Protein AF-A0A9W7GQJ1-F1 (afdb_monomer)

Structure (mmCIF, N/CA/C/O backbone):
data_AF-A0A9W7GQJ1-F1
#
_entry.id   AF-A0A9W7GQJ1-F1
#
loop_
_atom_site.group_PDB
_atom_site.id
_atom_site.type_symbol
_atom_site.label_atom_id
_atom_site.label_alt_id
_atom_site.label_comp_id
_atom_site.label_asym_id
_atom_site.label_entity_id
_atom_site.label_seq_id
_atom_site.pdbx_PDB_ins_code
_atom_site.Cartn_x
_atom_site.Cartn_y
_atom_site.Cartn_z
_atom_site.occupancy
_atom_site.B_iso_or_equiv
_atom_site.auth_seq_id
_atom_site.auth_comp_id
_atom_site.auth_asym_id
_atom_site.auth_atom_id
_atom_site.pdbx_PDB_model_num
ATOM 1 N N . MET A 1 1 ? 1.815 -6.962 60.020 1.00 38.91 1 MET A N 1
ATOM 2 C CA . MET A 1 1 ? 1.804 -5.594 59.465 1.00 38.91 1 MET A CA 1
ATOM 3 C C . MET A 1 1 ? 0.637 -4.862 60.091 1.00 38.91 1 MET A C 1
ATOM 5 O O . MET A 1 1 ? -0.489 -5.323 59.973 1.00 38.91 1 MET A O 1
ATOM 9 N N . THR A 1 2 ? 0.899 -3.818 60.868 1.00 38.69 2 THR A N 1
ATOM 10 C CA . THR A 1 2 ? -0.147 -3.010 61.503 1.00 38.69 2 THR A CA 1
ATOM 11 C C . THR A 1 2 ? -0.826 -2.159 60.436 1.00 38.69 2 THR A C 1
ATOM 13 O O . THR A 1 2 ? -0.238 -1.182 59.987 1.00 38.69 2 THR A O 1
ATOM 16 N N . SER A 1 3 ? -2.030 -2.557 60.018 1.00 50.84 3 SER A N 1
ATOM 17 C CA . SER A 1 3 ? -2.921 -1.769 59.158 1.00 50.84 3 SER A CA 1
ATOM 18 C C . SER A 1 3 ? -3.041 -0.350 59.717 1.00 50.84 3 SER A C 1
ATOM 20 O O . SER A 1 3 ? -3.517 -0.165 60.844 1.00 50.84 3 SER A O 1
ATOM 22 N N . THR A 1 4 ? -2.598 0.661 58.962 1.00 58.25 4 THR A N 1
ATOM 23 C CA . THR A 1 4 ? -3.085 2.018 59.197 1.00 58.25 4 THR A CA 1
ATOM 24 C C . THR A 1 4 ? -4.570 1.950 58.915 1.00 58.25 4 THR A C 1
ATOM 26 O O . THR A 1 4 ? -4.956 1.625 57.807 1.00 58.25 4 THR A O 1
ATOM 29 N N . ASN A 1 5 ? -5.426 2.173 59.902 1.00 71.06 5 ASN A N 1
ATOM 30 C CA . ASN A 1 5 ? -6.873 2.023 59.747 1.00 71.06 5 ASN A CA 1
ATOM 31 C C . ASN A 1 5 ? -7.493 3.058 58.771 1.00 71.06 5 ASN A C 1
ATOM 33 O O . ASN A 1 5 ? -8.642 3.426 58.969 1.00 71.06 5 ASN A O 1
ATOM 37 N N . LYS A 1 6 ? -6.776 3.561 57.758 1.00 86.56 6 LYS A N 1
ATOM 38 C CA . LYS A 1 6 ? -7.193 4.627 56.849 1.00 86.56 6 LYS A CA 1
ATOM 39 C C . LYS A 1 6 ? -7.825 4.075 55.575 1.00 86.56 6 LYS A C 1
ATOM 41 O O . LYS A 1 6 ? -7.358 3.076 55.025 1.00 86.56 6 LYS A O 1
ATOM 46 N N . THR A 1 7 ? -8.867 4.744 55.089 1.00 91.19 7 THR A N 1
ATOM 47 C CA . THR A 1 7 ? -9.513 4.391 53.820 1.00 91.19 7 THR A CA 1
ATOM 48 C C . THR A 1 7 ? -9.614 5.587 52.884 1.00 91.19 7 THR A C 1
ATOM 50 O O . THR A 1 7 ? -9.839 6.720 53.311 1.00 91.19 7 THR A O 1
ATOM 53 N N . LEU A 1 8 ? -9.451 5.311 51.591 1.00 94.19 8 LEU A N 1
ATOM 54 C CA . LEU A 1 8 ? -9.621 6.275 50.510 1.00 94.19 8 LEU A CA 1
ATOM 55 C C . LEU A 1 8 ? -10.757 5.796 49.607 1.00 94.19 8 LEU A C 1
ATOM 57 O O . LEU A 1 8 ? -10.676 4.721 49.008 1.00 94.19 8 LEU A O 1
ATOM 61 N N . THR A 1 9 ? -11.824 6.586 49.512 1.00 96.62 9 THR A N 1
ATOM 62 C CA . THR A 1 9 ? -12.972 6.306 48.639 1.00 96.62 9 THR A CA 1
ATOM 63 C C . THR A 1 9 ? -13.073 7.387 47.571 1.00 96.62 9 THR A C 1
ATOM 65 O O . THR A 1 9 ? -13.219 8.561 47.890 1.00 96.62 9 THR A O 1
ATOM 68 N N . LEU A 1 10 ? -13.005 6.997 46.301 1.00 96.81 10 LEU A N 1
ATOM 69 C CA . LEU A 1 10 ? -13.025 7.897 45.150 1.00 96.81 10 LEU A CA 1
ATOM 70 C C . LEU A 1 10 ? -14.342 7.719 44.391 1.00 96.81 10 LEU A C 1
ATOM 72 O O . LEU A 1 10 ? -14.632 6.621 43.915 1.00 96.81 10 LEU A O 1
ATOM 76 N N . CYS A 1 11 ? -15.123 8.785 44.256 1.00 95.31 11 CYS A N 1
ATOM 77 C CA . CYS A 1 11 ? -16.443 8.775 43.633 1.00 95.31 11 CYS A CA 1
ATOM 78 C C . CYS A 1 11 ? -16.469 9.719 42.431 1.00 95.31 11 CYS A C 1
ATOM 80 O O . CYS A 1 11 ? -16.140 10.903 42.549 1.00 95.31 11 CYS A O 1
ATOM 82 N N . ARG A 1 12 ? -16.905 9.221 41.271 1.00 92.75 12 ARG A N 1
ATOM 83 C CA . ARG A 1 12 ? -17.191 10.092 40.124 1.00 92.75 12 ARG A CA 1
ATOM 84 C C . ARG A 1 12 ? -18.569 10.717 40.271 1.00 92.75 12 ARG A C 1
ATOM 86 O O . ARG A 1 12 ? -19.518 10.031 40.642 1.00 92.75 12 ARG A O 1
ATOM 93 N N . TYR A 1 13 ? -18.687 11.998 39.927 1.00 90.62 13 TYR A N 1
ATOM 94 C CA . TYR A 1 13 ? -19.981 12.681 39.856 1.00 90.62 13 TYR A CA 1
ATOM 95 C C . TYR A 1 13 ? -20.995 11.929 38.960 1.00 90.62 13 TYR A C 1
ATOM 97 O O . TYR A 1 13 ? -20.619 11.148 38.076 1.00 90.62 13 TYR A O 1
ATOM 105 N N . GLY A 1 14 ? -22.289 12.154 39.205 1.00 83.06 14 GLY A N 1
ATOM 106 C CA . GLY A 1 14 ? -23.393 11.494 38.491 1.00 83.06 14 GLY A CA 1
ATOM 107 C C . GLY A 1 14 ? -23.692 12.054 37.089 1.00 83.06 14 GLY A C 1
ATOM 108 O O . GLY A 1 14 ? -22.993 12.913 36.563 1.00 83.06 14 GLY A O 1
ATOM 109 N N . ILE A 1 15 ? -24.756 11.573 36.442 1.00 80.69 15 ILE A N 1
ATOM 110 C CA . ILE A 1 15 ? -25.159 12.035 35.098 1.00 80.69 15 ILE A CA 1
ATOM 111 C C . ILE A 1 15 ? -25.430 13.550 35.097 1.00 80.69 15 ILE A C 1
ATOM 113 O O . ILE A 1 15 ? -26.159 14.054 35.947 1.00 80.69 15 ILE A O 1
ATOM 117 N N . ARG A 1 16 ? -24.869 14.267 34.119 1.00 81.50 16 ARG A N 1
ATOM 118 C CA . ARG A 1 16 ? -24.967 15.731 33.964 1.00 81.50 16 ARG A CA 1
ATOM 119 C C . ARG A 1 16 ? -26.334 16.152 33.408 1.00 81.50 16 ARG A C 1
ATOM 121 O O . ARG A 1 16 ? -26.921 15.415 32.622 1.00 81.50 16 ARG A O 1
ATOM 128 N N . SER A 1 17 ? -26.821 17.331 33.797 1.00 78.38 17 SER A N 1
ATOM 129 C CA . SER A 1 17 ? -28.072 17.921 33.278 1.00 78.38 17 SER A CA 1
ATOM 130 C C . SER A 1 17 ? -27.945 18.441 31.838 1.00 78.38 17 SER A C 1
ATOM 132 O O . SER A 1 17 ? -28.925 18.452 31.097 1.00 78.38 17 SER A O 1
ATOM 134 N N . SER A 1 18 ? -26.731 18.804 31.420 1.00 70.94 18 SER A N 1
ATOM 135 C CA . SER A 1 18 ? -26.393 19.276 30.075 1.00 70.94 18 SER A CA 1
ATOM 136 C C . SER A 1 18 ? -25.197 18.510 29.499 1.00 70.94 18 SER A C 1
ATOM 138 O O . SER A 1 18 ? -24.331 18.032 30.237 1.00 70.94 18 SER A O 1
ATOM 140 N N . MET A 1 19 ? -25.115 18.395 28.168 1.00 58.81 19 MET A N 1
ATOM 141 C CA . MET A 1 19 ? -23.909 17.870 27.518 1.00 58.81 19 MET A CA 1
ATOM 142 C C . MET A 1 19 ? -22.772 18.891 27.592 1.00 58.81 19 MET A C 1
ATOM 144 O O . MET A 1 19 ? -22.975 20.077 27.352 1.00 58.81 19 MET A O 1
ATOM 148 N N . LEU A 1 20 ? -21.567 18.410 27.899 1.00 56.38 20 LEU A N 1
ATOM 149 C CA . LEU A 1 20 ? -20.350 19.206 27.789 1.00 56.38 20 LEU A CA 1
ATOM 150 C C . LEU A 1 20 ? -19.978 19.322 26.309 1.00 56.38 20 LEU A C 1
ATOM 152 O O . LEU A 1 20 ? -19.758 18.302 25.656 1.00 56.38 20 LEU A O 1
ATOM 156 N N . VAL A 1 21 ? -19.899 20.549 25.801 1.00 53.88 21 VAL A N 1
ATOM 157 C CA . VAL A 1 21 ? -19.311 20.835 24.492 1.00 53.88 21 VAL A CA 1
ATOM 158 C C . VAL A 1 21 ? -17.833 21.123 24.724 1.00 53.88 21 VAL A C 1
ATOM 160 O O . VAL A 1 21 ? -17.490 22.099 25.398 1.00 53.88 21 VAL A O 1
ATOM 163 N N . GLU A 1 22 ? -16.962 20.250 24.212 1.00 47.34 22 GLU A N 1
ATOM 164 C CA . GLU A 1 22 ? -15.513 20.483 24.222 1.00 47.34 22 GLU A CA 1
ATOM 165 C C . GLU A 1 22 ? -15.226 21.885 23.653 1.00 47.34 22 GLU A C 1
ATOM 167 O O . GLU A 1 22 ? -15.887 22.310 22.704 1.00 47.34 22 GLU A O 1
ATOM 172 N N . TYR A 1 23 ? -14.281 22.618 24.250 1.00 44.25 23 TYR A N 1
ATOM 173 C CA . TYR A 1 23 ? -13.878 23.988 23.878 1.00 44.25 23 TYR A CA 1
ATOM 174 C C . TYR A 1 23 ? -14.866 25.133 24.180 1.00 44.25 23 TYR A C 1
ATOM 176 O O . TYR A 1 23 ? -14.470 26.291 24.072 1.00 44.25 23 TYR A O 1
ATOM 184 N N . VAL A 1 24 ? -16.126 24.858 24.548 1.00 50.00 24 VAL A N 1
ATOM 185 C CA . VAL A 1 24 ? -17.174 25.904 24.648 1.00 50.00 24 VAL A CA 1
ATOM 186 C C . VAL A 1 24 ? -17.816 25.997 26.040 1.00 50.00 24 VAL A C 1
ATOM 188 O O . VAL A 1 24 ? -18.203 27.084 26.461 1.00 50.00 24 VAL A O 1
ATOM 191 N N . GLY A 1 25 ? -17.897 24.894 26.792 1.00 53.72 25 GLY A N 1
ATOM 192 C CA . GLY A 1 25 ? -18.599 24.870 28.082 1.00 53.72 25 GLY A CA 1
ATOM 193 C C . GLY A 1 25 ? -20.135 24.809 27.939 1.00 53.72 25 GLY A C 1
ATOM 194 O O . GLY A 1 25 ? -20.637 24.561 26.841 1.00 53.72 25 GLY A O 1
ATOM 195 N N . PRO A 1 26 ? -20.900 24.965 29.038 1.00 50.69 26 PRO A N 1
ATOM 196 C CA . PRO A 1 26 ? -20.455 25.430 30.353 1.00 50.69 26 PRO A CA 1
ATOM 197 C C . PRO A 1 26 ? -19.650 24.367 31.111 1.00 50.69 26 PRO A C 1
ATOM 199 O O . PRO A 1 26 ? -20.003 23.192 31.108 1.00 50.69 26 PRO A O 1
ATOM 202 N N . PHE A 1 27 ? -18.551 24.764 31.759 1.00 67.50 27 PHE A N 1
ATOM 203 C CA . PHE A 1 27 ? -17.744 23.850 32.579 1.00 67.50 27 PHE A CA 1
ATOM 204 C C . PHE A 1 27 ? -18.342 23.651 33.970 1.00 67.50 27 PHE A C 1
ATOM 206 O O . PHE A 1 27 ? -18.222 22.554 34.515 1.00 67.50 27 PHE A O 1
ATOM 213 N N . ASN A 1 28 ? -19.025 24.660 34.521 1.00 82.25 28 ASN A N 1
ATOM 214 C CA . ASN A 1 28 ? -19.832 24.513 35.726 1.00 82.25 28 ASN A CA 1
ATOM 215 C C . ASN A 1 28 ? -21.269 24.154 35.352 1.00 82.25 28 ASN A C 1
ATOM 217 O O . ASN A 1 28 ? -21.925 24.885 34.621 1.00 82.25 28 ASN A O 1
ATOM 221 N N . MET A 1 29 ? -21.739 22.987 35.786 1.00 85.38 29 MET A N 1
ATOM 222 C CA . MET A 1 29 ? -23.068 22.488 35.430 1.00 85.38 29 MET A CA 1
ATOM 223 C C . MET A 1 29 ? -23.620 21.593 36.529 1.00 85.38 29 MET A C 1
ATOM 225 O O . MET A 1 29 ? -22.855 20.944 37.247 1.00 85.38 29 MET A O 1
ATOM 229 N N . SER A 1 30 ? -24.945 21.525 36.610 1.00 87.44 30 SER A N 1
ATOM 230 C CA . SER A 1 30 ? -25.662 20.703 37.580 1.00 87.44 30 SER A CA 1
ATOM 231 C C . SER A 1 30 ? -25.756 19.235 37.136 1.00 87.44 30 SER A C 1
ATOM 233 O O . SER A 1 30 ? -25.698 18.923 35.938 1.00 87.44 30 SER A O 1
ATOM 235 N N . ILE A 1 31 ? -25.912 18.313 38.086 1.00 86.62 31 ILE A N 1
ATOM 236 C CA . ILE A 1 31 ? -26.304 16.928 37.800 1.00 86.62 31 ILE A CA 1
ATOM 237 C C . ILE A 1 31 ? -27.798 16.838 37.439 1.00 86.62 31 ILE A C 1
ATOM 239 O O . ILE A 1 31 ? -28.598 17.697 37.785 1.00 86.62 31 ILE A O 1
ATOM 243 N N . SER A 1 32 ? -28.192 15.808 36.694 1.00 84.25 32 SER A N 1
ATOM 244 C CA . SER A 1 32 ? -29.598 15.573 36.337 1.00 84.25 32 SER A CA 1
ATOM 245 C C . SER A 1 32 ? -30.454 15.221 37.571 1.00 84.25 32 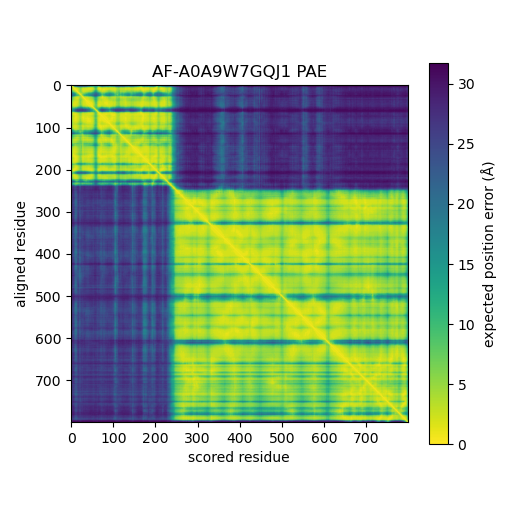SER A C 1
ATOM 247 O O . SER A 1 32 ? -29.916 14.697 38.549 1.00 84.25 32 SER A O 1
ATOM 249 N N . PRO A 1 33 ? -31.794 15.375 37.525 1.00 83.38 33 PRO A N 1
ATOM 250 C CA . PRO A 1 33 ? -32.680 14.940 38.613 1.00 83.38 33 PRO A CA 1
ATOM 251 C C . PRO A 1 33 ? -32.460 13.476 39.025 1.00 83.38 33 PRO A C 1
ATOM 253 O O . PRO A 1 33 ? -32.383 13.153 40.207 1.00 83.38 33 PRO A O 1
ATOM 256 N N . SER A 1 34 ? -32.259 12.595 38.041 1.00 80.50 34 SER A N 1
ATOM 257 C CA . SER A 1 34 ? -31.953 11.178 38.273 1.00 80.50 34 SER A CA 1
ATOM 258 C C . SER A 1 34 ? -30.603 10.951 38.965 1.00 80.50 34 SER A C 1
ATOM 260 O O . SER A 1 34 ? -30.440 10.013 39.744 1.00 80.50 34 SER A O 1
ATOM 262 N N . ALA A 1 35 ? -29.636 11.842 38.743 1.00 83.38 35 ALA A N 1
ATOM 263 C CA . ALA A 1 35 ? -28.311 11.731 39.328 1.00 83.38 35 ALA A CA 1
ATOM 264 C C . ALA A 1 35 ? -28.284 12.104 40.818 1.00 83.38 35 ALA A C 1
ATOM 266 O O . ALA A 1 35 ? -27.453 11.563 41.550 1.00 83.38 35 ALA A O 1
ATOM 267 N N . HIS A 1 36 ? -29.221 12.927 41.303 1.00 86.94 36 HIS A N 1
ATOM 268 C CA . HIS A 1 36 ? -29.395 13.133 42.745 1.00 86.94 36 HIS A CA 1
ATOM 269 C C . HIS A 1 36 ? -29.752 11.824 43.467 1.00 86.94 36 HIS A C 1
ATOM 271 O O . HIS A 1 36 ? -29.229 11.564 44.548 1.00 86.94 36 HIS A O 1
ATOM 277 N N . VAL A 1 37 ? -30.550 10.951 42.837 1.00 85.25 37 VAL A N 1
ATOM 278 C CA . VAL A 1 37 ? -30.862 9.613 43.372 1.00 85.25 37 VAL A CA 1
ATOM 279 C C . VAL A 1 37 ? -29.604 8.743 43.414 1.00 85.25 37 VAL A C 1
ATOM 281 O O . VAL A 1 37 ? -29.315 8.127 44.439 1.00 85.25 37 VAL A O 1
ATOM 284 N N . THR A 1 38 ? -28.798 8.743 42.344 1.00 84.12 38 THR A N 1
ATOM 285 C CA . THR A 1 38 ? -27.534 7.977 42.317 1.00 84.12 38 THR A CA 1
ATOM 286 C C . THR A 1 38 ? -26.509 8.465 43.343 1.00 84.12 38 THR A C 1
ATOM 288 O O . THR A 1 38 ? -25.728 7.666 43.863 1.00 84.12 38 THR A O 1
ATOM 291 N N . ALA A 1 39 ? -26.520 9.759 43.679 1.00 89.88 39 ALA A N 1
ATOM 292 C CA . ALA A 1 39 ? -25.663 10.318 44.718 1.00 89.88 39 ALA A CA 1
ATOM 293 C C . ALA A 1 39 ? -26.040 9.774 46.107 1.00 89.88 39 ALA A C 1
ATOM 295 O O . ALA A 1 39 ? -25.157 9.365 46.860 1.00 89.88 39 ALA A O 1
ATOM 296 N N . SER A 1 40 ? -27.337 9.671 46.417 1.00 91.81 40 SER A N 1
ATOM 297 C CA . SER A 1 40 ? -27.813 9.029 47.651 1.00 91.81 40 SER A CA 1
ATOM 298 C C . SER A 1 40 ? -27.523 7.524 47.680 1.00 91.81 40 SER A C 1
ATOM 300 O O . SER A 1 40 ? -26.991 7.043 48.673 1.00 91.81 40 SER A O 1
ATOM 302 N N . GLN A 1 41 ? -27.736 6.798 46.575 1.00 91.75 41 GLN A N 1
ATOM 303 C CA . GLN A 1 41 ? -27.364 5.372 46.467 1.00 91.75 41 GLN A CA 1
ATOM 304 C C . GLN A 1 41 ? -25.860 5.144 46.689 1.00 91.75 41 GLN A C 1
ATOM 306 O O . GLN A 1 41 ? -25.438 4.158 47.294 1.00 91.75 41 GLN A O 1
ATOM 311 N N . THR A 1 42 ? -25.027 6.070 46.207 1.00 92.19 42 THR A N 1
ATOM 312 C CA . THR A 1 42 ? -23.582 6.061 46.470 1.00 92.19 42 THR A CA 1
ATOM 313 C C . THR A 1 42 ? -23.301 6.300 47.955 1.00 92.19 42 THR A C 1
ATOM 315 O O . THR A 1 42 ? -22.464 5.611 48.536 1.00 92.19 42 THR A O 1
ATOM 318 N N . GLY A 1 43 ? -24.047 7.203 48.596 1.00 93.69 43 GLY A N 1
ATOM 319 C CA . GLY A 1 43 ? -24.040 7.383 50.048 1.00 93.69 43 GLY A CA 1
ATOM 320 C C . GLY A 1 43 ? -24.377 6.102 50.817 1.00 93.69 43 GLY A C 1
ATOM 321 O O . GLY A 1 43 ? -23.645 5.752 51.741 1.00 93.69 43 GLY A O 1
ATOM 322 N N . ASP A 1 44 ? -25.408 5.359 50.403 1.00 94.00 44 ASP A N 1
ATOM 323 C CA . ASP A 1 44 ? -25.811 4.093 51.037 1.00 94.00 44 ASP A CA 1
ATOM 324 C C . ASP A 1 44 ? -24.714 3.025 50.933 1.00 94.00 44 ASP A C 1
ATOM 326 O O . ASP A 1 44 ? -24.395 2.339 51.913 1.00 94.00 44 ASP A O 1
ATOM 330 N N . LEU A 1 45 ? -24.075 2.918 49.761 1.00 94.12 45 LEU A N 1
ATOM 331 C CA . LEU A 1 45 ? -22.914 2.048 49.577 1.00 94.12 45 LEU A CA 1
ATOM 332 C C . LEU A 1 45 ? -21.799 2.437 50.555 1.00 94.12 45 LEU A C 1
ATOM 334 O O . LEU A 1 45 ? -21.308 1.579 51.290 1.00 94.12 45 LEU A O 1
ATOM 338 N N . ILE A 1 46 ? -21.418 3.715 50.606 1.00 93.62 46 ILE A N 1
ATOM 339 C CA . ILE A 1 46 ? -20.341 4.196 51.483 1.00 93.62 46 ILE A CA 1
ATOM 340 C C . ILE A 1 46 ? -20.687 3.962 52.958 1.00 93.62 46 ILE A C 1
ATOM 342 O O . ILE A 1 46 ? -19.835 3.481 53.707 1.00 93.62 46 ILE A O 1
ATOM 346 N N . LEU A 1 47 ? -21.931 4.215 53.372 1.00 93.69 47 LEU A N 1
ATOM 347 C CA . LEU A 1 47 ? -22.427 3.942 54.723 1.00 93.69 47 LEU A CA 1
ATOM 348 C C . LEU A 1 47 ? -22.244 2.465 55.087 1.00 93.69 47 LEU A C 1
ATOM 350 O O . LEU A 1 47 ? -21.734 2.147 56.165 1.00 93.69 47 LEU A O 1
ATOM 354 N N . SER A 1 48 ? -22.610 1.558 54.176 1.00 91.75 48 SER A N 1
ATOM 355 C CA . SER A 1 48 ? -22.445 0.116 54.380 1.00 91.75 48 SER A CA 1
ATOM 356 C C . SER A 1 48 ? -20.972 -0.281 54.544 1.00 91.75 48 SER A C 1
ATOM 358 O O . SER A 1 48 ? -20.641 -1.086 55.418 1.00 91.75 48 SER A O 1
ATOM 360 N N . LEU A 1 49 ? -20.073 0.328 53.765 1.00 89.50 49 LEU A N 1
ATOM 361 C CA . LEU A 1 49 ? -18.638 0.046 53.792 1.00 89.50 49 LEU A CA 1
ATOM 362 C C . LEU A 1 49 ? -17.976 0.592 55.064 1.00 89.50 49 LEU A C 1
ATOM 364 O O . LEU A 1 49 ? -17.183 -0.107 55.695 1.00 89.50 49 LEU A O 1
ATOM 368 N N . LEU A 1 50 ? -18.345 1.802 55.491 1.00 87.88 50 LEU A N 1
ATOM 369 C CA . LEU A 1 50 ? -17.883 2.382 56.755 1.00 87.88 50 LEU A CA 1
ATOM 370 C C . LEU A 1 50 ? -18.396 1.587 57.964 1.00 87.88 50 LEU A C 1
ATOM 372 O O . LEU A 1 50 ? -17.663 1.396 58.934 1.00 87.88 50 LEU A O 1
ATOM 376 N N . ASN A 1 51 ? -19.634 1.085 57.922 1.00 84.81 51 ASN A N 1
ATOM 377 C CA . ASN A 1 51 ? -20.183 0.262 59.000 1.00 84.81 51 ASN A CA 1
ATOM 378 C C . ASN A 1 51 ? -19.543 -1.134 59.064 1.00 84.81 51 ASN A C 1
ATOM 380 O O . ASN A 1 51 ? -19.282 -1.605 60.168 1.00 84.81 51 ASN A O 1
ATOM 384 N N . LYS A 1 52 ? -19.212 -1.771 57.932 1.00 77.00 52 LYS A N 1
ATOM 385 C CA . LYS A 1 52 ? -18.420 -3.019 57.931 1.00 77.00 52 LYS A CA 1
ATOM 386 C C . LYS A 1 52 ? -17.055 -2.817 58.591 1.00 77.00 52 LYS A C 1
ATOM 388 O O . LYS A 1 52 ? -16.707 -3.559 59.507 1.00 77.00 52 LYS A O 1
ATOM 393 N N . ALA A 1 53 ? -16.368 -1.726 58.251 1.00 67.00 53 ALA A N 1
ATOM 394 C CA . ALA A 1 53 ? -15.104 -1.356 58.888 1.00 67.00 53 ALA A CA 1
ATOM 395 C C . ALA A 1 53 ? -15.234 -1.095 60.410 1.00 67.00 53 ALA A C 1
ATOM 397 O O . ALA A 1 53 ? -14.272 -1.291 61.152 1.00 67.00 53 ALA A O 1
ATOM 398 N N . LYS A 1 54 ? -16.417 -0.699 60.920 1.00 63.31 54 LYS A N 1
ATOM 399 C CA . LYS A 1 54 ? -16.680 -0.598 62.376 1.00 63.31 54 LYS A CA 1
ATOM 400 C C . LYS A 1 54 ? -16.811 -1.958 63.074 1.00 63.31 54 LYS A C 1
ATOM 402 O O . LYS A 1 54 ? -16.553 -2.034 64.281 1.00 63.31 54 LYS A O 1
ATOM 407 N N . VAL A 1 55 ? -17.284 -2.990 62.373 1.00 56.59 55 VAL A N 1
ATOM 408 C CA . VAL A 1 55 ? -17.580 -4.317 62.946 1.00 56.59 55 VAL A CA 1
ATOM 409 C C . VAL A 1 55 ? -16.319 -5.178 63.036 1.00 56.59 55 VAL A C 1
ATOM 411 O O . VAL A 1 55 ? -16.140 -5.863 64.037 1.00 56.59 55 VAL A O 1
ATOM 414 N N . GLU A 1 56 ? -15.418 -5.081 62.059 1.00 54.94 56 GLU A N 1
ATOM 415 C CA . GLU A 1 56 ? -14.197 -5.904 61.966 1.00 54.94 56 GLU A CA 1
ATOM 416 C C . GLU A 1 56 ? -13.028 -5.407 62.849 1.00 54.94 56 GLU A C 1
ATOM 418 O O . GLU A 1 56 ? -12.031 -6.104 63.022 1.00 54.94 56 GLU A O 1
ATOM 423 N N . GLY A 1 57 ? -13.144 -4.217 63.454 1.00 52.34 57 GLY A N 1
ATOM 424 C CA . GLY A 1 57 ? -12.113 -3.618 64.310 1.00 52.34 57 GLY A CA 1
ATOM 425 C C . GLY A 1 57 ? -12.151 -4.081 65.775 1.00 52.34 57 GLY A C 1
ATOM 426 O O . GLY A 1 57 ? -13.157 -3.903 66.471 1.00 52.34 57 GLY A O 1
ATOM 427 N N . ASP A 1 58 ? -11.015 -4.602 66.247 1.00 42.38 58 ASP A N 1
ATOM 428 C CA . ASP A 1 58 ? -10.774 -5.134 67.594 1.00 42.38 58 ASP A CA 1
ATOM 429 C C . ASP A 1 58 ? -11.203 -4.156 68.717 1.00 42.38 58 ASP A C 1
ATOM 431 O O . ASP A 1 58 ? -10.944 -2.946 68.674 1.00 42.38 58 ASP A O 1
ATOM 435 N N . GLY A 1 59 ? -11.909 -4.677 69.722 1.00 45.06 59 GLY A N 1
ATOM 436 C CA . GLY A 1 59 ? -12.860 -3.972 70.600 1.00 45.06 59 GLY A CA 1
ATOM 437 C C . GLY A 1 59 ? -12.329 -2.898 71.565 1.00 45.06 59 GLY A C 1
ATOM 438 O O . GLY A 1 59 ? -13.008 -2.602 72.545 1.00 45.06 59 GLY A O 1
ATOM 439 N N . LYS A 1 60 ? -11.154 -2.295 71.335 1.00 41.88 60 LYS A N 1
ATOM 440 C CA . LYS A 1 60 ? -10.517 -1.337 72.269 1.00 41.88 60 LYS A CA 1
ATOM 441 C C . LYS A 1 60 ? -10.118 0.033 71.693 1.00 41.88 60 LYS A C 1
ATOM 443 O O . LYS A 1 60 ? -9.709 0.894 72.464 1.00 41.88 60 LYS A O 1
ATOM 448 N N . LYS A 1 61 ? -10.299 0.305 70.392 1.00 46.44 61 LYS A N 1
ATOM 449 C CA . LYS A 1 61 ? -10.097 1.646 69.779 1.00 46.44 61 LYS A CA 1
ATOM 450 C C . LYS A 1 61 ? -11.370 2.161 69.094 1.00 46.44 61 LYS A C 1
ATOM 452 O O . LYS A 1 61 ? -11.376 2.507 67.919 1.00 46.44 61 LYS A O 1
ATOM 457 N N . LYS A 1 62 ? -12.489 2.164 69.818 1.00 52.84 62 LYS A N 1
ATOM 458 C CA . LYS A 1 62 ? -13.791 2.642 69.323 1.00 52.84 62 LYS A CA 1
ATOM 459 C C . LYS A 1 62 ? -14.147 3.980 69.970 1.00 52.84 62 LYS A C 1
ATOM 461 O O . LYS A 1 62 ? -14.825 3.981 70.991 1.00 52.84 62 LYS A O 1
ATOM 466 N N . LYS A 1 63 ? -13.685 5.093 69.385 1.00 50.97 63 LYS A N 1
ATOM 467 C CA . LYS A 1 63 ? -14.331 6.428 69.403 1.00 50.97 63 LYS A CA 1
ATOM 468 C C . LYS A 1 63 ? -13.461 7.437 68.632 1.00 50.97 63 LYS A C 1
ATOM 470 O O . LYS A 1 63 ? -12.286 7.573 68.939 1.00 50.97 63 LYS A O 1
ATOM 475 N N . ASN A 1 64 ? -14.076 8.118 67.659 1.00 65.38 64 ASN A N 1
ATOM 476 C CA . ASN A 1 64 ? -13.558 9.227 66.833 1.00 65.38 64 ASN A CA 1
ATOM 477 C C . ASN A 1 64 ? -12.613 8.885 65.661 1.00 65.38 64 ASN A C 1
ATOM 479 O O . ASN A 1 64 ? -11.496 9.388 65.616 1.00 65.38 64 ASN A O 1
ATOM 483 N N . ARG A 1 65 ? -13.082 8.110 64.666 1.00 80.06 65 ARG A N 1
ATOM 484 C CA . ARG A 1 65 ? -12.491 8.179 63.309 1.00 80.06 65 ARG A CA 1
ATOM 485 C C . ARG A 1 65 ? -12.854 9.526 62.687 1.00 80.06 65 ARG A C 1
ATOM 487 O O . ARG A 1 65 ? -14.033 9.889 62.707 1.00 80.06 65 ARG A O 1
ATOM 494 N N . LYS A 1 66 ? -11.877 10.251 62.148 1.00 89.12 66 LYS A N 1
ATOM 495 C CA . LYS A 1 66 ? -12.108 11.508 61.427 1.00 89.12 66 LYS A CA 1
ATOM 496 C C . LYS A 1 66 ? -12.510 11.202 59.987 1.00 89.12 66 LYS A C 1
ATOM 498 O O . LYS A 1 66 ? -11.686 10.732 59.207 1.00 89.12 66 LYS A O 1
ATOM 503 N N . ILE A 1 67 ? -13.769 11.467 59.650 1.00 93.12 67 ILE A N 1
ATOM 504 C CA . ILE A 1 67 ? -14.335 11.233 58.317 1.00 93.12 67 ILE A CA 1
ATOM 505 C C . ILE A 1 67 ? -14.634 12.584 57.679 1.00 93.12 67 ILE A C 1
ATOM 507 O O . ILE A 1 67 ? -15.255 13.430 58.322 1.00 93.12 67 ILE A O 1
ATOM 511 N N . ALA A 1 68 ? -14.228 12.771 56.427 1.00 96.38 68 ALA A N 1
ATOM 512 C CA . ALA A 1 68 ? -14.544 13.977 55.669 1.00 96.38 68 ALA A CA 1
ATOM 513 C C . ALA A 1 68 ? -14.871 13.667 54.206 1.00 96.38 68 ALA A C 1
ATOM 515 O O . ALA A 1 68 ? -14.357 12.711 53.614 1.00 96.38 68 ALA A O 1
ATOM 516 N N . ILE A 1 69 ? -15.748 14.499 53.638 1.00 97.69 69 ILE A N 1
ATOM 517 C CA . ILE A 1 69 ? -16.124 14.474 52.226 1.00 97.69 69 ILE A CA 1
ATOM 518 C C . ILE A 1 69 ? -15.482 15.684 51.556 1.00 97.69 69 ILE A C 1
ATOM 520 O O . ILE A 1 69 ? -15.803 16.821 51.894 1.00 97.69 69 ILE A O 1
ATOM 524 N N . PHE A 1 70 ? -14.612 15.412 50.591 1.00 97.75 70 PHE A N 1
ATOM 525 C CA . PHE A 1 70 ? -13.946 16.399 49.762 1.00 97.75 70 PHE A CA 1
ATOM 526 C C . PHE A 1 70 ? -14.587 16.436 48.384 1.00 97.75 70 PHE A C 1
ATOM 528 O O . PHE A 1 70 ? -14.747 15.394 47.740 1.00 97.75 70 PHE A O 1
ATOM 535 N N . SER A 1 71 ? -14.931 17.625 47.908 1.00 96.69 71 SER A N 1
ATOM 536 C CA . SER A 1 71 ? -15.495 17.816 46.573 1.00 96.69 71 SER A CA 1
ATOM 537 C C . SER A 1 71 ? -14.589 18.683 45.715 1.00 96.69 71 SER A C 1
ATOM 539 O O . SER A 1 71 ? -14.012 19.656 46.192 1.00 96.69 71 SER A O 1
ATOM 541 N N . SER A 1 72 ? -14.519 18.380 44.419 1.00 94.75 72 SER A N 1
ATOM 542 C CA . SER A 1 72 ? -14.102 19.385 43.439 1.00 94.75 72 SER A CA 1
ATOM 543 C C . SER A 1 72 ? -15.059 20.589 43.485 1.00 94.75 72 SER A C 1
ATOM 545 O O . SER A 1 72 ? -16.257 20.383 43.700 1.00 94.75 72 SER A O 1
ATOM 547 N N . PRO A 1 73 ? -14.575 21.817 43.217 1.00 92.75 73 PRO A N 1
ATOM 548 C CA . PRO A 1 73 ? -15.405 23.025 43.215 1.00 92.75 73 PRO A CA 1
ATOM 549 C C . PRO A 1 73 ? -16.489 23.051 42.130 1.00 92.75 73 PRO A C 1
ATOM 551 O O . PRO A 1 73 ? -17.409 23.856 42.209 1.00 92.75 73 PRO A O 1
ATOM 554 N N . PHE A 1 74 ? -16.444 22.172 41.124 1.00 91.38 74 PHE A N 1
ATOM 555 C CA . PHE A 1 74 ? -17.508 22.091 40.122 1.00 91.38 74 PHE A CA 1
ATOM 556 C C . PHE A 1 74 ? -18.845 21.647 40.725 1.00 91.38 74 PHE A C 1
ATOM 558 O O . PHE A 1 74 ? -18.925 20.616 41.394 1.00 91.38 74 PHE A O 1
ATOM 565 N N . LEU A 1 75 ? -19.920 22.359 40.383 1.00 92.12 75 LEU A N 1
ATOM 566 C CA . LEU A 1 75 ? -21.275 22.175 40.900 1.00 92.12 75 LEU A CA 1
ATOM 567 C C . LEU A 1 75 ? -21.746 20.717 40.835 1.00 92.12 75 LEU A C 1
ATOM 569 O O . LEU A 1 75 ? -22.271 20.190 41.812 1.00 92.12 75 LEU A O 1
ATOM 573 N N . ARG A 1 76 ? -21.486 20.014 39.725 1.00 91.81 76 ARG A N 1
ATOM 574 C CA . ARG A 1 76 ? -21.811 18.582 39.580 1.00 91.81 76 ARG A CA 1
ATOM 575 C C . ARG A 1 76 ? -21.176 17.692 40.655 1.00 91.81 76 ARG A C 1
ATOM 577 O O . ARG A 1 76 ? -21.786 16.712 41.089 1.00 91.81 76 ARG A O 1
ATOM 584 N N . ALA A 1 77 ? -19.949 18.009 41.062 1.00 94.38 77 ALA A N 1
ATOM 585 C CA . ALA A 1 77 ? -19.247 17.293 42.116 1.00 94.38 77 ALA A CA 1
ATOM 586 C C . ALA A 1 77 ? -19.837 17.674 43.479 1.00 94.38 77 ALA A C 1
ATOM 588 O O . ALA A 1 77 ? -20.233 16.769 44.211 1.00 94.38 77 ALA A O 1
ATOM 589 N N . CYS A 1 78 ? -20.041 18.968 43.753 1.00 95.62 78 CYS A N 1
ATOM 590 C CA . CYS A 1 78 ? -20.634 19.439 45.011 1.00 95.62 78 CYS A CA 1
ATOM 591 C C . CYS A 1 78 ? -22.046 18.878 45.243 1.00 95.62 78 CYS A C 1
ATOM 593 O O . CYS A 1 78 ? -22.351 18.394 46.330 1.00 95.62 78 CYS A O 1
ATOM 595 N N . GLN A 1 79 ? -22.898 18.843 44.215 1.00 95.50 79 GLN A N 1
ATOM 596 C CA . GLN A 1 79 ? -24.243 18.261 44.298 1.00 95.50 79 GLN A CA 1
ATOM 597 C C . GLN A 1 79 ? -24.210 16.742 44.525 1.00 95.50 79 GLN A C 1
ATOM 599 O O . GLN A 1 79 ? -25.042 16.205 45.260 1.00 95.50 79 GLN A O 1
ATOM 604 N N . THR A 1 80 ? -23.234 16.042 43.937 1.00 95.06 80 THR A N 1
ATOM 605 C CA . THR A 1 80 ? -23.031 14.610 44.206 1.00 95.06 80 THR A CA 1
ATOM 606 C C . THR A 1 80 ? -22.542 14.397 45.647 1.00 95.06 80 THR A C 1
ATOM 608 O O . THR A 1 80 ? -23.081 13.550 46.359 1.00 95.06 80 THR A O 1
ATOM 611 N N . ALA A 1 81 ? -21.585 15.203 46.117 1.00 97.00 81 ALA A N 1
ATOM 612 C CA . ALA A 1 81 ? -21.092 15.182 47.494 1.00 97.00 81 ALA A CA 1
ATOM 613 C C . ALA A 1 81 ? -22.206 15.484 48.507 1.00 97.00 81 ALA A C 1
ATOM 615 O O . ALA A 1 81 ? -22.294 14.819 49.535 1.00 97.00 81 ALA A O 1
ATOM 616 N N . HIS A 1 82 ? -23.113 16.407 48.187 1.00 96.88 82 HIS A N 1
ATOM 617 C CA . HIS A 1 82 ? -24.289 16.716 48.996 1.00 96.88 82 HIS A CA 1
ATOM 618 C C . HIS A 1 82 ? -25.236 15.523 49.156 1.00 96.88 82 HIS A C 1
ATOM 620 O O . HIS A 1 82 ? -25.711 15.251 50.261 1.00 96.88 82 HIS A O 1
ATOM 626 N N . GLY A 1 83 ? -25.484 14.777 48.075 1.00 95.25 83 GLY A N 1
ATOM 627 C CA . GLY A 1 83 ? -26.278 13.547 48.130 1.00 95.25 83 GLY A CA 1
ATOM 628 C C . GLY A 1 83 ? -25.664 12.495 49.058 1.00 95.25 83 GLY A C 1
ATOM 629 O O . GLY A 1 83 ? -26.386 11.883 49.843 1.00 95.25 83 GLY A O 1
ATOM 630 N N . ILE A 1 84 ? -24.335 12.350 49.031 1.00 96.69 84 ILE A N 1
ATOM 631 C CA . ILE A 1 84 ? -23.588 11.465 49.940 1.00 96.69 84 ILE A CA 1
ATOM 632 C C . ILE A 1 84 ? -23.651 11.992 51.386 1.00 96.69 84 ILE A C 1
ATOM 634 O O . ILE A 1 84 ? -23.932 11.232 52.313 1.00 96.69 84 ILE A O 1
ATOM 638 N N . TYR A 1 85 ? -23.447 13.297 51.591 1.00 96.88 85 TYR A N 1
ATOM 639 C CA . TYR A 1 85 ? -23.472 13.948 52.905 1.00 96.88 85 TYR A CA 1
ATOM 640 C C . TYR A 1 85 ? -24.813 13.761 53.624 1.00 96.88 85 TYR A C 1
ATOM 642 O O . TYR A 1 85 ? -24.835 13.438 54.812 1.00 96.88 85 TYR A O 1
ATOM 650 N N . LYS A 1 86 ? -25.939 13.901 52.911 1.00 96.50 86 LYS A N 1
ATOM 651 C CA . LYS A 1 86 ? -27.287 13.690 53.470 1.00 96.50 86 LYS A CA 1
ATOM 652 C C . LYS A 1 86 ? -27.488 12.288 54.040 1.00 96.50 86 LYS A C 1
ATOM 654 O O . LYS A 1 86 ? -28.187 12.137 55.035 1.00 96.50 86 LYS A O 1
ATOM 659 N N . VAL A 1 87 ? -26.874 11.280 53.423 1.00 96.44 87 VAL A N 1
ATOM 660 C CA . VAL A 1 87 ? -26.962 9.891 53.888 1.00 96.44 87 VAL A CA 1
ATOM 661 C C . VAL A 1 87 ? -26.029 9.644 55.070 1.00 96.44 87 VAL A C 1
ATOM 663 O O . VAL A 1 87 ? -26.398 8.938 56.000 1.00 96.44 87 VAL A O 1
ATOM 666 N N . LEU A 1 88 ? -24.823 10.219 55.070 1.00 94.50 88 LEU A N 1
ATOM 667 C CA . LEU A 1 88 ? -23.816 9.920 56.094 1.00 94.50 88 LEU A CA 1
ATOM 668 C C . LEU A 1 88 ? -23.944 10.764 57.374 1.00 94.50 88 LEU A C 1
ATOM 670 O O . LEU A 1 88 ? -23.671 10.247 58.460 1.00 94.50 88 LEU A O 1
ATOM 674 N N . SER A 1 89 ? -24.362 12.028 57.274 1.00 93.50 89 SER A N 1
ATOM 675 C CA . SER A 1 89 ? -24.429 12.972 58.407 1.00 93.50 89 SER A CA 1
ATOM 676 C C . SER A 1 89 ? -25.336 12.544 59.576 1.00 93.50 89 SER A C 1
ATOM 678 O O . SER A 1 89 ? -24.965 12.826 60.715 1.00 93.50 89 SER A O 1
ATOM 680 N N . PRO A 1 90 ? -26.443 11.790 59.396 1.00 93.94 90 PRO A N 1
ATOM 681 C CA . PRO A 1 90 ? -27.211 11.263 60.531 1.00 93.94 90 PRO A CA 1
ATOM 682 C C . PRO A 1 90 ? -26.475 10.169 61.323 1.00 93.94 90 PRO A C 1
ATOM 684 O O . PRO A 1 90 ? -26.842 9.869 62.458 1.00 93.94 90 PRO A O 1
ATOM 687 N N . HIS A 1 91 ? -25.457 9.537 60.729 1.00 89.44 91 HIS A N 1
ATOM 688 C CA . HIS A 1 91 ? -24.764 8.373 61.294 1.00 89.44 91 HIS A CA 1
ATOM 689 C C . HIS A 1 91 ? -23.342 8.672 61.784 1.00 89.44 91 HIS A C 1
ATOM 691 O O . HIS A 1 91 ? -22.762 7.864 62.522 1.00 89.44 91 HIS A O 1
ATOM 697 N N . PHE A 1 92 ? -22.762 9.796 61.361 1.00 88.56 92 PHE A N 1
ATOM 698 C CA . PHE A 1 92 ? -21.387 10.188 61.650 1.00 88.56 92 PHE A CA 1
ATOM 699 C C . PHE A 1 92 ? -21.291 11.693 61.892 1.00 88.56 92 PHE A C 1
ATOM 701 O O . PHE A 1 92 ? -21.949 12.477 61.220 1.00 88.56 92 PHE A O 1
ATOM 708 N N . SER A 1 93 ? -20.410 12.098 62.811 1.00 88.56 93 SER A N 1
ATOM 709 C CA . SER A 1 93 ? -20.053 13.508 62.986 1.00 88.56 93 SER A CA 1
ATOM 710 C C . SER A 1 93 ? -19.152 13.938 61.829 1.00 88.56 93 SER A C 1
ATOM 712 O O . SER A 1 93 ? -17.952 13.665 61.858 1.00 88.56 93 SER A O 1
ATOM 714 N N . LEU A 1 94 ? -19.737 14.565 60.810 1.00 91.56 94 LEU A N 1
ATOM 715 C CA . LEU A 1 94 ? -19.034 15.057 59.626 1.00 91.56 94 LEU A CA 1
ATOM 716 C C . LEU A 1 94 ? -18.897 16.585 59.681 1.00 91.56 94 LEU A C 1
ATOM 718 O O . LEU A 1 94 ? -19.887 17.244 60.012 1.00 91.56 94 LEU A O 1
ATOM 722 N N . PRO A 1 95 ? -17.733 17.158 59.320 1.00 94.06 95 PRO A N 1
ATOM 723 C CA . PRO A 1 95 ? -17.677 18.575 58.975 1.00 94.06 95 PRO A CA 1
ATOM 724 C C . PRO A 1 95 ? -18.562 18.843 57.743 1.00 94.06 95 PRO A C 1
ATOM 726 O O . PRO A 1 95 ? -18.874 17.893 57.009 1.00 94.06 95 PRO A O 1
ATOM 729 N N . PRO A 1 96 ? -18.968 20.100 57.485 1.00 96.19 96 PRO A N 1
ATOM 730 C CA . PRO A 1 96 ? -19.507 20.476 56.181 1.00 96.19 96 PRO A CA 1
ATOM 731 C C . PRO A 1 96 ? -18.555 20.044 55.043 1.00 96.19 96 PRO A C 1
ATOM 733 O O . PRO A 1 96 ? -17.384 19.734 55.262 1.00 96.19 96 PRO A O 1
ATOM 736 N N . ILE A 1 97 ? -19.074 19.938 53.821 1.00 97.00 97 ILE A N 1
ATOM 737 C CA . ILE A 1 97 ? -18.328 19.468 52.649 1.00 97.00 97 ILE A CA 1
ATOM 738 C C . ILE A 1 97 ? -17.131 20.389 52.415 1.00 97.00 97 ILE A C 1
ATOM 740 O O . ILE A 1 97 ? -17.289 21.592 52.212 1.00 97.00 97 ILE A O 1
ATOM 744 N N . LEU A 1 98 ? -15.940 19.794 52.400 1.00 97.00 98 LEU A N 1
ATOM 745 C CA . LEU A 1 98 ? -14.681 20.501 52.206 1.00 97.00 98 LEU A CA 1
ATOM 746 C C . LEU A 1 98 ? -14.418 20.608 50.701 1.00 97.00 98 LEU A C 1
ATOM 748 O O . LEU A 1 98 ? -14.293 19.592 50.010 1.00 97.00 98 LEU A O 1
ATOM 752 N N . VAL A 1 99 ? -14.381 21.819 50.153 1.00 95.50 99 VAL A N 1
ATOM 753 C CA . VAL A 1 99 ? -14.157 22.004 48.714 1.00 95.50 99 VAL A CA 1
ATOM 754 C C . VAL A 1 99 ? -12.669 22.171 48.437 1.00 95.50 99 VAL A C 1
ATOM 756 O O . VAL A 1 99 ? -12.049 23.128 48.880 1.00 95.50 99 VAL A O 1
ATOM 759 N N . GLU A 1 100 ? -12.101 21.242 47.670 1.00 95.00 100 GLU A N 1
ATOM 760 C CA . GLU A 1 100 ? -10.663 21.146 47.420 1.00 95.00 100 GLU A CA 1
ATOM 761 C C . GLU A 1 100 ? -10.349 21.401 45.927 1.00 95.00 100 GLU A C 1
ATOM 763 O O . GLU A 1 100 ? -10.503 20.509 45.082 1.00 95.00 100 GLU A O 1
ATOM 768 N N . PRO A 1 101 ? -9.900 22.615 45.559 1.00 91.19 101 PRO A N 1
ATOM 769 C CA . PRO A 1 101 ? -9.390 22.936 44.223 1.00 91.19 101 PRO A CA 1
ATOM 770 C C . PRO A 1 101 ? -8.301 21.976 43.721 1.00 91.19 101 PRO A C 1
ATOM 772 O O . PRO A 1 101 ? -8.250 21.671 42.524 1.00 91.19 101 PRO A O 1
ATOM 775 N N . GLY A 1 102 ? -7.488 21.410 44.618 1.00 90.69 102 GLY A N 1
ATOM 776 C CA . GLY A 1 102 ? -6.450 20.431 44.309 1.00 90.69 102 GLY A CA 1
ATOM 777 C C . GLY A 1 102 ? -6.957 19.107 43.736 1.00 90.69 102 GLY A C 1
ATOM 778 O O . GLY A 1 102 ? -6.155 18.359 43.184 1.00 90.69 102 GLY A O 1
ATOM 779 N N . ILE A 1 103 ? -8.266 18.832 43.767 1.00 93.06 103 ILE A N 1
ATOM 780 C CA . ILE A 1 103 ? -8.909 17.672 43.115 1.00 93.06 103 ILE A CA 1
ATOM 781 C C . ILE A 1 103 ? -9.865 18.079 41.985 1.00 93.06 103 ILE A C 1
ATOM 783 O O . ILE A 1 103 ? -10.743 17.303 41.605 1.00 93.06 103 ILE A O 1
ATOM 787 N N . THR A 1 104 ? -9.734 19.288 41.436 1.00 89.69 104 THR A N 1
ATOM 788 C CA . THR A 1 104 ? -10.569 19.738 40.312 1.00 89.69 104 THR A CA 1
ATOM 789 C C . THR A 1 104 ? -10.228 19.026 38.986 1.00 89.69 104 THR A C 1
ATOM 791 O O . THR A 1 104 ? -9.173 18.399 38.888 1.00 89.69 104 THR A O 1
ATOM 794 N N . GLU A 1 105 ? -11.137 19.117 38.000 1.00 85.81 105 GLU A N 1
ATOM 795 C CA . GLU A 1 105 ? -11.063 18.523 36.643 1.00 85.81 105 GLU A CA 1
ATOM 796 C C . GLU A 1 105 ? -9.724 18.778 35.933 1.00 85.81 105 GLU A C 1
ATOM 798 O O . GLU A 1 105 ? -9.102 19.816 36.140 1.00 85.81 105 GLU A O 1
ATOM 803 N N . TRP A 1 106 ? -9.312 17.850 35.063 1.00 84.50 106 TRP A N 1
ATOM 804 C CA . TRP A 1 106 ? -8.135 18.031 34.211 1.00 84.50 106 TRP A CA 1
ATOM 805 C C . TRP A 1 106 ? -8.491 18.807 32.939 1.00 84.50 106 TRP A C 1
ATOM 807 O O . TRP A 1 106 ? -9.374 18.392 32.185 1.00 84.50 106 TRP A O 1
ATOM 817 N N . LEU A 1 107 ? -7.776 19.902 32.672 1.00 74.00 107 LEU A N 1
ATOM 818 C CA . LEU A 1 107 ? -7.915 20.684 31.443 1.00 74.00 107 LEU A CA 1
ATOM 819 C C . LEU A 1 107 ? -6.592 20.673 30.666 1.00 74.00 107 LEU A C 1
ATOM 821 O O . LEU A 1 107 ? -5.596 21.261 31.091 1.00 74.00 107 LEU A O 1
ATOM 825 N N . ASP A 1 108 ? -6.601 19.977 29.529 1.00 64.75 108 ASP A N 1
ATOM 826 C CA . ASP A 1 108 ? -5.439 19.799 28.657 1.00 64.75 108 ASP A CA 1
ATOM 827 C C . ASP A 1 108 ? -5.085 21.103 27.897 1.00 64.75 108 ASP A C 1
ATOM 829 O O . ASP A 1 108 ? -5.997 21.835 27.492 1.00 64.75 108 ASP A O 1
ATOM 833 N N . PRO A 1 109 ? -3.789 21.391 27.637 1.00 56.22 109 PRO A N 1
ATOM 834 C CA . PRO A 1 109 ? -3.357 22.576 26.884 1.00 56.22 109 PRO A CA 1
ATOM 835 C C . PRO A 1 109 ? -3.938 22.695 25.471 1.00 56.22 109 PRO A C 1
ATOM 837 O O . PRO A 1 109 ? -4.005 23.791 24.921 1.00 56.22 109 PRO A O 1
ATOM 840 N N . SER A 1 110 ? -4.358 21.582 24.866 1.00 53.91 110 SER A N 1
ATOM 841 C CA . SER A 1 110 ? -5.042 21.586 23.574 1.00 53.91 110 SER A CA 1
ATOM 842 C C . SER A 1 110 ? -6.519 21.962 23.669 1.00 53.91 110 SER A C 1
ATOM 844 O O . SER A 1 110 ? -7.101 22.259 22.631 1.00 53.91 110 SER A O 1
ATOM 846 N N . LEU A 1 111 ? -7.121 21.955 24.868 1.00 53.03 111 LEU A N 1
ATOM 847 C CA . LEU A 1 111 ? -8.559 22.140 25.098 1.00 53.03 111 LEU A CA 1
ATOM 848 C C . LEU A 1 111 ? -8.943 23.547 25.575 1.00 53.03 111 LEU A C 1
ATOM 850 O O . LEU A 1 111 ? -10.051 23.997 25.279 1.00 53.03 111 LEU A O 1
ATOM 854 N N . VAL A 1 112 ? -8.069 24.240 26.311 1.00 58.75 112 VAL A N 1
ATOM 855 C CA . VAL A 1 112 ? -8.369 25.564 26.882 1.00 58.75 112 VAL A CA 1
ATOM 856 C C . VAL A 1 112 ? -7.128 26.463 26.861 1.00 58.75 112 VAL A C 1
ATOM 858 O O . VAL A 1 112 ? -6.041 26.038 27.239 1.00 58.75 112 VAL A O 1
ATOM 861 N N . SER A 1 113 ? -7.296 27.729 26.463 1.00 54.91 113 SER A N 1
ATOM 862 C CA . SER A 1 113 ? -6.236 28.752 26.440 1.00 54.91 113 SER A CA 1
ATOM 863 C C . SER A 1 113 ? -6.218 29.693 27.656 1.00 54.91 113 SER A C 1
ATOM 865 O O . SER A 1 113 ? -5.407 30.614 27.696 1.00 54.91 113 SER A O 1
ATOM 867 N N . THR A 1 114 ? -7.134 29.532 28.616 1.00 56.34 114 THR A N 1
ATOM 868 C CA . THR A 1 114 ? -7.351 30.463 29.739 1.00 56.34 114 THR A CA 1
ATOM 869 C C . THR A 1 114 ? -7.071 29.807 31.088 1.00 56.34 114 THR A C 1
ATOM 871 O O . THR A 1 114 ? -7.473 28.669 31.317 1.00 56.34 114 THR A O 1
ATOM 874 N N . SER A 1 115 ? -6.447 30.555 31.999 1.00 53.06 115 SER A N 1
ATOM 875 C CA . SER A 1 115 ? -5.932 30.066 33.285 1.00 53.06 115 SER A CA 1
ATOM 876 C C . SER A 1 115 ? -6.951 29.996 34.434 1.00 53.06 115 SER A C 1
ATOM 878 O O . SER A 1 115 ? -6.732 29.227 35.363 1.00 53.06 115 SER A O 1
ATOM 880 N N . ASN A 1 116 ? -8.074 30.728 34.381 1.00 55.53 116 ASN A N 1
ATOM 881 C CA . ASN A 1 116 ? -9.054 30.796 35.480 1.00 55.53 116 ASN A CA 1
ATOM 882 C C . ASN A 1 116 ? -10.417 30.210 35.085 1.00 55.53 116 ASN A C 1
ATOM 884 O O . ASN A 1 116 ? -11.282 30.918 34.576 1.00 55.53 116 ASN A O 1
ATOM 888 N N . LEU A 1 117 ? -10.607 28.913 35.346 1.00 68.00 117 LEU A N 1
ATOM 889 C CA . LEU A 1 117 ? -11.880 28.197 35.158 1.00 68.00 117 LEU A CA 1
ATOM 890 C C . LEU A 1 117 ? -12.457 27.612 36.458 1.00 68.00 117 LEU A C 1
ATOM 892 O O . LEU A 1 117 ? -13.433 26.863 36.409 1.00 68.00 117 LEU A O 1
ATOM 896 N N . GLN A 1 118 ? -11.861 27.929 37.612 1.00 73.75 118 GLN A N 1
ATOM 897 C CA . GLN A 1 118 ? -12.386 27.492 38.905 1.00 73.75 118 GLN A CA 1
ATOM 898 C C . GLN A 1 118 ? -13.715 28.214 39.189 1.00 73.75 118 GLN A C 1
ATOM 900 O O . GLN A 1 118 ? -13.748 29.444 39.127 1.00 73.75 118 GLN A O 1
ATOM 905 N N . PRO A 1 119 ? -14.805 27.483 39.475 1.00 79.31 119 PRO A N 1
ATOM 906 C CA . PRO A 1 119 ? -16.076 28.092 39.854 1.00 79.31 119 PRO A CA 1
ATOM 907 C C . PRO A 1 119 ? -15.990 28.852 41.181 1.00 79.31 119 PRO A C 1
ATOM 909 O O . PRO A 1 119 ? -15.288 28.415 42.094 1.00 79.31 119 PRO A O 1
ATOM 912 N N . ASP A 1 120 ? -16.759 29.937 41.305 1.00 84.31 120 ASP A N 1
ATOM 913 C CA . ASP A 1 120 ? -17.005 30.586 42.594 1.00 84.31 120 ASP A CA 1
ATOM 914 C C . ASP A 1 120 ? -18.073 29.801 43.363 1.00 84.31 120 ASP A C 1
ATOM 916 O O . ASP A 1 120 ? -19.256 29.801 43.018 1.00 84.31 120 ASP A O 1
ATOM 920 N N . VAL A 1 121 ? -17.639 29.105 44.410 1.00 84.88 121 VAL A N 1
ATOM 921 C CA . VAL A 1 121 ? -18.491 28.230 45.228 1.00 84.88 121 VAL A CA 1
ATOM 922 C C . VAL A 1 121 ? -19.413 28.995 46.178 1.00 84.88 121 VAL A C 1
ATOM 924 O O . VAL A 1 121 ? -20.203 28.365 46.876 1.00 84.88 121 VAL A O 1
ATOM 927 N N . LYS A 1 122 ? -19.337 30.334 46.190 1.00 84.50 122 LYS A N 1
ATOM 928 C CA . LYS A 1 122 ? -20.273 31.226 46.892 1.00 84.50 122 LYS A CA 1
ATOM 929 C C . LYS A 1 122 ? -21.436 31.704 46.011 1.00 84.50 122 LYS A C 1
ATOM 931 O O . LYS A 1 122 ? -22.239 32.517 46.458 1.00 84.50 122 LYS A O 1
ATOM 936 N N . GLY A 1 123 ? -21.519 31.247 44.758 1.00 83.38 123 GLY A N 1
ATOM 937 C CA . GLY A 1 123 ? -22.630 31.580 43.864 1.00 83.38 123 GLY A CA 1
ATOM 938 C C . GLY A 1 123 ? -23.960 30.942 44.291 1.00 83.38 123 GLY A C 1
ATOM 939 O O . GLY A 1 123 ? -23.966 29.853 44.861 1.00 83.38 123 GLY A O 1
ATOM 940 N N . GLU A 1 124 ? -25.085 31.575 43.930 1.00 86.25 124 GLU A N 1
ATOM 941 C CA . GLU A 1 124 ? -26.462 31.137 44.269 1.00 86.25 124 GLU A CA 1
ATOM 942 C C . GLU A 1 124 ? -26.753 29.670 43.886 1.00 86.25 124 GLU A C 1
ATOM 944 O O . GLU A 1 124 ? -27.556 28.979 44.504 1.00 86.25 124 GLU A O 1
ATOM 949 N N . GLU A 1 125 ? -26.073 29.145 42.865 1.00 85.25 125 GLU A N 1
ATOM 950 C CA . GLU A 1 125 ? -26.203 27.756 42.413 1.00 85.25 125 GLU A CA 1
ATOM 951 C C . GLU A 1 125 ? -25.706 26.699 43.420 1.00 85.25 125 GLU A C 1
ATOM 953 O O . GLU A 1 125 ? -26.048 25.519 43.282 1.00 85.25 125 GLU A O 1
ATOM 958 N N . TYR A 1 126 ? -24.935 27.107 44.433 1.00 91.25 126 TYR A N 1
ATOM 959 C CA . TYR A 1 126 ? -24.459 26.259 45.531 1.00 91.25 126 TYR A CA 1
ATOM 960 C C . TYR A 1 126 ? -25.337 26.354 46.789 1.00 91.25 126 TYR A C 1
ATOM 962 O O . TYR A 1 126 ? -25.097 25.612 47.749 1.00 91.25 126 TYR A O 1
ATOM 970 N N . ASP A 1 127 ? -26.376 27.196 46.783 1.00 88.75 127 ASP A N 1
ATOM 971 C CA . ASP A 1 127 ? -27.260 27.392 47.930 1.00 88.75 127 ASP A CA 1
ATOM 972 C C . ASP A 1 127 ? -27.872 26.069 48.416 1.00 88.75 127 ASP A C 1
ATOM 974 O O . ASP A 1 127 ? -28.381 25.238 47.657 1.00 88.75 127 ASP A O 1
ATOM 978 N N . GLY A 1 128 ? -27.821 25.861 49.733 1.00 88.38 128 GLY A N 1
ATOM 979 C CA . GLY A 1 128 ? -28.323 24.649 50.385 1.00 88.38 128 GLY A CA 1
ATOM 980 C C . GLY A 1 128 ? -27.355 23.460 50.383 1.00 88.38 128 GLY A C 1
ATOM 981 O O . GLY A 1 128 ? -27.660 22.434 51.004 1.00 88.38 128 GLY A O 1
ATOM 982 N N . ILE A 1 129 ?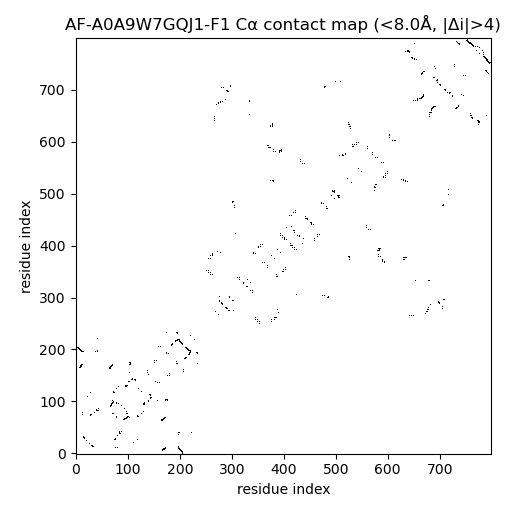 -26.181 23.574 49.754 1.00 94.00 129 ILE A N 1
ATOM 983 C CA . ILE A 1 129 ? -25.076 22.629 49.950 1.00 94.00 129 ILE A CA 1
ATOM 984 C C . ILE A 1 129 ? -24.298 23.065 51.206 1.00 94.00 129 ILE A C 1
ATOM 986 O O . ILE A 1 129 ? -23.837 24.200 51.260 1.00 94.00 129 ILE A O 1
ATOM 990 N N . PRO A 1 130 ? -24.125 22.201 52.227 1.00 95.06 130 PRO A N 1
ATOM 991 C CA . PRO A 1 130 ? -23.385 22.545 53.433 1.00 95.06 130 PRO A CA 1
ATOM 992 C C . PRO A 1 130 ? -21.890 22.517 53.113 1.00 95.06 130 PRO A C 1
ATOM 994 O O . PRO A 1 130 ? -21.262 21.472 53.260 1.00 95.06 130 PRO A O 1
ATOM 997 N N . ILE A 1 131 ? -21.350 23.626 52.614 1.00 95.38 131 ILE A N 1
ATOM 998 C CA . ILE A 1 131 ? -19.926 23.815 52.313 1.00 95.38 131 ILE A CA 1
ATOM 999 C C . ILE A 1 131 ? -19.248 24.457 53.526 1.00 95.38 131 ILE A C 1
ATOM 1001 O O . ILE A 1 131 ? -19.839 25.312 54.181 1.00 95.38 131 ILE A O 1
ATOM 1005 N N . ASP A 1 132 ? -18.031 24.021 53.845 1.00 94.00 132 ASP A N 1
ATOM 1006 C CA . ASP A 1 132 ? -17.217 24.650 54.888 1.00 94.00 132 ASP A CA 1
ATOM 1007 C C . ASP A 1 132 ? -16.520 25.892 54.315 1.00 94.00 132 ASP A C 1
ATOM 1009 O O . ASP A 1 132 ? -15.654 25.773 53.445 1.00 94.00 132 ASP A O 1
ATOM 1013 N N . GLU A 1 133 ? -16.926 27.081 54.764 1.00 88.31 133 GLU A N 1
ATOM 1014 C CA . GLU A 1 133 ? -16.351 28.350 54.298 1.00 88.31 133 GLU A CA 1
ATOM 1015 C C . GLU A 1 133 ? -14.968 28.646 54.893 1.00 88.31 133 GLU A C 1
ATOM 1017 O O . GLU A 1 133 ? -14.228 29.445 54.317 1.00 88.31 133 GLU A O 1
ATOM 1022 N N . ASP A 1 134 ? -14.610 27.991 56.001 1.00 90.31 134 ASP A N 1
ATOM 1023 C CA . ASP A 1 134 ? -13.345 28.194 56.715 1.00 90.31 134 ASP A CA 1
ATOM 1024 C C . ASP A 1 134 ? -12.270 27.169 56.296 1.00 90.31 134 ASP A C 1
ATOM 1026 O O . ASP A 1 134 ? -11.159 27.159 56.831 1.00 90.31 134 ASP A O 1
ATOM 1030 N N . TYR A 1 135 ? -12.578 26.285 55.340 1.00 92.44 135 TYR A N 1
ATOM 1031 C CA . TYR A 1 135 ? -11.637 25.283 54.847 1.00 92.44 135 TYR A CA 1
ATOM 1032 C C . TYR A 1 135 ? -10.504 25.913 54.025 1.00 92.44 135 TYR A C 1
ATOM 1034 O O . TYR A 1 135 ? -10.743 26.554 53.003 1.00 92.44 135 TYR A O 1
ATOM 1042 N N . GLU A 1 136 ? -9.257 25.651 54.426 1.00 90.62 136 GLU A N 1
ATOM 1043 C CA . GLU A 1 136 ? -8.060 26.018 53.664 1.00 90.62 136 GLU A CA 1
ATOM 1044 C C . GLU A 1 136 ? -7.640 24.877 52.710 1.00 90.62 136 GLU A C 1
ATOM 1046 O O . GLU A 1 136 ? -7.268 23.795 53.176 1.00 90.62 136 GLU A O 1
ATOM 1051 N N . PRO A 1 137 ? -7.658 25.090 51.378 1.00 90.31 137 PRO A N 1
ATOM 1052 C CA . PRO A 1 137 ? -7.230 24.090 50.402 1.00 90.31 137 PRO A CA 1
ATOM 1053 C C . PRO A 1 137 ? -5.771 23.650 50.526 1.00 90.31 137 PRO A C 1
ATOM 1055 O O . PRO A 1 137 ? -4.868 24.465 50.720 1.00 90.31 137 PRO A O 1
ATOM 1058 N N . HIS A 1 138 ? -5.517 22.362 50.292 1.00 87.56 138 HIS A N 1
ATOM 1059 C CA . HIS A 1 138 ? -4.164 21.799 50.259 1.00 87.56 138 HIS A CA 1
ATOM 1060 C C . HIS A 1 138 ? -3.522 21.826 48.868 1.00 87.56 138 HIS A C 1
ATOM 1062 O O . HIS A 1 138 ? -2.298 21.720 48.755 1.00 87.56 138 HIS A O 1
ATOM 1068 N N . GLY A 1 139 ? -4.313 21.909 47.800 1.00 84.25 139 GLY A N 1
ATOM 1069 C CA . GLY A 1 139 ? -3.808 21.997 46.439 1.00 84.25 139 GLY A CA 1
ATOM 1070 C C . GLY A 1 139 ? -4.554 23.024 45.609 1.00 84.25 139 GLY A C 1
ATOM 1071 O O . GLY A 1 139 ? -5.687 23.396 45.892 1.00 84.25 139 GLY A O 1
ATOM 1072 N N . ASP A 1 140 ? -3.908 23.442 44.530 1.00 83.12 140 ASP A N 1
ATOM 1073 C CA . ASP A 1 140 ? -4.512 24.326 43.546 1.00 83.12 140 ASP A CA 1
ATOM 1074 C C . ASP A 1 140 ? -4.159 23.850 42.136 1.00 83.12 140 ASP A C 1
ATOM 1076 O O . ASP A 1 140 ? -3.031 23.417 41.870 1.00 83.12 140 ASP A O 1
ATOM 1080 N N . ALA A 1 141 ? -5.144 23.873 41.243 1.00 81.88 141 ALA A N 1
ATOM 1081 C CA . ALA A 1 141 ? -4.974 23.439 39.864 1.00 81.88 141 ALA A CA 1
ATOM 1082 C C . ALA A 1 141 ? -4.558 24.628 39.000 1.00 81.88 141 ALA A C 1
ATOM 1084 O O . ALA A 1 141 ? -5.274 25.623 38.910 1.00 81.88 141 ALA A O 1
ATOM 1085 N N . LYS A 1 142 ? -3.407 24.507 38.335 1.00 80.81 142 LYS A N 1
ATOM 1086 C CA . LYS A 1 142 ? -2.902 25.524 37.411 1.00 80.81 142 LYS A CA 1
ATOM 1087 C C . LYS A 1 142 ? -3.169 25.076 35.990 1.00 80.81 142 LYS A C 1
ATOM 1089 O O . LYS A 1 142 ? -2.563 24.116 35.530 1.00 80.81 142 LYS A O 1
ATOM 1094 N N . PHE A 1 143 ? -4.074 25.766 35.307 1.00 77.44 143 PHE A N 1
ATOM 1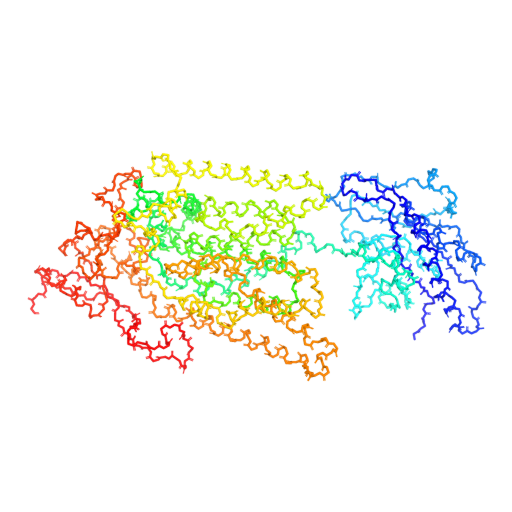095 C CA . PHE A 1 143 ? -4.442 25.410 33.945 1.00 77.44 143 PHE A CA 1
ATOM 1096 C C . PHE A 1 143 ? -3.652 26.190 32.889 1.00 77.44 143 PHE A C 1
ATOM 1098 O O . PHE A 1 143 ? -3.406 27.386 33.072 1.00 77.44 143 PHE A O 1
ATOM 1105 N N . PRO A 1 144 ? -3.335 25.552 31.750 1.00 75.81 144 PRO A N 1
ATOM 1106 C CA . PRO A 1 144 ? -3.513 24.121 31.482 1.00 75.81 144 PRO A CA 1
ATOM 1107 C C . PRO A 1 144 ? -2.413 23.270 32.147 1.00 75.81 144 PRO A C 1
ATOM 1109 O O . PRO A 1 144 ? -1.328 23.774 32.419 1.00 75.81 144 PRO A O 1
ATOM 1112 N N . GLU A 1 145 ? -2.667 21.978 32.368 1.00 72.88 145 GLU A N 1
ATOM 1113 C CA . GLU A 1 145 ? -1.692 21.056 32.985 1.00 72.88 145 GLU A CA 1
ATOM 1114 C C . GLU A 1 145 ? -1.497 19.783 32.143 1.00 72.88 145 GLU A C 1
ATOM 1116 O O . GLU A 1 145 ? -2.425 19.283 31.504 1.00 72.88 145 GLU A O 1
ATOM 1121 N N . THR A 1 146 ? -0.286 19.230 32.135 1.00 79.06 146 THR A N 1
ATOM 1122 C CA . THR A 1 146 ? 0.034 17.928 31.526 1.00 79.06 146 THR A CA 1
ATOM 1123 C C . THR A 1 146 ? -0.342 16.760 32.451 1.00 79.06 146 THR A C 1
ATOM 1125 O O . THR A 1 146 ? -0.528 16.931 33.653 1.00 79.06 146 THR A O 1
ATOM 1128 N N . VAL A 1 147 ? -0.418 15.527 31.927 1.00 75.06 147 VAL A N 1
ATOM 1129 C CA . VAL A 1 147 ? -0.740 14.329 32.740 1.00 75.06 147 VAL A CA 1
ATOM 1130 C C . VAL A 1 147 ? 0.237 14.101 33.919 1.00 75.06 147 VAL A C 1
ATOM 1132 O O . VAL A 1 147 ? -0.231 13.744 35.008 1.00 75.06 147 VAL A O 1
ATOM 1135 N N . PRO A 1 148 ? 1.567 14.297 33.776 1.00 78.38 148 PRO A N 1
ATOM 1136 C CA . PRO A 1 148 ? 2.490 14.226 34.913 1.00 78.38 148 PRO A CA 1
ATOM 1137 C C . PRO A 1 148 ? 2.272 15.328 35.962 1.00 78.38 148 PRO A C 1
ATOM 1139 O O . PRO A 1 148 ? 2.337 15.042 37.159 1.00 78.38 148 PRO A O 1
ATOM 1142 N N . GLU A 1 149 ? 1.978 16.560 35.537 1.00 84.19 149 GLU A N 1
ATOM 1143 C CA . GLU A 1 149 ? 1.688 17.689 36.438 1.00 84.19 149 GLU A CA 1
ATOM 1144 C C . GLU A 1 149 ? 0.386 17.454 37.214 1.00 84.19 149 GLU A C 1
ATOM 1146 O O . GLU A 1 149 ? 0.391 17.538 38.444 1.00 84.19 149 GLU A O 1
ATOM 1151 N N . LEU A 1 150 ? -0.674 17.020 36.517 1.00 86.69 150 LEU A N 1
ATOM 1152 C CA . LEU A 1 150 ? -1.938 16.559 37.101 1.00 86.69 150 LEU A CA 1
ATOM 1153 C C . LEU A 1 150 ? -1.693 15.498 38.178 1.00 86.69 150 LEU A C 1
ATOM 1155 O O . LEU A 1 150 ? -2.205 15.594 39.291 1.00 86.69 150 LEU A O 1
ATOM 1159 N N . SER A 1 151 ? -0.904 14.473 37.847 1.00 85.69 151 SER A N 1
ATOM 1160 C CA . SER A 1 151 ? -0.651 13.360 38.765 1.00 85.69 151 SER A CA 1
ATOM 1161 C C . SER A 1 151 ? 0.126 13.816 39.998 1.00 85.69 151 SER A C 1
ATOM 1163 O O . SER A 1 151 ? -0.231 13.452 41.115 1.00 85.69 151 SER A O 1
ATOM 1165 N N . THR A 1 152 ? 1.140 14.663 39.815 1.00 88.38 152 THR A N 1
ATOM 1166 C CA . THR A 1 152 ? 1.941 15.216 40.918 1.00 88.38 152 THR A CA 1
ATOM 1167 C C . THR A 1 152 ? 1.079 16.052 41.865 1.00 88.38 152 THR A C 1
ATOM 1169 O O . THR A 1 152 ? 1.133 15.847 43.079 1.00 88.38 152 THR A O 1
ATOM 1172 N N . ARG A 1 153 ? 0.234 16.936 41.314 1.00 92.00 153 ARG A N 1
ATOM 1173 C CA . ARG A 1 153 ? -0.739 17.736 42.072 1.00 92.00 153 ARG A CA 1
ATOM 1174 C C . ARG A 1 153 ? -1.658 16.842 42.897 1.00 92.00 153 ARG A C 1
ATOM 1176 O O . ARG A 1 153 ? -1.712 16.977 44.116 1.00 92.00 153 ARG A O 1
ATOM 1183 N N . LEU A 1 154 ? -2.344 15.907 42.242 1.00 92.75 154 LEU A N 1
ATOM 1184 C CA . LEU A 1 154 ? -3.350 15.065 42.887 1.00 92.75 154 LEU A CA 1
ATOM 1185 C C . LEU A 1 154 ? -2.758 14.192 43.990 1.00 92.75 154 LEU A C 1
ATOM 1187 O O . LEU A 1 154 ? -3.348 14.098 45.062 1.00 92.75 154 LEU A O 1
ATOM 1191 N N . ILE A 1 155 ? -1.597 13.577 43.756 1.00 89.62 155 ILE A N 1
ATOM 1192 C CA . ILE A 1 155 ? -0.930 12.749 44.767 1.00 89.62 155 ILE A CA 1
ATOM 1193 C C . ILE A 1 155 ? -0.552 13.613 45.976 1.00 89.62 155 ILE A C 1
ATOM 1195 O O . ILE A 1 155 ? -0.875 13.251 47.103 1.00 89.62 155 ILE A O 1
ATOM 1199 N N . SER A 1 156 ? 0.049 14.787 45.756 1.00 90.69 156 SER A N 1
ATOM 1200 C CA . SER A 1 156 ? 0.420 15.704 46.843 1.00 90.69 156 SER A CA 1
ATOM 1201 C C . SER A 1 156 ? -0.790 16.157 47.670 1.00 90.69 156 SER A C 1
ATOM 1203 O O . SER A 1 156 ? -0.734 16.173 48.905 1.00 90.69 156 SER A O 1
ATOM 1205 N N . THR A 1 157 ? -1.899 16.498 47.005 1.00 93.88 157 THR A N 1
ATOM 1206 C CA . THR A 1 157 ? -3.146 16.891 47.673 1.00 93.88 157 THR A CA 1
ATOM 1207 C C . THR A 1 157 ? -3.713 15.726 48.478 1.00 93.88 157 THR A C 1
ATOM 1209 O O . THR A 1 157 ? -3.917 15.863 49.680 1.00 93.88 157 THR A O 1
ATOM 1212 N N . VAL A 1 158 ? -3.910 14.555 47.862 1.00 92.69 158 VAL A N 1
ATOM 1213 C CA . VAL A 1 1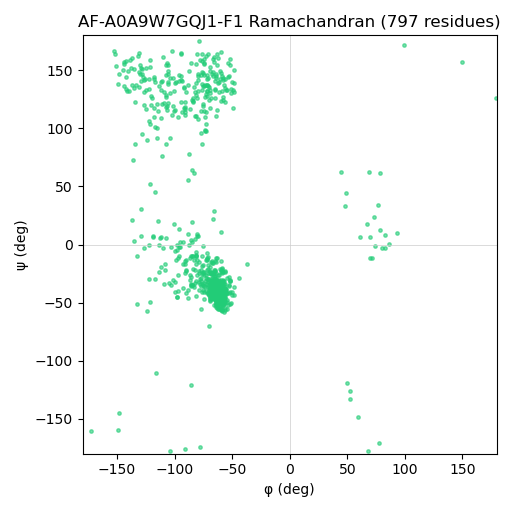58 ? -4.533 13.394 48.523 1.00 92.69 158 VAL A CA 1
ATOM 1214 C C . VAL A 1 158 ? -3.701 12.888 49.701 1.00 92.69 158 VAL A C 1
ATOM 1216 O O . VAL A 1 158 ? -4.275 12.569 50.741 1.00 92.69 158 VAL A O 1
ATOM 1219 N N . THR A 1 159 ? -2.371 12.882 49.598 1.00 90.31 159 THR A N 1
ATOM 1220 C CA . THR A 1 159 ? -1.491 12.541 50.726 1.00 90.31 159 THR A CA 1
ATOM 1221 C C . THR A 1 159 ? -1.678 13.508 51.898 1.00 90.31 159 THR A C 1
ATOM 1223 O O . THR A 1 159 ? -1.785 13.072 53.044 1.00 90.31 159 THR A O 1
ATOM 1226 N N . SER A 1 160 ? -1.810 14.813 51.632 1.00 91.44 160 SER A N 1
ATOM 1227 C CA . SER A 1 160 ? -2.100 15.810 52.675 1.00 91.44 160 SER A CA 1
ATOM 1228 C C . SER A 1 160 ? -3.456 15.564 53.346 1.00 91.44 160 SER A C 1
ATOM 1230 O O . SER A 1 160 ? -3.545 15.576 54.574 1.00 91.44 160 SER A O 1
ATOM 1232 N N . LEU A 1 161 ? -4.493 15.233 52.566 1.00 92.88 161 LEU A N 1
ATOM 1233 C CA . LEU A 1 161 ? -5.817 14.893 53.105 1.00 92.88 161 LEU A CA 1
ATOM 1234 C C . LEU A 1 161 ? -5.767 13.645 53.992 1.00 92.88 161 LEU A C 1
ATOM 1236 O O . LEU A 1 161 ? -6.317 13.627 55.096 1.00 92.88 161 LEU A O 1
ATOM 1240 N N . LEU A 1 162 ? -5.069 12.608 53.528 1.00 90.75 162 LEU A N 1
ATOM 1241 C CA . LEU A 1 162 ? -4.891 11.361 54.262 1.00 90.75 162 LEU A CA 1
ATOM 1242 C C . LEU A 1 162 ? -4.074 11.547 55.539 1.00 90.75 162 LEU A C 1
ATOM 1244 O O . LEU A 1 162 ? -4.209 10.730 56.442 1.00 90.75 162 LEU A O 1
ATOM 1248 N N . ASN A 1 163 ? -3.264 12.597 55.672 1.00 88.94 163 ASN A N 1
ATOM 1249 C CA . ASN A 1 163 ? -2.577 12.911 56.927 1.00 88.94 163 ASN A CA 1
ATOM 1250 C C . ASN A 1 163 ? -3.524 13.486 57.990 1.00 88.94 163 ASN A C 1
ATOM 1252 O O . ASN A 1 163 ? -3.341 13.203 59.176 1.00 88.94 163 ASN A O 1
ATOM 1256 N N . SER A 1 164 ? -4.564 14.205 57.569 1.00 88.94 164 SER A N 1
ATOM 1257 C CA . SER A 1 164 ? -5.512 14.893 58.456 1.00 88.94 164 SER A CA 1
ATOM 1258 C C . SER A 1 164 ? -6.736 14.051 58.849 1.00 88.94 164 SER A C 1
ATOM 1260 O O . SER A 1 164 ? -7.318 14.280 59.916 1.00 88.94 164 SER A O 1
ATOM 1262 N N . TYR A 1 165 ? -7.110 13.062 58.028 1.00 91.06 165 TYR A N 1
ATOM 1263 C CA . TYR A 1 165 ? -8.337 12.268 58.182 1.00 91.06 165 TYR A CA 1
ATOM 1264 C C . TYR A 1 165 ? -8.087 10.753 58.107 1.00 91.06 165 TYR A C 1
ATOM 1266 O O . TYR A 1 165 ? -7.128 10.286 57.493 1.00 91.06 165 TYR A O 1
ATOM 1274 N N . ASP A 1 166 ? -8.970 9.976 58.741 1.00 89.12 166 ASP A N 1
ATOM 1275 C CA . ASP A 1 166 ? -8.930 8.510 58.715 1.00 89.12 166 ASP A CA 1
ATOM 1276 C C . ASP A 1 166 ? -9.716 7.942 57.525 1.00 89.12 166 ASP A C 1
ATOM 1278 O O . ASP A 1 166 ? -9.290 6.973 56.903 1.00 89.12 166 ASP A O 1
ATOM 1282 N N . ASP A 1 167 ? -10.860 8.539 57.190 1.00 91.75 167 ASP A N 1
ATOM 1283 C CA . ASP A 1 167 ? -11.677 8.156 56.037 1.00 91.75 167 ASP A CA 1
ATOM 1284 C C . ASP A 1 167 ? -11.854 9.358 55.115 1.00 91.75 167 ASP A C 1
ATOM 1286 O O . ASP A 1 167 ? -12.603 10.292 55.419 1.00 91.75 167 ASP A O 1
ATOM 1290 N N . VAL A 1 168 ? -11.157 9.319 53.982 1.00 95.19 168 VAL A N 1
ATOM 1291 C CA . VAL A 1 168 ? -11.185 10.373 52.968 1.00 95.19 168 VAL A CA 1
ATOM 1292 C C . VAL A 1 168 ? -12.113 9.941 51.837 1.00 95.19 168 VAL A C 1
ATOM 1294 O O . VAL A 1 168 ? -11.846 8.961 51.134 1.00 95.19 168 VAL A O 1
ATOM 1297 N N . ILE A 1 169 ? -13.218 10.668 51.659 1.00 97.69 169 ILE A N 1
ATOM 1298 C CA . ILE A 1 169 ? -14.171 10.463 50.562 1.00 97.69 169 ILE A CA 1
ATOM 1299 C C . ILE A 1 169 ? -13.996 11.608 49.567 1.00 97.69 169 ILE A C 1
ATOM 1301 O O . ILE A 1 169 ? -14.265 12.752 49.904 1.00 97.69 169 ILE A O 1
ATOM 1305 N N . ILE A 1 170 ? -13.565 11.311 48.344 1.00 97.88 170 ILE A N 1
ATOM 1306 C CA . ILE A 1 170 ? -13.321 12.298 47.285 1.00 97.88 170 ILE A CA 1
ATOM 1307 C C . ILE A 1 170 ? -14.402 12.189 46.218 1.00 97.88 170 ILE A C 1
ATOM 1309 O O . ILE A 1 170 ? -14.620 11.110 45.667 1.00 97.88 170 ILE A O 1
ATOM 1313 N N . VAL A 1 171 ? -15.022 13.313 45.870 1.00 97.38 171 VAL A N 1
ATOM 1314 C CA . VAL A 1 171 ? -15.956 13.441 44.748 1.00 97.38 171 VAL A CA 1
ATOM 1315 C C . VAL A 1 171 ? -15.327 14.323 43.673 1.00 97.38 171 VAL A C 1
ATOM 1317 O O . VAL A 1 171 ? -15.155 15.528 43.852 1.00 97.38 171 VAL A O 1
ATOM 1320 N N . SER A 1 172 ? -14.944 13.715 42.551 1.00 95.06 172 SER A N 1
ATOM 1321 C CA . SER A 1 172 ? -14.186 14.393 41.490 1.00 95.06 172 SER A CA 1
ATOM 1322 C C . SER A 1 172 ? -14.518 13.811 40.102 1.00 95.06 172 SER A C 1
ATOM 1324 O O . SER A 1 172 ? -15.583 13.222 39.883 1.00 95.06 172 SER A O 1
ATOM 1326 N N . HIS A 1 173 ? -13.636 14.026 39.131 1.00 91.06 173 HIS A N 1
ATOM 1327 C CA . HIS A 1 173 ? -13.815 13.774 37.707 1.00 91.06 173 HIS A CA 1
ATOM 1328 C C . HIS A 1 173 ? -12.962 12.598 37.233 1.00 91.06 173 HIS A C 1
ATOM 1330 O O . HIS A 1 173 ? -12.006 12.200 37.893 1.00 91.06 173 HIS A O 1
ATOM 1336 N N . ALA A 1 174 ? -13.298 12.016 36.080 1.00 88.44 174 ALA A N 1
ATOM 1337 C CA . ALA A 1 174 ? -12.661 10.777 35.626 1.00 88.44 174 ALA A CA 1
ATOM 1338 C C . ALA A 1 174 ? -11.120 10.818 35.544 1.00 88.44 174 ALA A C 1
ATOM 1340 O O . ALA A 1 174 ? -10.515 9.886 36.083 1.00 88.44 174 ALA A O 1
ATOM 1341 N N . PRO A 1 175 ? -10.479 11.848 34.951 1.00 87.00 175 PRO A N 1
ATOM 1342 C CA . PRO A 1 175 ? -9.018 11.924 34.870 1.00 87.00 175 PRO A CA 1
ATOM 1343 C C . PRO A 1 175 ? -8.357 11.947 36.245 1.00 87.00 175 PRO A C 1
ATOM 1345 O O . PRO A 1 175 ? -7.384 11.232 36.490 1.00 87.00 175 PRO A O 1
ATOM 1348 N N . CYS A 1 176 ? -8.936 12.715 37.168 1.00 90.56 176 CYS A N 1
ATOM 1349 C CA . CYS A 1 176 ? -8.403 12.882 38.511 1.00 90.56 176 CYS A CA 1
ATOM 1350 C C . CYS A 1 176 ? -8.518 11.588 39.314 1.00 90.56 176 CYS A C 1
ATOM 1352 O O . CYS A 1 176 ? -7.543 11.118 39.896 1.00 90.56 176 CYS A O 1
ATOM 1354 N N . LEU A 1 177 ? -9.695 10.959 39.278 1.00 92.81 177 LEU A N 1
ATOM 1355 C CA . LEU A 1 177 ? -9.946 9.708 39.991 1.00 92.81 177 LEU A CA 1
ATOM 1356 C C . LEU A 1 177 ? -9.061 8.576 39.466 1.00 92.81 177 LEU A C 1
ATOM 1358 O O . LEU A 1 177 ? -8.552 7.803 40.269 1.00 92.81 177 LEU A O 1
ATOM 1362 N N . LEU A 1 178 ? -8.837 8.487 38.150 1.00 88.75 178 LEU A N 1
ATOM 1363 C CA . LEU A 1 178 ? -7.941 7.480 37.574 1.00 88.75 178 LEU A CA 1
ATOM 1364 C C . LEU A 1 178 ? -6.474 7.741 37.895 1.00 88.75 178 LEU A C 1
ATOM 1366 O O . LEU A 1 178 ? -5.748 6.782 38.134 1.00 88.75 178 LEU A O 1
ATOM 1370 N N . SER A 1 179 ? -6.027 8.999 37.908 1.00 88.25 179 SER A N 1
ATOM 1371 C CA . SER A 1 179 ? -4.655 9.334 38.311 1.00 88.25 179 SER A CA 1
ATOM 1372 C C . SER A 1 179 ? -4.397 8.926 39.766 1.00 88.25 179 SER A C 1
ATOM 1374 O O . SER A 1 179 ? -3.444 8.196 40.042 1.00 88.25 179 SER A O 1
ATOM 1376 N N . ILE A 1 180 ? -5.313 9.280 40.676 1.00 90.94 180 ILE A N 1
ATOM 1377 C CA . ILE A 1 180 ? -5.240 8.875 42.087 1.00 90.94 180 ILE A CA 1
ATOM 1378 C C . ILE A 1 180 ? -5.310 7.346 42.200 1.00 90.94 180 ILE A C 1
ATOM 1380 O O . ILE A 1 180 ? -4.464 6.730 42.845 1.00 90.94 180 ILE A O 1
ATOM 1384 N N . ALA A 1 181 ? -6.274 6.706 41.534 1.00 89.94 181 ALA A N 1
ATOM 1385 C CA . ALA A 1 181 ? -6.432 5.257 41.576 1.00 89.94 181 ALA A CA 1
ATOM 1386 C C . ALA A 1 181 ? -5.185 4.525 41.058 1.00 89.94 181 ALA A C 1
ATOM 1388 O O . ALA A 1 181 ? -4.781 3.542 41.665 1.00 89.94 181 ALA A O 1
ATOM 1389 N N . ARG A 1 182 ? -4.535 5.006 39.987 1.00 87.12 182 ARG A N 1
ATOM 1390 C CA . ARG A 1 182 ? -3.283 4.428 39.453 1.00 87.12 182 ARG A CA 1
ATOM 1391 C C . ARG A 1 182 ? -2.129 4.512 40.442 1.00 87.12 182 ARG A C 1
ATOM 1393 O O . ARG A 1 182 ? -1.277 3.632 40.432 1.00 87.12 182 ARG A O 1
ATOM 1400 N N . HIS A 1 183 ? -2.097 5.546 41.279 1.00 85.94 183 HIS A N 1
ATOM 1401 C CA . HIS A 1 183 ? -1.070 5.682 42.302 1.00 85.94 183 HIS A CA 1
ATOM 1402 C C . HIS A 1 183 ? -1.239 4.653 43.430 1.00 85.94 183 HIS A C 1
ATOM 1404 O O . HIS A 1 183 ? -0.256 4.042 43.844 1.00 85.94 183 HIS A O 1
ATOM 1410 N N . TYR A 1 184 ? -2.475 4.439 43.896 1.00 85.12 184 TYR A N 1
ATOM 1411 C CA . TYR A 1 184 ? -2.768 3.553 45.031 1.00 85.12 184 TYR A CA 1
ATOM 1412 C C . TYR A 1 184 ? -3.096 2.102 44.639 1.00 85.12 184 TYR A C 1
ATOM 1414 O O . TYR A 1 184 ? -3.062 1.223 45.495 1.00 85.12 184 TYR A O 1
ATOM 1422 N N . ALA A 1 185 ? -3.421 1.808 43.379 1.00 82.81 185 ALA A N 1
ATOM 1423 C CA . ALA A 1 185 ? -3.725 0.447 42.948 1.00 82.81 185 ALA A CA 1
ATOM 1424 C C . ALA A 1 185 ? -2.461 -0.432 42.892 1.00 82.81 185 ALA A C 1
ATOM 1426 O O . ALA A 1 185 ? -1.433 -0.004 42.362 1.00 82.81 185 ALA A O 1
ATOM 1427 N N . PRO A 1 186 ? -2.528 -1.689 43.370 1.00 70.25 186 PRO A N 1
ATOM 1428 C CA . PRO A 1 186 ? -1.409 -2.610 43.258 1.00 70.25 186 PRO A CA 1
ATOM 1429 C C . PRO A 1 186 ? -1.150 -2.973 41.781 1.00 70.25 186 PRO A C 1
ATOM 1431 O O . PRO A 1 186 ? -2.110 -3.166 41.029 1.00 70.25 186 PRO A O 1
ATOM 1434 N N . PRO A 1 187 ? 0.117 -3.171 41.359 1.00 65.50 187 PRO A N 1
ATOM 1435 C CA . PRO A 1 187 ? 0.470 -3.469 39.963 1.00 65.50 187 PRO A CA 1
ATOM 1436 C C . PRO A 1 187 ? -0.229 -4.703 39.370 1.00 65.50 187 PRO A C 1
ATOM 1438 O O . PRO A 1 187 ? -0.337 -4.841 38.155 1.00 65.50 187 PRO A O 1
ATOM 1441 N N . SER A 1 188 ? -0.686 -5.620 40.224 1.00 65.88 188 SER A N 1
ATOM 1442 C CA . SER A 1 188 ? -1.342 -6.872 39.851 1.00 65.88 188 SER A CA 1
ATOM 1443 C C . SER A 1 188 ? -2.831 -6.738 39.516 1.00 65.88 188 SER A C 1
ATOM 1445 O O . SER A 1 188 ? -3.410 -7.709 39.029 1.00 65.88 188 SER A O 1
ATOM 1447 N N . ASN A 1 189 ? -3.464 -5.586 39.769 1.00 67.75 189 ASN A N 1
ATOM 1448 C CA . ASN A 1 189 ? -4.911 -5.427 39.628 1.00 67.75 189 ASN A CA 1
ATOM 1449 C C . ASN A 1 189 ? -5.247 -4.304 38.625 1.00 67.75 189 ASN A C 1
ATOM 1451 O O . ASN A 1 189 ? -5.106 -3.127 38.961 1.00 67.75 189 ASN A O 1
ATOM 1455 N N . PRO A 1 190 ? -5.659 -4.633 37.384 1.00 74.94 190 PRO A N 1
ATOM 1456 C CA . PRO A 1 190 ? -5.923 -3.628 36.361 1.00 74.94 190 PRO A CA 1
ATOM 1457 C C . PRO A 1 190 ? -7.109 -2.743 36.760 1.00 74.94 190 PRO A C 1
ATOM 1459 O O . PRO A 1 190 ? -8.159 -3.233 37.180 1.00 74.94 190 PRO A O 1
ATOM 1462 N N . LEU A 1 191 ? -6.952 -1.428 36.616 1.00 81.06 191 LEU A N 1
ATOM 1463 C CA . LEU A 1 191 ? -8.020 -0.467 36.883 1.00 81.06 191 LEU A CA 1
ATOM 1464 C C . LEU A 1 191 ? -9.068 -0.495 35.773 1.00 81.06 191 LEU A C 1
ATOM 1466 O O . LEU A 1 191 ? -8.738 -0.512 34.590 1.00 81.06 191 LEU A O 1
ATOM 1470 N N . ASN A 1 192 ? -10.334 -0.473 36.173 1.00 82.62 192 ASN A N 1
ATOM 1471 C CA . ASN A 1 192 ? -11.445 -0.270 35.258 1.00 82.62 192 ASN A CA 1
ATOM 1472 C C . ASN A 1 192 ? -11.507 1.202 34.832 1.00 82.62 192 ASN A C 1
ATOM 1474 O O . ASN A 1 192 ? -11.075 2.090 35.561 1.00 82.62 192 ASN A O 1
ATOM 1478 N N . GLU A 1 193 ? -12.107 1.467 33.674 1.00 82.06 193 GLU A N 1
ATOM 1479 C CA . GLU A 1 193 ? -12.433 2.829 33.245 1.00 82.06 193 GLU A CA 1
ATOM 1480 C C . GLU A 1 193 ? -13.355 3.508 34.272 1.00 82.06 193 GLU A C 1
ATOM 1482 O O . GLU A 1 193 ? -14.246 2.874 34.851 1.00 82.06 193 GLU A O 1
ATOM 1487 N N . SER A 1 194 ? -13.195 4.816 34.477 1.00 85.50 194 SER A N 1
ATOM 1488 C CA . SER A 1 194 ? -13.992 5.559 35.457 1.00 85.50 194 SER A CA 1
ATOM 1489 C C . SER A 1 194 ? -15.414 5.762 34.947 1.00 85.50 194 SER A C 1
ATOM 1491 O O . SER A 1 194 ? -15.632 6.514 33.998 1.00 85.50 194 SER A O 1
ATOM 1493 N N . ALA A 1 195 ? -16.394 5.089 35.550 1.00 84.31 195 ALA A N 1
ATOM 1494 C CA . ALA A 1 195 ? -17.812 5.224 35.214 1.00 84.31 195 ALA A CA 1
ATOM 1495 C C . ALA A 1 195 ? -18.458 6.372 36.008 1.00 84.31 195 ALA A C 1
ATOM 1497 O O . ALA A 1 195 ? -18.044 6.656 37.130 1.00 84.31 195 ALA A O 1
ATOM 1498 N N . LEU A 1 196 ? -19.471 7.046 35.447 1.00 84.50 196 LEU A N 1
ATOM 1499 C CA . LEU A 1 196 ? -20.272 8.038 36.190 1.00 84.50 196 LEU A CA 1
ATOM 1500 C C . LEU A 1 196 ? -20.901 7.383 37.429 1.00 84.50 196 LEU A C 1
ATOM 1502 O O . LEU A 1 196 ? -21.345 6.245 37.346 1.00 84.50 196 LEU A O 1
ATOM 1506 N N . GLY A 1 197 ? -20.890 8.044 38.588 1.00 84.94 197 GLY A N 1
ATOM 1507 C CA . GLY A 1 197 ? -21.337 7.424 39.849 1.00 84.94 197 GLY A CA 1
ATOM 1508 C C . GLY A 1 197 ? -20.539 6.181 40.288 1.00 84.94 197 GLY A C 1
ATOM 1509 O O . GLY A 1 197 ? -20.929 5.507 41.241 1.00 84.94 197 GLY A O 1
ATOM 1510 N N . GLY A 1 198 ? -19.445 5.848 39.593 1.00 88.62 198 GLY A N 1
ATOM 1511 C CA . GLY A 1 198 ? -18.575 4.724 39.913 1.00 88.62 198 GLY A CA 1
ATOM 1512 C C . GLY A 1 198 ? -17.711 5.011 41.137 1.00 88.62 198 GLY A C 1
ATOM 1513 O O . GLY A 1 198 ? -17.284 6.150 41.354 1.00 88.62 198 GLY A O 1
ATOM 1514 N N . VAL A 1 199 ? -17.445 3.962 41.918 1.00 92.75 199 VAL A N 1
ATOM 1515 C CA . VAL A 1 199 ? -16.692 4.050 43.176 1.00 92.75 199 VAL A CA 1
ATOM 1516 C C . VAL A 1 199 ? -15.423 3.203 43.123 1.00 92.75 199 VAL A C 1
ATOM 1518 O O . VAL A 1 199 ? -15.476 1.997 42.870 1.00 92.75 199 VAL A O 1
ATOM 1521 N N . TYR A 1 200 ? -14.282 3.822 43.420 1.00 93.75 200 TYR A N 1
ATOM 1522 C CA . TYR A 1 200 ? -13.059 3.113 43.795 1.00 93.75 200 TYR A CA 1
ATOM 1523 C C . TYR A 1 200 ? -12.882 3.172 45.305 1.00 93.75 200 TYR A C 1
ATOM 1525 O O . TYR A 1 200 ? -13.174 4.195 45.928 1.00 93.75 200 TYR A O 1
ATOM 1533 N N . ARG A 1 201 ? -12.377 2.094 45.899 1.00 93.38 201 ARG A N 1
ATOM 1534 C CA . ARG A 1 201 ? -12.079 2.065 47.330 1.00 93.38 201 ARG A CA 1
ATOM 1535 C C . ARG A 1 201 ? -10.773 1.348 47.601 1.00 93.38 201 ARG A C 1
ATOM 1537 O O . ARG A 1 201 ? -10.569 0.232 47.123 1.00 93.38 201 ARG A O 1
ATOM 1544 N N . PHE A 1 202 ? -9.952 1.988 48.422 1.00 91.19 202 PHE A N 1
ATOM 1545 C CA . PHE A 1 202 ? -8.650 1.510 48.850 1.00 91.19 202 PHE A CA 1
ATOM 1546 C C . PHE A 1 202 ? -8.584 1.479 50.377 1.00 91.19 202 PHE A C 1
ATOM 1548 O O . PHE A 1 202 ? -8.955 2.444 51.050 1.00 91.19 202 PHE A O 1
ATOM 1555 N N . GLU A 1 203 ? -8.101 0.366 50.913 1.00 89.06 203 GLU A N 1
ATOM 1556 C CA . GLU A 1 203 ? -7.706 0.216 52.312 1.00 89.06 203 GLU A CA 1
ATOM 1557 C C . GLU A 1 203 ? -6.187 0.347 52.379 1.00 89.06 203 GLU A C 1
ATOM 1559 O O . GLU A 1 203 ? -5.463 -0.434 51.757 1.00 89.06 203 GLU A O 1
ATOM 1564 N N . LEU A 1 204 ? -5.703 1.388 53.055 1.00 84.00 204 LEU A N 1
ATOM 1565 C CA . LEU A 1 204 ? -4.296 1.777 53.000 1.00 84.00 204 LEU A CA 1
ATOM 1566 C C . LEU A 1 204 ? -3.501 1.060 54.092 1.00 84.00 204 LEU A C 1
ATOM 1568 O O . LEU A 1 204 ? -3.880 1.093 55.261 1.00 84.00 204 LEU A O 1
ATOM 1572 N N . VAL A 1 205 ? -2.366 0.459 53.738 1.00 74.00 205 VAL A N 1
ATOM 1573 C CA . VAL A 1 205 ? -1.413 -0.092 54.719 1.00 74.00 205 VAL A CA 1
ATOM 1574 C C . VAL A 1 205 ? -0.435 0.993 55.194 1.00 74.00 205 VAL A C 1
ATOM 1576 O O . VAL A 1 205 ? 0.047 0.926 56.324 1.00 74.00 205 VAL A O 1
ATOM 1579 N N . SER A 1 206 ? -0.183 2.011 54.363 1.00 65.19 206 SER A N 1
ATOM 1580 C CA . SER A 1 206 ? 0.613 3.206 54.668 1.00 65.19 206 SER A CA 1
ATOM 1581 C C . SER A 1 206 ? 0.080 4.426 53.889 1.00 65.19 206 SER A C 1
ATOM 1583 O O . SER A 1 206 ? -0.361 4.240 52.754 1.00 65.19 206 SER A O 1
ATOM 1585 N N . PRO A 1 207 ? 0.139 5.664 54.430 1.00 57.59 207 PRO A N 1
ATOM 1586 C CA . PRO A 1 207 ? -0.273 6.880 53.713 1.00 57.59 207 PRO A CA 1
ATOM 1587 C C . PRO A 1 207 ? 0.607 7.200 52.493 1.00 57.59 207 PRO A C 1
ATOM 1589 O O . PRO A 1 207 ? 0.108 7.736 51.507 1.00 57.59 207 PRO A O 1
ATOM 1592 N N . ASP A 1 208 ? 1.891 6.822 52.549 1.00 57.44 208 ASP A N 1
ATOM 1593 C CA . ASP A 1 208 ? 2.930 7.279 51.611 1.00 57.44 208 ASP A CA 1
ATOM 1594 C C . ASP A 1 208 ? 3.386 6.203 50.601 1.00 57.44 208 ASP A C 1
ATOM 1596 O O . ASP A 1 208 ? 4.364 6.407 49.878 1.00 57.44 208 ASP A O 1
ATOM 1600 N N . LYS A 1 209 ? 2.760 5.012 50.565 1.00 54.03 209 LYS A N 1
ATOM 1601 C CA . LYS A 1 209 ? 3.219 3.885 49.721 1.00 54.03 209 LYS A CA 1
ATOM 1602 C C . LYS A 1 209 ? 2.086 3.140 49.010 1.00 54.03 209 LYS A C 1
ATOM 1604 O O . LYS A 1 209 ? 0.996 3.003 49.550 1.00 54.0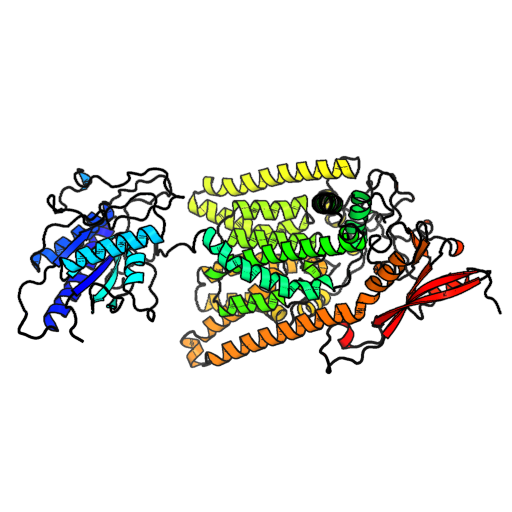3 209 LYS A O 1
ATOM 1609 N N . GLN A 1 210 ? 2.415 2.552 47.850 1.00 56.69 210 GLN A N 1
ATOM 1610 C CA . GLN A 1 210 ? 1.576 1.687 46.987 1.00 56.69 210 GLN A CA 1
ATOM 1611 C C . GLN A 1 210 ? 1.050 0.392 47.645 1.00 56.69 210 GLN A C 1
ATOM 1613 O O . GLN A 1 210 ? 0.534 -0.498 46.970 1.00 56.69 210 GLN A O 1
ATOM 1618 N N . GLU A 1 211 ? 1.193 0.242 48.957 1.00 67.31 211 GLU A N 1
ATOM 1619 C CA . GLU A 1 211 ? 0.628 -0.882 49.692 1.00 67.31 211 GLU A CA 1
ATOM 1620 C C . GLU A 1 211 ? -0.802 -0.517 50.099 1.00 67.31 211 GLU A C 1
ATOM 1622 O O . GLU A 1 211 ? -1.075 -0.127 51.233 1.00 67.31 211 GLU A O 1
ATOM 1627 N N . ALA A 1 212 ? -1.725 -0.603 49.143 1.00 78.00 212 ALA A N 1
ATOM 1628 C CA . ALA A 1 212 ? -3.152 -0.504 49.406 1.00 78.00 212 ALA A CA 1
ATOM 1629 C C . ALA A 1 212 ? -3.892 -1.713 48.837 1.00 78.00 212 ALA A C 1
ATOM 1631 O O . ALA A 1 212 ? -3.589 -2.218 47.753 1.00 78.00 212 ALA A O 1
ATOM 1632 N N . VAL A 1 213 ? -4.901 -2.172 49.571 1.00 85.69 213 VAL A N 1
ATOM 1633 C CA . VAL A 1 213 ? -5.820 -3.203 49.101 1.00 85.69 213 VAL A CA 1
ATOM 1634 C C . VAL A 1 213 ? -6.993 -2.504 48.431 1.00 85.69 213 VAL A C 1
ATOM 1636 O O . VAL A 1 213 ? -7.795 -1.830 49.076 1.00 85.69 213 VAL A O 1
ATOM 1639 N N . MET A 1 214 ? -7.091 -2.646 47.111 1.00 88.31 214 MET A N 1
ATOM 1640 C CA . MET A 1 214 ? -8.245 -2.155 46.364 1.00 88.31 214 MET A CA 1
ATOM 1641 C C . MET A 1 214 ? -9.422 -3.112 46.560 1.00 88.31 214 MET A C 1
ATOM 1643 O O . MET A 1 214 ? -9.374 -4.257 46.110 1.00 88.31 214 MET A O 1
ATOM 1647 N N . THR A 1 215 ? -10.487 -2.639 47.202 1.00 88.12 215 THR A N 1
ATOM 1648 C CA . THR A 1 215 ? -11.696 -3.439 47.459 1.00 88.12 215 THR A CA 1
ATOM 1649 C C . THR A 1 215 ? -12.791 -3.191 46.430 1.00 88.12 215 THR A C 1
ATOM 1651 O O . THR A 1 215 ? -13.611 -4.071 46.186 1.00 88.12 215 THR A O 1
ATOM 1654 N N . HIS A 1 216 ? -12.807 -2.010 45.805 1.00 90.88 216 HIS A N 1
ATOM 1655 C CA . HIS A 1 216 ? -13.770 -1.645 44.766 1.00 90.88 216 HIS A CA 1
ATOM 1656 C C . HIS A 1 216 ? -13.044 -0.956 43.611 1.00 90.88 216 HIS A C 1
ATOM 1658 O O . HIS A 1 216 ? -12.210 -0.080 43.837 1.00 90.88 216 HIS A O 1
ATOM 1664 N N . ASN A 1 217 ? -13.373 -1.351 42.380 1.00 90.00 217 ASN A N 1
ATOM 1665 C CA . ASN A 1 217 ? -12.712 -0.895 41.158 1.00 90.00 217 ASN A CA 1
ATOM 1666 C C . ASN A 1 217 ? -13.758 -0.380 40.156 1.00 90.00 217 ASN A C 1
ATOM 1668 O O . ASN A 1 217 ? -14.369 -1.177 39.438 1.00 90.00 217 ASN A O 1
ATOM 1672 N N . SER A 1 218 ? -13.998 0.937 40.148 1.00 88.38 218 SER A N 1
ATOM 1673 C CA . SER A 1 218 ? -15.073 1.586 39.374 1.00 88.38 218 SER A CA 1
ATOM 1674 C C . SER A 1 218 ? -16.434 0.889 39.561 1.00 88.38 218 SER A C 1
ATOM 1676 O O . SER A 1 218 ? -17.162 0.586 38.613 1.00 88.38 218 SER A O 1
ATOM 1678 N N . TYR A 1 219 ? -16.754 0.547 40.810 1.00 89.12 219 TYR A N 1
ATOM 1679 C CA . TYR A 1 219 ? -17.926 -0.247 41.165 1.00 89.12 219 TYR A CA 1
ATOM 1680 C C . TYR A 1 219 ? -19.217 0.542 40.931 1.00 89.12 219 TYR A C 1
ATOM 1682 O O . TYR A 1 219 ? -19.307 1.700 41.327 1.00 89.12 219 TYR A O 1
ATOM 1690 N N . THR A 1 220 ? -20.204 -0.086 40.287 1.00 87.62 220 THR A N 1
ATOM 1691 C CA . THR A 1 220 ? -21.476 0.547 39.874 1.00 87.62 220 THR A CA 1
ATOM 1692 C C . THR A 1 220 ? -22.714 -0.300 40.176 1.00 87.62 220 THR A C 1
ATOM 1694 O O . THR A 1 220 ? -23.825 0.094 39.838 1.00 87.62 220 THR A O 1
ATOM 1697 N N . LEU A 1 221 ? -22.568 -1.471 40.812 1.00 85.12 221 LEU A N 1
ATOM 1698 C CA . LEU A 1 221 ? -23.709 -2.361 41.081 1.00 85.12 221 LEU A CA 1
ATOM 1699 C C . LEU A 1 221 ? -24.649 -1.834 42.175 1.00 85.12 221 LEU A C 1
ATOM 1701 O O . LEU A 1 221 ? -25.753 -2.349 42.309 1.00 85.12 221 LEU A O 1
ATOM 1705 N N . HIS A 1 222 ? -24.229 -0.826 42.946 1.00 85.12 222 HIS A N 1
ATOM 1706 C CA . HIS A 1 222 ? -25.093 -0.116 43.896 1.00 85.12 222 HIS A CA 1
ATOM 1707 C C . HIS A 1 222 ? -26.123 0.788 43.208 1.00 85.12 222 HIS A C 1
ATOM 1709 O O . HIS A 1 222 ? -27.048 1.261 43.861 1.00 85.12 222 HIS A O 1
ATOM 1715 N N . LEU A 1 223 ? -25.970 1.022 41.903 1.00 82.81 223 LEU A N 1
ATOM 1716 C CA . LEU A 1 223 ? -26.873 1.842 41.108 1.00 82.81 223 LEU A CA 1
ATOM 1717 C C . LEU A 1 223 ? -28.012 0.981 40.540 1.00 82.81 223 LEU A C 1
ATOM 1719 O O . LEU A 1 223 ? -27.790 -0.133 40.053 1.00 82.81 223 LEU A O 1
ATOM 1723 N N . THR A 1 224 ? -29.242 1.499 40.579 1.00 77.12 224 THR A N 1
ATOM 1724 C CA . THR A 1 224 ? -30.426 0.848 39.976 1.00 77.12 224 THR A CA 1
ATOM 1725 C C . THR A 1 224 ? -30.256 0.668 38.468 1.00 77.12 224 THR A C 1
ATOM 1727 O O . THR A 1 224 ? -29.600 1.487 37.839 1.00 77.12 224 THR A O 1
ATOM 1730 N N . GLU A 1 225 ? -30.841 -0.376 37.864 1.00 61.31 225 GLU A N 1
ATOM 1731 C CA . GLU A 1 225 ? -30.565 -0.755 36.461 1.00 61.31 225 GLU A CA 1
ATOM 1732 C C . GLU A 1 225 ? -30.778 0.369 35.442 1.00 61.31 225 GLU A C 1
ATOM 1734 O O . GLU A 1 225 ? -29.913 0.576 34.594 1.00 61.31 225 GLU A O 1
ATOM 1739 N N . ASP A 1 226 ? -31.847 1.153 35.588 1.00 57.12 226 ASP A N 1
ATOM 1740 C CA . ASP A 1 226 ? -32.151 2.301 34.716 1.00 57.12 226 ASP A CA 1
ATOM 1741 C C . ASP A 1 226 ? -31.157 3.467 34.883 1.00 57.12 226 ASP A C 1
ATOM 1743 O O . ASP A 1 226 ? -31.084 4.370 34.051 1.00 57.12 226 ASP A O 1
ATOM 1747 N N . LEU A 1 227 ? -30.378 3.436 35.968 1.00 55.56 227 LEU A N 1
ATOM 1748 C CA . LEU A 1 227 ? -29.357 4.411 36.344 1.00 55.56 227 LEU A CA 1
ATOM 1749 C C . LEU A 1 227 ? -27.938 3.821 36.310 1.00 55.56 227 LEU A C 1
ATOM 1751 O O . LEU A 1 227 ? -26.989 4.558 36.580 1.00 55.56 227 LEU A O 1
ATOM 1755 N N . LYS A 1 228 ? -27.765 2.529 35.965 1.00 61.22 228 LYS A N 1
ATOM 1756 C CA . LYS A 1 228 ? -26.453 1.912 35.724 1.00 61.22 228 LYS A CA 1
ATOM 1757 C C . LYS A 1 228 ? -25.861 2.625 34.509 1.00 61.22 228 LYS A C 1
ATOM 1759 O O . LYS A 1 228 ? -26.359 2.453 33.395 1.00 61.22 228 LYS A O 1
ATOM 1764 N N . PRO A 1 229 ? -24.804 3.427 34.665 1.00 51.16 229 PRO A N 1
ATOM 1765 C CA . PRO A 1 229 ? -24.282 4.203 33.562 1.00 51.16 229 PRO A CA 1
ATOM 1766 C C . PRO A 1 229 ? -23.565 3.263 32.590 1.00 51.16 229 PRO A C 1
ATOM 1768 O O . PRO A 1 229 ? -22.398 2.915 32.750 1.00 51.16 229 PRO A O 1
ATOM 1771 N N . GLY A 1 230 ? -24.280 2.871 31.537 1.00 44.84 230 GLY A N 1
ATOM 1772 C CA . GLY A 1 230 ? -23.710 2.389 30.277 1.00 44.84 230 GLY A CA 1
ATOM 1773 C C . GLY A 1 230 ? -23.256 3.534 29.362 1.00 44.84 230 GLY A C 1
ATOM 1774 O O . GLY A 1 230 ? -22.916 3.301 28.206 1.00 44.84 230 GLY A O 1
ATOM 1775 N N . ILE A 1 231 ? -23.276 4.776 29.857 1.00 50.88 231 ILE A N 1
ATOM 1776 C CA . ILE A 1 231 ? -23.048 5.998 29.088 1.00 50.88 231 ILE A CA 1
ATOM 1777 C C . ILE A 1 231 ? -21.831 6.716 29.697 1.00 50.88 231 ILE A C 1
ATOM 1779 O O . ILE A 1 231 ? -21.848 7.072 30.870 1.00 50.88 231 ILE A O 1
ATOM 1783 N N . GLN A 1 232 ? -20.777 6.918 28.893 1.00 57.75 232 GLN A N 1
ATOM 1784 C CA . GLN A 1 232 ? -19.550 7.682 29.210 1.00 57.75 232 GLN A CA 1
ATOM 1785 C C . GLN A 1 232 ? -18.598 7.083 30.266 1.00 57.75 232 GLN A C 1
ATOM 1787 O O . GLN A 1 232 ? -18.275 7.713 31.281 1.00 57.75 232 GLN A O 1
ATOM 1792 N N . ARG A 1 233 ? -18.050 5.898 29.976 1.00 62.69 233 ARG A N 1
ATOM 1793 C CA . ARG A 1 233 ? -16.776 5.480 30.580 1.00 62.69 233 ARG A CA 1
ATOM 1794 C C . ARG A 1 233 ? -15.634 6.302 29.988 1.00 62.69 233 ARG A C 1
ATOM 1796 O O . ARG A 1 233 ? -15.688 6.677 28.818 1.00 62.69 233 ARG A O 1
ATOM 1803 N N . TRP A 1 234 ? -14.655 6.634 30.817 1.00 65.75 234 TRP A N 1
ATOM 1804 C CA . TRP A 1 234 ? -13.508 7.441 30.415 1.00 65.75 234 TRP A CA 1
ATOM 1805 C C . TRP A 1 234 ? -12.233 6.785 30.939 1.00 65.75 234 TRP A C 1
ATOM 1807 O O . TRP A 1 234 ? -12.200 6.348 32.092 1.00 65.75 234 TRP A O 1
ATOM 1817 N N . ASP A 1 235 ? -11.210 6.744 30.094 1.00 63.62 235 ASP A N 1
ATOM 1818 C CA . ASP A 1 235 ? -9.823 6.421 30.427 1.00 63.62 235 ASP A CA 1
ATOM 1819 C C . ASP A 1 235 ? -8.929 7.506 29.816 1.00 63.62 235 ASP A C 1
ATOM 1821 O O . ASP A 1 235 ? -9.382 8.279 28.964 1.00 63.62 235 ASP A O 1
ATOM 1825 N N . PHE A 1 236 ? -7.672 7.578 30.249 1.00 52.00 236 PHE A N 1
ATOM 1826 C CA . PHE A 1 236 ? -6.720 8.498 29.639 1.00 52.00 236 PHE A CA 1
ATOM 1827 C C . PHE A 1 236 ? -6.665 8.252 28.126 1.00 52.00 236 PHE A C 1
ATOM 1829 O O . PHE A 1 236 ? -6.538 7.093 27.714 1.00 52.00 236 PHE A O 1
ATOM 1836 N N . PRO A 1 237 ? -6.730 9.308 27.291 1.00 46.00 237 PRO A N 1
ATOM 1837 C CA . PRO A 1 237 ? -6.485 9.144 25.869 1.00 46.00 237 PRO A CA 1
ATOM 1838 C C . PRO A 1 237 ? -5.122 8.460 25.685 1.00 46.00 237 PRO A C 1
ATOM 1840 O O . PRO A 1 237 ? -4.204 8.720 26.477 1.00 46.00 237 PRO A O 1
ATOM 1843 N N . PRO A 1 238 ? -4.963 7.578 24.676 1.00 41.84 238 PRO A N 1
ATOM 1844 C CA . PRO A 1 238 ? -3.645 7.062 24.336 1.00 41.84 238 PRO A CA 1
ATOM 1845 C C . PRO A 1 238 ? -2.701 8.264 24.218 1.00 41.84 238 PRO A C 1
ATOM 1847 O O . PRO A 1 238 ? -3.111 9.280 23.647 1.00 41.84 238 PRO A O 1
ATOM 1850 N N . PRO A 1 239 ? -1.506 8.199 24.831 1.00 33.25 239 PRO A N 1
ATOM 1851 C CA . PRO A 1 239 ? -0.680 9.372 25.063 1.00 33.25 239 PRO A CA 1
ATOM 1852 C C . PRO A 1 239 ? -0.550 10.196 23.783 1.00 33.25 239 PRO A C 1
ATOM 1854 O O . PRO A 1 239 ? -0.289 9.654 22.704 1.00 33.25 239 PRO A O 1
ATOM 1857 N N . SER A 1 240 ? -0.787 11.501 23.924 1.00 36.03 240 SER A N 1
ATOM 1858 C CA . SER A 1 240 ? -0.707 12.477 22.847 1.00 36.03 240 SER A CA 1
ATOM 1859 C C . SER A 1 240 ? 0.634 12.371 22.108 1.00 36.03 240 SER A C 1
ATOM 1861 O O . SER A 1 240 ? 1.632 11.877 22.634 1.00 36.03 240 SER A O 1
ATOM 1863 N N . CYS A 1 241 ? 0.611 12.803 20.845 1.00 35.53 241 CYS A N 1
ATOM 1864 C CA . CYS A 1 241 ? 1.584 12.621 19.757 1.00 35.53 241 CYS A CA 1
ATOM 1865 C C . CYS A 1 241 ? 3.100 12.645 20.088 1.00 35.53 241 CYS A C 1
ATOM 1867 O O . CYS A 1 241 ? 3.897 12.176 19.280 1.00 35.53 241 CYS A O 1
ATOM 1869 N N . SER A 1 242 ? 3.532 13.144 21.245 1.00 31.92 242 SER A N 1
ATOM 1870 C CA . SER A 1 242 ? 4.932 13.165 21.688 1.00 31.92 242 SER A CA 1
ATOM 1871 C C . SER A 1 242 ? 5.454 11.804 22.175 1.00 31.92 242 SER A C 1
ATOM 1873 O O . SER A 1 242 ? 6.605 11.465 21.907 1.00 31.92 242 SER A O 1
ATOM 1875 N N . TYR A 1 243 ? 4.624 10.963 22.805 1.00 33.66 243 TYR A N 1
ATOM 1876 C CA . TYR A 1 243 ? 5.043 9.608 23.223 1.00 33.66 243 TYR A CA 1
ATOM 1877 C C . TYR A 1 243 ? 5.039 8.605 22.055 1.00 33.66 243 TYR A C 1
ATOM 1879 O O . TYR A 1 243 ? 5.758 7.602 22.067 1.00 33.66 243 TYR A O 1
ATOM 1887 N N . LEU A 1 244 ? 4.262 8.905 21.005 1.00 36.34 244 LEU A N 1
ATOM 1888 C CA . LEU A 1 244 ? 4.247 8.135 19.763 1.00 36.34 244 LEU A CA 1
ATOM 1889 C C . LEU A 1 244 ? 5.583 8.214 19.029 1.00 36.34 244 LEU A C 1
ATOM 1891 O O . LEU A 1 244 ? 5.985 7.207 18.460 1.00 36.34 244 LEU A O 1
ATOM 1895 N N . LEU A 1 245 ? 6.319 9.325 19.106 1.00 36.12 245 LEU A N 1
ATOM 1896 C CA . LEU A 1 245 ? 7.665 9.432 18.531 1.00 36.12 245 LEU A CA 1
ATOM 1897 C C . LEU A 1 245 ? 8.637 8.423 19.171 1.00 36.12 245 LEU A C 1
ATOM 1899 O O . LEU A 1 245 ? 9.255 7.643 18.457 1.00 36.12 245 LEU A O 1
ATOM 1903 N N . HIS A 1 246 ? 8.693 8.311 20.500 1.00 38.00 246 HIS A N 1
ATOM 1904 C CA . HIS A 1 246 ? 9.671 7.427 21.156 1.00 38.00 246 HIS A CA 1
ATOM 1905 C C . HIS A 1 246 ? 9.406 5.918 20.987 1.00 38.00 246 HIS A C 1
ATOM 1907 O O . HIS A 1 246 ? 10.361 5.146 20.932 1.00 38.00 246 HIS A O 1
ATOM 1913 N N . ILE A 1 247 ? 8.145 5.484 20.849 1.00 45.06 247 ILE A N 1
ATOM 1914 C CA . ILE A 1 247 ? 7.800 4.071 20.571 1.00 45.06 247 ILE A CA 1
ATOM 1915 C C . ILE A 1 247 ? 7.734 3.788 19.054 1.00 45.06 247 ILE A C 1
ATOM 1917 O O . ILE A 1 247 ? 7.894 2.639 18.639 1.00 45.06 247 ILE A O 1
ATOM 1921 N N . SER A 1 248 ? 7.524 4.805 18.206 1.00 53.47 248 SER A N 1
ATOM 1922 C CA . SER A 1 248 ? 7.486 4.622 16.747 1.00 53.47 248 SER A CA 1
ATOM 1923 C C . SER A 1 248 ? 8.866 4.410 16.148 1.00 53.47 248 SER A C 1
ATOM 1925 O O . SER A 1 248 ? 8.968 3.577 15.260 1.00 53.47 248 SER A O 1
ATOM 1927 N N . TYR A 1 249 ? 9.932 5.051 16.636 1.00 59.06 249 TYR A N 1
ATOM 1928 C CA . TYR A 1 249 ? 11.255 4.872 16.026 1.00 59.06 249 TYR A CA 1
ATOM 1929 C C . TYR A 1 249 ? 11.745 3.414 16.028 1.00 59.06 249 TYR A C 1
ATOM 1931 O O . TYR A 1 249 ? 12.039 2.913 14.944 1.00 59.06 249 TYR A O 1
ATOM 1939 N N . PRO A 1 250 ? 11.759 2.673 17.160 1.00 69.19 250 PRO A N 1
ATOM 1940 C CA . PRO A 1 250 ? 12.141 1.258 17.145 1.00 69.19 250 PRO A CA 1
ATOM 1941 C C . PRO A 1 250 ? 11.248 0.419 16.224 1.00 69.19 250 PRO A C 1
ATOM 1943 O O . PRO A 1 250 ? 11.719 -0.511 15.575 1.00 69.19 250 PRO A O 1
ATOM 1946 N N . PHE A 1 251 ? 9.962 0.769 16.142 1.00 69.38 251 PHE A N 1
ATOM 1947 C CA . PHE A 1 251 ? 8.999 0.085 15.289 1.00 69.38 251 PHE A CA 1
ATOM 1948 C C . PHE A 1 251 ? 9.249 0.356 13.798 1.00 69.38 251 PHE A C 1
ATOM 1950 O O . PHE A 1 251 ? 9.253 -0.586 13.014 1.00 69.38 251 PHE A O 1
ATOM 1957 N N . ILE A 1 252 ? 9.526 1.605 13.412 1.00 68.94 252 ILE A N 1
ATOM 1958 C CA . ILE A 1 252 ? 9.901 1.992 12.044 1.00 68.94 252 ILE A CA 1
ATOM 1959 C C . ILE A 1 252 ? 11.196 1.286 11.657 1.00 68.94 252 ILE A C 1
ATOM 1961 O O . ILE A 1 252 ? 11.252 0.686 10.591 1.00 68.94 252 ILE A O 1
ATOM 1965 N N . TYR A 1 253 ? 12.216 1.295 12.523 1.00 75.94 253 TYR A N 1
ATOM 1966 C CA . TYR A 1 253 ? 13.473 0.599 12.247 1.00 75.94 253 TYR A CA 1
ATOM 1967 C C . TYR A 1 253 ? 13.258 -0.901 12.047 1.00 75.94 253 TYR A C 1
ATOM 1969 O O . TYR A 1 253 ? 13.811 -1.463 11.108 1.00 75.94 253 TYR A O 1
ATOM 1977 N N . LEU A 1 254 ? 12.413 -1.537 12.864 1.00 80.25 254 LEU A N 1
ATOM 1978 C CA . LEU A 1 254 ? 12.088 -2.954 12.711 1.00 80.25 254 LEU A CA 1
ATOM 1979 C C . LEU A 1 254 ? 11.306 -3.239 11.419 1.00 80.25 254 LEU A C 1
ATOM 1981 O O . LEU A 1 254 ? 11.660 -4.167 10.698 1.00 80.25 254 LEU A O 1
ATOM 1985 N N . VAL A 1 255 ? 10.275 -2.446 11.095 1.00 80.94 255 VAL A N 1
ATOM 1986 C CA . VAL A 1 255 ? 9.507 -2.600 9.843 1.00 80.94 255 VAL A CA 1
ATOM 1987 C C . VAL A 1 255 ? 10.416 -2.421 8.640 1.00 80.94 255 VAL A C 1
ATOM 1989 O O . VAL A 1 255 ? 10.432 -3.267 7.750 1.00 80.94 255 VAL A O 1
ATOM 1992 N N . THR A 1 256 ? 11.193 -1.340 8.629 1.00 81.31 256 THR A N 1
ATOM 1993 C CA . THR A 1 256 ? 12.142 -1.060 7.558 1.00 81.31 256 THR A CA 1
ATOM 1994 C C . THR A 1 256 ? 13.145 -2.196 7.445 1.00 81.31 256 THR A C 1
ATOM 1996 O O . THR A 1 256 ? 13.360 -2.670 6.344 1.00 81.31 256 THR A O 1
ATOM 1999 N N . PHE A 1 257 ? 13.700 -2.701 8.548 1.00 83.94 257 PHE A N 1
ATOM 2000 C CA . PHE A 1 257 ? 14.634 -3.826 8.515 1.00 83.94 257 PHE A CA 1
ATOM 2001 C C . PHE A 1 257 ? 14.015 -5.093 7.902 1.00 83.94 257 PHE A C 1
ATOM 2003 O O . PHE A 1 257 ? 14.639 -5.721 7.049 1.00 83.94 257 PHE A O 1
ATOM 2010 N N . LEU A 1 258 ? 12.783 -5.444 8.290 1.00 83.75 258 LEU A N 1
ATOM 2011 C CA . LEU A 1 258 ? 12.087 -6.631 7.777 1.00 83.75 258 LEU A CA 1
ATOM 2012 C C . LEU A 1 258 ? 11.726 -6.519 6.289 1.00 83.75 258 LEU A C 1
ATOM 2014 O O . LEU A 1 258 ? 11.739 -7.533 5.595 1.00 83.75 258 LEU A O 1
ATOM 2018 N N . LEU A 1 259 ? 11.432 -5.310 5.802 1.00 87.44 259 LEU A N 1
ATOM 2019 C CA . LEU A 1 259 ? 11.109 -5.064 4.394 1.00 87.44 259 LEU A CA 1
ATOM 2020 C C . LEU A 1 259 ? 12.353 -4.847 3.527 1.00 87.44 259 LEU A C 1
ATOM 2022 O O . LEU A 1 259 ? 12.361 -5.251 2.369 1.00 87.44 259 LEU A O 1
ATOM 2026 N N . LEU A 1 260 ? 13.401 -4.212 4.051 1.00 88.25 260 LEU A N 1
ATOM 2027 C CA . LEU A 1 260 ? 14.498 -3.663 3.252 1.00 88.25 260 LEU A CA 1
ATOM 2028 C C . LEU A 1 260 ? 15.203 -4.731 2.420 1.00 88.25 260 LEU A C 1
ATOM 2030 O O . LEU A 1 260 ? 15.297 -4.585 1.207 1.00 88.25 260 LEU A O 1
ATOM 2034 N N . LEU A 1 261 ? 15.683 -5.797 3.062 1.00 85.19 261 LEU A N 1
ATOM 2035 C CA . LEU A 1 261 ? 16.487 -6.817 2.392 1.00 85.19 261 LEU A CA 1
ATOM 2036 C C . LEU A 1 261 ? 15.732 -7.543 1.261 1.00 85.19 261 LEU A C 1
ATOM 2038 O O . LEU A 1 261 ? 16.243 -7.553 0.143 1.00 85.19 261 LEU A O 1
ATOM 2042 N N . PRO A 1 262 ? 14.537 -8.131 1.480 1.00 86.62 262 PRO A N 1
ATOM 2043 C CA . PRO A 1 262 ? 13.830 -8.823 0.403 1.00 86.62 262 PRO A CA 1
ATOM 2044 C C . PRO A 1 262 ? 13.331 -7.871 -0.692 1.00 86.62 262 PRO A C 1
ATOM 2046 O O . PRO A 1 262 ? 13.228 -8.285 -1.843 1.00 86.62 262 PRO A O 1
ATOM 2049 N N . SER A 1 263 ? 13.036 -6.612 -0.356 1.00 88.81 263 SER A N 1
ATOM 2050 C CA . SER A 1 263 ? 12.458 -5.653 -1.306 1.00 88.81 263 SER A CA 1
ATOM 2051 C C . SER A 1 263 ? 13.516 -4.958 -2.158 1.00 88.81 263 SER A C 1
ATOM 2053 O O . SER A 1 263 ? 13.273 -4.695 -3.326 1.00 88.81 263 SER A O 1
ATOM 2055 N N . ILE A 1 264 ? 14.709 -4.672 -1.626 1.00 85.94 264 ILE A N 1
ATOM 2056 C CA . ILE A 1 264 ? 15.781 -4.062 -2.433 1.00 85.94 264 ILE A CA 1
ATOM 2057 C C . ILE A 1 264 ? 16.397 -5.057 -3.420 1.00 85.94 264 ILE A C 1
ATOM 2059 O O . ILE A 1 264 ? 16.874 -4.662 -4.480 1.00 85.94 264 ILE A O 1
ATOM 2063 N N . LEU A 1 265 ? 16.377 -6.344 -3.063 1.00 85.38 265 LEU A N 1
ATOM 2064 C CA . LEU A 1 265 ? 16.875 -7.436 -3.892 1.00 85.38 265 LEU A CA 1
ATOM 2065 C C . LEU A 1 265 ? 15.832 -7.944 -4.891 1.00 85.38 265 LEU A C 1
ATOM 2067 O O . LEU A 1 265 ? 16.173 -8.757 -5.743 1.00 85.38 265 LEU A O 1
ATOM 2071 N N . SER A 1 266 ? 14.566 -7.531 -4.796 1.00 87.38 266 SER A N 1
ATOM 2072 C CA . SER A 1 266 ? 13.553 -8.052 -5.708 1.00 87.38 266 SER A CA 1
ATOM 2073 C C . SER A 1 266 ? 13.774 -7.518 -7.134 1.00 87.38 266 SER A C 1
ATOM 2075 O O . SER A 1 266 ? 14.029 -6.318 -7.316 1.00 87.38 266 SER A O 1
ATOM 2077 N N . PRO A 1 267 ? 13.675 -8.384 -8.160 1.00 90.25 267 PRO A N 1
ATOM 2078 C CA . PRO A 1 267 ? 13.687 -7.939 -9.545 1.00 90.25 267 PRO A CA 1
ATOM 2079 C C . PRO A 1 267 ? 12.447 -7.097 -9.847 1.00 90.25 267 PRO A C 1
ATOM 2081 O O . PRO A 1 267 ? 11.439 -7.173 -9.141 1.00 90.25 267 PRO A O 1
ATOM 2084 N N . ILE A 1 268 ? 12.508 -6.325 -10.930 1.00 91.94 268 ILE A N 1
ATOM 2085 C CA . ILE A 1 268 ? 11.317 -5.667 -11.461 1.00 91.94 268 ILE A CA 1
ATOM 2086 C C . ILE A 1 268 ? 10.476 -6.728 -12.165 1.00 91.94 268 ILE A C 1
ATOM 2088 O O . ILE A 1 268 ? 10.940 -7.403 -13.081 1.00 91.94 268 ILE A O 1
ATOM 2092 N N . SER A 1 269 ? 9.256 -6.917 -11.674 1.00 86.19 269 SER A N 1
ATOM 2093 C CA . SER A 1 269 ? 8.358 -7.984 -12.134 1.00 86.19 269 SER A CA 1
ATOM 2094 C C . SER A 1 269 ? 7.359 -7.538 -13.202 1.00 86.19 269 SER A C 1
ATOM 2096 O O . SER A 1 269 ? 6.660 -8.377 -13.761 1.00 86.19 269 SER A O 1
ATOM 2098 N N . ASP A 1 270 ? 7.272 -6.233 -13.450 1.00 90.94 270 ASP A N 1
ATOM 2099 C CA . ASP A 1 270 ? 6.236 -5.604 -14.260 1.00 90.94 270 ASP A CA 1
ATOM 2100 C C . ASP A 1 270 ? 6.874 -4.597 -15.222 1.00 90.94 270 ASP A C 1
ATOM 2102 O O . ASP A 1 270 ? 7.583 -3.685 -14.793 1.00 90.94 270 ASP A O 1
ATOM 2106 N N . CYS A 1 271 ? 6.645 -4.766 -16.524 1.00 92.38 271 CYS A N 1
ATOM 2107 C CA . CYS A 1 271 ? 7.241 -3.899 -17.535 1.00 92.38 271 CYS A CA 1
ATOM 2108 C C . CYS A 1 271 ? 6.625 -2.491 -17.545 1.00 92.38 271 CYS A C 1
ATOM 2110 O O . CYS A 1 271 ? 7.308 -1.551 -17.951 1.00 92.38 271 CYS A O 1
ATOM 2112 N N . ASP A 1 272 ? 5.408 -2.291 -17.025 1.00 92.69 272 ASP A N 1
ATOM 2113 C CA . ASP A 1 272 ? 4.865 -0.937 -16.876 1.00 92.69 272 ASP A CA 1
ATOM 2114 C C . ASP A 1 272 ? 5.626 -0.150 -15.817 1.00 92.69 272 ASP A C 1
ATOM 2116 O O . ASP A 1 272 ? 5.796 1.056 -15.963 1.00 92.69 272 ASP A O 1
ATOM 2120 N N . GLU A 1 273 ? 6.128 -0.811 -14.770 1.00 95.38 273 GLU A N 1
ATOM 2121 C CA . GLU A 1 273 ? 6.981 -0.157 -13.774 1.00 95.38 273 GLU A CA 1
ATOM 2122 C C . GLU A 1 273 ? 8.189 0.506 -14.455 1.00 95.38 273 GLU A C 1
ATOM 2124 O O . GLU A 1 273 ? 8.529 1.658 -14.173 1.00 95.38 273 GLU A O 1
ATOM 2129 N N . VAL A 1 274 ? 8.783 -0.203 -15.416 1.00 96.50 274 VAL A N 1
ATOM 2130 C CA . VAL A 1 274 ? 9.903 0.282 -16.221 1.00 96.50 274 VAL A CA 1
ATOM 2131 C C . VAL A 1 274 ? 9.429 1.374 -17.171 1.00 96.50 274 VAL A C 1
ATOM 2133 O O . VAL A 1 274 ? 9.748 2.549 -16.983 1.00 96.50 274 VAL A O 1
ATOM 2136 N N . TYR A 1 275 ? 8.640 1.000 -18.175 1.00 96.88 275 TYR A N 1
ATOM 2137 C CA . TYR A 1 275 ? 8.395 1.842 -19.340 1.00 96.88 275 TYR A CA 1
ATOM 2138 C C . TYR A 1 275 ? 7.431 3.002 -19.077 1.00 96.88 275 TYR A C 1
ATOM 2140 O O . TYR A 1 275 ? 7.520 4.026 -19.750 1.00 96.88 275 TYR A O 1
ATOM 2148 N N . ASN A 1 276 ? 6.534 2.884 -18.093 1.00 95.75 276 ASN A N 1
ATOM 2149 C CA . ASN A 1 276 ? 5.562 3.931 -17.776 1.00 95.75 276 ASN A CA 1
ATOM 2150 C C . ASN A 1 276 ? 5.959 4.832 -16.604 1.00 95.75 276 ASN A C 1
ATOM 2152 O O . ASN A 1 276 ? 5.348 5.889 -16.439 1.00 95.75 276 ASN A O 1
ATOM 2156 N N . TYR A 1 277 ? 6.970 4.465 -15.808 1.00 96.25 277 TYR A N 1
ATOM 2157 C CA . TYR A 1 277 ? 7.345 5.247 -14.624 1.00 96.25 277 TYR A CA 1
ATOM 2158 C C . TYR A 1 277 ? 8.845 5.504 -14.512 1.00 96.25 277 TYR A C 1
ATOM 2160 O O . TYR A 1 277 ? 9.235 6.669 -14.391 1.00 96.25 277 TYR A O 1
ATOM 2168 N N . TYR A 1 278 ? 9.699 4.482 -14.599 1.00 97.12 278 TYR A N 1
ATOM 2169 C CA . TYR A 1 278 ? 11.149 4.698 -14.550 1.00 97.12 278 TYR A CA 1
ATOM 2170 C C . TYR A 1 278 ? 11.700 5.379 -15.804 1.00 97.12 278 TYR A C 1
ATOM 2172 O O . TYR A 1 278 ? 12.507 6.297 -15.671 1.00 97.12 278 TYR A O 1
ATOM 2180 N N . GLU A 1 279 ? 11.251 5.012 -17.004 1.00 97.12 279 GLU A N 1
ATOM 2181 C CA . GLU A 1 279 ? 11.731 5.645 -18.239 1.00 97.12 279 GLU A CA 1
ATOM 2182 C C . GLU A 1 279 ? 11.347 7.138 -18.328 1.00 97.12 279 GLU A C 1
ATOM 2184 O O . GLU A 1 279 ? 12.247 7.961 -18.535 1.00 97.12 279 GLU A O 1
ATOM 2189 N N . PRO A 1 280 ? 10.084 7.556 -18.073 1.00 96.44 280 PRO A N 1
ATOM 2190 C CA . PRO A 1 280 ? 9.745 8.979 -18.040 1.00 96.44 280 PRO A CA 1
ATOM 2191 C C . PRO A 1 280 ? 10.435 9.734 -16.891 1.00 96.44 280 PRO A C 1
ATOM 2193 O O . PRO A 1 280 ? 10.787 10.907 -17.043 1.00 96.44 280 PRO A O 1
ATOM 2196 N N . LEU A 1 281 ? 10.665 9.077 -15.744 1.00 96.56 281 LEU A N 1
ATOM 2197 C CA . LEU A 1 281 ? 11.455 9.647 -14.649 1.00 96.56 281 LEU A CA 1
ATOM 2198 C C . LEU A 1 281 ? 12.904 9.891 -15.083 1.00 96.56 281 LEU A C 1
ATOM 2200 O O . LEU A 1 281 ? 13.439 10.962 -14.794 1.00 96.56 281 LEU A O 1
ATOM 2204 N N . LYS A 1 282 ? 13.525 8.934 -15.783 1.00 94.81 282 LYS A N 1
ATOM 2205 C CA . LYS A 1 282 ? 14.911 9.034 -16.251 1.00 94.81 282 LYS A CA 1
ATOM 2206 C C . LYS A 1 282 ? 15.078 10.201 -17.211 1.00 94.81 282 LYS A C 1
ATOM 2208 O O . LYS A 1 282 ? 15.886 11.085 -16.931 1.00 94.81 282 LYS A O 1
ATOM 2213 N N . ILE A 1 283 ? 14.297 10.256 -18.292 1.00 93.69 283 ILE A N 1
ATOM 2214 C CA . ILE A 1 283 ? 14.418 11.360 -19.255 1.00 93.69 283 ILE A CA 1
ATOM 2215 C C . ILE A 1 283 ? 14.104 12.706 -18.599 1.00 93.69 283 ILE A C 1
ATOM 2217 O O . ILE A 1 283 ? 14.817 13.681 -18.818 1.00 93.69 283 ILE A O 1
ATOM 2221 N N . GLY A 1 284 ? 13.102 12.759 -17.717 1.00 93.19 284 GLY A N 1
ATOM 2222 C CA . GLY A 1 284 ? 12.743 13.983 -17.010 1.00 93.19 284 GLY A CA 1
ATOM 2223 C C . GLY A 1 284 ? 13.808 14.470 -16.021 1.00 93.19 284 GLY A C 1
ATOM 2224 O O . GLY A 1 284 ? 13.880 15.675 -15.777 1.00 93.19 284 GLY A O 1
ATOM 2225 N N . LEU A 1 285 ? 14.591 13.564 -15.428 1.00 93.69 285 LEU A N 1
ATOM 2226 C CA . LEU A 1 285 ? 15.616 13.860 -14.420 1.00 93.69 285 LEU A CA 1
ATOM 2227 C C . LEU A 1 285 ? 17.012 14.073 -15.026 1.00 93.69 285 LEU A C 1
ATOM 2229 O O . LEU A 1 285 ? 17.777 14.886 -14.506 1.00 93.69 285 LEU A O 1
ATOM 2233 N N . LEU A 1 286 ? 17.357 13.311 -16.067 1.00 91.06 286 LEU A N 1
ATOM 2234 C CA . LEU A 1 286 ? 18.710 13.218 -16.626 1.00 91.06 286 LEU A CA 1
ATOM 2235 C C . LEU A 1 286 ? 18.827 13.783 -18.047 1.00 91.06 286 LEU A C 1
ATOM 2237 O O . LEU A 1 286 ? 19.920 14.174 -18.435 1.00 91.06 286 LEU A O 1
ATOM 2241 N N . GLY A 1 287 ? 17.734 13.842 -18.817 1.00 89.56 287 GLY A N 1
ATOM 2242 C CA . GLY A 1 287 ? 17.787 14.189 -20.244 1.00 89.56 287 GLY A CA 1
ATOM 2243 C C . GLY A 1 287 ? 18.501 13.140 -21.108 1.00 89.56 287 GLY A C 1
ATOM 2244 O O . GLY A 1 287 ? 18.929 13.439 -22.216 1.00 89.56 287 GLY A O 1
ATOM 2245 N N . GLU A 1 288 ? 18.663 11.925 -20.586 1.00 89.81 288 GLU A N 1
ATOM 2246 C CA . GLU A 1 288 ? 19.349 10.812 -21.243 1.00 89.81 288 GLU A CA 1
ATOM 2247 C C . GLU A 1 288 ? 18.376 9.889 -21.997 1.00 89.81 288 GLU A C 1
ATOM 2249 O O . GLU A 1 288 ? 17.170 9.932 -21.726 1.00 89.81 288 GLU A O 1
ATOM 2254 N N . PRO A 1 289 ? 18.881 9.018 -22.902 1.00 90.94 289 PRO A N 1
ATOM 2255 C CA . PRO A 1 289 ? 18.055 8.053 -23.617 1.00 90.94 289 PRO A CA 1
ATOM 2256 C C . PRO A 1 289 ? 17.175 7.222 -22.676 1.00 90.94 289 PRO A C 1
ATOM 2258 O O . PRO A 1 289 ? 17.648 6.659 -21.678 1.00 90.94 289 PRO A O 1
ATOM 2261 N N . ALA A 1 290 ? 15.889 7.166 -23.019 1.00 94.94 290 ALA A N 1
ATOM 2262 C CA . ALA A 1 290 ? 14.851 6.424 -22.319 1.00 94.94 290 ALA A CA 1
ATOM 2263 C C . ALA A 1 290 ? 13.728 6.034 -23.294 1.00 94.94 290 ALA A C 1
ATOM 2265 O O . ALA A 1 290 ? 13.633 6.580 -24.399 1.00 94.94 290 ALA A O 1
ATOM 2266 N N . MET A 1 291 ? 12.856 5.125 -22.869 1.00 96.00 291 MET A N 1
ATOM 2267 C CA . MET A 1 291 ? 11.824 4.518 -23.710 1.00 96.00 291 MET A CA 1
ATOM 2268 C C . MET A 1 291 ? 10.407 4.993 -23.357 1.00 96.00 291 MET A C 1
ATOM 2270 O O . MET A 1 291 ? 9.979 4.969 -22.211 1.00 96.00 291 MET A O 1
ATOM 2274 N N . MET A 1 292 ? 9.658 5.387 -24.375 1.00 95.88 292 MET A N 1
ATOM 2275 C CA . MET A 1 292 ? 8.270 5.822 -24.360 1.00 95.88 292 MET A CA 1
ATOM 2276 C C . MET A 1 292 ? 7.325 4.695 -24.777 1.00 95.88 292 MET A C 1
ATOM 2278 O O . MET A 1 292 ? 7.562 3.990 -25.756 1.00 95.88 292 MET A O 1
ATOM 2282 N N . THR A 1 293 ? 6.192 4.603 -24.094 1.00 95.94 293 THR A N 1
ATOM 2283 C CA . THR A 1 293 ? 5.028 3.803 -24.502 1.00 95.94 293 THR A CA 1
ATOM 2284 C C . THR A 1 293 ? 3.945 4.703 -25.095 1.00 95.94 293 THR A C 1
ATOM 2286 O O . THR A 1 293 ? 3.945 5.923 -24.899 1.00 95.94 293 THR A O 1
ATOM 2289 N N . TRP A 1 294 ? 2.960 4.097 -25.752 1.00 94.19 294 TRP A N 1
ATOM 2290 C CA . TRP A 1 294 ? 1.769 4.796 -26.229 1.00 94.19 294 TRP A CA 1
ATOM 2291 C C . TRP A 1 294 ? 1.016 5.535 -25.117 1.00 94.19 294 TRP A C 1
ATOM 2293 O O . TRP A 1 294 ? 0.527 6.644 -25.328 1.00 94.19 294 TRP A O 1
ATOM 2303 N N . GLU A 1 295 ? 1.019 4.988 -23.903 1.00 94.50 295 GLU A N 1
ATOM 2304 C CA . GLU A 1 295 ? 0.340 5.553 -22.736 1.00 94.50 295 GLU A CA 1
ATOM 2305 C C . GLU A 1 295 ? 0.954 6.874 -22.252 1.00 94.50 295 GLU A C 1
ATOM 2307 O O . GLU A 1 295 ? 0.250 7.679 -21.635 1.00 94.50 295 GLU A O 1
ATOM 2312 N N . ASN A 1 296 ? 2.239 7.101 -22.552 1.00 94.75 296 ASN A N 1
ATOM 2313 C CA . ASN A 1 296 ? 2.960 8.352 -22.291 1.00 94.75 296 ASN A CA 1
ATOM 2314 C C . ASN A 1 296 ? 2.984 9.288 -23.503 1.00 94.75 296 ASN A C 1
ATOM 2316 O O . ASN A 1 296 ? 3.519 10.390 -23.416 1.00 94.75 296 ASN A O 1
ATOM 2320 N N . SER A 1 297 ? 2.417 8.893 -24.640 1.00 94.88 297 SER A N 1
ATOM 2321 C CA . SER A 1 297 ? 2.296 9.806 -25.773 1.00 94.88 297 SER A CA 1
ATOM 2322 C C . SER A 1 297 ? 1.177 10.821 -25.525 1.00 94.88 297 SER A C 1
ATOM 2324 O O . SER A 1 297 ? 0.156 10.510 -24.909 1.00 94.88 297 SER A O 1
ATOM 2326 N N . LYS A 1 298 ? 1.331 12.044 -26.043 1.00 93.94 298 LYS A N 1
ATOM 2327 C CA . LYS A 1 298 ? 0.307 13.100 -25.934 1.00 93.94 298 LYS A CA 1
ATOM 2328 C C . LYS A 1 298 ? -1.041 12.762 -26.574 1.00 93.94 298 LYS A C 1
ATOM 2330 O O . LYS A 1 298 ? -2.026 13.418 -26.251 1.00 93.94 298 LYS A O 1
ATOM 2335 N N . GLU A 1 299 ? -1.067 11.809 -27.502 1.00 92.31 299 GLU A N 1
ATOM 2336 C CA . GLU A 1 299 ? -2.280 11.380 -28.199 1.00 92.31 299 GLU A CA 1
ATOM 2337 C C . GLU A 1 299 ? -3.232 10.643 -27.251 1.00 92.31 299 GLU A C 1
ATOM 2339 O O . GLU A 1 299 ? -4.415 10.972 -27.190 1.00 92.31 299 GLU A O 1
ATOM 2344 N N . TYR A 1 300 ? -2.698 9.713 -26.456 1.00 93.25 300 TYR A N 1
ATOM 2345 C CA . TYR A 1 300 ? -3.483 8.896 -25.528 1.00 93.25 300 TYR A CA 1
ATOM 2346 C C . TYR A 1 300 ? -3.453 9.450 -24.096 1.00 93.25 300 TYR A C 1
ATOM 2348 O O . TYR A 1 300 ? -4.496 9.579 -23.446 1.00 93.25 300 TYR A O 1
ATOM 2356 N N . ALA A 1 301 ? -2.264 9.829 -23.616 1.00 94.44 301 ALA A N 1
ATOM 2357 C CA . ALA A 1 301 ? -2.014 10.419 -22.303 1.00 94.44 301 ALA A CA 1
ATOM 2358 C C . ALA A 1 301 ? -2.763 9.696 -21.168 1.00 94.44 301 ALA A C 1
ATOM 2360 O O . ALA A 1 301 ? -3.626 10.280 -20.512 1.00 94.44 301 ALA A O 1
ATOM 2361 N N . PHE A 1 302 ? -2.461 8.415 -20.947 1.00 92.88 302 PHE A N 1
ATOM 2362 C CA . PHE A 1 302 ? -3.114 7.595 -19.917 1.00 92.88 302 PHE A CA 1
ATOM 2363 C C . PHE A 1 302 ? -2.402 7.615 -18.567 1.00 92.88 302 PHE A C 1
ATOM 2365 O O . PHE A 1 302 ? -2.992 7.222 -17.556 1.00 92.88 302 PHE A O 1
ATOM 2372 N N . ARG A 1 303 ? -1.156 8.093 -18.517 1.00 93.31 303 ARG A N 1
ATOM 2373 C CA . ARG A 1 303 ? -0.364 8.171 -17.284 1.00 93.31 303 ARG A CA 1
ATOM 2374 C C . ARG A 1 303 ? -0.233 9.613 -16.814 1.00 93.31 303 ARG A C 1
ATOM 2376 O O . ARG A 1 303 ? 0.163 10.487 -17.575 1.00 93.31 303 ARG A O 1
ATOM 2383 N N . THR A 1 304 ? -0.585 9.882 -15.558 1.00 93.69 304 THR A N 1
ATOM 2384 C CA . THR A 1 304 ? -0.402 11.219 -14.980 1.00 93.69 304 THR A CA 1
ATOM 2385 C C . THR A 1 304 ? 1.033 11.407 -14.498 1.00 93.69 304 THR A C 1
ATOM 2387 O O . THR A 1 304 ? 1.571 10.590 -13.746 1.00 93.69 304 THR A O 1
ATOM 2390 N N . TYR A 1 305 ? 1.646 12.522 -14.883 1.00 94.88 305 TYR A N 1
ATOM 2391 C CA . TYR A 1 305 ? 2.966 12.927 -14.406 1.00 94.88 305 TYR A CA 1
ATOM 2392 C C . TYR A 1 305 ? 2.938 13.387 -12.947 1.00 94.88 305 TYR A C 1
ATOM 2394 O O . TYR A 1 305 ? 3.988 13.456 -12.310 1.00 94.88 305 TYR A O 1
ATOM 2402 N N . ALA A 1 306 ? 1.755 13.623 -12.367 1.00 93.75 306 ALA A N 1
ATOM 2403 C CA . ALA A 1 306 ? 1.615 13.934 -10.945 1.00 93.75 306 ALA A CA 1
ATOM 2404 C C . ALA A 1 306 ? 2.145 12.817 -10.022 1.00 93.75 306 ALA A C 1
ATOM 2406 O O . ALA A 1 306 ? 2.525 13.101 -8.885 1.00 93.75 306 ALA A O 1
ATOM 2407 N N . MET A 1 307 ? 2.241 11.576 -10.514 1.00 91.88 307 MET A N 1
ATOM 2408 C CA . MET A 1 307 ? 2.912 10.471 -9.820 1.00 91.88 307 MET A CA 1
ATOM 2409 C C . MET A 1 307 ? 4.450 10.544 -9.918 1.00 91.88 307 MET A C 1
ATOM 2411 O O . MET A 1 307 ? 5.152 10.123 -8.997 1.00 91.88 307 MET A O 1
ATOM 2415 N N . ILE A 1 308 ? 4.983 11.079 -11.020 1.00 94.75 308 ILE A N 1
ATOM 2416 C CA . ILE A 1 308 ? 6.415 11.054 -11.358 1.00 94.75 308 ILE A CA 1
ATOM 2417 C C . ILE A 1 308 ? 7.151 12.277 -10.802 1.00 94.75 308 ILE A C 1
ATOM 2419 O O . ILE A 1 308 ? 8.237 12.140 -10.233 1.00 94.75 308 ILE A O 1
ATOM 2423 N N . GLU A 1 309 ? 6.547 13.462 -10.895 1.00 94.62 309 GLU A N 1
ATOM 2424 C CA . GLU A 1 309 ? 7.164 14.733 -10.487 1.00 94.62 309 GLU A CA 1
ATOM 2425 C C . GLU A 1 309 ? 7.651 14.771 -9.026 1.00 94.62 309 GLU A C 1
ATOM 2427 O O . GLU A 1 309 ? 8.757 15.264 -8.791 1.00 94.62 309 GLU A O 1
ATOM 2432 N N . PRO A 1 310 ? 6.932 14.218 -8.024 1.00 93.81 310 PRO A N 1
ATOM 2433 C CA . PRO A 1 310 ? 7.451 14.166 -6.656 1.00 93.81 310 PRO A CA 1
ATOM 2434 C C . PRO A 1 310 ? 8.755 13.365 -6.548 1.00 93.81 310 PRO A C 1
ATOM 2436 O O . PRO A 1 310 ? 9.682 13.783 -5.855 1.00 93.81 310 PRO A O 1
ATOM 2439 N N . SER A 1 311 ? 8.852 12.241 -7.265 1.00 94.75 311 SER A N 1
ATOM 2440 C CA . SER A 1 311 ? 10.067 11.418 -7.300 1.00 94.75 311 SER A CA 1
ATOM 2441 C C . SER A 1 311 ? 11.208 12.170 -7.981 1.00 94.75 311 SER A C 1
ATOM 2443 O O . SER A 1 311 ? 12.314 12.228 -7.444 1.00 94.75 311 SER A O 1
ATOM 2445 N N . LYS A 1 312 ? 10.928 12.822 -9.114 1.00 95.38 312 LYS A N 1
ATOM 2446 C CA . LYS A 1 312 ? 11.894 13.663 -9.834 1.00 95.38 312 LYS A CA 1
ATOM 2447 C C . LYS A 1 312 ? 12.433 14.795 -8.959 1.00 95.38 312 LYS A C 1
ATOM 2449 O O . LYS A 1 312 ? 13.642 15.012 -8.933 1.00 95.38 312 LYS A O 1
ATOM 2454 N N . LEU A 1 313 ? 11.568 15.475 -8.206 1.00 95.19 313 LEU A N 1
ATOM 2455 C CA . LEU A 1 313 ? 11.960 16.550 -7.293 1.00 95.19 313 LEU A CA 1
ATOM 2456 C C . LEU A 1 313 ? 12.916 16.050 -6.203 1.00 95.19 313 LEU A C 1
ATOM 2458 O O . LEU A 1 313 ? 13.962 16.659 -5.978 1.00 95.19 313 LEU A O 1
ATOM 2462 N N . VAL A 1 314 ? 12.575 14.941 -5.538 1.00 94.44 314 VAL A N 1
ATOM 2463 C CA . VAL A 1 314 ? 13.399 14.385 -4.453 1.00 94.44 314 VAL A CA 1
ATOM 2464 C C . VAL A 1 314 ? 14.748 13.902 -4.983 1.00 94.44 314 VAL A C 1
ATOM 2466 O O . VAL A 1 314 ? 15.782 14.249 -4.416 1.00 94.44 314 VAL A O 1
ATOM 2469 N N . LEU A 1 315 ? 14.764 13.158 -6.092 1.00 94.69 315 LEU A N 1
ATOM 2470 C CA . LEU A 1 315 ? 16.010 12.674 -6.690 1.00 94.69 315 LEU A CA 1
ATOM 2471 C C . LEU A 1 315 ? 16.877 13.823 -7.216 1.00 94.69 315 LEU A C 1
ATOM 2473 O O . LEU A 1 315 ? 18.088 13.816 -7.006 1.00 94.69 315 LEU A O 1
ATOM 2477 N N . GLY A 1 316 ? 16.273 14.842 -7.834 1.00 93.31 316 GLY A N 1
ATOM 2478 C CA . GLY A 1 316 ? 16.975 16.045 -8.283 1.00 93.31 316 GLY A CA 1
ATOM 2479 C C . GLY A 1 316 ? 17.628 16.801 -7.126 1.00 93.31 316 GLY A C 1
ATOM 2480 O O . GLY A 1 316 ? 18.801 17.163 -7.210 1.00 93.31 316 GLY A O 1
ATOM 2481 N N . ALA A 1 317 ? 16.913 16.965 -6.008 1.00 91.38 317 ALA A N 1
ATOM 2482 C CA . ALA A 1 317 ? 17.472 17.555 -4.793 1.00 91.38 317 ALA A CA 1
ATOM 2483 C C . ALA A 1 317 ? 18.641 16.724 -4.238 1.00 91.38 317 ALA A C 1
ATOM 2485 O O . ALA A 1 317 ? 19.680 17.288 -3.894 1.00 91.38 317 ALA A O 1
ATOM 2486 N N . THR A 1 318 ? 18.520 15.391 -4.215 1.00 88.19 318 THR A N 1
ATOM 2487 C CA . THR A 1 318 ? 19.613 14.499 -3.797 1.00 88.19 318 THR A CA 1
ATOM 2488 C C . THR A 1 318 ? 20.841 14.646 -4.691 1.00 88.19 318 THR A C 1
ATOM 2490 O O . THR A 1 318 ? 21.946 14.731 -4.160 1.00 88.19 318 THR A O 1
ATOM 2493 N N . LYS A 1 319 ? 20.679 14.748 -6.019 1.00 88.31 319 LYS A N 1
ATOM 2494 C CA . LYS A 1 319 ? 21.807 14.988 -6.937 1.00 88.31 319 LYS A CA 1
ATOM 2495 C C . LYS A 1 319 ? 22.535 16.294 -6.622 1.00 88.31 319 LYS A C 1
ATOM 2497 O O . LYS A 1 319 ? 23.762 16.304 -6.569 1.00 88.31 319 LYS A O 1
ATOM 2502 N N . ILE A 1 320 ? 21.792 17.375 -6.372 1.00 87.75 320 ILE A N 1
ATOM 2503 C CA . ILE A 1 320 ? 22.367 18.684 -6.020 1.00 87.75 320 ILE A CA 1
ATOM 2504 C C . ILE A 1 320 ? 23.160 18.585 -4.711 1.00 87.75 320 ILE A C 1
ATOM 2506 O O . ILE A 1 320 ? 24.309 19.016 -4.649 1.00 87.75 320 ILE A O 1
ATOM 2510 N N . VAL A 1 321 ? 22.572 17.986 -3.671 1.00 86.00 321 VAL A N 1
ATOM 2511 C CA . VAL A 1 321 ? 23.223 17.838 -2.359 1.00 86.00 321 VAL A CA 1
ATOM 2512 C C . VAL A 1 321 ? 24.462 16.946 -2.449 1.00 86.00 321 VAL A C 1
ATOM 2514 O O . VAL A 1 321 ? 25.513 17.309 -1.925 1.00 86.00 321 VAL A O 1
ATOM 2517 N N . ALA A 1 322 ? 24.372 15.805 -3.133 1.00 85.75 322 ALA A N 1
ATOM 2518 C CA . ALA A 1 322 ? 25.500 14.898 -3.313 1.00 85.75 322 ALA A CA 1
ATOM 2519 C C . ALA A 1 322 ? 26.649 15.563 -4.087 1.00 85.75 322 ALA A C 1
ATOM 2521 O O . ALA A 1 322 ? 27.804 15.403 -3.696 1.00 85.75 322 ALA A O 1
ATOM 2522 N N . GLY A 1 323 ? 26.343 16.378 -5.104 1.00 82.56 323 GLY A N 1
ATOM 2523 C CA . GLY A 1 323 ? 27.342 17.173 -5.822 1.00 82.56 323 GLY A CA 1
ATOM 2524 C C . GLY A 1 323 ? 28.083 18.172 -4.924 1.00 82.56 323 GLY A C 1
ATOM 2525 O O . GLY A 1 323 ? 29.293 18.324 -5.050 1.00 82.56 323 GLY A O 1
ATOM 2526 N N . ILE A 1 324 ? 27.394 18.797 -3.961 1.00 84.44 324 ILE A N 1
ATOM 2527 C CA . ILE A 1 324 ? 28.011 19.725 -2.993 1.00 84.44 324 ILE A CA 1
ATOM 2528 C C . ILE A 1 324 ? 28.944 18.989 -2.018 1.00 84.44 324 ILE A C 1
ATOM 2530 O O . ILE A 1 324 ? 29.986 19.518 -1.637 1.00 84.44 324 ILE A O 1
ATOM 2534 N N . VAL A 1 325 ? 28.574 17.776 -1.602 1.00 84.19 325 VAL A N 1
ATOM 2535 C CA . VAL A 1 325 ? 29.311 16.986 -0.595 1.00 84.19 325 VAL A CA 1
ATOM 2536 C C . VAL A 1 325 ? 30.430 16.133 -1.228 1.00 84.19 325 VAL A C 1
ATOM 2538 O O . VAL A 1 325 ? 31.161 15.447 -0.519 1.00 84.19 325 VAL A O 1
ATOM 2541 N N . GLY A 1 326 ? 30.605 16.183 -2.555 1.00 74.00 326 GLY A N 1
ATOM 2542 C CA . GLY A 1 326 ? 31.598 15.376 -3.278 1.00 74.00 326 GLY A CA 1
ATOM 2543 C C . GLY A 1 326 ? 31.222 13.893 -3.388 1.00 74.00 326 GLY A C 1
ATOM 2544 O O . GLY A 1 326 ? 32.086 13.032 -3.534 1.00 74.00 326 GLY A O 1
ATOM 2545 N N . GLY A 1 327 ? 29.932 13.571 -3.287 1.00 74.19 327 GLY A N 1
ATOM 2546 C CA . GLY A 1 327 ? 29.395 12.216 -3.370 1.00 74.19 327 GLY A CA 1
ATOM 2547 C C . GLY A 1 327 ? 29.067 11.785 -4.799 1.00 74.19 327 GLY A C 1
ATOM 2548 O O . GLY A 1 327 ? 27.935 11.384 -5.044 1.00 74.19 327 GLY A O 1
ATOM 2549 N N . GLU A 1 328 ? 30.016 11.843 -5.737 1.00 68.50 328 GLU A N 1
ATOM 2550 C CA . GLU A 1 328 ? 29.782 11.476 -7.153 1.00 68.50 328 GLU A CA 1
ATOM 2551 C C . GLU A 1 328 ? 29.275 10.030 -7.327 1.00 68.50 328 GLU A C 1
ATOM 2553 O O . GLU A 1 328 ? 28.455 9.737 -8.194 1.00 68.50 328 GLU A O 1
ATOM 2558 N N . VAL A 1 329 ? 29.672 9.119 -6.431 1.00 68.50 329 VAL A N 1
ATOM 2559 C CA . VAL A 1 329 ? 29.171 7.730 -6.407 1.00 68.50 329 VAL A CA 1
ATOM 2560 C C . VAL A 1 329 ? 27.665 7.667 -6.106 1.00 68.50 329 VAL A C 1
ATOM 2562 O O . VAL A 1 329 ? 26.976 6.762 -6.571 1.00 68.50 329 VAL A O 1
ATOM 2565 N N . LEU A 1 330 ? 27.130 8.639 -5.359 1.00 70.25 330 LEU A N 1
ATOM 2566 C CA . LEU A 1 330 ? 25.707 8.726 -5.015 1.00 70.25 330 LEU A CA 1
ATOM 2567 C C . LEU A 1 330 ? 24.863 9.335 -6.147 1.00 70.25 330 LEU A C 1
ATOM 2569 O O . LEU A 1 330 ? 23.636 9.305 -6.056 1.00 70.25 330 LEU A O 1
ATOM 2573 N N . THR A 1 331 ? 25.487 9.884 -7.197 1.00 77.81 331 THR A N 1
ATOM 2574 C CA . THR A 1 331 ? 24.781 10.528 -8.317 1.00 77.81 331 THR A CA 1
ATOM 2575 C C . THR A 1 331 ? 24.699 9.684 -9.585 1.00 77.81 331 THR A C 1
ATOM 2577 O O . THR A 1 331 ? 24.089 10.143 -10.548 1.00 77.81 331 THR A O 1
ATOM 2580 N N . GLY A 1 332 ? 25.284 8.482 -9.603 1.00 87.12 332 GLY A N 1
ATOM 2581 C CA . GLY A 1 332 ? 25.167 7.563 -10.737 1.00 87.12 332 GLY A CA 1
ATOM 2582 C C . GLY A 1 332 ? 23.752 6.997 -10.899 1.00 87.12 332 GLY A C 1
ATOM 2583 O O . GLY A 1 332 ? 23.043 6.784 -9.915 1.00 87.12 332 GLY A O 1
ATOM 2584 N N . ASP A 1 333 ? 23.355 6.705 -12.134 1.00 91.44 333 ASP A N 1
ATOM 2585 C CA . ASP A 1 333 ? 22.008 6.253 -12.506 1.00 91.44 333 ASP A CA 1
ATOM 2586 C C . ASP A 1 333 ? 21.502 5.064 -11.682 1.00 91.44 333 ASP A C 1
ATOM 2588 O O . ASP A 1 333 ? 20.436 5.129 -11.067 1.00 91.44 333 ASP A O 1
ATOM 2592 N N . ILE A 1 334 ? 22.306 4.004 -11.586 1.00 92.38 334 ILE A N 1
ATOM 2593 C CA . ILE A 1 334 ? 21.979 2.806 -10.800 1.00 92.38 334 ILE A CA 1
ATOM 2594 C C . ILE A 1 334 ? 21.806 3.155 -9.309 1.00 92.38 334 ILE A C 1
ATOM 2596 O O . ILE A 1 334 ? 20.922 2.622 -8.635 1.00 92.38 334 ILE A O 1
ATOM 2600 N N . ALA A 1 335 ? 22.613 4.082 -8.779 1.00 91.44 335 ALA A N 1
ATOM 2601 C CA . ALA A 1 335 ? 22.496 4.526 -7.391 1.00 91.44 335 ALA A CA 1
ATOM 2602 C C . ALA A 1 335 ? 21.198 5.317 -7.161 1.00 91.44 335 ALA A C 1
ATOM 2604 O O . ALA A 1 335 ? 20.521 5.091 -6.156 1.00 91.44 335 ALA A O 1
ATOM 2605 N N . LEU A 1 336 ? 20.807 6.184 -8.103 1.00 92.81 336 LEU A N 1
ATOM 2606 C CA . LEU A 1 336 ? 19.542 6.924 -8.055 1.00 92.81 336 LEU A CA 1
ATOM 2607 C C . LEU A 1 336 ? 18.332 5.988 -8.110 1.00 92.81 336 LEU A C 1
ATOM 2609 O O . LEU A 1 336 ? 17.388 6.173 -7.339 1.00 92.81 336 LEU A O 1
ATOM 2613 N N . PHE A 1 337 ? 18.383 4.958 -8.957 1.00 94.00 337 PHE A N 1
ATOM 2614 C CA . PHE A 1 337 ? 17.355 3.922 -9.030 1.00 94.00 337 PHE A CA 1
ATOM 2615 C C . PHE A 1 337 ? 17.173 3.207 -7.680 1.00 94.00 337 PHE A C 1
ATOM 2617 O O . PHE A 1 337 ? 16.068 3.157 -7.133 1.00 94.00 337 PHE A O 1
ATOM 2624 N N . HIS A 1 338 ? 18.258 2.706 -7.079 1.00 92.75 338 HIS A N 1
ATOM 2625 C CA . HIS A 1 338 ? 18.174 2.027 -5.781 1.00 92.75 338 HIS A CA 1
ATOM 2626 C C . HIS A 1 338 ? 17.789 2.973 -4.637 1.00 92.75 338 HIS A C 1
ATOM 2628 O O . HIS A 1 338 ? 17.052 2.572 -3.732 1.00 92.75 338 HIS A O 1
ATOM 2634 N N . PHE A 1 339 ? 18.233 4.232 -4.678 1.00 93.31 339 PHE A N 1
ATOM 2635 C CA . PHE A 1 339 ? 17.826 5.243 -3.705 1.00 93.31 339 PHE A CA 1
ATOM 2636 C C . PHE A 1 339 ? 16.324 5.538 -3.795 1.00 93.31 339 PHE A C 1
ATOM 2638 O O . PHE A 1 339 ? 15.654 5.628 -2.767 1.00 93.31 339 PHE A O 1
ATOM 2645 N N . HIS A 1 340 ? 15.760 5.608 -5.002 1.00 94.81 340 HIS A N 1
ATOM 2646 C CA . HIS A 1 340 ? 14.317 5.748 -5.191 1.00 94.81 340 HIS A CA 1
ATOM 2647 C C . HIS A 1 340 ? 13.535 4.571 -4.595 1.00 94.81 340 HIS A C 1
ATOM 2649 O O . HIS A 1 340 ? 12.602 4.786 -3.819 1.00 94.81 340 HIS A O 1
ATOM 2655 N N . ARG A 1 341 ? 13.968 3.331 -4.853 1.00 94.31 341 ARG A N 1
ATOM 2656 C CA . ARG A 1 341 ? 13.358 2.137 -4.239 1.00 94.31 341 ARG A CA 1
ATOM 2657 C C . ARG A 1 341 ? 13.434 2.177 -2.712 1.00 94.31 341 ARG A C 1
ATOM 2659 O O . ARG A 1 341 ? 12.458 1.845 -2.042 1.00 94.31 341 ARG A O 1
ATOM 2666 N N . LEU A 1 342 ? 14.547 2.650 -2.146 1.00 93.75 342 LEU A N 1
ATOM 2667 C CA . LEU A 1 342 ? 14.676 2.859 -0.702 1.00 93.75 342 LEU A CA 1
ATOM 2668 C C . LEU A 1 342 ? 13.652 3.878 -0.173 1.00 93.75 342 LEU A C 1
ATOM 2670 O O . LEU A 1 342 ? 13.044 3.635 0.869 1.00 93.75 342 LEU A O 1
ATOM 2674 N N . LEU A 1 343 ? 13.415 4.986 -0.882 1.00 93.62 343 LEU A N 1
ATOM 2675 C CA . LEU A 1 343 ? 12.396 5.971 -0.498 1.00 93.62 343 LEU A CA 1
ATOM 2676 C C . LEU A 1 343 ? 10.989 5.356 -0.468 1.00 93.62 343 LEU A C 1
ATOM 2678 O O . LEU A 1 343 ? 10.243 5.600 0.482 1.00 93.62 343 LEU A O 1
ATOM 2682 N N . LEU A 1 344 ? 10.640 4.521 -1.451 1.00 94.50 344 LEU A N 1
ATOM 2683 C CA . LEU A 1 344 ? 9.356 3.808 -1.478 1.00 94.50 344 LEU A CA 1
ATOM 2684 C C . LEU A 1 344 ? 9.207 2.839 -0.295 1.00 94.50 344 LEU A C 1
ATOM 2686 O O . LEU A 1 344 ? 8.161 2.824 0.365 1.00 94.50 344 LEU A O 1
ATOM 2690 N N . ILE A 1 345 ? 10.269 2.099 0.040 1.00 94.81 345 ILE A N 1
ATOM 2691 C CA . ILE A 1 345 ? 10.293 1.194 1.200 1.00 94.81 345 ILE A CA 1
ATOM 2692 C C . ILE A 1 345 ? 10.100 1.989 2.499 1.00 94.81 345 ILE A C 1
ATOM 2694 O O . ILE A 1 345 ? 9.322 1.582 3.366 1.00 94.81 345 ILE A O 1
ATOM 2698 N N . LEU A 1 346 ? 10.753 3.148 2.634 1.00 92.88 346 LEU A N 1
ATOM 2699 C CA . LEU A 1 346 ? 10.612 4.024 3.801 1.00 92.88 346 LEU A CA 1
ATOM 2700 C C . LEU A 1 346 ? 9.196 4.602 3.923 1.00 92.88 346 LEU A C 1
ATOM 2702 O O . LEU A 1 346 ? 8.627 4.582 5.017 1.00 92.88 346 LEU A O 1
ATOM 2706 N N . LEU A 1 347 ? 8.592 5.060 2.821 1.00 93.19 347 LEU A N 1
ATOM 2707 C CA . LEU A 1 347 ? 7.198 5.524 2.813 1.00 93.19 347 LEU A CA 1
ATOM 2708 C C . LEU A 1 347 ? 6.230 4.395 3.190 1.00 93.19 347 LEU A C 1
ATOM 2710 O O . LEU A 1 347 ? 5.325 4.599 4.005 1.00 93.19 347 LEU A O 1
ATOM 2714 N N . THR A 1 348 ? 6.442 3.196 2.645 1.00 94.94 348 THR A N 1
ATOM 2715 C CA . THR A 1 348 ? 5.651 2.008 2.982 1.00 94.94 348 THR A CA 1
ATOM 2716 C 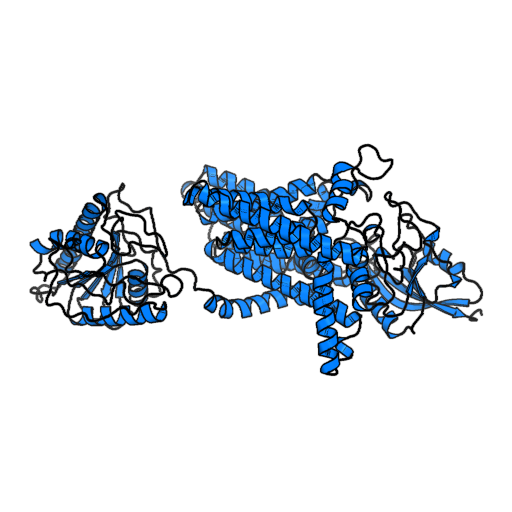C . THR A 1 348 ? 5.775 1.693 4.472 1.00 94.94 348 THR A C 1
ATOM 2718 O O . THR A 1 348 ? 4.760 1.600 5.165 1.00 94.94 348 THR A O 1
ATOM 2721 N N . SER A 1 349 ? 6.999 1.636 5.000 1.00 93.00 349 SER A N 1
ATOM 2722 C CA . SER A 1 349 ? 7.286 1.400 6.420 1.00 93.00 349 SER A CA 1
ATOM 2723 C C . SER A 1 349 ? 6.610 2.425 7.340 1.00 93.00 349 SER A C 1
ATOM 2725 O O . SER A 1 349 ? 5.985 2.066 8.348 1.00 93.00 349 SER A O 1
ATOM 2727 N N . PHE A 1 350 ? 6.647 3.705 6.963 1.00 91.88 350 PHE A N 1
ATOM 2728 C CA . PHE A 1 350 ? 6.003 4.782 7.710 1.00 91.88 350 PHE A CA 1
ATOM 2729 C C . PHE A 1 350 ? 4.467 4.660 7.711 1.00 91.88 350 PHE A C 1
ATOM 2731 O O . PHE A 1 350 ? 3.828 4.807 8.762 1.00 91.88 350 PHE A O 1
ATOM 2738 N N . SER A 1 351 ? 3.866 4.316 6.566 1.00 94.19 351 SER A N 1
ATOM 2739 C CA . SER A 1 351 ? 2.418 4.089 6.467 1.00 94.19 351 SER A CA 1
ATOM 2740 C C . SER A 1 351 ? 1.958 2.907 7.323 1.00 94.19 351 SER A C 1
ATOM 2742 O O . SER A 1 351 ? 1.004 3.031 8.097 1.00 94.19 351 SER A O 1
ATOM 2744 N N . LEU A 1 352 ? 2.691 1.790 7.279 1.00 93.69 352 LEU A N 1
ATOM 2745 C CA . LEU A 1 352 ? 2.397 0.597 8.069 1.00 93.69 352 LEU A CA 1
ATOM 2746 C C . LEU A 1 352 ? 2.552 0.869 9.561 1.00 93.69 352 LEU A C 1
ATOM 2748 O O . LEU A 1 352 ? 1.697 0.472 10.349 1.00 93.69 352 LEU A O 1
ATOM 2752 N N . THR A 1 353 ? 3.590 1.604 9.958 1.00 89.75 353 THR A N 1
ATOM 2753 C CA . THR A 1 353 ? 3.765 2.022 11.353 1.00 89.75 353 THR A CA 1
ATOM 2754 C C . THR A 1 353 ? 2.566 2.813 11.861 1.00 89.75 353 THR A C 1
ATOM 2756 O O . THR A 1 353 ? 2.033 2.507 12.931 1.00 89.75 353 THR A O 1
ATOM 2759 N N . SER A 1 354 ? 2.099 3.779 11.071 1.00 88.56 354 SER A N 1
ATOM 2760 C CA . SER A 1 354 ? 0.915 4.576 11.402 1.00 88.56 354 SER A CA 1
ATOM 2761 C C . SER A 1 354 ? -0.323 3.688 11.577 1.00 88.56 354 SER A C 1
ATOM 2763 O O . SER A 1 354 ? -1.040 3.804 12.577 1.00 88.56 354 SER A O 1
ATOM 2765 N N . LEU A 1 355 ? -0.531 2.729 10.670 1.00 92.50 355 LEU A N 1
ATOM 2766 C CA . LEU A 1 355 ? -1.630 1.768 10.750 1.00 92.50 355 LEU A CA 1
ATOM 2767 C C . LEU A 1 355 ? -1.556 0.894 12.011 1.00 92.50 355 LEU A C 1
ATOM 2769 O O . LEU A 1 355 ? -2.541 0.800 12.743 1.00 92.50 355 LEU A O 1
ATOM 2773 N N . PHE A 1 356 ? -0.406 0.285 12.309 1.00 88.50 356 PHE A N 1
ATOM 2774 C CA . PHE A 1 356 ? -0.261 -0.603 13.470 1.00 88.50 356 PHE A CA 1
ATOM 2775 C C . PHE A 1 356 ? -0.389 0.126 14.804 1.00 88.50 356 PHE A C 1
ATOM 2777 O O . PHE A 1 356 ? -0.921 -0.447 15.753 1.00 88.50 356 PHE A O 1
ATOM 2784 N N . ILE A 1 357 ? 0.043 1.386 14.884 1.00 82.88 357 ILE A N 1
ATOM 2785 C CA . ILE A 1 357 ? -0.233 2.249 16.039 1.00 82.88 357 ILE A CA 1
ATOM 2786 C C . ILE A 1 357 ? -1.745 2.437 16.204 1.00 82.88 357 ILE A C 1
ATOM 2788 O O . ILE A 1 357 ? -2.270 2.241 17.300 1.00 82.88 357 ILE A O 1
ATOM 2792 N N . SER A 1 358 ? -2.437 2.751 15.110 1.00 84.25 358 SER A N 1
ATOM 2793 C CA . SER A 1 358 ? -3.880 3.025 15.102 1.00 84.25 358 SER A CA 1
ATOM 2794 C C . SER A 1 358 ? -4.731 1.783 15.380 1.00 84.25 358 SER A C 1
ATOM 2796 O O . SER A 1 358 ? -5.855 1.900 15.849 1.00 84.25 358 SER A O 1
ATOM 2798 N N . LEU A 1 359 ? -4.207 0.579 15.133 1.00 84.00 359 LEU A N 1
ATOM 2799 C CA . LEU A 1 359 ? -4.888 -0.690 15.416 1.00 84.00 359 LEU A CA 1
ATOM 2800 C C . LEU A 1 359 ? -4.788 -1.141 16.881 1.00 84.00 359 LEU A C 1
ATOM 2802 O O . LEU A 1 359 ? -5.572 -1.999 17.290 1.00 84.00 359 LEU A O 1
ATOM 2806 N N . ARG A 1 360 ? -3.864 -0.587 17.683 1.00 81.75 360 ARG A N 1
ATOM 2807 C CA . ARG A 1 360 ? -3.649 -0.992 19.091 1.00 81.75 360 ARG A CA 1
ATOM 2808 C C . ARG A 1 360 ? -4.920 -0.982 19.951 1.00 81.75 360 ARG A C 1
ATOM 2810 O O . ARG A 1 360 ? -5.092 -1.935 20.705 1.00 81.75 360 ARG A O 1
ATOM 2817 N N . PRO A 1 361 ? -5.823 0.016 19.853 1.00 75.88 361 PRO A N 1
ATOM 2818 C CA . PRO A 1 361 ? -7.056 0.028 20.644 1.00 75.88 361 PRO A CA 1
ATOM 2819 C C . PRO A 1 361 ? -8.096 -0.993 20.164 1.00 75.88 361 PRO A C 1
ATOM 2821 O O . PRO A 1 361 ? -9.087 -1.232 20.851 1.00 75.88 361 PRO A O 1
ATOM 2824 N N . HIS A 1 362 ? -7.909 -1.561 18.969 1.00 81.88 362 HIS A N 1
ATOM 2825 C CA . HIS A 1 362 ? -8.924 -2.367 18.296 1.00 81.88 362 HIS A CA 1
ATOM 2826 C C . HIS A 1 362 ? -8.609 -3.863 18.251 1.00 81.88 362 HIS A C 1
ATOM 2828 O O . HIS A 1 362 ? -9.528 -4.667 18.103 1.00 81.88 362 HIS A O 1
ATOM 2834 N N . LEU A 1 363 ? -7.336 -4.248 18.387 1.00 79.31 363 LEU A N 1
ATOM 2835 C CA . LEU A 1 363 ? -6.886 -5.639 18.341 1.00 79.31 363 LEU A CA 1
ATOM 2836 C C . LEU A 1 363 ? -6.145 -6.049 19.623 1.00 79.31 363 LEU A C 1
ATOM 2838 O O . LEU A 1 363 ? -5.331 -5.280 20.133 1.00 79.31 363 LEU A O 1
ATOM 2842 N N . PRO A 1 364 ? -6.328 -7.295 20.108 1.00 79.06 364 PRO A N 1
ATOM 2843 C CA . PRO A 1 364 ? -5.507 -7.838 21.188 1.00 79.06 364 PRO A CA 1
ATOM 2844 C C . PRO A 1 364 ? -4.005 -7.843 20.831 1.00 79.06 364 PRO A C 1
ATOM 2846 O O . PRO A 1 364 ? -3.666 -8.185 19.693 1.00 79.06 364 PRO A O 1
ATOM 2849 N N . PRO A 1 365 ? -3.081 -7.583 21.782 1.00 77.31 365 PRO A N 1
ATOM 2850 C CA . PRO A 1 365 ? -1.649 -7.431 21.486 1.00 77.31 365 PRO A CA 1
ATOM 2851 C C . PRO A 1 365 ? -1.004 -8.608 20.740 1.00 77.31 365 PRO A C 1
ATOM 2853 O O . PRO A 1 365 ? -0.214 -8.408 19.822 1.00 77.31 365 PRO A O 1
ATOM 2856 N N . SER A 1 366 ? -1.370 -9.846 21.085 1.00 76.31 366 SER A N 1
ATOM 2857 C CA . SER A 1 366 ? -0.853 -11.052 20.422 1.00 76.31 366 SER A CA 1
ATOM 2858 C C . SER A 1 366 ? -1.278 -11.155 18.957 1.00 76.31 366 SER A C 1
ATOM 2860 O O . SER A 1 366 ? -0.532 -11.661 18.126 1.00 76.31 366 SER A O 1
ATOM 2862 N N . LEU A 1 367 ? -2.485 -10.686 18.641 1.00 84.25 367 LEU A N 1
ATOM 2863 C CA . LEU A 1 367 ? -3.050 -10.734 17.296 1.00 84.25 367 LEU A CA 1
ATOM 2864 C C . LEU A 1 367 ? -2.615 -9.535 16.456 1.00 84.25 367 LEU A C 1
ATOM 2866 O O . LEU A 1 367 ? -2.468 -9.676 15.247 1.00 84.25 367 LEU A O 1
ATOM 2870 N N . LEU A 1 368 ? -2.335 -8.401 17.100 1.00 84.56 368 LEU A N 1
ATOM 2871 C CA . LEU A 1 368 ? -1.634 -7.281 16.483 1.00 84.56 368 LEU A CA 1
ATOM 2872 C C . LEU A 1 368 ? -0.209 -7.678 16.067 1.00 84.56 368 LEU A C 1
ATOM 2874 O O . LEU A 1 368 ? 0.217 -7.371 14.959 1.00 84.56 368 LEU A O 1
ATOM 2878 N N . LEU A 1 369 ? 0.515 -8.403 16.928 1.00 84.50 369 LEU A N 1
ATOM 2879 C CA . LEU A 1 369 ? 1.831 -8.948 16.586 1.00 84.50 369 LEU A CA 1
ATOM 2880 C C . LEU A 1 369 ? 1.739 -9.987 15.460 1.00 84.50 369 LEU A C 1
ATOM 2882 O O . LEU A 1 369 ? 2.574 -9.996 14.561 1.00 84.50 369 LEU A O 1
ATOM 2886 N N . LEU A 1 370 ? 0.717 -10.846 15.483 1.00 87.56 370 LEU A N 1
ATOM 2887 C CA . LEU A 1 370 ? 0.490 -11.816 14.414 1.00 87.56 370 LEU A CA 1
ATOM 2888 C C . LEU A 1 370 ? 0.244 -11.127 13.064 1.00 87.56 370 LEU A C 1
ATOM 2890 O O . LEU A 1 370 ? 0.905 -11.472 12.089 1.00 87.56 370 LEU A O 1
ATOM 2894 N N . SER A 1 371 ? -0.678 -10.159 12.993 1.00 92.19 371 SER A N 1
ATOM 2895 C CA . SER A 1 371 ? -0.953 -9.436 11.744 1.00 92.19 371 SER A CA 1
ATOM 2896 C C . SER A 1 371 ? 0.265 -8.655 11.261 1.00 92.19 371 SER A C 1
ATOM 2898 O O . SER A 1 371 ? 0.507 -8.606 10.059 1.00 92.19 371 SER A O 1
ATOM 2900 N N . TYR A 1 372 ? 1.063 -8.118 12.185 1.00 90.19 372 TYR A N 1
ATOM 2901 C CA . TYR A 1 372 ? 2.345 -7.494 11.883 1.00 90.19 372 TYR A CA 1
ATOM 2902 C C . TYR A 1 372 ? 3.311 -8.455 11.196 1.00 90.19 372 TYR A C 1
ATOM 2904 O O . TYR A 1 372 ? 3.746 -8.174 10.082 1.00 90.19 372 TYR A O 1
ATOM 2912 N N . LEU A 1 373 ? 3.599 -9.599 11.824 1.00 89.56 373 LEU A N 1
ATOM 2913 C CA . LEU A 1 373 ? 4.531 -10.592 11.288 1.00 89.56 373 LEU A CA 1
ATOM 2914 C C . LEU A 1 373 ? 4.063 -11.123 9.933 1.00 89.56 373 LEU A C 1
ATOM 2916 O O . LEU A 1 373 ? 4.850 -11.183 8.994 1.00 89.56 373 LEU A O 1
ATOM 2920 N N . LEU A 1 374 ? 2.778 -11.464 9.810 1.00 92.94 374 LEU A N 1
ATOM 2921 C CA . LEU A 1 374 ? 2.200 -11.949 8.556 1.00 92.94 374 LEU A CA 1
ATOM 2922 C C . LEU A 1 374 ? 2.284 -10.908 7.435 1.00 92.94 374 LEU A C 1
ATOM 2924 O O . LEU A 1 374 ? 2.440 -11.289 6.281 1.00 92.94 374 LEU A O 1
ATOM 2928 N N . LEU A 1 375 ? 2.182 -9.614 7.751 1.00 93.75 375 LEU A N 1
ATOM 2929 C CA . LEU A 1 375 ? 2.265 -8.550 6.756 1.00 93.75 375 LEU A CA 1
ATOM 2930 C C . LEU A 1 375 ? 3.711 -8.296 6.320 1.00 93.75 375 LEU A C 1
ATOM 2932 O O . LEU A 1 375 ? 4.008 -8.396 5.131 1.00 93.75 375 LEU A O 1
ATOM 2936 N N . THR A 1 376 ? 4.613 -8.014 7.264 1.00 89.62 376 THR A N 1
ATOM 2937 C CA . THR A 1 376 ? 6.003 -7.611 6.970 1.00 89.62 376 THR A CA 1
ATOM 2938 C C . THR A 1 376 ? 6.871 -8.739 6.429 1.00 89.62 376 THR A C 1
ATOM 2940 O O . THR A 1 376 ? 7.903 -8.471 5.828 1.00 89.62 376 THR A O 1
ATOM 2943 N N . THR A 1 377 ? 6.463 -9.997 6.605 1.00 89.94 377 THR A N 1
ATOM 2944 C CA . THR A 1 377 ? 7.163 -11.149 6.015 1.00 89.94 377 THR A CA 1
ATOM 2945 C C . THR A 1 377 ? 6.504 -11.681 4.746 1.00 89.94 377 THR A C 1
ATOM 2947 O O . THR A 1 377 ? 7.092 -12.537 4.090 1.00 89.94 377 THR A O 1
ATOM 2950 N N . SER A 1 378 ? 5.329 -11.165 4.357 1.00 93.56 378 SER A N 1
ATOM 2951 C CA . SER A 1 378 ? 4.617 -11.612 3.152 1.00 93.56 378 SER A CA 1
ATOM 2952 C C . SER A 1 378 ? 5.421 -11.349 1.876 1.00 93.56 378 SER A C 1
ATOM 2954 O O . SER A 1 378 ? 6.004 -10.278 1.698 1.00 93.56 378 SER A O 1
ATOM 2956 N N . GLY A 1 379 ? 5.415 -12.311 0.948 1.00 91.44 379 GLY A N 1
ATOM 2957 C CA . GLY A 1 379 ? 6.045 -12.132 -0.365 1.00 91.44 379 GLY A CA 1
ATOM 2958 C C . GLY A 1 379 ? 5.406 -10.977 -1.143 1.00 91.44 379 GLY A C 1
ATOM 2959 O O . GLY A 1 379 ? 6.110 -10.195 -1.775 1.00 91.44 379 GLY A O 1
ATOM 2960 N N . GLY A 1 380 ? 4.083 -10.814 -1.005 1.00 92.50 380 GLY A N 1
ATOM 2961 C CA . GLY A 1 380 ? 3.329 -9.754 -1.675 1.00 92.50 380 GLY A CA 1
ATOM 2962 C C . GLY A 1 380 ? 3.751 -8.348 -1.255 1.00 92.50 380 GLY A C 1
ATOM 2963 O O . GLY A 1 380 ? 3.995 -7.504 -2.117 1.00 92.50 380 GLY A O 1
ATOM 2964 N N . LEU A 1 381 ? 3.873 -8.080 0.053 1.00 94.06 381 LEU A N 1
ATOM 2965 C CA . LEU A 1 381 ? 4.303 -6.758 0.515 1.00 94.06 381 LEU A CA 1
ATOM 2966 C C . LEU A 1 381 ? 5.771 -6.480 0.171 1.00 94.06 381 LEU A C 1
ATOM 2968 O O . LEU A 1 381 ? 6.088 -5.348 -0.182 1.00 94.06 381 LEU A O 1
ATOM 2972 N N . ASN A 1 382 ? 6.644 -7.490 0.233 1.00 90.94 382 ASN A N 1
ATOM 2973 C CA . ASN A 1 382 ? 8.060 -7.330 -0.109 1.00 90.94 382 ASN A CA 1
ATOM 2974 C C . ASN A 1 382 ? 8.246 -6.853 -1.561 1.00 90.94 382 ASN A C 1
ATOM 2976 O O . ASN A 1 382 ? 8.937 -5.868 -1.800 1.00 90.94 382 ASN A O 1
ATOM 2980 N N . LEU A 1 383 ? 7.558 -7.474 -2.524 1.00 89.81 383 LEU A N 1
ATOM 2981 C CA . LEU A 1 383 ? 7.554 -7.006 -3.918 1.00 89.81 383 LEU A CA 1
ATOM 2982 C C . LEU A 1 383 ? 6.988 -5.582 -4.020 1.00 89.81 383 LEU A C 1
ATOM 2984 O O . LEU A 1 383 ? 7.646 -4.669 -4.515 1.00 89.81 383 LEU A O 1
ATOM 2988 N N . THR A 1 384 ? 5.793 -5.381 -3.459 1.00 93.88 384 THR A N 1
ATOM 2989 C CA . THR A 1 384 ? 5.030 -4.131 -3.594 1.00 93.88 384 THR A CA 1
ATOM 2990 C C . THR A 1 384 ? 5.748 -2.920 -2.993 1.00 93.88 384 THR A C 1
ATOM 2992 O O . THR A 1 384 ? 5.662 -1.822 -3.536 1.00 93.88 384 THR A O 1
ATOM 2995 N N . SER A 1 385 ? 6.445 -3.092 -1.864 1.00 94.12 385 SER A N 1
ATOM 2996 C CA . SER A 1 385 ? 6.995 -1.980 -1.071 1.00 94.12 385 SER A CA 1
ATOM 2997 C C . SER A 1 385 ? 8.076 -1.172 -1.790 1.00 94.12 385 SER A C 1
ATOM 2999 O O . SER A 1 385 ? 8.315 -0.018 -1.438 1.00 94.12 385 SER A O 1
ATOM 3001 N N . SER A 1 386 ? 8.708 -1.773 -2.798 1.00 92.94 386 SER A N 1
ATOM 3002 C CA . SER A 1 386 ? 9.741 -1.141 -3.616 1.00 92.94 386 SER A CA 1
ATOM 3003 C C . SER A 1 386 ? 9.302 -0.844 -5.048 1.00 92.94 386 SER A C 1
ATOM 3005 O O . SER A 1 386 ? 10.099 -0.273 -5.784 1.00 92.94 386 SER A O 1
ATOM 3007 N N . SER A 1 387 ? 8.083 -1.237 -5.436 1.00 94.50 387 SER A N 1
ATOM 3008 C CA . SER A 1 387 ? 7.604 -1.084 -6.809 1.00 94.50 387 SER A CA 1
ATOM 3009 C C . SER A 1 387 ? 7.096 0.325 -7.079 1.00 94.50 387 SER A C 1
ATOM 3011 O O . SER A 1 387 ? 6.210 0.814 -6.365 1.00 94.50 387 SER A O 1
ATOM 3013 N N . PHE A 1 388 ? 7.576 0.955 -8.148 1.00 95.25 388 PHE A N 1
ATOM 3014 C CA . PHE A 1 388 ? 7.124 2.277 -8.575 1.00 95.25 388 PHE A CA 1
ATOM 3015 C C . PHE A 1 388 ? 5.867 2.211 -9.454 1.00 95.25 388 PHE A C 1
ATOM 3017 O O . PHE A 1 388 ? 5.869 2.580 -10.623 1.00 95.25 388 PHE A O 1
ATOM 3024 N N . LEU A 1 389 ? 4.765 1.740 -8.864 1.00 94.25 389 LEU A N 1
ATOM 3025 C CA . LEU A 1 389 ? 3.478 1.564 -9.540 1.00 94.25 389 LEU A CA 1
ATOM 3026 C C . LEU A 1 389 ? 2.355 2.366 -8.857 1.00 94.25 389 LEU A C 1
ATOM 3028 O O . LEU A 1 389 ? 2.382 2.552 -7.632 1.00 94.25 389 LEU A O 1
ATOM 3032 N N . PRO A 1 390 ? 1.305 2.769 -9.602 1.00 94.00 390 PRO A N 1
ATOM 3033 C CA . PRO A 1 390 ? 0.134 3.439 -9.036 1.00 94.00 390 PRO A CA 1
ATOM 3034 C C . PRO A 1 390 ? -0.525 2.605 -7.938 1.00 94.00 390 PRO A C 1
ATOM 3036 O O . PRO A 1 390 ? -0.997 3.136 -6.935 1.00 94.00 390 PRO A O 1
ATOM 3039 N N . SER A 1 391 ? -0.536 1.282 -8.104 1.00 94.44 391 SER A N 1
ATOM 3040 C CA . SER A 1 391 ? -1.124 0.341 -7.155 1.00 94.44 391 SER A CA 1
ATOM 3041 C C . SER A 1 391 ? -0.315 0.216 -5.854 1.00 94.44 391 SER A C 1
ATOM 3043 O O . SER A 1 391 ? -0.911 0.118 -4.778 1.00 94.44 391 SER A O 1
ATOM 3045 N N . SER A 1 392 ? 1.018 0.303 -5.918 1.00 94.88 392 SER A N 1
ATOM 3046 C CA . SER A 1 392 ? 1.896 0.352 -4.738 1.00 94.88 392 SER A CA 1
ATOM 3047 C C . SER A 1 392 ? 1.710 1.647 -3.952 1.00 94.88 392 SER A C 1
ATOM 3049 O O . SER A 1 392 ? 1.581 1.634 -2.729 1.00 94.88 392 SER A O 1
ATOM 3051 N N . LEU A 1 393 ? 1.612 2.787 -4.634 1.00 94.50 393 LEU A N 1
ATOM 3052 C CA . LEU A 1 393 ? 1.342 4.056 -3.958 1.00 94.50 393 LEU A CA 1
ATOM 3053 C C . LEU A 1 393 ? -0.102 4.128 -3.428 1.00 94.50 393 LEU A C 1
ATOM 3055 O O . LEU A 1 393 ? -0.340 4.680 -2.349 1.00 94.50 393 LEU A O 1
ATOM 3059 N N . ALA A 1 394 ? -1.062 3.501 -4.115 1.00 95.56 394 ALA A N 1
ATOM 3060 C CA . ALA A 1 394 ? -2.419 3.320 -3.608 1.00 95.56 394 ALA A CA 1
ATOM 3061 C C . ALA A 1 394 ? -2.444 2.480 -2.325 1.00 95.56 394 ALA A C 1
ATOM 3063 O O . ALA A 1 394 ? -3.203 2.808 -1.413 1.00 95.56 394 ALA A O 1
ATOM 3064 N N . LEU A 1 395 ? -1.609 1.440 -2.205 1.00 96.25 395 LEU A N 1
ATOM 3065 C CA . LEU A 1 395 ? -1.433 0.700 -0.952 1.00 96.25 395 LEU A CA 1
ATOM 3066 C C . LEU A 1 395 ? -0.989 1.638 0.179 1.00 96.25 395 LEU A C 1
ATOM 3068 O O . LEU A 1 395 ? -1.623 1.652 1.237 1.00 96.25 395 LEU A O 1
ATOM 3072 N N . ILE A 1 396 ? 0.050 2.447 -0.043 1.00 96.00 396 ILE A N 1
ATOM 3073 C CA . ILE A 1 396 ? 0.585 3.389 0.957 1.00 96.00 396 ILE A CA 1
ATOM 3074 C C . ILE A 1 396 ? -0.503 4.377 1.406 1.00 96.00 396 ILE A C 1
ATOM 3076 O O . ILE A 1 396 ? -0.760 4.541 2.602 1.00 96.00 396 ILE A O 1
ATOM 3080 N N . LEU A 1 397 ? -1.205 5.005 0.461 1.00 95.81 397 LEU A N 1
ATOM 3081 C CA . LEU A 1 397 ? -2.235 5.998 0.773 1.00 95.81 397 LEU A CA 1
ATOM 3082 C C . LEU A 1 397 ? -3.504 5.389 1.375 1.00 95.81 397 LEU A C 1
ATOM 3084 O O . LEU A 1 397 ? -4.108 5.993 2.262 1.00 95.81 397 LEU A O 1
ATOM 3088 N N . THR A 1 398 ? -3.894 4.181 0.968 1.00 95.69 398 THR A N 1
ATOM 3089 C CA . THR A 1 398 ? -5.020 3.455 1.583 1.00 95.69 398 THR A CA 1
ATOM 3090 C C . THR A 1 398 ? -4.679 3.020 3.006 1.00 95.69 398 THR A C 1
ATOM 3092 O O . THR A 1 398 ? -5.530 3.093 3.895 1.00 95.69 398 THR A O 1
ATOM 3095 N N . THR A 1 399 ? -3.416 2.676 3.261 1.00 96.94 399 THR A N 1
ATOM 3096 C CA . THR A 1 399 ? -2.898 2.393 4.606 1.00 96.94 399 THR A CA 1
ATOM 3097 C C . THR A 1 399 ? -2.999 3.636 5.500 1.00 96.94 399 THR A C 1
ATOM 3099 O O . THR A 1 399 ? -3.546 3.555 6.604 1.00 96.94 399 THR A O 1
ATOM 3102 N N . PHE A 1 400 ? -2.578 4.815 5.016 1.00 96.19 400 PHE A N 1
ATOM 3103 C CA . PHE A 1 400 ? -2.775 6.083 5.738 1.00 96.19 400 PHE A CA 1
ATOM 3104 C C . PHE A 1 400 ? -4.247 6.439 5.929 1.00 96.19 400 PHE A C 1
ATOM 3106 O O . PHE A 1 400 ? -4.641 6.843 7.022 1.00 96.19 400 PHE A O 1
ATOM 3113 N N . THR A 1 401 ? -5.068 6.260 4.895 1.00 95.81 401 THR A N 1
ATOM 3114 C CA . THR A 1 401 ? -6.511 6.523 4.951 1.00 95.81 401 THR A CA 1
ATOM 3115 C C . THR A 1 401 ? -7.155 5.696 6.059 1.00 95.81 401 THR A C 1
ATOM 3117 O O . THR A 1 401 ? -7.864 6.234 6.912 1.00 95.81 401 THR A O 1
ATOM 3120 N N . THR A 1 402 ? -6.834 4.402 6.104 1.00 95.62 402 THR A N 1
ATOM 3121 C CA . THR A 1 402 ? -7.287 3.473 7.140 1.00 95.62 402 THR A CA 1
ATOM 3122 C C . THR A 1 402 ? -6.807 3.897 8.527 1.00 95.62 402 THR A C 1
ATOM 3124 O O . THR A 1 402 ? -7.603 3.987 9.460 1.00 95.62 402 THR A O 1
ATOM 3127 N N . SER A 1 403 ? -5.523 4.235 8.662 1.00 93.88 403 SER A N 1
ATOM 3128 C CA . SER A 1 403 ? -4.924 4.732 9.905 1.00 93.88 403 SER A CA 1
ATOM 3129 C C . SER A 1 403 ? -5.618 6.001 10.420 1.00 93.88 403 SER A C 1
ATOM 3131 O O . SER A 1 403 ? -5.967 6.107 11.596 1.00 93.88 403 SER A O 1
ATOM 3133 N N . HIS A 1 404 ? -5.849 6.988 9.554 1.00 90.00 404 HIS A N 1
ATOM 3134 C CA . HIS A 1 404 ? -6.542 8.223 9.919 1.00 90.00 404 HIS A CA 1
ATOM 3135 C C . HIS A 1 404 ? -8.003 7.981 10.285 1.00 90.00 404 HIS A C 1
ATOM 3137 O O . HIS A 1 404 ? -8.499 8.612 11.219 1.00 90.00 404 HIS A O 1
ATOM 3143 N N . HIS A 1 405 ? -8.676 7.070 9.582 1.00 89.06 405 HIS A N 1
ATOM 3144 C CA . HIS A 1 405 ? -10.054 6.705 9.875 1.00 89.06 405 HIS A CA 1
ATOM 3145 C C . HIS A 1 405 ? -10.184 6.041 11.255 1.00 89.06 405 HIS A C 1
ATOM 3147 O O . HIS A 1 405 ? -11.037 6.453 12.038 1.00 89.06 405 HIS A O 1
ATOM 3153 N N . LEU A 1 406 ? -9.300 5.092 11.589 1.00 84.62 406 LEU A N 1
ATOM 3154 C CA . LEU A 1 406 ? -9.259 4.439 12.906 1.00 84.62 406 LEU A CA 1
ATOM 3155 C C . LEU A 1 406 ? -9.059 5.441 14.055 1.00 84.62 406 LEU A C 1
ATOM 3157 O O . LEU A 1 406 ? -9.708 5.329 15.089 1.00 84.62 406 LEU A O 1
ATOM 3161 N N . ASN A 1 407 ? -8.239 6.474 13.849 1.00 83.31 407 ASN A N 1
ATOM 3162 C CA . ASN A 1 407 ? -8.026 7.545 14.832 1.00 83.31 407 ASN A CA 1
ATOM 3163 C C . ASN A 1 407 ? -9.138 8.619 14.846 1.00 83.31 407 ASN A C 1
ATOM 3165 O O . ASN A 1 407 ? -8.946 9.686 15.429 1.00 83.31 407 ASN A O 1
ATOM 3169 N N . GLY A 1 408 ? -10.257 8.420 14.139 1.00 82.12 408 GLY A N 1
ATOM 3170 C CA . GLY A 1 408 ? -11.355 9.397 14.046 1.00 82.12 408 GLY A CA 1
ATOM 3171 C C . GLY A 1 408 ? -11.027 10.668 13.245 1.00 82.12 408 GLY A C 1
ATOM 3172 O O . GLY A 1 408 ? -11.830 11.597 13.168 1.00 82.12 408 GLY A O 1
ATOM 3173 N N . SER A 1 409 ? -9.859 10.732 12.599 1.00 82.88 409 SER A N 1
ATOM 3174 C CA . SER A 1 409 ? -9.403 11.875 11.797 1.00 82.88 409 SER A CA 1
ATOM 3175 C C . SER A 1 409 ? -9.968 11.829 10.371 1.00 82.88 409 SER A C 1
ATOM 3177 O O . SER A 1 409 ? -9.221 11.777 9.390 1.00 82.88 409 SER A O 1
ATOM 3179 N N . HIS A 1 410 ? -11.296 11.876 10.234 1.00 86.06 410 HIS A N 1
ATOM 3180 C CA . HIS A 1 410 ? -11.988 11.690 8.950 1.00 86.06 410 HIS A CA 1
ATOM 3181 C C . HIS A 1 410 ? -11.562 12.683 7.855 1.00 86.06 410 HIS A C 1
ATOM 3183 O O . HIS A 1 410 ? -11.471 12.304 6.695 1.00 86.06 410 HIS A O 1
ATOM 3189 N N . THR A 1 411 ? -11.224 13.931 8.200 1.00 88.06 411 THR A N 1
ATOM 3190 C CA . THR A 1 411 ? -10.710 14.916 7.227 1.00 88.06 411 THR A CA 1
ATOM 3191 C C . THR A 1 411 ? -9.383 14.471 6.602 1.00 88.06 411 THR A C 1
ATOM 3193 O O . THR A 1 411 ? -9.224 14.566 5.388 1.00 88.06 411 THR A O 1
ATOM 3196 N N . LYS A 1 412 ? -8.449 13.940 7.405 1.00 90.25 412 LYS A N 1
ATOM 3197 C CA . LYS A 1 412 ? -7.165 13.424 6.901 1.00 90.25 412 LYS A CA 1
ATOM 3198 C C . LYS A 1 412 ? -7.366 12.153 6.074 1.00 90.25 412 LYS A C 1
ATOM 3200 O O . LYS A 1 412 ? -6.713 11.987 5.048 1.00 90.25 412 LYS A O 1
ATOM 3205 N N . ALA A 1 413 ? -8.297 11.291 6.489 1.00 92.69 413 ALA A N 1
ATOM 3206 C CA . ALA A 1 413 ? -8.668 10.095 5.733 1.00 92.69 413 ALA A CA 1
ATOM 3207 C C . ALA A 1 413 ? -9.232 10.455 4.345 1.00 92.69 413 ALA A C 1
ATOM 3209 O O . ALA A 1 413 ? -8.794 9.906 3.343 1.00 92.69 413 ALA A O 1
ATOM 3210 N N . ILE A 1 414 ? -10.139 11.435 4.268 1.00 93.56 414 ILE A N 1
ATOM 3211 C CA . ILE A 1 414 ? -10.689 11.909 2.989 1.00 93.56 414 ILE A CA 1
ATOM 3212 C C . ILE A 1 414 ? -9.584 12.499 2.113 1.00 93.56 414 ILE A C 1
ATOM 3214 O O . ILE A 1 414 ? -9.490 12.140 0.947 1.00 93.56 414 ILE A O 1
ATOM 3218 N N . LEU A 1 415 ? -8.719 13.357 2.664 1.00 93.19 415 LEU A N 1
ATOM 3219 C CA . LEU A 1 415 ? -7.639 13.972 1.889 1.00 93.19 415 LEU A CA 1
ATOM 3220 C C . LEU A 1 415 ? -6.680 12.923 1.305 1.00 93.19 415 LEU A C 1
ATOM 3222 O O . LEU A 1 415 ? -6.352 12.984 0.126 1.00 93.19 415 LEU A O 1
ATOM 3226 N N . THR A 1 416 ? -6.259 11.947 2.112 1.00 93.75 416 THR A N 1
ATOM 3227 C CA . THR A 1 416 ? -5.348 10.878 1.664 1.00 93.75 416 THR A CA 1
ATOM 3228 C C . THR A 1 416 ? -5.991 9.961 0.621 1.00 93.75 416 THR A C 1
ATOM 3230 O O . THR A 1 416 ? -5.348 9.660 -0.385 1.00 93.75 416 THR A O 1
ATOM 3233 N N . GLY A 1 417 ? -7.269 9.600 0.783 1.00 94.25 417 GLY A N 1
ATOM 3234 C CA . GLY A 1 417 ? -8.021 8.851 -0.231 1.00 94.25 417 GLY A CA 1
ATOM 3235 C C . GLY A 1 417 ? -8.240 9.636 -1.531 1.00 94.25 417 GLY A C 1
ATOM 3236 O O . GLY A 1 417 ? -8.192 9.065 -2.621 1.00 94.25 417 GLY A O 1
ATOM 3237 N N . MET A 1 418 ? -8.412 10.959 -1.446 1.00 93.56 418 MET A N 1
ATOM 3238 C CA . MET A 1 418 ? -8.528 11.823 -2.625 1.00 93.56 418 MET A CA 1
ATOM 3239 C C . MET A 1 418 ? -7.203 11.921 -3.376 1.00 93.56 418 MET A C 1
ATOM 3241 O O . MET A 1 418 ? -7.196 11.682 -4.576 1.00 93.56 418 MET A O 1
ATOM 3245 N N . VAL A 1 419 ? -6.077 12.138 -2.685 1.00 93.12 419 VAL A N 1
ATOM 3246 C CA . VAL A 1 419 ? -4.738 12.105 -3.310 1.00 93.12 419 VAL A CA 1
ATOM 3247 C C . VAL A 1 419 ? -4.497 10.772 -4.022 1.00 93.12 419 VAL A C 1
ATOM 3249 O O . VAL A 1 419 ? -3.994 10.767 -5.146 1.00 93.12 419 VAL A O 1
ATOM 3252 N N . ALA A 1 420 ? -4.904 9.654 -3.412 1.00 92.19 420 ALA A N 1
ATOM 3253 C CA . ALA A 1 420 ? -4.790 8.344 -4.044 1.00 92.19 420 ALA A CA 1
ATOM 3254 C C . ALA A 1 420 ? -5.608 8.273 -5.333 1.00 92.19 420 ALA A C 1
ATOM 3256 O O . ALA A 1 420 ? -5.088 7.850 -6.352 1.00 92.19 420 ALA A O 1
ATOM 3257 N N . THR A 1 421 ? -6.856 8.735 -5.302 1.00 90.44 421 THR A N 1
ATOM 3258 C CA . THR A 1 421 ? -7.787 8.623 -6.434 1.00 90.44 421 THR A CA 1
ATOM 3259 C C . THR A 1 421 ? -7.464 9.587 -7.578 1.00 90.44 421 THR A C 1
ATOM 3261 O O . THR A 1 421 ? -7.674 9.240 -8.736 1.00 90.44 421 THR A O 1
ATOM 3264 N N . THR A 1 422 ? -6.998 10.804 -7.276 1.00 86.94 422 THR A N 1
ATOM 3265 C CA . THR A 1 422 ? -6.856 11.873 -8.279 1.00 86.94 422 THR A CA 1
ATOM 3266 C C . THR A 1 422 ? -5.426 12.095 -8.746 1.00 86.94 422 THR A C 1
ATOM 3268 O O . THR A 1 422 ? -5.246 12.441 -9.906 1.00 86.94 422 THR A O 1
ATOM 3271 N N . CYS A 1 423 ? -4.422 11.944 -7.874 1.00 82.62 423 CYS A N 1
ATOM 3272 C CA . CYS A 1 423 ? -3.047 12.353 -8.187 1.00 82.62 423 CYS A CA 1
ATOM 3273 C C . CYS A 1 423 ? -2.105 11.199 -8.499 1.00 82.62 423 CYS A C 1
ATOM 3275 O O . CYS A 1 423 ? -1.148 11.395 -9.240 1.00 82.62 423 CYS A O 1
ATOM 3277 N N . ILE A 1 424 ? -2.307 10.047 -7.860 1.00 77.94 424 ILE A N 1
ATOM 3278 C CA . ILE A 1 424 ? -1.262 9.023 -7.801 1.00 77.94 424 ILE A CA 1
ATOM 3279 C C . ILE A 1 424 ? -1.713 7.692 -8.396 1.00 77.94 424 ILE A C 1
ATOM 3281 O O . ILE A 1 424 ? -0.994 7.111 -9.203 1.00 77.94 424 ILE A O 1
ATOM 3285 N N . ALA A 1 425 ? -2.879 7.192 -7.994 1.00 74.56 425 ALA A N 1
ATOM 3286 C CA . ALA A 1 425 ? -3.417 5.950 -8.521 1.00 74.56 425 ALA A CA 1
ATOM 3287 C C . ALA A 1 425 ? -4.305 6.203 -9.750 1.00 74.56 425 ALA A C 1
ATOM 3289 O O . ALA A 1 425 ? -4.483 7.330 -10.204 1.00 74.56 425 ALA A O 1
ATOM 3290 N N . TRP A 1 426 ? -4.907 5.133 -10.260 1.00 77.06 426 TRP A N 1
ATOM 3291 C CA . TRP A 1 426 ? -6.003 5.213 -11.221 1.00 77.06 426 TRP A CA 1
ATOM 3292 C C . TRP A 1 426 ? -7.322 5.639 -10.551 1.00 77.06 426 TRP A C 1
ATOM 3294 O O . TRP A 1 426 ? -7.514 5.417 -9.351 1.00 77.06 426 TRP A O 1
ATOM 3304 N N . PRO A 1 427 ? -8.308 6.147 -11.310 1.00 83.25 427 PRO A N 1
ATOM 3305 C CA . PRO A 1 427 ? -9.610 6.541 -10.758 1.00 83.25 427 PRO A CA 1
ATOM 3306 C C . PRO A 1 427 ? -10.355 5.392 -10.055 1.00 83.25 427 PRO A C 1
ATOM 3308 O O . PRO A 1 427 ? -11.177 5.624 -9.169 1.00 83.25 427 PRO A O 1
ATOM 3311 N N . PHE A 1 428 ? -10.060 4.138 -10.411 1.00 87.62 428 PHE A N 1
ATOM 3312 C CA . PHE A 1 428 ? -10.781 2.967 -9.914 1.00 87.62 428 PHE A CA 1
ATOM 3313 C C . PHE A 1 428 ? -10.613 2.726 -8.407 1.00 87.62 428 PHE A C 1
ATOM 3315 O O . PHE A 1 428 ? -11.535 2.198 -7.784 1.00 87.62 428 PHE A O 1
ATOM 3322 N N . VAL A 1 429 ? -9.500 3.148 -7.781 1.00 91.50 429 VAL A N 1
ATOM 3323 C CA . VAL A 1 429 ? -9.319 2.958 -6.324 1.00 91.50 429 VAL A CA 1
ATOM 3324 C C . VAL A 1 429 ? -10.279 3.800 -5.490 1.00 91.50 429 VAL A C 1
ATOM 3326 O O . VAL A 1 429 ? -10.463 3.498 -4.313 1.00 91.50 429 VAL A O 1
ATOM 3329 N N . GLY A 1 430 ? -10.945 4.799 -6.082 1.00 92.50 430 GLY A N 1
ATOM 3330 C CA . GLY A 1 430 ? -11.941 5.622 -5.394 1.00 92.50 430 GLY A CA 1
ATOM 3331 C C . GLY A 1 430 ? -13.016 4.795 -4.682 1.00 92.50 430 GLY A C 1
ATOM 3332 O O . GLY A 1 430 ? -13.481 5.165 -3.601 1.00 92.50 430 GLY A O 1
ATOM 3333 N N . ILE A 1 431 ? -13.351 3.618 -5.228 1.00 93.44 431 ILE A N 1
ATOM 3334 C CA . ILE A 1 431 ? -14.342 2.709 -4.642 1.00 93.44 431 ILE A CA 1
ATOM 3335 C C . ILE A 1 431 ? -13.914 2.134 -3.282 1.00 93.44 431 ILE A C 1
ATOM 3337 O O . ILE A 1 431 ? -14.773 1.860 -2.443 1.00 93.44 431 ILE A O 1
ATOM 3341 N N . LEU A 1 432 ? -12.605 2.014 -3.019 1.00 94.31 432 LEU A N 1
ATOM 3342 C CA . LEU A 1 432 ? -12.065 1.554 -1.732 1.00 94.31 432 LEU A CA 1
ATOM 3343 C C . LEU A 1 432 ? -12.462 2.482 -0.585 1.00 94.31 432 LEU A C 1
ATOM 3345 O O . LEU A 1 432 ? -12.616 2.043 0.554 1.00 94.31 432 LEU A O 1
ATOM 3349 N N . TYR A 1 433 ? -12.624 3.770 -0.879 1.00 94.06 433 TYR A N 1
ATOM 3350 C CA . TYR A 1 433 ? -12.866 4.794 0.130 1.00 94.06 433 TYR A CA 1
ATOM 3351 C C . TYR A 1 433 ? -14.353 5.013 0.405 1.00 94.06 433 TYR A C 1
ATOM 3353 O O . TYR A 1 433 ? -14.690 5.614 1.423 1.00 94.06 433 TYR A O 1
ATOM 3361 N N . VAL A 1 434 ? -15.249 4.490 -0.442 1.00 93.00 434 VAL A N 1
ATOM 3362 C CA . VAL A 1 434 ? -16.705 4.656 -0.298 1.00 93.00 434 VAL A CA 1
ATOM 3363 C C . VAL A 1 434 ? -17.216 4.173 1.066 1.00 93.00 434 VAL A C 1
ATOM 3365 O O . VAL A 1 434 ? -17.906 4.951 1.724 1.00 93.00 434 VAL A O 1
ATOM 3368 N N . PRO A 1 435 ? -16.871 2.972 1.574 1.00 93.38 435 PRO A N 1
ATOM 3369 C CA . PRO A 1 435 ? -17.360 2.535 2.884 1.00 93.38 435 PRO A CA 1
ATOM 3370 C C . PRO A 1 435 ? -16.887 3.429 4.031 1.00 93.38 435 PRO A C 1
ATOM 3372 O O . PRO A 1 435 ? -17.665 3.764 4.922 1.00 93.38 435 PRO A O 1
ATOM 3375 N N . LEU A 1 436 ? -15.619 3.851 3.993 1.00 92.31 436 LEU A N 1
ATOM 3376 C CA . LEU A 1 436 ? -15.035 4.724 5.012 1.00 92.31 436 LEU A CA 1
ATOM 3377 C C . LEU A 1 436 ? -15.638 6.134 4.953 1.00 92.31 436 LEU A C 1
ATOM 3379 O O . LEU A 1 436 ? -15.821 6.771 5.992 1.00 92.31 436 LEU A O 1
ATOM 3383 N N . ALA A 1 437 ? -15.979 6.609 3.753 1.00 92.06 437 ALA A N 1
ATOM 3384 C CA . ALA A 1 437 ? -16.683 7.866 3.542 1.00 92.06 437 ALA A CA 1
ATOM 3385 C C . ALA A 1 437 ? -18.123 7.797 4.069 1.00 92.06 437 ALA A C 1
ATOM 3387 O O . ALA A 1 437 ? -18.550 8.708 4.775 1.00 92.06 437 ALA A O 1
ATOM 3388 N N . LEU A 1 438 ? -18.850 6.708 3.799 1.00 92.88 438 LEU A N 1
ATOM 3389 C CA . LEU A 1 438 ? -20.194 6.485 4.340 1.00 92.88 438 LEU A CA 1
ATOM 3390 C C . LEU A 1 438 ? -20.186 6.423 5.870 1.00 92.88 438 LEU A C 1
ATOM 3392 O O . LEU A 1 438 ? -21.056 7.019 6.504 1.00 92.88 438 LEU A O 1
ATOM 3396 N N . ASP A 1 439 ? -19.191 5.771 6.474 1.00 90.25 439 ASP A N 1
ATOM 3397 C CA . ASP A 1 439 ? -19.069 5.745 7.933 1.00 90.25 439 ASP A CA 1
ATOM 3398 C C . ASP A 1 439 ? -18.745 7.134 8.506 1.00 90.25 439 ASP A C 1
ATOM 3400 O O . ASP A 1 439 ? -19.365 7.559 9.479 1.00 90.25 439 ASP A O 1
ATOM 3404 N N . ALA A 1 440 ? -17.858 7.901 7.860 1.00 87.88 440 ALA A N 1
ATOM 3405 C CA . ALA A 1 440 ? -17.579 9.285 8.250 1.00 87.88 440 ALA A CA 1
ATOM 3406 C C . ALA A 1 440 ? -18.821 10.192 8.138 1.00 87.88 440 ALA A C 1
ATOM 3408 O O . ALA A 1 440 ? -19.066 11.019 9.019 1.00 87.88 440 ALA A O 1
ATOM 3409 N N . LEU A 1 441 ? -19.629 10.023 7.085 1.00 92.00 441 LEU A N 1
ATOM 3410 C CA . LEU A 1 441 ? -20.901 10.731 6.906 1.00 92.00 441 LEU A CA 1
ATOM 3411 C C . LEU A 1 441 ? -21.905 10.361 7.995 1.00 92.00 441 LEU A C 1
ATOM 3413 O O . LEU A 1 441 ? -22.526 11.246 8.583 1.00 92.00 441 LEU A O 1
ATOM 3417 N N . TYR A 1 442 ? -22.033 9.068 8.293 1.00 88.94 442 TYR A N 1
ATOM 3418 C CA . TYR A 1 442 ? -22.915 8.568 9.341 1.00 88.94 442 TYR A CA 1
ATOM 3419 C C . TYR A 1 442 ? -22.519 9.105 10.721 1.00 88.94 442 TYR A C 1
ATOM 3421 O O . TYR A 1 442 ? -23.377 9.590 11.458 1.00 88.94 442 TYR A O 1
ATOM 3429 N N . LEU A 1 443 ? -21.228 9.078 11.064 1.00 80.75 443 LEU A N 1
ATOM 3430 C CA . LEU A 1 443 ? -20.723 9.625 12.326 1.00 80.75 443 LEU A CA 1
ATOM 3431 C C . LEU A 1 443 ? -20.926 11.144 12.408 1.00 80.75 443 LEU A C 1
ATOM 3433 O O . LEU A 1 443 ? -21.385 11.645 13.434 1.00 80.75 443 LEU A O 1
ATOM 3437 N N . GLY A 1 444 ? -20.666 11.872 11.318 1.00 79.38 444 GLY A N 1
ATOM 3438 C CA . GLY A 1 444 ? -20.945 13.306 11.229 1.00 79.38 444 GLY A CA 1
ATOM 3439 C C . GLY A 1 444 ? -22.427 13.621 11.446 1.00 79.38 444 GLY A C 1
ATOM 3440 O O . GLY A 1 444 ? -22.764 14.482 12.262 1.00 79.38 444 GLY A O 1
ATOM 3441 N N . TYR A 1 445 ? -23.315 12.879 10.779 1.00 83.56 445 TYR A N 1
ATOM 3442 C CA . TYR A 1 445 ? -24.762 13.015 10.939 1.00 83.56 445 TYR A CA 1
ATOM 3443 C C . TYR A 1 445 ? -25.222 12.693 12.362 1.00 83.56 445 TYR A C 1
ATOM 3445 O O . TYR A 1 445 ? -25.997 13.444 12.949 1.00 83.56 445 TYR A O 1
ATOM 3453 N N . LYS A 1 446 ? -24.716 11.607 12.950 1.00 80.12 446 LYS A N 1
ATOM 3454 C CA . LYS A 1 446 ? -25.060 11.198 14.315 1.00 80.12 446 LYS A CA 1
ATOM 3455 C C . LYS A 1 446 ? -24.671 12.256 15.353 1.00 80.12 446 LYS A C 1
ATOM 3457 O O . LYS A 1 446 ? -25.401 12.436 16.323 1.00 80.12 446 LYS A O 1
ATOM 3462 N N . ASN A 1 447 ? -23.545 12.940 15.154 1.00 75.75 447 ASN A N 1
ATOM 3463 C CA . ASN A 1 447 ? -23.029 13.914 16.114 1.00 75.75 447 ASN A CA 1
ATOM 3464 C C . ASN A 1 447 ? -23.708 15.289 15.994 1.00 75.75 447 ASN A C 1
ATOM 3466 O O . ASN A 1 447 ? -24.058 15.875 17.014 1.00 75.75 447 ASN A O 1
ATOM 3470 N N . CYS A 1 448 ? -23.904 15.806 14.772 1.00 79.25 448 CYS A N 1
ATOM 3471 C CA . CYS A 1 448 ? -24.378 17.185 14.549 1.00 79.25 448 CYS A CA 1
ATOM 3472 C C . CYS A 1 448 ? -25.448 17.314 13.442 1.00 79.25 448 CYS A C 1
ATOM 3474 O O . CYS A 1 448 ? -25.610 18.387 12.849 1.00 79.25 448 CYS A O 1
ATOM 3476 N N . GLY A 1 449 ? -26.155 16.233 13.104 1.00 85.44 449 GLY A N 1
ATOM 3477 C CA . GLY A 1 449 ? -27.139 16.204 12.018 1.00 85.44 449 GLY A CA 1
ATOM 3478 C C . GLY A 1 449 ? -26.531 16.568 10.658 1.00 85.44 449 GLY A C 1
ATOM 3479 O O . GLY A 1 449 ? -25.347 16.349 10.394 1.00 85.44 449 GLY A O 1
ATOM 3480 N N . PHE A 1 450 ? -27.324 17.191 9.783 1.00 86.94 450 PHE A N 1
ATOM 3481 C CA . PHE A 1 450 ? -26.875 17.595 8.441 1.00 86.94 450 PHE A CA 1
ATOM 3482 C C . PHE A 1 450 ? -25.643 18.514 8.443 1.00 86.94 450 PHE A C 1
ATOM 3484 O O . PHE A 1 450 ? -24.814 18.420 7.540 1.00 86.94 450 PHE A O 1
ATOM 3491 N N . LYS A 1 451 ? -25.471 19.355 9.473 1.00 80.06 451 LYS A N 1
ATOM 3492 C CA . LYS A 1 451 ? -24.283 20.216 9.614 1.00 80.06 451 LYS A CA 1
ATOM 3493 C C . LYS A 1 451 ? -23.008 19.414 9.892 1.00 80.06 451 LYS A C 1
ATOM 3495 O O . LYS A 1 451 ? -21.930 19.823 9.479 1.00 80.06 451 LYS A O 1
ATOM 3500 N N . GLY A 1 452 ? -23.111 18.279 10.582 1.00 77.69 452 GLY A N 1
ATOM 3501 C CA . GLY A 1 452 ? -21.969 17.389 10.799 1.00 77.69 452 GLY A CA 1
ATOM 3502 C C . GLY A 1 452 ? -21.610 16.579 9.555 1.00 77.69 452 GLY A C 1
ATOM 3503 O O . GLY A 1 452 ? -20.431 16.354 9.289 1.00 77.69 452 GLY A O 1
ATOM 3504 N N . ALA A 1 453 ? -22.613 16.195 8.762 1.00 86.94 453 ALA A N 1
ATOM 3505 C CA . ALA A 1 453 ? -22.415 15.492 7.495 1.00 86.94 453 ALA A CA 1
ATOM 3506 C C . ALA A 1 453 ? -21.902 16.401 6.360 1.00 86.94 453 ALA A C 1
ATOM 3508 O O . ALA A 1 453 ? -21.257 15.907 5.441 1.00 86.94 453 ALA A O 1
ATOM 3509 N N . SER A 1 454 ? -22.128 17.720 6.411 1.00 89.38 454 SER A N 1
ATOM 3510 C CA . SER A 1 454 ? -21.664 18.632 5.354 1.00 89.38 454 SER A CA 1
ATOM 3511 C C . SER A 1 454 ? -20.140 18.766 5.306 1.00 89.38 454 SER A C 1
ATOM 3513 O O . SER A 1 454 ? -19.571 18.807 4.220 1.00 89.38 454 SER A O 1
ATOM 3515 N N . LYS A 1 455 ? -19.450 18.754 6.455 1.00 87.75 455 LYS A N 1
ATOM 3516 C CA . LYS A 1 455 ? -17.983 18.875 6.526 1.00 87.75 455 LYS A CA 1
ATOM 3517 C C . LYS A 1 455 ? -17.231 17.837 5.671 1.00 87.75 455 LYS A C 1
ATOM 3519 O O . LYS A 1 455 ? -16.417 18.261 4.851 1.00 87.75 455 LYS A O 1
ATOM 3524 N N . PRO A 1 456 ? -17.441 16.512 5.820 1.00 90.12 456 PRO A N 1
ATOM 3525 C CA . PRO A 1 456 ? -16.754 15.527 4.982 1.00 90.12 456 PRO A CA 1
ATOM 3526 C C . PRO A 1 456 ? -17.087 15.684 3.489 1.00 90.12 456 PRO A C 1
ATOM 3528 O O . PRO A 1 456 ? -16.188 15.530 2.667 1.00 90.12 456 PRO A O 1
ATOM 3531 N N . ILE A 1 457 ? -18.321 16.069 3.135 1.00 93.12 457 ILE A N 1
ATOM 3532 C CA . ILE A 1 457 ? -18.721 16.336 1.740 1.00 93.12 457 ILE A CA 1
ATOM 3533 C C . ILE A 1 457 ? -17.937 17.521 1.173 1.00 93.12 457 ILE A C 1
ATOM 3535 O O . ILE A 1 457 ? -17.335 17.412 0.108 1.00 93.12 457 ILE A O 1
ATOM 3539 N N . THR A 1 458 ? -17.905 18.647 1.887 1.00 93.56 458 THR A N 1
ATOM 3540 C CA . THR A 1 458 ? -17.198 19.850 1.437 1.00 93.56 458 THR A CA 1
ATOM 3541 C C . THR A 1 458 ? -15.701 19.597 1.300 1.00 93.56 458 THR A C 1
ATOM 3543 O O . THR A 1 458 ? -15.113 20.011 0.308 1.00 93.56 458 THR A O 1
ATOM 3546 N N . VAL A 1 459 ? -15.084 18.879 2.246 1.00 93.06 459 VAL A N 1
ATOM 3547 C CA . VAL A 1 459 ? -13.663 18.503 2.154 1.00 93.06 459 VAL A CA 1
ATOM 3548 C C . VAL A 1 459 ? -13.413 17.610 0.940 1.00 93.06 459 VAL A C 1
ATOM 3550 O O . VAL A 1 459 ? -12.462 17.861 0.204 1.00 93.06 459 VAL A O 1
ATOM 3553 N N . ALA A 1 460 ? -14.256 16.602 0.707 1.00 94.25 460 ALA A N 1
ATOM 3554 C CA . ALA A 1 460 ? -14.137 15.710 -0.444 1.00 94.25 460 ALA A CA 1
ATOM 3555 C C . ALA A 1 460 ? -14.230 16.482 -1.770 1.00 94.25 460 ALA A C 1
ATOM 3557 O O . ALA A 1 460 ? -13.349 16.353 -2.611 1.00 94.25 460 ALA A O 1
ATOM 3558 N N . LEU A 1 461 ? -15.240 17.342 -1.929 1.00 95.12 461 LEU A N 1
ATOM 3559 C CA . LEU A 1 461 ? -15.424 18.138 -3.145 1.00 95.12 461 LEU A CA 1
ATOM 3560 C C . LEU A 1 461 ? -14.298 19.159 -3.351 1.00 95.12 461 LEU A C 1
ATOM 3562 O O . LEU A 1 461 ? -13.758 19.262 -4.449 1.00 95.12 461 LEU A O 1
ATOM 3566 N N . ALA A 1 462 ? -13.915 19.891 -2.301 1.00 96.00 462 ALA A N 1
ATOM 3567 C CA . ALA A 1 462 ? -12.856 20.893 -2.388 1.00 96.00 462 ALA A CA 1
ATOM 3568 C C . ALA A 1 462 ? -11.500 20.256 -2.722 1.00 96.00 462 ALA A C 1
ATOM 3570 O O . ALA A 1 462 ? -10.783 20.761 -3.583 1.00 96.00 462 ALA A O 1
ATOM 3571 N N . SER A 1 463 ? -11.164 19.130 -2.081 1.00 94.88 463 SER A N 1
ATOM 3572 C CA . SER A 1 463 ? -9.933 18.394 -2.392 1.00 94.88 463 SER A CA 1
ATOM 3573 C C . SER A 1 463 ? -9.974 17.774 -3.786 1.00 94.88 463 SER A C 1
ATOM 3575 O O . SER A 1 463 ? -8.989 17.898 -4.500 1.00 94.88 463 SER A O 1
ATOM 3577 N N . PHE A 1 464 ? -11.101 17.208 -4.227 1.00 93.62 464 PHE A N 1
ATOM 3578 C CA . PHE A 1 464 ? -11.251 16.701 -5.594 1.00 93.62 464 PHE A CA 1
ATOM 3579 C C . PHE A 1 464 ? -10.984 17.788 -6.645 1.00 93.62 464 PHE A C 1
ATOM 3581 O O . PHE A 1 464 ? -10.172 17.579 -7.545 1.00 93.62 464 PHE A O 1
ATOM 3588 N N . VAL A 1 465 ? -11.614 18.961 -6.511 1.00 94.81 465 VAL A N 1
ATOM 3589 C CA . VAL A 1 465 ? -11.427 20.082 -7.450 1.00 94.81 465 VAL A CA 1
ATOM 3590 C C . VAL A 1 465 ? -9.986 20.590 -7.417 1.00 94.81 465 VAL A C 1
ATOM 3592 O O . VAL A 1 465 ? -9.367 20.738 -8.470 1.00 94.81 465 VAL A O 1
ATOM 3595 N N . ALA A 1 466 ? -9.435 20.826 -6.224 1.00 95.56 466 ALA A N 1
ATOM 3596 C CA . ALA A 1 466 ? -8.080 21.346 -6.076 1.00 95.56 466 ALA A CA 1
ATOM 3597 C C . ALA A 1 466 ? -7.030 20.377 -6.637 1.00 95.56 466 ALA A C 1
ATOM 3599 O O . ALA A 1 466 ? -6.176 20.782 -7.422 1.00 95.56 466 ALA A O 1
ATOM 3600 N N . LEU A 1 467 ? -7.109 19.096 -6.270 1.00 94.50 467 LEU A N 1
ATOM 3601 C CA . LEU A 1 467 ? -6.147 18.082 -6.692 1.00 94.50 467 LEU A CA 1
ATOM 3602 C C . LEU A 1 467 ? -6.252 17.798 -8.190 1.00 94.50 467 LEU A C 1
ATOM 3604 O O . LEU A 1 467 ? -5.224 17.773 -8.858 1.00 94.50 467 LEU A O 1
ATOM 3608 N N . THR A 1 468 ? -7.468 17.687 -8.737 1.00 92.62 468 THR A N 1
ATOM 3609 C CA . THR A 1 468 ? -7.662 17.527 -10.188 1.00 92.62 468 THR A CA 1
ATOM 3610 C C . THR A 1 468 ? -7.093 18.725 -10.953 1.00 92.62 468 THR A C 1
ATOM 3612 O O . THR A 1 468 ? -6.416 18.550 -11.965 1.00 92.62 468 THR A O 1
ATOM 3615 N N . GLY A 1 469 ? -7.300 19.946 -10.445 1.00 94.06 469 GLY A N 1
ATOM 3616 C CA . GLY A 1 469 ? -6.714 21.159 -11.017 1.00 94.06 469 GLY A CA 1
ATOM 3617 C C . GLY A 1 469 ? -5.184 21.127 -11.028 1.00 94.06 469 GLY A C 1
ATOM 3618 O O . GLY A 1 469 ? -4.576 21.404 -12.060 1.00 94.06 469 GLY A O 1
ATOM 3619 N N . VAL A 1 470 ? -4.555 20.725 -9.918 1.00 94.56 470 VAL A N 1
ATOM 3620 C CA . VAL A 1 470 ? -3.092 20.562 -9.837 1.00 94.56 470 VAL A CA 1
ATOM 3621 C C . VAL A 1 470 ? -2.602 19.502 -10.825 1.00 94.56 470 VAL A C 1
ATOM 3623 O O . VAL A 1 470 ? -1.657 19.766 -11.567 1.00 94.56 470 VAL A O 1
ATOM 3626 N N . THR A 1 471 ? -3.253 18.338 -10.889 1.00 94.56 471 THR A N 1
ATOM 3627 C CA . THR A 1 471 ? -2.858 17.258 -11.809 1.00 94.56 471 THR A CA 1
ATOM 3628 C C . THR A 1 471 ? -2.983 17.686 -13.265 1.00 94.56 471 THR A C 1
ATOM 3630 O O . THR A 1 471 ? -2.046 17.497 -14.028 1.00 94.56 471 THR A O 1
ATOM 3633 N N . ALA A 1 472 ? -4.062 18.387 -13.631 1.00 94.38 472 ALA A N 1
ATOM 3634 C CA . ALA A 1 472 ? -4.257 18.888 -14.987 1.00 94.38 472 ALA A CA 1
ATOM 3635 C C . ALA A 1 472 ? -3.176 19.903 -15.393 1.00 94.38 472 ALA A C 1
ATOM 3637 O O . ALA A 1 472 ? -2.766 19.928 -16.551 1.00 94.38 472 ALA A O 1
ATOM 3638 N N . ILE A 1 473 ? -2.683 20.724 -14.456 1.00 96.25 473 ILE A N 1
ATOM 3639 C CA . ILE A 1 473 ? -1.561 21.643 -14.707 1.00 96.25 473 ILE A CA 1
ATOM 3640 C C . ILE A 1 473 ? -0.259 20.861 -14.909 1.00 96.25 473 ILE A C 1
ATOM 3642 O O . ILE A 1 473 ? 0.457 21.122 -15.874 1.00 96.25 473 ILE A O 1
ATOM 3646 N N . VAL A 1 474 ? 0.044 19.899 -14.031 1.00 96.00 474 VAL A N 1
ATOM 3647 C CA . VAL A 1 474 ? 1.247 19.053 -14.146 1.00 96.00 474 VAL A CA 1
ATOM 3648 C C . VAL A 1 474 ? 1.251 18.286 -15.469 1.00 96.00 474 VAL A C 1
ATOM 3650 O O . VAL A 1 474 ? 2.260 18.269 -16.177 1.00 96.00 474 VAL A O 1
ATOM 3653 N N . ASP A 1 475 ? 0.113 17.710 -15.838 1.00 96.19 475 ASP A N 1
ATOM 3654 C CA . ASP A 1 475 ? -0.047 16.961 -17.079 1.00 96.19 475 ASP A CA 1
ATOM 3655 C C . ASP A 1 475 ? 0.008 17.888 -18.299 1.00 96.19 475 ASP A C 1
ATOM 3657 O O . ASP A 1 475 ? 0.667 17.560 -19.282 1.00 96.19 475 ASP A O 1
ATOM 3661 N N . LYS A 1 476 ? -0.555 19.102 -18.227 1.00 96.56 476 LYS A N 1
ATOM 3662 C CA . LYS A 1 476 ? -0.394 20.117 -19.280 1.00 96.56 476 LYS A CA 1
ATOM 3663 C C . LYS A 1 476 ? 1.069 20.491 -19.500 1.00 96.56 476 LYS A C 1
ATOM 3665 O O . LYS A 1 476 ? 1.484 20.665 -20.648 1.00 96.56 476 LYS A O 1
ATOM 3670 N N . VAL A 1 477 ? 1.844 20.625 -18.425 1.00 95.38 477 VAL A N 1
ATOM 3671 C CA . VAL A 1 477 ? 3.280 20.911 -18.514 1.00 95.38 477 VAL A CA 1
ATOM 3672 C C . VAL A 1 477 ? 4.015 19.747 -19.169 1.00 95.38 477 VAL A C 1
ATOM 3674 O O . VAL A 1 477 ? 4.882 20.004 -19.993 1.00 95.38 477 VAL A O 1
ATOM 3677 N N . ASN A 1 478 ? 3.689 18.493 -18.869 1.00 95.19 478 ASN A N 1
ATOM 3678 C CA . ASN A 1 478 ? 4.444 17.348 -19.388 1.00 95.19 478 ASN A CA 1
ATOM 3679 C C . ASN A 1 478 ? 3.998 16.870 -20.780 1.00 95.19 478 ASN A C 1
ATOM 3681 O O . ASN A 1 478 ? 4.847 16.531 -21.597 1.00 95.19 478 ASN A O 1
ATOM 3685 N N . TYR A 1 479 ? 2.706 16.922 -21.102 1.00 96.19 479 TYR A N 1
ATOM 3686 C CA . TYR A 1 479 ? 2.174 16.531 -22.416 1.00 96.19 479 TYR A CA 1
ATOM 3687 C C . TYR A 1 479 ? 2.093 17.684 -23.421 1.00 96.19 479 TYR A C 1
ATOM 3689 O O . TYR A 1 479 ? 1.902 17.472 -24.616 1.00 96.19 479 TYR A O 1
ATOM 3697 N N . GLY A 1 480 ? 2.164 18.935 -22.958 1.00 95.25 480 GLY A N 1
ATOM 3698 C CA . GLY A 1 480 ? 1.990 20.112 -23.811 1.00 95.25 480 GLY A CA 1
ATOM 3699 C C . GLY A 1 480 ? 0.537 20.373 -24.231 1.00 95.25 480 GLY A C 1
ATOM 3700 O O . GLY A 1 480 ? 0.257 21.399 -24.854 1.00 95.25 480 GLY A O 1
ATOM 3701 N N . VAL A 1 481 ? -0.424 19.533 -23.833 1.00 94.56 481 VAL A N 1
ATOM 3702 C CA . VAL A 1 481 ? -1.867 19.650 -24.125 1.00 94.56 481 VAL A CA 1
ATOM 3703 C C . VAL A 1 481 ? -2.697 19.546 -22.846 1.00 94.56 481 VAL A C 1
ATOM 3705 O O . VAL A 1 481 ? -2.262 18.946 -21.871 1.00 94.56 481 VAL A O 1
ATOM 3708 N N . TRP A 1 482 ? -3.871 20.186 -22.810 1.00 95.12 482 TRP A N 1
ATOM 3709 C CA . TRP A 1 482 ? -4.763 20.046 -21.656 1.00 95.12 482 TRP A CA 1
ATOM 3710 C C . TRP A 1 482 ? -5.405 18.666 -21.715 1.00 95.12 482 TRP A C 1
ATOM 3712 O O . TRP A 1 482 ? -6.154 18.379 -22.644 1.00 95.12 482 TRP A O 1
ATOM 3722 N N . THR A 1 483 ? -5.087 17.826 -20.739 1.00 93.12 483 THR A N 1
ATOM 3723 C CA . THR A 1 483 ? -5.571 16.451 -20.650 1.00 93.12 483 THR A CA 1
ATOM 3724 C C . THR A 1 483 ? -5.809 16.079 -19.190 1.00 93.12 483 THR A C 1
ATOM 3726 O O . THR A 1 483 ? -5.232 16.684 -18.285 1.00 93.12 483 THR A O 1
ATOM 3729 N N . ILE A 1 484 ? -6.687 15.105 -18.962 1.00 92.88 484 ILE A N 1
ATOM 3730 C CA . ILE A 1 484 ? -6.946 14.518 -17.646 1.00 92.88 484 ILE A CA 1
ATOM 3731 C C . ILE A 1 484 ? -6.711 13.010 -17.796 1.00 92.88 484 ILE A C 1
ATOM 3733 O O . ILE A 1 484 ? -7.653 12.283 -18.120 1.00 92.88 484 ILE A O 1
ATOM 3737 N N . PRO A 1 485 ? -5.479 12.515 -17.567 1.00 93.00 485 PRO A N 1
ATOM 3738 C CA . PRO A 1 485 ? -5.122 11.122 -17.840 1.00 93.00 485 PRO A CA 1
ATOM 3739 C C . PRO A 1 485 ? -6.018 10.100 -17.141 1.00 93.00 485 PRO A C 1
ATOM 3741 O O . PRO A 1 485 ? -6.435 9.112 -17.742 1.00 93.00 485 PRO A O 1
ATOM 3744 N N . ASN A 1 486 ? -6.418 10.394 -15.900 1.00 90.25 486 ASN A N 1
ATOM 3745 C CA . ASN A 1 486 ? -7.358 9.566 -15.145 1.00 90.25 486 ASN A CA 1
ATOM 3746 C C . ASN A 1 486 ? -8.734 9.449 -15.818 1.00 90.25 486 ASN A C 1
ATOM 3748 O O . ASN A 1 486 ? -9.370 8.403 -15.733 1.00 90.25 486 ASN A O 1
ATOM 3752 N N . LEU A 1 487 ? -9.201 10.485 -16.517 1.00 90.44 487 LEU A N 1
ATOM 3753 C CA . LEU A 1 487 ? -10.436 10.401 -17.292 1.00 90.44 487 LEU A CA 1
ATOM 3754 C C . LEU A 1 487 ? -10.215 9.623 -18.594 1.00 90.44 487 LEU A C 1
ATOM 3756 O O . LEU A 1 487 ? -11.053 8.798 -18.947 1.00 90.44 487 LEU A O 1
ATOM 3760 N N . ASN A 1 488 ? -9.087 9.838 -19.273 1.00 92.56 488 ASN A N 1
ATOM 3761 C CA . ASN A 1 488 ? -8.763 9.149 -20.523 1.00 92.56 488 ASN A CA 1
ATOM 3762 C C . ASN A 1 488 ? -8.706 7.630 -20.322 1.00 92.56 488 ASN A C 1
ATOM 3764 O O . ASN A 1 488 ? -9.389 6.894 -21.035 1.00 92.56 488 ASN A O 1
ATOM 3768 N N . ILE A 1 489 ? -7.975 7.163 -19.302 1.00 89.88 489 ILE A N 1
ATOM 3769 C CA . ILE A 1 489 ? -7.867 5.729 -18.999 1.00 89.88 489 ILE A CA 1
ATOM 3770 C C . ILE A 1 489 ? -9.209 5.140 -18.546 1.00 89.88 489 ILE A C 1
ATOM 3772 O O . ILE A 1 489 ? -9.531 4.002 -18.881 1.00 89.88 489 ILE A O 1
ATOM 3776 N N . PHE A 1 490 ? -10.030 5.914 -17.824 1.00 87.94 490 PHE A N 1
ATOM 3777 C CA . PHE A 1 490 ? -11.380 5.489 -17.457 1.00 87.94 490 PHE A CA 1
ATOM 3778 C C . PHE A 1 490 ? -12.262 5.307 -18.692 1.00 87.94 490 PHE A C 1
ATOM 3780 O O . PHE A 1 490 ? -12.922 4.282 -18.826 1.00 87.94 490 PHE A O 1
ATOM 3787 N N . ILE A 1 491 ? -12.261 6.277 -19.608 1.00 88.56 491 ILE A N 1
ATOM 3788 C CA . ILE A 1 491 ? -13.035 6.203 -20.849 1.00 88.56 491 ILE A CA 1
ATOM 3789 C C . ILE A 1 491 ? -12.583 5.000 -21.677 1.00 88.56 491 ILE A C 1
ATOM 3791 O O . ILE A 1 491 ? -13.431 4.243 -22.144 1.00 88.56 491 ILE A O 1
ATOM 3795 N N . TYR A 1 492 ? -11.276 4.800 -21.829 1.00 87.75 492 TYR A N 1
ATOM 3796 C CA . TYR A 1 492 ? -10.729 3.693 -22.604 1.00 87.75 492 TYR A CA 1
ATOM 3797 C C . TYR A 1 492 ? -11.109 2.327 -22.007 1.00 87.75 492 TYR A C 1
ATOM 3799 O O . TYR A 1 492 ? -11.708 1.496 -22.691 1.00 87.75 492 TYR A O 1
ATOM 3807 N N . ASN A 1 493 ? -10.879 2.124 -20.707 1.00 86.06 493 ASN A N 1
ATOM 3808 C CA . ASN A 1 493 ? -11.105 0.826 -20.065 1.00 86.06 493 ASN A CA 1
ATOM 3809 C C . ASN A 1 493 ? -12.568 0.542 -19.704 1.00 86.06 493 ASN A C 1
ATOM 3811 O O . ASN A 1 493 ? -12.938 -0.621 -19.608 1.00 86.06 493 ASN A O 1
ATOM 3815 N N . ALA A 1 494 ? -13.406 1.555 -19.469 1.00 80.12 494 ALA A N 1
ATOM 3816 C CA . ALA A 1 494 ? -14.770 1.344 -18.974 1.00 80.12 494 ALA A CA 1
ATOM 3817 C C . ALA A 1 494 ? -15.880 1.686 -19.980 1.00 80.12 494 ALA A C 1
ATOM 3819 O O . ALA A 1 494 ? -17.010 1.248 -19.770 1.00 80.12 494 ALA A O 1
ATOM 3820 N N . ILE A 1 495 ? -15.603 2.479 -21.026 1.00 81.81 495 ILE A N 1
ATOM 3821 C CA . ILE A 1 495 ? -16.645 3.012 -21.924 1.00 81.81 495 ILE A CA 1
ATOM 3822 C C . ILE A 1 495 ? -16.395 2.661 -23.392 1.00 81.81 495 ILE A C 1
ATOM 3824 O O . ILE A 1 495 ? -17.289 2.117 -24.033 1.00 81.81 495 ILE A O 1
ATOM 3828 N N . LYS A 1 496 ? -15.235 3.034 -23.943 1.00 80.50 496 LYS A N 1
ATOM 3829 C CA . LYS A 1 496 ? -14.966 2.961 -25.387 1.00 80.50 496 LYS A CA 1
ATOM 3830 C C . LYS A 1 496 ? -14.401 1.614 -25.827 1.00 80.50 496 LYS A C 1
ATOM 3832 O O . LYS A 1 496 ? -14.883 1.073 -26.814 1.00 80.50 496 LYS A O 1
ATOM 3837 N N . GLY A 1 497 ? -13.411 1.095 -25.101 1.00 79.06 497 GLY A N 1
ATOM 3838 C CA . GLY A 1 497 ? -12.625 -0.049 -25.554 1.00 79.06 497 GLY A CA 1
ATOM 3839 C C . GLY A 1 497 ? -11.733 0.255 -26.771 1.00 79.06 497 GLY A C 1
ATOM 3840 O O . GLY A 1 497 ? -11.686 1.405 -27.216 1.00 79.06 497 GLY A O 1
ATOM 3841 N N . PRO A 1 498 ? -11.015 -0.764 -27.276 1.00 76.88 498 PRO A N 1
ATOM 3842 C CA . PRO A 1 498 ? -10.121 -0.657 -28.430 1.00 76.88 498 PRO A CA 1
ATOM 3843 C C . PRO A 1 498 ? -10.894 -0.498 -29.750 1.00 76.88 498 PRO A C 1
ATOM 3845 O O . PRO A 1 498 ? -11.935 -1.142 -29.948 1.00 76.88 498 PRO A O 1
ATOM 3848 N N . GLU A 1 499 ? -10.390 0.311 -30.684 1.00 76.56 499 GLU A N 1
ATOM 3849 C CA . GLU A 1 499 ? -11.048 0.527 -31.976 1.00 76.56 499 GLU A CA 1
ATOM 3850 C C . GLU A 1 499 ? -11.251 -0.774 -32.785 1.00 76.56 499 GLU A C 1
ATOM 3852 O O . GLU A 1 499 ? -10.334 -1.529 -33.109 1.00 76.56 499 GLU A O 1
ATOM 3857 N N . GLY A 1 500 ? -12.502 -1.043 -33.169 1.00 67.12 500 GLY A N 1
ATOM 3858 C CA . GLY A 1 500 ? -12.855 -2.225 -33.963 1.00 67.12 500 GLY A CA 1
ATOM 3859 C C . GLY A 1 500 ? -13.053 -3.518 -33.161 1.00 67.12 500 GLY A C 1
ATOM 3860 O O . GLY A 1 500 ? -13.251 -4.569 -33.772 1.00 67.12 500 GLY A O 1
ATOM 3861 N N . MET A 1 501 ? -13.058 -3.470 -31.821 1.00 66.12 501 MET A N 1
ATOM 3862 C CA . MET A 1 501 ? -13.538 -4.567 -30.966 1.00 66.12 501 MET A CA 1
ATOM 3863 C C . MET A 1 501 ? -14.842 -4.192 -30.246 1.00 66.12 501 MET A C 1
ATOM 3865 O O . MET A 1 501 ? -14.860 -3.913 -29.048 1.00 66.12 501 MET A O 1
ATOM 3869 N N . GLU A 1 502 ? -15.963 -4.220 -30.976 1.00 69.81 502 GLU A N 1
ATOM 3870 C CA . GLU A 1 502 ? -17.285 -3.965 -30.392 1.00 69.81 502 GLU A CA 1
ATOM 3871 C C . GLU A 1 502 ? -17.598 -4.949 -29.251 1.00 69.81 502 GLU A C 1
ATOM 3873 O O . GLU A 1 502 ? -17.531 -6.169 -29.410 1.00 69.81 502 GLU A O 1
ATOM 3878 N N . GLY A 1 503 ? -17.957 -4.405 -28.086 1.00 64.88 503 GLY A N 1
ATOM 3879 C CA . GLY A 1 503 ? -18.343 -5.185 -26.909 1.00 64.88 503 GLY A CA 1
ATOM 3880 C C . GLY A 1 503 ? -17.190 -5.642 -26.012 1.00 64.88 503 GLY A C 1
ATOM 3881 O O . GLY A 1 503 ? -17.471 -6.275 -24.995 1.00 64.88 503 GLY A O 1
ATOM 3882 N N . LYS A 1 504 ? -15.932 -5.306 -26.334 1.00 66.50 504 LYS A N 1
ATOM 3883 C CA . LYS A 1 504 ? -14.781 -5.535 -25.447 1.00 66.50 504 LYS A CA 1
ATOM 3884 C C . LYS A 1 504 ? -14.288 -4.240 -24.822 1.00 66.50 504 LYS A C 1
ATOM 3886 O O . LYS A 1 504 ? -14.221 -3.201 -25.471 1.00 66.50 504 LYS A O 1
ATOM 3891 N N . THR A 1 505 ? -13.923 -4.311 -23.552 1.00 73.31 505 THR A N 1
ATOM 3892 C CA . THR A 1 505 ? -13.295 -3.210 -22.822 1.00 73.31 505 THR A CA 1
ATOM 3893 C C . THR A 1 505 ? -11.778 -3.209 -23.026 1.00 73.31 505 THR A C 1
ATOM 3895 O O . THR A 1 505 ? -11.185 -4.233 -23.363 1.00 73.31 505 THR A O 1
ATOM 3898 N N . GLY A 1 506 ? -11.135 -2.047 -22.845 1.00 70.00 506 GLY A N 1
ATOM 3899 C CA . GLY A 1 506 ? -9.688 -1.882 -23.064 1.00 70.00 506 GLY A CA 1
ATOM 3900 C C . GLY A 1 506 ? -8.809 -2.781 -22.187 1.00 70.00 506 GLY A C 1
ATOM 3901 O O . GLY A 1 506 ? -7.695 -3.121 -22.577 1.00 70.00 506 GLY A O 1
ATOM 3902 N N . ASP A 1 507 ? -9.326 -3.234 -21.043 1.00 71.50 507 ASP A N 1
ATOM 3903 C CA . ASP A 1 507 ? -8.650 -4.178 -20.152 1.00 71.50 507 ASP A CA 1
ATOM 3904 C C . ASP A 1 507 ? -8.571 -5.602 -20.732 1.00 71.50 507 ASP A C 1
ATOM 3906 O O . ASP A 1 507 ? -7.644 -6.329 -20.397 1.00 71.50 507 ASP A O 1
ATOM 3910 N N . GLU A 1 508 ? -9.462 -6.008 -21.645 1.00 79.19 508 GLU A N 1
ATOM 3911 C CA . GLU A 1 508 ? -9.420 -7.340 -22.276 1.00 79.19 508 GLU A CA 1
ATOM 3912 C C . GLU A 1 508 ? -8.337 -7.481 -23.357 1.00 79.19 508 GLU A C 1
ATOM 3914 O O . GLU A 1 508 ? -8.071 -8.595 -23.823 1.00 79.19 508 GLU A O 1
ATOM 3919 N N . LEU A 1 509 ? -7.706 -6.373 -23.759 1.00 77.00 509 LEU A N 1
ATOM 3920 C CA . LEU A 1 509 ? -6.754 -6.329 -24.869 1.00 77.00 509 LEU A CA 1
ATOM 3921 C C . LEU A 1 509 ? -5.539 -7.244 -24.651 1.00 77.00 509 LEU A C 1
ATOM 3923 O O . LEU A 1 509 ? -5.040 -7.854 -25.594 1.00 77.00 509 LEU A O 1
ATOM 3927 N N . TYR A 1 510 ? -5.098 -7.376 -23.401 1.00 77.31 510 TYR A N 1
ATOM 3928 C CA . TYR A 1 510 ? -3.902 -8.134 -23.023 1.00 77.31 510 TYR A CA 1
ATOM 3929 C C . TYR A 1 510 ? -4.210 -9.566 -22.561 1.00 77.31 510 TYR A C 1
ATOM 3931 O O . TYR A 1 510 ? -3.354 -10.242 -21.995 1.00 77.31 510 TYR A O 1
ATOM 3939 N N . GLY A 1 511 ? -5.430 -10.047 -22.815 1.00 82.25 511 GLY A N 1
ATOM 3940 C CA . GLY A 1 511 ? -5.855 -11.407 -22.502 1.00 82.25 511 GLY A CA 1
ATOM 3941 C C . GLY A 1 511 ? -6.670 -11.532 -21.214 1.00 82.25 511 GLY A C 1
ATOM 3942 O O . GLY A 1 511 ? -6.840 -10.593 -20.435 1.00 82.25 511 GLY A O 1
ATOM 3943 N N . VAL A 1 512 ? -7.211 -12.734 -21.011 1.00 85.88 512 VAL A N 1
ATOM 3944 C CA . VAL A 1 512 ? -8.157 -13.062 -19.938 1.00 85.88 512 VAL A CA 1
ATOM 3945 C C . VAL A 1 512 ? -7.595 -14.195 -19.092 1.00 85.88 512 VAL A C 1
ATOM 3947 O O . VAL A 1 512 ? -7.163 -15.218 -19.616 1.00 85.88 512 VAL A O 1
ATOM 3950 N N . GLU A 1 513 ? -7.672 -14.039 -17.775 1.00 89.81 513 GLU A N 1
ATOM 3951 C CA . GLU A 1 513 ? -7.164 -15.016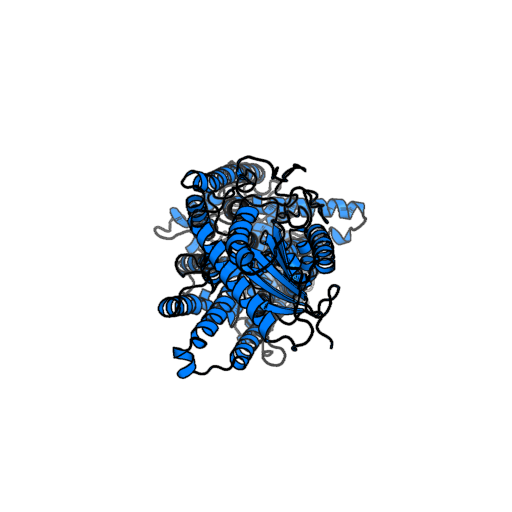 -16.812 1.00 89.81 513 GLU A CA 1
ATOM 3952 C C . GLU A 1 513 ? -8.316 -15.763 -16.115 1.00 89.81 513 GLU A C 1
ATOM 3954 O O . GLU A 1 513 ? -9.370 -15.172 -15.823 1.00 89.81 513 GLU A O 1
ATOM 3959 N N . PRO A 1 514 ? -8.145 -17.054 -15.769 1.00 90.44 514 PRO A N 1
ATOM 3960 C CA . PRO A 1 514 ? -9.172 -17.821 -15.080 1.00 90.44 514 PRO A CA 1
ATOM 3961 C C . PRO A 1 514 ? -9.418 -17.280 -13.665 1.00 90.44 514 PRO A C 1
ATOM 3963 O O . PRO A 1 514 ? -8.540 -16.698 -13.029 1.00 90.44 514 PRO A O 1
ATOM 3966 N N . PHE A 1 515 ? -10.600 -17.554 -13.103 1.00 83.25 515 PHE A N 1
ATOM 3967 C CA . PHE A 1 515 ? -10.956 -17.137 -11.736 1.00 83.25 515 PHE A CA 1
ATOM 3968 C C . PHE A 1 515 ? -9.923 -17.574 -10.678 1.00 83.25 515 PHE A C 1
ATOM 3970 O O . PHE A 1 515 ? -9.612 -16.832 -9.747 1.00 83.25 515 PHE A O 1
ATOM 3977 N N . GLY A 1 516 ? -9.332 -18.762 -10.856 1.00 91.19 516 GLY A N 1
ATOM 3978 C CA . GLY A 1 516 ? -8.304 -19.297 -9.962 1.00 91.19 516 GLY A CA 1
ATOM 3979 C C . GLY A 1 516 ? -7.003 -18.484 -9.908 1.00 91.19 516 GLY A C 1
ATOM 3980 O O . GLY A 1 516 ? -6.195 -18.744 -9.016 1.00 91.19 516 GLY A O 1
ATOM 3981 N N . TYR A 1 517 ? -6.791 -17.515 -10.807 1.00 93.38 517 TYR A N 1
ATOM 3982 C CA . TYR A 1 517 ? -5.609 -16.648 -10.822 1.00 93.38 517 TYR A CA 1
ATOM 3983 C C . TYR A 1 517 ? -5.426 -15.919 -9.486 1.00 93.38 517 TYR A C 1
ATOM 3985 O O . TYR A 1 517 ? -4.398 -16.085 -8.830 1.00 93.38 517 TYR A O 1
ATOM 3993 N N . TYR A 1 518 ? -6.447 -15.193 -9.013 1.00 94.25 518 TYR A N 1
ATOM 3994 C CA . TYR A 1 518 ? -6.333 -14.431 -7.765 1.00 94.25 518 TYR A CA 1
ATOM 3995 C C . TYR A 1 518 ? -6.273 -15.308 -6.519 1.00 94.25 518 TYR A C 1
ATOM 3997 O O . TYR A 1 518 ? -5.598 -14.951 -5.558 1.00 94.25 518 TYR A O 1
ATOM 4005 N N . VAL A 1 519 ? -6.903 -16.485 -6.541 1.00 93.56 519 VAL A N 1
ATOM 4006 C CA . VAL A 1 519 ? -6.768 -17.460 -5.449 1.00 93.56 519 VAL A CA 1
ATOM 4007 C C . VAL A 1 519 ? -5.315 -17.927 -5.335 1.00 93.56 519 VAL A C 1
ATOM 4009 O O . VAL A 1 519 ? -4.742 -17.879 -4.247 1.00 93.56 519 VAL A O 1
ATOM 4012 N N . LYS A 1 520 ? -4.692 -18.318 -6.457 1.00 92.44 520 LYS A N 1
ATOM 4013 C CA . LYS A 1 520 ? -3.271 -18.697 -6.495 1.00 92.44 520 LYS A CA 1
ATOM 4014 C C . LYS A 1 520 ? -2.384 -17.531 -6.066 1.00 92.44 520 LYS A C 1
ATOM 4016 O O . LYS A 1 520 ? -1.511 -17.722 -5.229 1.00 92.44 520 LYS A O 1
ATOM 4021 N N . ASN A 1 521 ? -2.640 -16.333 -6.587 1.00 93.12 521 ASN A N 1
ATOM 4022 C CA . ASN A 1 521 ? -1.877 -15.134 -6.261 1.00 93.12 521 ASN A CA 1
ATOM 4023 C C . ASN A 1 521 ? -1.891 -14.825 -4.753 1.00 93.12 521 ASN A C 1
ATOM 4025 O O . ASN A 1 521 ? -0.834 -14.684 -4.142 1.00 93.12 521 ASN A O 1
ATOM 4029 N N . LEU A 1 522 ? -3.074 -14.801 -4.132 1.00 94.56 522 LEU A N 1
ATOM 4030 C CA . LEU A 1 522 ? -3.222 -14.520 -2.703 1.00 94.56 522 LEU A CA 1
ATOM 4031 C C . LEU A 1 522 ? -2.543 -15.587 -1.836 1.00 94.56 522 LEU A C 1
ATOM 4033 O O . LEU A 1 522 ? -1.854 -15.237 -0.879 1.00 94.56 522 LEU A O 1
ATOM 4037 N N . ILE A 1 523 ? -2.688 -16.874 -2.174 1.00 94.06 523 ILE A N 1
ATOM 4038 C CA . ILE A 1 523 ? -2.021 -17.968 -1.448 1.00 94.06 523 ILE A CA 1
ATOM 4039 C C . ILE A 1 523 ? -0.501 -17.855 -1.573 1.00 94.06 523 ILE A C 1
ATOM 4041 O O . ILE A 1 523 ? 0.203 -18.025 -0.583 1.00 94.06 523 ILE A O 1
ATOM 4045 N N . LEU A 1 524 ? 0.016 -17.545 -2.761 1.00 91.62 524 LEU A N 1
ATOM 4046 C CA . LEU A 1 524 ? 1.452 -17.377 -2.962 1.00 91.62 524 LEU A CA 1
ATOM 4047 C C . LEU A 1 524 ? 1.991 -16.188 -2.162 1.00 91.62 524 LEU A C 1
ATOM 4049 O O . LEU A 1 524 ? 3.012 -16.311 -1.492 1.00 91.62 524 LEU A O 1
ATOM 4053 N N . ASN A 1 525 ? 1.297 -15.053 -2.190 1.00 93.56 525 ASN A N 1
ATOM 4054 C CA . ASN A 1 525 ? 1.778 -13.822 -1.573 1.00 93.56 525 ASN A CA 1
ATOM 4055 C C . ASN A 1 525 ? 1.600 -13.764 -0.055 1.00 93.56 525 ASN A C 1
ATOM 4057 O O . ASN A 1 525 ? 2.442 -13.167 0.616 1.00 93.56 525 ASN A O 1
ATOM 4061 N N . PHE A 1 526 ? 0.545 -14.381 0.483 1.00 95.06 526 PHE A N 1
ATOM 4062 C CA . PHE A 1 526 ? 0.154 -14.277 1.896 1.00 95.06 526 PHE A CA 1
ATOM 4063 C C . PHE A 1 526 ? 0.084 -15.622 2.633 1.00 95.06 526 PHE A C 1
ATOM 4065 O O . PHE A 1 526 ? -0.235 -15.653 3.826 1.00 95.06 526 PHE A O 1
ATOM 4072 N N . GLY A 1 527 ? 0.366 -16.735 1.953 1.00 93.69 527 GLY A N 1
ATOM 4073 C CA . GLY A 1 527 ? 0.386 -18.072 2.538 1.00 93.69 527 GLY A CA 1
ATOM 4074 C C . GLY A 1 527 ? -0.907 -18.390 3.305 1.00 93.69 527 GLY A C 1
ATOM 4075 O O . GLY A 1 527 ? -2.006 -18.233 2.762 1.00 93.69 527 GLY A O 1
ATOM 4076 N N . PRO A 1 528 ? -0.822 -18.803 4.585 1.00 92.88 528 PRO A N 1
ATOM 4077 C CA . PRO A 1 528 ? -1.996 -19.156 5.382 1.00 92.88 528 PRO A CA 1
ATOM 4078 C C . PRO A 1 528 ? -2.936 -17.971 5.648 1.00 92.88 528 PRO A C 1
ATOM 4080 O O . PRO A 1 528 ? -4.119 -18.195 5.902 1.00 92.88 528 PRO A O 1
ATOM 4083 N N . ALA A 1 529 ? -2.465 -16.718 5.579 1.00 95.50 529 ALA A N 1
ATOM 4084 C CA . ALA A 1 529 ? -3.318 -15.554 5.828 1.00 95.50 529 ALA A CA 1
ATOM 4085 C C . ALA A 1 529 ? -4.436 -15.420 4.774 1.00 95.50 529 ALA A C 1
ATOM 4087 O O . ALA A 1 529 ? -5.541 -14.986 5.105 1.00 95.50 529 ALA A O 1
ATOM 4088 N N . ALA A 1 530 ? -4.190 -15.874 3.538 1.00 96.00 530 ALA A N 1
ATOM 4089 C CA . ALA A 1 530 ? -5.171 -15.858 2.453 1.00 96.00 530 ALA A CA 1
ATOM 4090 C C . ALA A 1 530 ? -6.425 -16.698 2.760 1.00 96.00 530 ALA A C 1
ATOM 4092 O O . ALA A 1 530 ? -7.527 -16.332 2.352 1.00 96.00 530 ALA A O 1
ATOM 4093 N N . ILE A 1 531 ? -6.284 -17.783 3.533 1.00 95.56 531 ILE A N 1
ATOM 4094 C CA . ILE A 1 531 ? -7.393 -18.678 3.910 1.00 95.56 531 ILE A CA 1
ATOM 4095 C C . ILE A 1 531 ? -8.436 -17.935 4.753 1.00 95.56 531 ILE A C 1
ATOM 4097 O O . ILE A 1 531 ? -9.626 -18.236 4.690 1.00 95.56 531 ILE A O 1
ATOM 4101 N N . PHE A 1 532 ? -8.015 -16.932 5.525 1.00 96.25 532 PHE A N 1
ATOM 4102 C CA . PHE A 1 532 ? -8.914 -16.217 6.423 1.00 96.25 532 PHE A CA 1
ATOM 4103 C C . PHE A 1 532 ? -9.771 -15.154 5.732 1.00 96.25 532 PHE A C 1
ATOM 4105 O O . PHE A 1 532 ? -10.755 -14.715 6.323 1.00 96.25 532 PHE A O 1
ATOM 4112 N N . ILE A 1 533 ? -9.452 -14.775 4.489 1.00 96.44 533 ILE A N 1
ATOM 4113 C CA . ILE A 1 533 ? -10.248 -13.818 3.709 1.00 96.44 533 ILE A CA 1
ATOM 4114 C C . ILE A 1 533 ? -11.700 -14.317 3.566 1.00 96.44 533 ILE A C 1
ATOM 4116 O O . ILE A 1 533 ? -12.604 -13.634 4.040 1.00 96.44 533 ILE A O 1
ATOM 4120 N N . PRO A 1 534 ? -11.978 -15.511 3.003 1.00 96.12 534 PRO A N 1
ATOM 4121 C CA . PRO A 1 534 ? -13.351 -16.014 2.931 1.00 96.12 534 PRO A CA 1
ATOM 4122 C C . PRO A 1 534 ? -13.922 -16.448 4.292 1.00 96.12 534 PRO A C 1
ATOM 4124 O O . PRO A 1 534 ? -15.141 -16.509 4.443 1.00 96.12 534 PRO A O 1
ATOM 4127 N N . LEU A 1 535 ? -13.085 -16.742 5.296 1.00 97.00 535 LEU A N 1
ATOM 4128 C CA . LEU A 1 535 ? -13.557 -17.192 6.613 1.00 97.00 535 LEU A CA 1
ATOM 4129 C C . LEU A 1 535 ? -14.081 -16.057 7.495 1.00 97.00 535 LEU A C 1
ATOM 4131 O O . LEU A 1 535 ? -15.023 -16.286 8.253 1.00 97.00 535 LEU A O 1
ATOM 4135 N N . LEU A 1 536 ? -13.517 -14.849 7.413 1.00 97.56 536 LEU A N 1
ATOM 4136 C CA . LEU A 1 536 ? -13.961 -13.724 8.236 1.00 97.56 536 LEU A CA 1
ATOM 4137 C C . LEU A 1 536 ? -15.470 -13.447 8.130 1.00 97.56 536 LEU A C 1
ATOM 4139 O O . LEU A 1 536 ? -16.100 -13.374 9.186 1.00 97.56 536 LEU A O 1
ATOM 4143 N N . PRO A 1 537 ? -16.087 -13.289 6.937 1.00 97.19 537 PRO A N 1
ATOM 4144 C CA . PRO A 1 537 ? -17.521 -13.017 6.859 1.00 97.19 537 PRO A CA 1
ATOM 4145 C C . PRO A 1 537 ? -18.349 -14.155 7.465 1.00 97.19 537 PRO A C 1
ATOM 4147 O O . PRO A 1 537 ? -19.320 -13.886 8.170 1.00 97.19 537 PRO A O 1
ATOM 4150 N N . LEU A 1 538 ? -17.936 -15.415 7.281 1.00 96.88 538 LEU A N 1
ATOM 4151 C CA . LEU A 1 538 ? -18.607 -16.577 7.873 1.00 96.88 538 LEU A CA 1
ATOM 4152 C C . LEU A 1 538 ? -18.537 -16.547 9.406 1.00 96.88 538 LEU A C 1
ATOM 4154 O O . LEU A 1 538 ? -19.555 -16.704 10.081 1.00 96.88 538 LEU A O 1
ATOM 4158 N N . VAL A 1 539 ? -17.350 -16.288 9.960 1.00 96.12 539 VAL A N 1
ATOM 4159 C CA . VAL A 1 539 ? -17.126 -16.180 11.409 1.00 96.12 539 VAL A CA 1
ATOM 4160 C C . VAL A 1 539 ? -17.858 -14.972 11.991 1.00 96.12 539 VAL A C 1
ATOM 4162 O O . VAL A 1 539 ? -18.439 -15.077 13.070 1.00 96.12 539 VAL A O 1
ATOM 4165 N N . ALA A 1 540 ? -17.890 -13.843 11.286 1.00 96.25 540 ALA A N 1
ATOM 4166 C CA . ALA A 1 540 ? -18.618 -12.653 11.706 1.00 96.25 540 ALA A CA 1
ATOM 4167 C C . ALA A 1 540 ? -20.133 -12.912 11.745 1.00 96.25 540 ALA A C 1
ATOM 4169 O O . ALA A 1 540 ? -20.778 -12.604 12.749 1.00 96.25 540 ALA A O 1
ATOM 4170 N N . ILE A 1 541 ? -20.704 -13.532 10.704 1.00 96.12 541 ILE A N 1
ATOM 4171 C CA . ILE A 1 541 ? -22.123 -13.921 10.674 1.00 96.12 541 ILE A CA 1
ATOM 4172 C C . ILE A 1 541 ? -22.428 -14.876 11.828 1.00 96.12 541 ILE A C 1
ATOM 4174 O O . ILE A 1 541 ? -23.345 -14.613 12.608 1.00 96.12 541 ILE A O 1
ATOM 4178 N N . LEU A 1 542 ? -21.627 -15.933 11.995 1.00 93.44 542 LEU A N 1
ATOM 4179 C CA . LEU A 1 542 ? -21.794 -16.884 13.092 1.00 93.44 542 LEU A CA 1
ATOM 4180 C C . LEU A 1 542 ? -21.745 -16.170 14.444 1.00 93.44 542 LEU A C 1
ATOM 4182 O O . LEU A 1 542 ? -22.671 -16.312 15.242 1.00 93.44 542 LEU A O 1
ATOM 4186 N N . LYS A 1 543 ? -20.733 -15.327 14.680 1.00 90.88 543 LYS A N 1
ATOM 4187 C CA . LYS A 1 543 ? -20.627 -14.543 15.913 1.00 90.88 543 LYS A CA 1
ATOM 4188 C C . LYS A 1 543 ? -21.889 -13.730 16.148 1.00 90.88 543 LYS A C 1
ATOM 4190 O O . LYS A 1 543 ? -22.465 -13.846 17.222 1.00 90.88 543 LYS A O 1
ATOM 4195 N N . ARG A 1 544 ? -22.363 -12.990 15.141 1.00 91.62 544 ARG A N 1
ATOM 4196 C CA . ARG A 1 544 ? -23.546 -12.122 15.234 1.00 91.62 544 ARG A CA 1
ATOM 4197 C C . ARG A 1 544 ? -24.820 -12.865 15.640 1.00 91.62 544 ARG A C 1
ATOM 4199 O O . ARG A 1 544 ? -25.681 -12.244 16.276 1.00 91.62 544 ARG A O 1
ATOM 4206 N N . THR A 1 545 ? -24.950 -14.141 15.262 1.00 89.81 545 THR A N 1
ATOM 4207 C CA . THR A 1 545 ? -26.086 -15.000 15.650 1.00 89.81 545 THR A CA 1
ATOM 4208 C C . THR A 1 545 ? -26.021 -15.459 17.104 1.00 89.81 545 THR A C 1
ATOM 4210 O O . THR A 1 545 ? -27.065 -15.694 17.708 1.00 89.81 545 THR A O 1
ATOM 4213 N N . ILE A 1 546 ? -24.821 -15.544 17.685 1.00 85.56 546 ILE A N 1
ATOM 4214 C CA . ILE A 1 546 ? -24.617 -16.039 19.051 1.00 85.56 546 ILE A CA 1
ATOM 4215 C C . ILE A 1 546 ? -24.498 -14.872 20.045 1.00 85.56 546 ILE A C 1
ATOM 4217 O O . ILE A 1 546 ? -25.119 -14.901 21.106 1.00 85.56 546 ILE A O 1
ATOM 4221 N N . VAL A 1 547 ? -23.715 -13.837 19.715 1.00 83.94 547 VAL A N 1
ATOM 4222 C CA . VAL A 1 547 ? -23.393 -12.682 20.573 1.00 83.94 547 VAL A CA 1
ATOM 4223 C C . VAL A 1 547 ? -23.281 -11.401 19.733 1.00 83.94 547 VAL A C 1
ATOM 4225 O O . VAL A 1 547 ? -22.918 -11.419 18.558 1.00 83.94 547 VAL A O 1
ATOM 4228 N N . ARG A 1 548 ? -23.602 -10.245 20.326 1.00 82.56 548 ARG A N 1
ATOM 4229 C CA . ARG A 1 548 ? -23.400 -8.945 19.665 1.00 82.56 548 ARG A CA 1
ATOM 4230 C C . ARG A 1 548 ? -21.910 -8.638 19.503 1.00 82.56 548 ARG A C 1
ATOM 4232 O O . ARG A 1 548 ? -21.109 -8.973 20.368 1.00 82.56 548 ARG A O 1
ATOM 4239 N N . PHE A 1 549 ? -21.565 -7.953 18.417 1.00 81.50 549 PHE A N 1
ATOM 4240 C CA . PHE A 1 549 ? -20.206 -7.458 18.226 1.00 81.50 549 PHE A CA 1
ATOM 4241 C C . PHE A 1 549 ? -19.833 -6.430 19.290 1.00 81.50 549 PHE A C 1
ATOM 4243 O O . PHE A 1 549 ? -20.660 -5.600 19.683 1.00 81.50 549 PHE A O 1
ATOM 4250 N N . THR A 1 550 ? -18.573 -6.463 19.711 1.00 80.31 550 THR A N 1
ATOM 4251 C CA . THR A 1 550 ? -17.979 -5.377 20.497 1.00 80.31 550 THR A CA 1
ATOM 4252 C C . THR A 1 550 ? -17.725 -4.152 19.607 1.00 80.31 550 THR A C 1
ATOM 4254 O O . THR A 1 550 ? -17.690 -4.252 18.378 1.00 80.31 550 THR A O 1
ATOM 4257 N N . THR A 1 551 ? -17.540 -2.970 20.203 1.00 79.50 551 THR A N 1
ATOM 4258 C CA . THR A 1 551 ? -17.219 -1.751 19.435 1.00 79.50 551 THR A CA 1
ATOM 4259 C C . THR A 1 551 ? -15.946 -1.914 18.588 1.00 79.50 551 THR A C 1
ATOM 4261 O O . THR A 1 551 ? -16.011 -1.607 17.398 1.00 79.50 551 THR A O 1
ATOM 4264 N N . PRO A 1 552 ? -14.826 -2.456 19.118 1.00 78.38 552 PRO A N 1
ATOM 4265 C CA . PRO A 1 552 ? -13.635 -2.730 18.313 1.00 78.38 552 PRO A CA 1
ATOM 4266 C C . PRO A 1 552 ? -13.883 -3.655 17.116 1.00 78.38 552 PRO A C 1
ATOM 4268 O O . PRO A 1 552 ? -13.399 -3.383 16.022 1.00 78.38 552 PRO A O 1
ATOM 4271 N N . GLU A 1 553 ? -14.678 -4.712 17.294 1.00 86.50 553 GLU A N 1
ATOM 4272 C CA . GLU A 1 553 ? -15.026 -5.652 16.219 1.00 86.50 553 GLU A CA 1
ATOM 4273 C C . GLU A 1 553 ? -15.779 -4.975 15.093 1.00 86.50 553 GLU A C 1
ATOM 4275 O O . GLU A 1 553 ? -15.460 -5.176 13.924 1.00 86.50 553 GLU A O 1
ATOM 4280 N N . LEU A 1 554 ? -16.775 -4.162 15.444 1.00 88.69 554 LEU A N 1
ATOM 4281 C CA . LEU A 1 554 ? -17.558 -3.441 14.457 1.00 88.69 554 LEU A CA 1
ATOM 4282 C C . LEU A 1 554 ? -16.679 -2.455 13.676 1.00 88.69 554 LEU A C 1
ATOM 4284 O O . LEU A 1 554 ? -16.813 -2.361 12.458 1.00 88.69 554 LEU A O 1
ATOM 4288 N N . THR A 1 555 ? -15.762 -1.760 14.353 1.00 87.50 555 THR A N 1
ATOM 4289 C CA . THR A 1 555 ? -14.790 -0.870 13.704 1.00 87.50 555 THR A CA 1
ATOM 4290 C C . THR A 1 555 ? -13.875 -1.634 12.745 1.00 87.50 555 THR A C 1
ATOM 4292 O O . THR A 1 555 ? -13.701 -1.208 11.605 1.00 87.50 555 THR A O 1
ATOM 4295 N N . LEU A 1 556 ? -13.339 -2.789 13.154 1.00 92.19 556 LEU A N 1
ATOM 4296 C CA . LEU A 1 556 ? -12.498 -3.622 12.288 1.00 92.19 556 LEU A CA 1
ATOM 4297 C C . LEU A 1 556 ? -13.265 -4.141 11.072 1.00 92.19 556 LEU A C 1
ATOM 4299 O O . LEU A 1 556 ? -12.756 -4.065 9.959 1.00 92.19 556 LEU A O 1
ATOM 4303 N N . LEU A 1 557 ? -14.501 -4.615 11.252 1.00 95.56 557 LEU A N 1
ATOM 4304 C CA . LEU A 1 557 ? -15.332 -5.076 10.138 1.00 95.56 557 LEU A CA 1
ATOM 4305 C C . LEU A 1 557 ? -15.579 -3.959 9.118 1.00 95.56 557 LEU A C 1
ATOM 4307 O O . LEU A 1 557 ? -15.479 -4.218 7.922 1.00 95.56 557 LEU A O 1
ATOM 4311 N N . LYS A 1 558 ? -15.830 -2.720 9.568 1.00 93.56 558 LYS A N 1
ATOM 4312 C CA . LYS A 1 558 ? -15.970 -1.548 8.684 1.00 93.56 558 LYS A CA 1
ATOM 4313 C C . LYS A 1 558 ? -14.690 -1.269 7.903 1.00 93.56 558 LYS A C 1
ATOM 4315 O O . LYS A 1 558 ? -14.738 -1.135 6.683 1.00 93.56 558 LYS A O 1
ATOM 4320 N N . VAL A 1 559 ? -13.550 -1.243 8.588 1.00 94.88 559 VAL A N 1
ATOM 4321 C CA . VAL A 1 559 ? -12.235 -0.999 7.977 1.00 94.88 559 VAL A CA 1
ATOM 4322 C C . VAL A 1 559 ? -11.804 -2.117 7.025 1.00 94.88 559 VAL A C 1
ATOM 4324 O O . VAL A 1 559 ? -11.048 -1.866 6.094 1.00 94.88 559 VAL A O 1
ATOM 4327 N N . LEU A 1 560 ? -12.313 -3.334 7.207 1.00 97.38 560 LEU A N 1
ATOM 4328 C CA . LEU A 1 560 ? -12.051 -4.468 6.322 1.00 97.38 560 LEU A CA 1
ATOM 4329 C C . LEU A 1 560 ? -13.000 -4.536 5.119 1.00 97.38 560 LEU A C 1
ATOM 4331 O O . LEU A 1 560 ? -12.739 -5.306 4.201 1.00 97.38 560 LEU A O 1
ATOM 4335 N N . THR A 1 561 ? -14.069 -3.735 5.059 1.00 96.19 561 THR A N 1
ATOM 4336 C CA . THR A 1 561 ? -14.967 -3.721 3.887 1.00 96.19 561 THR A CA 1
ATOM 4337 C C . THR A 1 561 ? -14.282 -3.390 2.550 1.00 96.19 561 THR A C 1
ATOM 4339 O O . THR A 1 561 ? -14.635 -4.049 1.566 1.00 96.19 561 THR A O 1
ATOM 4342 N N . PRO A 1 562 ? -13.281 -2.481 2.461 1.00 96.19 562 PRO A N 1
ATOM 4343 C CA . PRO A 1 562 ? -12.595 -2.199 1.202 1.00 96.19 562 PRO A CA 1
ATOM 4344 C C . PRO A 1 562 ? -11.898 -3.430 0.613 1.00 96.19 562 PRO A C 1
ATOM 4346 O O . PRO A 1 562 ? -11.882 -3.576 -0.603 1.00 96.19 562 PRO A O 1
ATOM 4349 N N . LEU A 1 563 ? -11.398 -4.355 1.449 1.00 97.31 563 LEU A N 1
ATOM 4350 C CA . LEU A 1 563 ? -10.793 -5.617 0.999 1.00 97.31 563 LEU A CA 1
ATOM 4351 C C . LEU A 1 563 ? -11.768 -6.424 0.132 1.00 97.31 563 LEU A C 1
ATOM 4353 O O . LEU A 1 563 ? -11.424 -6.841 -0.971 1.00 97.31 563 LEU A O 1
ATOM 4357 N N . TYR A 1 564 ? -12.994 -6.620 0.619 1.00 96.69 564 TYR A N 1
ATOM 4358 C CA . TYR A 1 564 ? -14.003 -7.431 -0.067 1.00 96.69 564 TYR A CA 1
ATOM 4359 C C . TYR A 1 564 ? -14.565 -6.735 -1.299 1.00 96.69 564 TYR A C 1
ATOM 4361 O O . TYR A 1 564 ? -14.751 -7.379 -2.330 1.00 96.69 564 TYR A O 1
ATOM 4369 N N . ILE A 1 565 ? -14.801 -5.423 -1.210 1.00 95.75 565 ILE A N 1
ATOM 4370 C CA . ILE A 1 565 ? -15.254 -4.628 -2.355 1.00 95.75 565 ILE A CA 1
ATOM 4371 C C . ILE A 1 565 ? -14.217 -4.692 -3.469 1.00 95.75 565 ILE A C 1
ATOM 4373 O O . ILE A 1 565 ? -14.576 -4.954 -4.613 1.00 95.75 565 ILE A O 1
ATOM 4377 N N . TRP A 1 566 ? -12.938 -4.520 -3.142 1.00 95.62 566 TRP A N 1
ATOM 4378 C CA . TRP A 1 566 ? -11.880 -4.567 -4.139 1.00 95.62 566 TRP A CA 1
ATOM 4379 C C . TRP A 1 566 ? -11.754 -5.936 -4.786 1.00 95.62 566 TRP A C 1
ATOM 4381 O O . TRP A 1 566 ? -11.791 -6.018 -6.008 1.00 95.62 566 TRP A O 1
ATOM 4391 N N . ILE A 1 567 ? -11.682 -7.008 -3.983 1.00 94.38 567 ILE A N 1
ATOM 4392 C CA . ILE A 1 567 ? -11.607 -8.387 -4.490 1.00 94.38 567 ILE A CA 1
ATOM 4393 C C . ILE A 1 567 ? -12.796 -8.695 -5.405 1.00 94.38 567 ILE A C 1
ATOM 4395 O O . ILE A 1 567 ? -12.615 -9.346 -6.428 1.00 94.38 567 ILE A O 1
ATOM 4399 N N . MET A 1 568 ? -13.998 -8.211 -5.085 1.00 93.25 568 MET A N 1
ATOM 4400 C CA . MET A 1 568 ? -15.169 -8.363 -5.951 1.00 93.25 568 MET A CA 1
ATOM 4401 C C . MET A 1 568 ? -15.025 -7.567 -7.259 1.00 93.25 568 MET A C 1
ATOM 4403 O O . MET A 1 568 ? -15.290 -8.098 -8.336 1.00 93.25 568 MET A O 1
ATOM 4407 N N . VAL A 1 569 ? -14.590 -6.308 -7.189 1.00 91.81 569 VAL A N 1
ATOM 4408 C CA . VAL A 1 569 ? -14.431 -5.439 -8.367 1.00 91.81 569 VAL A CA 1
ATOM 4409 C C . VAL A 1 569 ? -13.382 -5.999 -9.322 1.00 91.81 569 VAL A C 1
ATOM 4411 O O . VAL A 1 569 ? -13.703 -6.235 -10.483 1.00 91.81 569 VAL A O 1
ATOM 4414 N N . VAL A 1 570 ? -12.163 -6.273 -8.847 1.00 90.88 570 VAL A N 1
ATOM 4415 C CA . VAL A 1 570 ? -11.092 -6.798 -9.711 1.00 90.88 570 VAL A CA 1
ATOM 4416 C C . VAL A 1 570 ? -11.309 -8.271 -10.050 1.00 90.88 570 VAL A C 1
ATOM 4418 O O . VAL A 1 570 ? -11.016 -8.700 -11.157 1.00 90.88 570 VAL A O 1
ATOM 4421 N N . GLY A 1 571 ? -11.894 -9.057 -9.143 1.00 90.31 571 GLY A N 1
ATOM 4422 C CA . GLY A 1 571 ? -12.162 -10.479 -9.369 1.00 90.31 571 GLY A CA 1
ATOM 4423 C C . GLY A 1 571 ? -13.228 -10.749 -10.430 1.00 90.31 571 GLY A C 1
ATOM 4424 O O . GLY A 1 571 ? -13.204 -11.813 -11.048 1.00 90.31 571 GLY A O 1
ATOM 4425 N N . THR A 1 572 ? -14.133 -9.795 -10.668 1.00 88.69 572 THR A N 1
ATOM 4426 C CA . THR A 1 572 ? -15.128 -9.870 -11.752 1.00 88.69 572 THR A CA 1
ATOM 4427 C C . THR A 1 572 ? -14.592 -9.396 -13.101 1.00 88.69 572 THR A C 1
ATOM 4429 O O . THR A 1 572 ? -15.268 -9.603 -14.107 1.00 88.69 572 THR A O 1
ATOM 4432 N N . ARG A 1 573 ? -13.397 -8.789 -13.159 1.00 87.94 573 ARG A N 1
ATOM 4433 C CA . ARG A 1 573 ? -12.779 -8.409 -14.433 1.00 87.94 573 ARG A CA 1
ATOM 4434 C C . ARG A 1 573 ? -12.181 -9.638 -15.138 1.00 87.94 573 ARG A C 1
ATOM 4436 O O . ARG A 1 573 ? -11.578 -10.493 -14.475 1.00 87.94 573 ARG A O 1
ATOM 4443 N N . PRO A 1 574 ? -12.349 -9.770 -16.467 1.00 86.31 574 PRO A N 1
ATOM 4444 C CA . PRO A 1 574 ? -11.726 -10.843 -17.240 1.00 86.31 574 PRO A CA 1
ATOM 4445 C C . PRO A 1 574 ? -10.198 -10.796 -17.140 1.00 86.31 574 PRO A C 1
ATOM 4447 O O . PRO A 1 574 ? -9.574 -11.798 -16.777 1.00 86.31 574 PRO A O 1
ATOM 4450 N N . HIS A 1 575 ? -9.623 -9.617 -17.359 1.00 87.88 575 HIS A N 1
ATOM 4451 C CA . HIS A 1 575 ? -8.199 -9.370 -17.213 1.00 87.88 575 HIS A CA 1
ATOM 4452 C C . HIS A 1 575 ? -7.791 -9.278 -15.742 1.00 87.88 575 HIS A C 1
ATOM 4454 O O . HIS A 1 575 ? -8.499 -8.687 -14.921 1.00 87.88 575 HIS A O 1
ATOM 4460 N N . LYS A 1 576 ? -6.669 -9.912 -15.390 1.00 90.56 576 LYS A N 1
ATOM 4461 C CA . LYS A 1 576 ? -6.199 -10.003 -14.005 1.00 90.56 576 LYS A CA 1
ATOM 4462 C C . LYS A 1 576 ? -4.694 -9.886 -13.963 1.00 90.56 576 LYS A C 1
ATOM 4464 O O . LYS A 1 576 ? -3.990 -10.609 -14.651 1.00 90.56 576 LYS A O 1
ATOM 4469 N N . GLU A 1 577 ? -4.226 -9.065 -13.037 1.00 90.19 577 GLU A N 1
ATOM 4470 C CA . GLU A 1 577 ? -2.809 -8.912 -12.756 1.00 90.19 577 GLU A CA 1
ATOM 4471 C C . GLU A 1 577 ? -2.549 -8.909 -11.254 1.00 90.19 577 GLU A C 1
ATOM 4473 O O . GLU A 1 577 ? -3.393 -8.477 -10.464 1.00 90.19 577 GLU A O 1
ATOM 4478 N N . GLU A 1 578 ? -1.366 -9.371 -10.847 1.00 90.38 578 GLU A N 1
ATOM 4479 C CA . GLU A 1 578 ? -0.954 -9.405 -9.437 1.00 90.38 578 GLU A CA 1
ATOM 4480 C C . GLU A 1 578 ? -0.998 -8.010 -8.799 1.00 90.38 578 GLU A C 1
ATOM 4482 O O . GLU A 1 578 ? -1.611 -7.821 -7.743 1.00 90.38 578 GLU A O 1
ATOM 4487 N N . ARG A 1 579 ? -0.442 -7.012 -9.496 1.00 91.94 579 ARG A N 1
ATOM 4488 C CA . ARG A 1 579 ? -0.392 -5.615 -9.046 1.00 91.94 579 ARG A CA 1
ATOM 4489 C C . ARG A 1 579 ? -1.759 -4.989 -8.784 1.00 91.94 579 ARG A C 1
ATOM 4491 O O . ARG A 1 579 ? -1.842 -4.021 -8.030 1.00 91.94 579 ARG A O 1
ATOM 4498 N N . PHE A 1 580 ? -2.844 -5.530 -9.341 1.00 93.00 580 PHE A N 1
ATOM 4499 C CA . PHE A 1 580 ? -4.186 -4.991 -9.117 1.00 93.00 580 PHE A CA 1
ATOM 4500 C C . PHE A 1 580 ? -4.649 -5.210 -7.679 1.00 93.00 580 PHE A C 1
ATOM 4502 O O . PHE A 1 580 ? -5.453 -4.426 -7.189 1.00 93.00 580 PHE A O 1
ATOM 4509 N N . LEU A 1 581 ? -4.135 -6.218 -6.964 1.00 94.94 581 LEU A N 1
ATOM 4510 C CA . LEU A 1 581 ? -4.502 -6.479 -5.568 1.00 94.94 581 LEU A CA 1
ATOM 4511 C C . LEU A 1 581 ? -3.672 -5.692 -4.543 1.00 94.94 581 LEU A C 1
ATOM 4513 O O . LEU A 1 581 ? -4.075 -5.630 -3.378 1.00 94.94 581 LEU A O 1
ATOM 4517 N N . TYR A 1 582 ? -2.577 -5.044 -4.956 1.00 95.50 582 TYR A N 1
ATOM 4518 C CA . TYR A 1 582 ? -1.692 -4.285 -4.062 1.00 95.50 582 TYR A CA 1
ATOM 4519 C C . TYR A 1 582 ? -2.439 -3.322 -3.124 1.00 95.50 582 TYR A C 1
ATOM 4521 O O . TYR A 1 582 ? -2.140 -3.348 -1.928 1.00 95.50 582 TYR A O 1
ATOM 4529 N N . PRO A 1 583 ? -3.461 -2.548 -3.567 1.00 96.25 583 PRO A N 1
ATOM 4530 C CA . PRO A 1 583 ? -4.118 -1.552 -2.716 1.00 96.25 583 PRO A CA 1
ATOM 4531 C C . PRO A 1 583 ? -4.704 -2.098 -1.406 1.00 96.25 583 PRO A C 1
ATOM 4533 O O . PRO A 1 583 ? -4.855 -1.343 -0.446 1.00 96.25 583 PRO A O 1
ATOM 4536 N N . VAL A 1 584 ? -5.015 -3.398 -1.330 1.00 96.56 584 VAL A N 1
ATOM 4537 C CA . VAL A 1 584 ? -5.663 -4.031 -0.165 1.00 96.56 584 VAL A CA 1
ATOM 4538 C C . VAL A 1 584 ? -4.768 -5.018 0.591 1.00 96.56 584 VAL A C 1
ATOM 4540 O O . VAL A 1 584 ? -5.219 -5.638 1.554 1.00 96.56 584 VAL A O 1
ATOM 4543 N N . TYR A 1 585 ? -3.490 -5.138 0.223 1.00 96.69 585 TYR A N 1
ATOM 4544 C CA . TYR A 1 585 ? -2.541 -6.076 0.841 1.00 96.69 585 TYR A CA 1
ATOM 4545 C C . TYR A 1 585 ? -2.405 -5.914 2.364 1.00 96.69 585 TYR A C 1
ATOM 4547 O O . TYR A 1 585 ? -2.379 -6.904 3.094 1.00 96.69 585 TYR A O 1
ATOM 4555 N N . HIS A 1 586 ? -2.422 -4.678 2.870 1.00 95.44 586 HIS A N 1
ATOM 4556 C CA . HIS A 1 586 ? -2.372 -4.390 4.308 1.00 95.44 586 HIS A CA 1
ATOM 4557 C C . HIS A 1 586 ? -3.590 -4.912 5.095 1.00 95.44 586 HIS A C 1
ATOM 4559 O O . HIS A 1 586 ? -3.480 -5.177 6.292 1.00 95.44 586 HIS A O 1
ATOM 4565 N N . LEU A 1 587 ? -4.746 -5.092 4.443 1.00 97.25 587 LEU A N 1
ATOM 4566 C CA . LEU A 1 587 ? -5.984 -5.544 5.087 1.00 97.25 587 LEU A CA 1
ATOM 4567 C C . LEU A 1 587 ? -6.038 -7.069 5.263 1.00 97.25 587 LEU A C 1
ATOM 4569 O O . LEU A 1 587 ? -6.758 -7.552 6.138 1.00 97.25 587 LEU A O 1
ATOM 4573 N N . ILE A 1 588 ? -5.269 -7.837 4.484 1.00 97.44 588 ILE A N 1
ATOM 4574 C CA . ILE A 1 588 ? -5.318 -9.309 4.496 1.00 97.44 588 ILE A CA 1
ATOM 4575 C C . ILE A 1 588 ? -4.873 -9.880 5.858 1.00 97.44 588 ILE A C 1
ATOM 4577 O O . ILE A 1 588 ? -5.643 -10.628 6.471 1.00 97.44 588 ILE A O 1
ATOM 4581 N N . PRO A 1 589 ? -3.707 -9.507 6.424 1.00 96.31 589 PRO A N 1
ATOM 4582 C CA . PRO A 1 589 ? -3.300 -10.002 7.742 1.00 96.31 589 PRO A CA 1
ATOM 4583 C C . PRO A 1 589 ? -4.196 -9.513 8.886 1.00 96.31 589 PRO A C 1
ATOM 4585 O O . PRO A 1 589 ? -4.353 -10.206 9.892 1.00 96.31 589 PRO A O 1
ATOM 4588 N N . ILE A 1 590 ? -4.824 -8.343 8.733 1.00 96.69 590 ILE A N 1
ATOM 4589 C CA . ILE A 1 590 ? -5.804 -7.816 9.695 1.00 96.69 590 ILE A CA 1
ATOM 4590 C C . ILE A 1 590 ? -7.079 -8.665 9.665 1.00 96.69 590 ILE A C 1
ATOM 4592 O O . ILE A 1 590 ? -7.611 -9.002 10.726 1.00 96.69 590 ILE A O 1
ATOM 4596 N N . ALA A 1 591 ? -7.544 -9.074 8.480 1.00 97.69 591 ALA A N 1
ATOM 4597 C CA . ALA A 1 591 ? -8.659 -10.006 8.341 1.00 97.69 591 ALA A CA 1
ATOM 4598 C C . ALA A 1 591 ? -8.341 -11.359 8.998 1.00 97.69 591 ALA A C 1
ATOM 4600 O O . ALA A 1 591 ? -9.174 -11.887 9.739 1.00 97.69 591 ALA A O 1
ATOM 4601 N N . ALA A 1 592 ? -7.120 -11.876 8.821 1.00 97.06 592 ALA A N 1
ATOM 4602 C CA . ALA A 1 592 ? -6.669 -13.101 9.482 1.00 97.06 592 ALA A CA 1
ATOM 4603 C C . ALA A 1 592 ? -6.695 -12.992 11.013 1.00 97.06 592 ALA A C 1
ATOM 4605 O O . ALA A 1 592 ? -7.325 -13.813 11.687 1.00 97.06 592 ALA A O 1
ATOM 4606 N N . ALA A 1 593 ? -6.096 -11.937 11.567 1.00 95.38 593 ALA A N 1
ATOM 4607 C CA . ALA A 1 593 ? -6.100 -11.680 13.005 1.00 95.38 593 ALA A CA 1
ATOM 4608 C C . ALA A 1 593 ? -7.523 -11.508 13.568 1.00 95.38 593 ALA A C 1
ATOM 4610 O O . ALA A 1 593 ? -7.853 -12.091 14.601 1.00 95.38 593 ALA A O 1
ATOM 4611 N N . THR A 1 594 ? -8.386 -10.768 12.869 1.00 95.94 594 THR A N 1
ATOM 4612 C CA . THR A 1 594 ? -9.782 -10.536 13.281 1.00 95.94 594 THR A CA 1
ATOM 4613 C C . THR A 1 594 ? -10.594 -11.832 13.264 1.00 95.94 594 THR A C 1
ATOM 4615 O O . THR A 1 594 ? -11.350 -12.098 14.198 1.00 95.94 594 THR A O 1
ATOM 4618 N N . THR A 1 595 ? -10.390 -12.684 12.256 1.00 96.94 595 THR A N 1
ATOM 4619 C CA . THR A 1 595 ? -11.056 -13.994 12.155 1.00 96.94 595 THR A CA 1
ATOM 4620 C C . THR A 1 595 ? -10.668 -14.898 13.317 1.00 96.94 595 THR A C 1
ATOM 4622 O O . THR A 1 595 ? -11.533 -15.473 13.979 1.00 96.94 595 THR A O 1
ATOM 4625 N N . LEU A 1 596 ? -9.368 -14.988 13.609 1.00 94.38 596 LEU A N 1
ATOM 4626 C CA . LEU A 1 596 ? -8.841 -15.780 14.719 1.00 94.38 596 LEU A CA 1
ATOM 4627 C C . LEU A 1 596 ? -9.320 -15.258 16.079 1.00 94.38 596 LEU A C 1
ATOM 4629 O O . LEU A 1 596 ? -9.623 -16.056 16.969 1.00 94.38 596 LEU A O 1
ATOM 4633 N N . TRP A 1 597 ? -9.423 -13.936 16.236 1.00 91.62 597 TRP A N 1
ATOM 4634 C CA . TRP A 1 597 ? -9.977 -13.326 17.439 1.00 91.62 597 TRP A CA 1
ATOM 4635 C C . TRP A 1 597 ? -11.441 -13.711 17.647 1.00 91.62 597 TRP A C 1
ATOM 4637 O O . TRP A 1 597 ? -11.796 -14.263 18.687 1.00 91.62 597 TRP A O 1
ATOM 4647 N N . MET A 1 598 ? -12.287 -13.456 16.646 1.00 91.44 598 MET A N 1
ATOM 4648 C CA . MET A 1 598 ? -13.718 -13.736 16.726 1.00 91.44 598 MET A CA 1
ATOM 4649 C C . MET A 1 598 ? -13.990 -15.230 16.909 1.00 91.44 598 MET A C 1
ATOM 4651 O O . MET A 1 598 ? -14.850 -15.586 17.711 1.00 91.44 598 MET A O 1
ATOM 4655 N N . GLY A 1 599 ? -13.231 -16.096 16.231 1.00 90.94 599 GLY A N 1
ATOM 4656 C CA . GLY A 1 599 ? -13.325 -17.547 16.389 1.00 90.94 599 GLY A CA 1
ATOM 4657 C C . GLY A 1 599 ? -13.019 -18.006 17.816 1.00 90.94 599 GLY A C 1
ATOM 4658 O O . GLY A 1 599 ? -13.772 -18.802 18.375 1.00 90.94 599 GLY A O 1
ATOM 4659 N N . ARG A 1 600 ? -11.973 -17.452 18.447 1.00 88.12 600 ARG A N 1
ATOM 4660 C CA . ARG A 1 600 ? -11.660 -17.722 19.861 1.00 88.12 600 ARG A CA 1
ATOM 4661 C C . ARG A 1 600 ? -12.805 -17.310 20.785 1.00 88.12 600 ARG A C 1
ATOM 4663 O O . ARG A 1 600 ? -13.168 -18.076 21.672 1.00 88.12 600 ARG A O 1
ATOM 4670 N N . GLU A 1 601 ? -13.370 -16.122 20.577 1.00 85.50 601 GLU A N 1
ATOM 4671 C CA . GLU A 1 601 ? -14.488 -15.637 21.394 1.00 85.50 601 GLU A CA 1
ATOM 4672 C C . GLU A 1 601 ? -15.725 -16.531 21.257 1.00 85.50 601 GLU A C 1
ATOM 4674 O O . GLU A 1 601 ? -16.353 -16.832 22.264 1.00 85.50 601 GLU A O 1
ATOM 4679 N N . ILE A 1 602 ? -16.049 -17.014 20.049 1.00 85.88 602 ILE A N 1
ATOM 4680 C CA . ILE A 1 602 ? -17.178 -17.936 19.827 1.00 85.88 602 ILE A CA 1
ATOM 4681 C C . ILE A 1 602 ? -17.006 -19.230 20.633 1.00 85.88 602 ILE A C 1
ATOM 4683 O O . ILE A 1 602 ? -17.933 -19.668 21.315 1.00 85.88 602 ILE A O 1
ATOM 4687 N N . CYS A 1 603 ? -15.823 -19.838 20.575 1.00 82.44 603 CYS A N 1
ATOM 4688 C CA . CYS A 1 603 ? -15.547 -21.102 21.255 1.00 82.44 603 CYS A CA 1
ATOM 4689 C C . CYS A 1 603 ? -15.519 -20.980 22.791 1.00 82.44 603 CYS A C 1
ATOM 4691 O O . CYS A 1 603 ? -15.780 -21.964 23.477 1.00 82.44 603 CYS A O 1
ATOM 4693 N N . ASN A 1 604 ? -15.249 -19.787 23.333 1.00 77.38 604 ASN A N 1
ATOM 4694 C CA . ASN A 1 604 ? -15.246 -19.521 24.778 1.00 77.38 604 ASN A CA 1
ATOM 4695 C C . ASN A 1 604 ? -16.638 -19.178 25.346 1.00 77.38 604 ASN A C 1
ATOM 4697 O O . ASN A 1 604 ? -16.767 -18.842 26.520 1.00 77.38 604 ASN A O 1
ATOM 4701 N N . ILE A 1 605 ? -17.700 -19.224 24.539 1.00 75.69 605 ILE A N 1
ATOM 4702 C CA . ILE A 1 605 ? -19.062 -18.996 25.031 1.00 75.69 605 ILE A CA 1
ATOM 4703 C C . ILE A 1 605 ? -19.518 -20.224 25.825 1.00 75.69 605 ILE A C 1
ATOM 4705 O O . ILE A 1 605 ? -19.548 -21.325 25.281 1.00 75.69 605 ILE A O 1
ATOM 4709 N N . ASN A 1 606 ? -19.988 -20.027 27.063 1.00 63.41 606 ASN A N 1
ATOM 4710 C CA . ASN A 1 606 ? -20.391 -21.076 28.021 1.00 63.41 606 ASN A CA 1
ATOM 4711 C C . ASN A 1 606 ? -21.252 -22.230 27.455 1.00 63.41 606 ASN A C 1
ATOM 4713 O O . ASN A 1 606 ? -21.233 -23.335 27.993 1.00 63.41 606 ASN A O 1
ATOM 4717 N N . ARG A 1 607 ? -22.063 -21.994 26.411 1.00 61.56 607 ARG A N 1
ATOM 4718 C CA . ARG A 1 607 ? -22.855 -23.048 25.742 1.00 61.56 607 ARG A CA 1
ATOM 4719 C C . ARG A 1 607 ? -22.002 -23.951 24.844 1.00 61.56 607 ARG A C 1
ATOM 4721 O O . ARG A 1 607 ? -22.240 -25.151 24.813 1.00 61.56 607 ARG A O 1
ATOM 4728 N N . LEU A 1 608 ? -21.041 -23.373 24.128 1.00 62.38 608 LEU A N 1
ATOM 4729 C CA . LEU A 1 608 ? -20.126 -24.066 23.218 1.00 62.38 608 LEU A CA 1
ATOM 4730 C C . LEU A 1 608 ? -18.933 -24.665 23.960 1.00 62.38 608 LEU A C 1
ATOM 4732 O O . LEU A 1 608 ? -18.536 -25.774 23.628 1.00 62.38 608 LEU A O 1
ATOM 4736 N N . GLU A 1 609 ? -18.433 -24.009 25.007 1.00 64.25 609 GLU A N 1
ATOM 4737 C CA . GLU A 1 609 ? -17.333 -24.525 25.835 1.00 64.25 609 GLU A CA 1
ATOM 4738 C C . GLU A 1 609 ? -17.673 -25.889 26.466 1.00 64.25 609 GLU A C 1
ATOM 4740 O O . GLU A 1 609 ? -16.813 -26.758 26.590 1.00 64.25 609 GLU A O 1
ATOM 4745 N N . ARG A 1 610 ? -18.955 -26.122 26.791 1.00 63.44 610 ARG A N 1
ATOM 4746 C CA . ARG A 1 610 ? -19.452 -27.421 27.282 1.00 63.44 610 ARG A CA 1
ATOM 4747 C C . ARG A 1 610 ? -19.444 -28.527 26.223 1.00 63.44 610 ARG A C 1
ATOM 4749 O O . ARG A 1 610 ? -19.435 -29.696 26.591 1.00 63.44 610 ARG A O 1
ATOM 4756 N N . ILE A 1 611 ? -19.496 -28.169 24.940 1.00 62.97 611 ILE A N 1
ATOM 4757 C CA . ILE A 1 611 ? -19.553 -29.108 23.808 1.00 62.97 611 ILE A CA 1
ATOM 4758 C C . ILE A 1 611 ? -18.146 -29.325 23.231 1.00 62.97 611 ILE A C 1
ATOM 4760 O O . ILE A 1 611 ? -17.783 -30.448 22.894 1.00 62.97 611 ILE A O 1
ATOM 4764 N N . ILE A 1 612 ? -17.345 -28.261 23.139 1.00 65.44 612 ILE A N 1
ATOM 4765 C CA . ILE A 1 612 ? -15.984 -28.261 22.599 1.00 65.44 612 ILE A CA 1
ATOM 4766 C C . ILE A 1 612 ? -15.079 -27.464 23.558 1.00 65.44 612 ILE A C 1
ATOM 4768 O O . ILE A 1 612 ? -14.877 -26.263 23.365 1.00 65.44 612 ILE A O 1
ATOM 4772 N N . PRO A 1 613 ? -14.515 -28.095 24.603 1.00 64.00 613 PRO A N 1
ATOM 4773 C CA . PRO A 1 613 ? -13.609 -27.417 25.522 1.00 64.00 613 PRO A CA 1
ATOM 4774 C C . PRO A 1 613 ? -12.253 -27.175 24.845 1.00 64.00 613 PRO A C 1
ATOM 4776 O O . PRO A 1 613 ? -11.394 -28.059 24.781 1.00 64.00 613 PRO A O 1
ATOM 4779 N N . VAL A 1 614 ? -12.036 -25.963 24.333 1.00 72.00 614 VAL A N 1
ATOM 4780 C CA . VAL A 1 614 ? -10.760 -25.582 23.714 1.00 72.00 614 VAL A CA 1
ATOM 4781 C C . VAL A 1 614 ? -9.851 -24.911 24.740 1.00 72.00 614 VAL A C 1
ATOM 4783 O O . VAL A 1 614 ? -10.105 -23.802 25.203 1.00 72.00 614 VAL A O 1
ATOM 4786 N N . LYS A 1 615 ? -8.729 -25.560 25.072 1.00 77.56 615 LYS A N 1
ATOM 4787 C CA . LYS A 1 615 ? -7.726 -24.986 25.982 1.00 77.56 615 LYS A CA 1
ATOM 4788 C C . LYS A 1 615 ? -7.086 -23.737 25.367 1.00 77.56 615 LYS A C 1
ATOM 4790 O O . LYS A 1 615 ? -6.689 -23.753 24.204 1.00 77.56 615 LYS A O 1
ATOM 4795 N N . ASN A 1 616 ? -6.844 -22.705 26.183 1.00 78.06 616 ASN A N 1
ATOM 4796 C CA . ASN A 1 616 ? -6.138 -21.484 25.758 1.00 78.06 616 ASN A CA 1
ATOM 4797 C C . ASN A 1 616 ? -4.780 -21.759 25.074 1.00 78.06 616 ASN A C 1
ATOM 4799 O O . ASN A 1 616 ? -4.370 -21.004 24.193 1.00 78.06 616 ASN A O 1
ATOM 4803 N N . SER A 1 617 ? -4.093 -22.844 25.444 1.00 79.88 617 SER A N 1
ATOM 4804 C CA . SER A 1 617 ? -2.839 -23.271 24.810 1.00 79.88 617 SER A CA 1
ATOM 4805 C C . SER A 1 617 ? -3.003 -23.666 23.338 1.00 79.88 617 SER A C 1
ATOM 4807 O O . SER A 1 617 ? -2.081 -23.439 22.560 1.00 79.88 617 SER A O 1
ATOM 4809 N N . LEU A 1 618 ? -4.163 -24.200 22.933 1.00 86.88 618 LEU A N 1
ATOM 4810 C CA . LEU A 1 618 ? -4.407 -24.584 21.541 1.00 86.88 618 LEU A CA 1
ATOM 4811 C C . LEU A 1 618 ? -4.490 -23.353 20.633 1.00 86.88 618 LEU A C 1
ATOM 4813 O O . LEU A 1 618 ? -3.868 -23.350 19.579 1.00 86.88 618 LEU A O 1
ATOM 4817 N N . TYR A 1 619 ? -5.170 -22.279 21.051 1.00 84.62 619 TYR A N 1
ATOM 4818 C CA . TYR A 1 619 ? -5.199 -21.035 20.266 1.00 84.62 619 TYR A CA 1
ATOM 4819 C C . TYR A 1 619 ? -3.805 -20.450 20.078 1.00 84.62 619 TYR A C 1
ATOM 4821 O O . TYR A 1 619 ? -3.459 -20.047 18.974 1.00 84.62 619 TYR A O 1
ATOM 4829 N N . LYS A 1 620 ? -2.987 -20.446 21.138 1.00 83.19 620 LYS A N 1
ATOM 4830 C CA . LYS A 1 620 ? -1.594 -19.990 21.052 1.00 83.19 620 LYS A CA 1
ATOM 4831 C C . LYS A 1 620 ? -0.791 -20.838 20.066 1.00 83.19 620 LYS A C 1
ATOM 4833 O O . LYS A 1 620 ? -0.039 -20.273 19.281 1.00 83.19 620 LYS A O 1
ATOM 4838 N N . LEU A 1 621 ? -0.985 -22.160 20.073 1.00 89.81 621 LEU A N 1
ATOM 4839 C CA . LEU A 1 621 ? -0.352 -23.069 19.117 1.00 89.81 621 LEU A CA 1
ATOM 4840 C C . LEU A 1 621 ? -0.809 -22.790 17.680 1.00 89.81 621 LEU A C 1
ATOM 4842 O O . LEU A 1 621 ? 0.030 -22.709 16.794 1.00 89.81 621 LEU A O 1
ATOM 4846 N N . VAL A 1 622 ? -2.111 -22.591 17.448 1.00 90.88 622 VAL A N 1
ATOM 4847 C CA . VAL A 1 622 ? -2.656 -22.261 16.120 1.00 90.88 622 VAL A CA 1
ATOM 4848 C C . VAL A 1 622 ? -2.115 -20.920 15.628 1.00 90.88 622 VAL A C 1
ATOM 4850 O O . VAL A 1 622 ? -1.650 -20.833 14.497 1.00 90.88 622 VAL A O 1
ATOM 4853 N N . TRP A 1 623 ? -2.121 -19.881 16.466 1.00 89.69 623 TRP A N 1
ATOM 4854 C CA . TRP A 1 623 ? -1.568 -18.571 16.109 1.00 89.69 623 TRP A CA 1
ATOM 4855 C C . TRP A 1 623 ? -0.072 -18.658 15.799 1.00 89.69 623 TRP A C 1
ATOM 4857 O O . TRP A 1 623 ? 0.370 -18.084 14.808 1.00 89.69 623 TRP A O 1
ATOM 4867 N N . ALA A 1 624 ? 0.692 -19.409 16.599 1.00 89.50 624 ALA A N 1
ATOM 4868 C CA . ALA A 1 624 ? 2.109 -19.652 16.350 1.00 89.50 624 ALA A CA 1
ATOM 4869 C C . ALA A 1 624 ? 2.334 -20.430 15.045 1.00 89.50 624 ALA A C 1
ATOM 4871 O O . ALA A 1 624 ? 3.195 -20.051 14.259 1.00 89.50 624 ALA A O 1
ATOM 4872 N N . ALA A 1 625 ? 1.538 -21.465 14.771 1.00 94.50 625 ALA A N 1
ATOM 4873 C CA . ALA A 1 625 ? 1.625 -22.237 13.535 1.00 94.50 625 ALA A CA 1
ATOM 4874 C C . ALA A 1 625 ? 1.319 -21.373 12.302 1.00 94.50 625 ALA A C 1
ATOM 4876 O O . ALA A 1 625 ? 2.061 -21.424 11.325 1.00 94.50 625 ALA A O 1
ATOM 4877 N N . VAL A 1 626 ? 0.277 -20.534 12.364 1.00 94.88 626 VAL A N 1
ATOM 4878 C CA . VAL A 1 626 ? -0.057 -19.574 11.297 1.00 94.88 626 VAL A CA 1
ATOM 4879 C C . VAL A 1 626 ? 1.073 -18.563 11.102 1.00 94.88 626 VAL A C 1
ATOM 4881 O O . VAL A 1 626 ? 1.447 -18.304 9.962 1.00 94.88 626 VAL A O 1
ATOM 4884 N N . ALA A 1 627 ? 1.645 -18.028 12.187 1.00 92.25 627 ALA A N 1
ATOM 4885 C CA . ALA A 1 627 ? 2.780 -17.110 12.112 1.00 92.25 627 ALA A CA 1
ATOM 4886 C C . ALA A 1 627 ? 3.992 -17.767 11.440 1.00 92.25 627 ALA A C 1
ATOM 4888 O O . ALA A 1 627 ? 4.513 -17.232 10.469 1.00 92.25 627 ALA A O 1
ATOM 4889 N N . ILE A 1 628 ? 4.410 -18.944 11.919 1.00 94.44 628 ILE A N 1
ATOM 4890 C CA . ILE A 1 628 ? 5.574 -19.673 11.397 1.00 94.44 628 ILE A CA 1
ATOM 4891 C C . ILE A 1 628 ? 5.365 -20.019 9.922 1.00 94.44 628 ILE A C 1
ATOM 4893 O O . ILE A 1 628 ? 6.232 -19.734 9.101 1.00 94.44 628 ILE A O 1
ATOM 4897 N N . ALA A 1 629 ? 4.205 -20.575 9.564 1.00 94.06 629 ALA A N 1
ATOM 4898 C CA . ALA A 1 629 ? 3.892 -20.900 8.177 1.00 94.06 629 ALA A CA 1
ATOM 4899 C C . ALA A 1 629 ? 3.870 -19.645 7.289 1.00 94.06 629 ALA A C 1
ATOM 4901 O O . ALA A 1 629 ? 4.385 -19.682 6.173 1.00 94.06 629 ALA A O 1
ATOM 4902 N N . GLY A 1 630 ? 3.331 -18.525 7.779 1.00 93.94 630 GLY A N 1
ATOM 4903 C CA . GLY A 1 630 ? 3.342 -17.247 7.067 1.00 93.94 630 GLY A CA 1
ATOM 4904 C C . GLY A 1 630 ? 4.751 -16.716 6.814 1.00 93.94 630 GLY A C 1
ATOM 4905 O O . GLY A 1 630 ? 5.069 -16.377 5.680 1.00 93.94 630 GLY A O 1
ATOM 4906 N N . VAL A 1 631 ? 5.618 -16.730 7.830 1.00 92.12 631 VAL A N 1
ATOM 4907 C CA . VAL A 1 631 ? 7.015 -16.284 7.698 1.00 92.12 631 VAL A CA 1
ATOM 4908 C C . VAL A 1 631 ? 7.786 -17.175 6.725 1.00 92.12 631 VAL A C 1
ATOM 4910 O O . VAL A 1 631 ? 8.437 -16.668 5.814 1.00 92.12 631 VAL A O 1
ATOM 4913 N N . VAL A 1 632 ? 7.685 -18.501 6.874 1.00 92.31 632 VAL A N 1
ATOM 4914 C CA . VAL A 1 632 ? 8.388 -19.464 6.007 1.00 92.31 632 VAL A CA 1
ATOM 4915 C C . VAL A 1 632 ? 7.936 -19.328 4.554 1.00 92.31 632 VAL A C 1
ATOM 4917 O O . VAL A 1 632 ? 8.774 -19.284 3.656 1.00 92.31 632 VAL A O 1
ATOM 4920 N N . THR A 1 633 ? 6.626 -19.232 4.308 1.00 92.19 633 THR A N 1
ATOM 4921 C CA . THR A 1 633 ? 6.097 -19.098 2.941 1.00 92.19 633 THR A CA 1
ATOM 4922 C C . THR A 1 633 ? 6.412 -17.739 2.327 1.00 92.19 633 THR A C 1
ATOM 4924 O O . THR A 1 633 ? 6.826 -17.680 1.171 1.00 92.19 633 THR A O 1
ATOM 4927 N N . GLY A 1 634 ? 6.287 -16.660 3.098 1.00 92.81 634 GLY A N 1
ATOM 4928 C CA . GLY A 1 634 ? 6.559 -15.305 2.637 1.00 92.81 634 GLY A CA 1
ATOM 4929 C C . GLY A 1 634 ? 8.032 -15.078 2.292 1.00 92.81 634 GLY A C 1
ATOM 4930 O O . GLY A 1 634 ? 8.341 -14.696 1.163 1.00 92.81 634 GLY A O 1
ATOM 4931 N N . TRP A 1 635 ? 8.955 -15.398 3.204 1.00 90.44 635 TRP A N 1
ATOM 4932 C CA . TRP A 1 635 ? 10.394 -15.281 2.932 1.00 90.44 635 TRP A CA 1
ATOM 4933 C C . TRP A 1 635 ? 10.883 -16.302 1.906 1.00 90.44 635 TRP A C 1
ATOM 4935 O O . TRP A 1 635 ? 11.705 -15.955 1.060 1.00 90.44 635 TRP A O 1
ATOM 4945 N N . GLY A 1 636 ? 10.353 -17.529 1.924 1.00 92.00 636 GLY A N 1
ATOM 4946 C CA . GLY A 1 636 ? 10.672 -18.537 0.912 1.00 92.00 636 GLY A CA 1
ATOM 4947 C C . GLY A 1 636 ? 10.263 -18.104 -0.498 1.00 92.00 636 GLY A C 1
ATOM 4948 O O . GLY A 1 636 ? 10.987 -18.366 -1.459 1.00 92.00 636 GLY A O 1
ATOM 4949 N N . ARG A 1 637 ? 9.140 -17.386 -0.640 1.00 91.88 637 ARG A N 1
ATOM 4950 C CA . ARG A 1 637 ? 8.734 -16.762 -1.909 1.00 91.88 637 ARG A CA 1
ATOM 4951 C C . ARG A 1 637 ? 9.649 -15.603 -2.293 1.00 91.88 637 ARG A C 1
ATOM 4953 O O . ARG A 1 637 ? 10.114 -15.579 -3.428 1.00 91.88 637 ARG A O 1
ATOM 4960 N N . SER A 1 638 ? 9.935 -14.672 -1.381 1.00 91.88 638 SER A N 1
ATOM 4961 C CA . SER A 1 638 ? 10.847 -13.550 -1.667 1.00 91.88 638 SER A CA 1
ATOM 4962 C C . SER A 1 638 ? 12.222 -14.044 -2.123 1.00 91.88 638 SER A C 1
ATOM 4964 O O . SER A 1 638 ? 12.771 -13.549 -3.106 1.00 91.88 638 SER A O 1
ATOM 4966 N N . TYR A 1 639 ? 12.752 -15.068 -1.450 1.00 91.25 639 TYR A N 1
ATOM 4967 C CA . TYR A 1 639 ? 14.021 -15.686 -1.814 1.00 91.25 639 TYR A CA 1
ATOM 4968 C C . TYR A 1 639 ? 13.958 -16.389 -3.173 1.00 91.25 639 TYR A C 1
ATOM 4970 O O . TYR A 1 639 ? 14.884 -16.239 -3.966 1.00 91.25 639 TYR A O 1
ATOM 4978 N N . ALA A 1 640 ? 12.867 -17.105 -3.474 1.00 91.62 640 ALA A N 1
ATOM 4979 C CA . ALA A 1 640 ? 12.667 -17.713 -4.788 1.00 91.62 640 ALA A CA 1
ATOM 4980 C C . ALA A 1 640 ? 12.675 -16.661 -5.901 1.00 91.62 640 ALA A C 1
ATOM 4982 O O . ALA A 1 640 ? 13.373 -16.834 -6.890 1.00 91.62 640 ALA A O 1
ATOM 4983 N N . ILE A 1 641 ? 11.955 -15.550 -5.732 1.00 91.62 641 ILE A N 1
ATOM 4984 C CA . ILE A 1 641 ? 11.866 -14.508 -6.764 1.00 91.62 641 ILE A CA 1
ATOM 4985 C C . ILE A 1 641 ? 13.235 -13.877 -7.025 1.00 91.62 641 ILE A C 1
ATOM 4987 O O . ILE A 1 641 ? 13.644 -13.775 -8.180 1.00 91.62 641 ILE A O 1
ATOM 4991 N N . TYR A 1 642 ? 13.974 -13.537 -5.968 1.00 91.62 642 TYR A N 1
ATOM 4992 C CA . TYR A 1 642 ? 15.348 -13.060 -6.105 1.00 91.62 642 TYR A CA 1
ATOM 4993 C C . TYR A 1 642 ? 16.241 -14.098 -6.794 1.00 91.62 642 TYR A C 1
ATOM 4995 O O . TYR A 1 642 ? 16.861 -13.821 -7.815 1.00 91.62 642 TYR A O 1
ATOM 5003 N N . LYS A 1 643 ? 16.308 -15.323 -6.269 1.00 91.00 643 LYS A N 1
ATOM 5004 C CA . LYS A 1 643 ? 17.270 -16.309 -6.766 1.00 91.00 643 LYS A CA 1
ATOM 5005 C C . LYS A 1 643 ? 16.964 -16.767 -8.192 1.00 91.00 643 LYS A C 1
ATOM 5007 O O . LYS A 1 643 ? 17.897 -17.036 -8.939 1.00 91.00 643 LYS A O 1
ATOM 5012 N N . ASN A 1 644 ? 15.688 -16.880 -8.549 1.00 92.12 644 ASN A N 1
ATOM 5013 C CA . ASN A 1 644 ? 15.257 -17.468 -9.813 1.00 92.12 644 ASN A CA 1
ATOM 5014 C C . ASN A 1 644 ? 15.217 -16.457 -10.963 1.00 92.12 644 ASN A C 1
ATOM 5016 O O . ASN A 1 644 ? 15.410 -16.859 -12.108 1.00 92.12 644 ASN A O 1
ATOM 5020 N N . TYR A 1 645 ? 14.942 -15.179 -10.670 1.00 92.50 645 TYR A N 1
ATOM 5021 C CA . TYR A 1 645 ? 14.564 -14.202 -11.697 1.00 92.50 645 TYR A CA 1
ATOM 5022 C C . TYR A 1 645 ? 15.366 -12.893 -11.664 1.00 92.50 645 TYR A C 1
ATOM 5024 O O . TYR A 1 645 ? 15.040 -11.966 -12.400 1.00 92.50 645 TYR A O 1
ATOM 5032 N N . ASN A 1 646 ? 16.410 -12.787 -10.835 1.00 93.44 646 ASN A N 1
ATOM 5033 C CA . ASN A 1 646 ? 17.176 -11.546 -10.702 1.00 93.44 646 ASN A CA 1
ATOM 5034 C C . ASN A 1 646 ? 18.241 -11.322 -11.788 1.00 93.44 646 ASN A C 1
ATOM 5036 O O . ASN A 1 646 ? 18.794 -10.234 -11.811 1.00 93.44 646 ASN A O 1
ATOM 5040 N N . ALA A 1 647 ? 18.513 -12.280 -12.685 1.00 95.56 647 ALA A N 1
ATOM 5041 C CA . ALA A 1 647 ? 19.589 -12.198 -13.690 1.00 95.56 647 ALA A CA 1
ATOM 5042 C C . ALA A 1 647 ? 19.669 -10.884 -14.507 1.00 95.56 647 ALA A C 1
ATOM 5044 O O . ALA A 1 647 ? 20.786 -10.425 -14.752 1.00 95.56 647 ALA A O 1
ATOM 5045 N N . PRO A 1 648 ? 18.553 -10.221 -14.889 1.00 95.69 648 PRO A N 1
ATOM 5046 C CA . PRO A 1 648 ? 18.629 -8.975 -15.650 1.00 95.69 648 PRO A CA 1
ATOM 5047 C C . PRO A 1 648 ? 19.360 -7.839 -14.919 1.00 95.69 648 PRO A C 1
ATOM 5049 O O . PRO A 1 648 ? 20.178 -7.150 -15.522 1.00 95.69 648 PRO A O 1
ATOM 5052 N N . ILE A 1 649 ? 19.130 -7.650 -13.615 1.00 94.75 649 ILE A N 1
ATOM 5053 C CA . ILE A 1 649 ? 19.741 -6.546 -12.853 1.00 94.75 649 ILE A CA 1
ATOM 5054 C C . ILE A 1 649 ? 21.287 -6.597 -12.856 1.00 94.75 649 ILE A C 1
ATOM 5056 O O . ILE A 1 649 ? 21.899 -5.603 -13.258 1.00 94.75 649 ILE A O 1
ATOM 5060 N N . PRO A 1 650 ? 21.960 -7.688 -12.430 1.00 95.31 650 PRO A N 1
ATOM 5061 C CA . PRO A 1 650 ? 23.417 -7.771 -12.446 1.00 95.31 650 PRO A CA 1
ATOM 5062 C C . PRO A 1 650 ? 23.992 -7.777 -13.869 1.00 95.31 650 PRO A C 1
ATOM 5064 O O . PRO A 1 650 ? 25.025 -7.140 -14.086 1.00 95.31 650 PRO A O 1
ATOM 5067 N N . LEU A 1 651 ? 23.317 -8.395 -14.848 1.00 96.69 651 LEU A N 1
ATOM 5068 C CA . LEU A 1 651 ? 23.782 -8.400 -16.237 1.00 96.69 651 LEU A CA 1
ATOM 5069 C C . LEU A 1 651 ? 23.805 -6.983 -16.832 1.00 96.69 651 LEU A C 1
ATOM 5071 O O . LEU A 1 651 ? 24.853 -6.531 -17.293 1.00 96.69 651 LEU A O 1
ATOM 5075 N N . TYR A 1 652 ? 22.700 -6.234 -16.751 1.00 96.12 652 TYR A N 1
ATOM 5076 C CA . TYR A 1 652 ? 22.664 -4.852 -17.249 1.00 96.12 652 TYR A CA 1
ATOM 5077 C C . TYR A 1 652 ? 23.542 -3.906 -16.416 1.00 96.12 652 TYR A C 1
ATOM 5079 O O . TYR A 1 652 ? 24.152 -2.994 -16.966 1.00 96.12 652 TYR A O 1
ATOM 5087 N N . THR A 1 653 ? 23.715 -4.158 -15.114 1.00 94.44 653 THR A N 1
ATOM 5088 C CA . THR A 1 653 ? 24.709 -3.432 -14.298 1.00 94.44 653 THR A CA 1
ATOM 5089 C C . THR A 1 653 ? 26.132 -3.628 -14.832 1.00 94.44 653 THR A C 1
ATOM 5091 O O . THR A 1 653 ? 26.925 -2.684 -14.842 1.00 94.44 653 THR A O 1
ATOM 5094 N N . SER A 1 654 ? 26.465 -4.844 -15.268 1.00 94.81 654 SER A N 1
ATOM 5095 C CA . SER A 1 654 ? 27.782 -5.175 -15.822 1.00 94.81 654 SER A CA 1
ATOM 5096 C C . SER A 1 654 ? 27.982 -4.519 -17.188 1.00 94.81 654 SER A C 1
ATOM 5098 O O . SER A 1 654 ? 29.041 -3.935 -17.428 1.00 94.81 654 SER A O 1
ATOM 5100 N N . LEU A 1 655 ? 26.933 -4.493 -18.020 1.00 93.25 655 LEU A N 1
ATOM 5101 C CA . LEU A 1 655 ? 26.920 -3.735 -19.271 1.00 93.25 655 LEU A CA 1
ATOM 5102 C C . LEU A 1 655 ? 27.156 -2.242 -19.002 1.00 93.25 655 LEU A C 1
ATOM 5104 O O . LEU A 1 655 ? 28.160 -1.700 -19.449 1.00 93.25 655 LEU A O 1
ATOM 5108 N N . SER A 1 656 ? 26.335 -1.589 -18.178 1.00 91.00 656 SER A N 1
ATOM 5109 C CA . SER A 1 656 ? 26.458 -0.147 -17.902 1.00 91.00 656 SER A CA 1
ATOM 5110 C C . SER A 1 656 ? 27.856 0.295 -17.453 1.00 91.00 656 SER A C 1
ATOM 5112 O O . SER A 1 656 ? 28.300 1.388 -17.794 1.00 91.00 656 SER A O 1
ATOM 5114 N N . ARG A 1 657 ? 28.565 -0.549 -16.693 1.00 89.81 657 ARG A N 1
ATOM 5115 C CA . ARG A 1 657 ? 29.924 -0.256 -16.206 1.00 89.81 657 ARG A CA 1
ATOM 5116 C C . ARG A 1 657 ? 31.017 -0.467 -17.250 1.00 89.81 657 ARG A C 1
ATOM 5118 O O . ARG A 1 657 ? 32.090 0.113 -17.107 1.00 89.81 657 ARG A O 1
ATOM 5125 N N . THR A 1 658 ? 30.771 -1.320 -18.238 1.00 88.88 658 THR A N 1
ATOM 5126 C CA . THR A 1 658 ? 31.777 -1.741 -19.226 1.00 88.88 658 THR A CA 1
ATOM 5127 C C . THR A 1 658 ? 31.633 -0.983 -20.541 1.00 88.88 658 THR A C 1
ATOM 5129 O O . THR A 1 658 ? 32.623 -0.728 -21.225 1.00 88.88 658 THR A O 1
ATOM 5132 N N . LEU A 1 659 ? 30.402 -0.620 -20.903 1.00 89.56 659 LEU A N 1
ATOM 5133 C CA . LEU A 1 659 ? 30.085 -0.025 -22.194 1.00 89.56 659 LEU A CA 1
ATOM 5134 C C . LEU A 1 659 ? 30.416 1.471 -22.247 1.00 89.56 659 LEU A C 1
ATOM 5136 O O . LEU A 1 659 ? 30.178 2.224 -21.303 1.00 89.56 659 LEU A O 1
ATOM 5140 N N . GLY A 1 660 ? 30.922 1.914 -23.400 1.00 85.94 660 GLY A N 1
ATOM 5141 C CA . GLY A 1 660 ? 31.133 3.332 -23.689 1.00 85.94 660 GLY A CA 1
ATOM 5142 C C . GLY A 1 660 ? 29.824 4.064 -24.031 1.00 85.94 660 GLY A C 1
ATOM 5143 O O . GLY A 1 660 ? 28.816 3.420 -24.351 1.00 85.94 660 GLY A O 1
ATOM 5144 N N . PRO A 1 661 ? 29.807 5.408 -23.991 1.00 86.50 661 PRO A N 1
ATOM 5145 C CA . PRO A 1 661 ? 28.669 6.200 -24.457 1.00 86.50 661 PRO A CA 1
ATOM 5146 C C . PRO A 1 661 ? 28.304 5.890 -25.913 1.00 86.50 661 PRO A C 1
ATOM 5148 O O . PRO A 1 661 ? 29.191 5.686 -26.739 1.00 86.50 661 PRO A O 1
ATOM 5151 N N . GLY A 1 662 ? 27.007 5.869 -26.231 1.00 85.31 662 GLY A N 1
ATOM 5152 C CA . GLY A 1 662 ? 26.521 5.637 -27.597 1.00 85.31 662 GLY A CA 1
ATOM 5153 C C . GLY A 1 662 ? 26.492 4.174 -28.056 1.00 85.31 662 GLY A C 1
ATOM 5154 O O . GLY A 1 662 ? 25.991 3.914 -29.144 1.00 85.31 662 GLY A O 1
ATOM 5155 N N . THR A 1 663 ? 26.956 3.227 -27.231 1.00 94.06 663 THR A N 1
ATOM 5156 C CA . THR A 1 663 ? 26.838 1.786 -27.518 1.00 94.06 663 THR A CA 1
ATOM 5157 C C . THR A 1 663 ? 25.365 1.373 -27.620 1.00 94.06 663 THR A C 1
ATOM 5159 O O . THR A 1 663 ? 24.529 1.817 -26.819 1.00 94.06 663 THR A O 1
ATOM 5162 N N . VAL A 1 664 ? 25.042 0.507 -28.578 1.00 95.62 664 VAL A N 1
ATOM 5163 C CA . VAL A 1 664 ? 23.685 0.007 -28.823 1.00 95.62 664 VAL A CA 1
ATOM 5164 C C . VAL A 1 664 ? 23.515 -1.398 -28.248 1.00 95.62 664 VAL A C 1
ATOM 5166 O O . VAL A 1 664 ? 24.183 -2.347 -28.664 1.00 95.62 664 VAL A O 1
ATOM 5169 N N . VAL A 1 665 ? 22.582 -1.543 -27.307 1.00 97.00 665 VAL A N 1
ATOM 5170 C CA . VAL A 1 665 ? 22.191 -2.828 -26.720 1.00 97.00 665 VAL A CA 1
ATOM 5171 C C . VAL A 1 665 ? 20.833 -3.231 -27.279 1.00 97.00 665 VAL A C 1
ATOM 5173 O O . VAL A 1 665 ? 19.844 -2.520 -27.119 1.00 97.00 665 VAL A O 1
ATOM 5176 N N . CYS A 1 666 ? 20.775 -4.390 -27.918 1.00 96.81 666 CYS A N 1
ATOM 5177 C CA . CYS A 1 666 ? 19.567 -4.916 -28.530 1.00 96.81 666 CYS A CA 1
ATOM 5178 C C . CYS A 1 666 ? 18.969 -6.066 -27.720 1.00 96.81 666 CYS A C 1
ATOM 5180 O O . CYS A 1 666 ? 19.687 -6.865 -27.117 1.00 96.81 666 CYS A O 1
ATOM 5182 N N . THR A 1 667 ? 17.646 -6.185 -27.729 1.00 96.50 667 THR A N 1
ATOM 5183 C CA . THR A 1 667 ? 16.933 -7.329 -27.145 1.00 96.50 667 THR A CA 1
ATOM 5184 C C . THR A 1 667 ? 15.723 -7.716 -27.997 1.00 96.50 667 THR A C 1
ATOM 5186 O O . THR A 1 667 ? 15.238 -6.912 -28.792 1.00 96.50 667 THR A O 1
ATOM 5189 N N . GLY A 1 668 ? 15.267 -8.960 -27.868 1.00 94.50 668 GLY A N 1
ATOM 5190 C CA . GLY A 1 668 ? 14.100 -9.501 -28.567 1.00 94.50 668 GLY A CA 1
ATOM 5191 C C . GLY A 1 668 ? 13.002 -9.891 -27.588 1.00 94.50 668 GLY A C 1
ATOM 5192 O O . GLY A 1 668 ? 12.403 -9.021 -26.957 1.00 94.50 668 GLY A O 1
ATOM 5193 N N . ASN A 1 669 ? 12.742 -11.193 -27.425 1.00 91.25 669 ASN A N 1
ATOM 5194 C CA . ASN A 1 669 ? 11.653 -11.665 -26.564 1.00 91.25 669 ASN A CA 1
ATOM 5195 C C . ASN A 1 669 ? 11.835 -11.265 -25.096 1.00 91.25 669 ASN A C 1
ATOM 5197 O O . ASN A 1 669 ? 10.847 -11.095 -24.391 1.00 91.25 669 ASN A O 1
ATOM 5201 N N . GLU A 1 670 ? 13.071 -11.049 -24.648 1.00 92.69 670 GLU A N 1
ATOM 5202 C CA . GLU A 1 670 ? 13.393 -10.663 -23.271 1.00 92.69 670 GLU A CA 1
ATOM 5203 C C . GLU A 1 670 ? 13.180 -9.166 -22.969 1.00 92.69 670 GLU A C 1
ATOM 5205 O O . GLU A 1 670 ? 13.486 -8.711 -21.864 1.00 92.69 670 GLU A O 1
ATOM 5210 N N . TRP A 1 671 ? 12.598 -8.392 -23.897 1.00 94.44 671 TRP A N 1
ATOM 5211 C CA . TRP A 1 671 ? 12.333 -6.957 -23.724 1.00 94.44 671 TRP A CA 1
ATOM 5212 C C . TRP A 1 671 ? 11.607 -6.624 -22.412 1.00 94.44 671 TRP A C 1
ATOM 5214 O O . TRP A 1 671 ? 11.968 -5.670 -21.730 1.00 94.44 671 TRP A O 1
ATOM 5224 N N . TYR A 1 672 ? 10.627 -7.437 -22.004 1.00 93.31 672 TYR A N 1
ATOM 5225 C CA . TYR A 1 672 ? 9.824 -7.198 -20.799 1.00 93.31 672 TYR A CA 1
ATOM 5226 C C . TYR A 1 672 ? 10.606 -7.411 -19.492 1.00 93.31 672 TYR A C 1
ATOM 5228 O O . TYR A 1 672 ? 10.107 -7.062 -18.422 1.00 93.31 672 TYR A O 1
ATOM 5236 N N . ARG A 1 673 ? 11.814 -7.990 -19.558 1.00 94.31 673 ARG A N 1
ATOM 5237 C CA . ARG A 1 673 ? 12.729 -8.167 -18.418 1.00 94.31 673 ARG A CA 1
ATOM 5238 C C . ARG A 1 673 ? 13.811 -7.098 -18.335 1.00 94.31 673 ARG A C 1
ATOM 5240 O O . ARG A 1 673 ? 14.595 -7.107 -17.384 1.00 94.31 673 ARG A O 1
ATOM 5247 N N . PHE A 1 674 ? 13.880 -6.198 -19.314 1.00 96.00 674 PHE A N 1
ATOM 5248 C CA . PHE A 1 674 ? 14.780 -5.057 -19.271 1.00 96.00 674 PHE A CA 1
ATOM 5249 C C . PHE A 1 674 ? 14.527 -4.235 -17.992 1.00 96.00 674 PHE A C 1
ATOM 5251 O O . PHE A 1 674 ? 13.398 -3.802 -17.776 1.00 96.00 674 PHE A O 1
ATOM 5258 N N . PRO A 1 675 ? 15.535 -4.010 -17.126 1.00 95.06 675 PRO A N 1
ATOM 5259 C CA . PRO A 1 675 ? 15.293 -3.431 -15.806 1.00 95.06 675 PRO A CA 1
ATOM 5260 C C . PRO A 1 675 ? 15.045 -1.918 -15.831 1.00 95.06 675 PRO A C 1
ATOM 5262 O O . PRO A 1 675 ? 14.385 -1.415 -14.934 1.00 95.06 675 PRO A O 1
ATOM 5265 N N . SER A 1 676 ? 15.608 -1.189 -16.796 1.00 95.75 676 SER A N 1
ATOM 5266 C CA . SER A 1 676 ? 15.393 0.237 -17.112 1.00 95.75 676 SER A CA 1
ATOM 5267 C C . SER A 1 676 ? 16.679 0.802 -17.707 1.00 95.75 676 SER A C 1
ATOM 5269 O O . SER A 1 676 ? 17.782 0.333 -17.417 1.00 95.75 676 SER A O 1
ATOM 5271 N N . SER A 1 677 ? 16.559 1.883 -18.469 1.00 95.81 677 SER A N 1
ATOM 5272 C CA . SER A 1 677 ? 17.666 2.681 -18.975 1.00 95.81 677 SER A CA 1
ATOM 5273 C C . SER A 1 677 ? 18.544 3.268 -17.859 1.00 95.81 677 SER A C 1
ATOM 5275 O O . SER A 1 677 ? 19.675 3.652 -18.145 1.00 95.81 677 SER A O 1
ATOM 5277 N N . PHE A 1 678 ? 18.114 3.281 -16.586 1.00 95.19 678 PHE A N 1
ATOM 5278 C CA . PHE A 1 678 ? 19.011 3.539 -15.439 1.00 95.19 678 PHE A CA 1
ATOM 5279 C C . PHE A 1 678 ? 20.175 2.529 -15.343 1.00 95.19 678 PHE A C 1
ATOM 5281 O O . PHE A 1 678 ? 21.204 2.826 -14.743 1.00 95.19 678 PHE A O 1
ATOM 5288 N N . PHE A 1 679 ? 20.036 1.348 -15.953 1.00 95.19 679 PHE A N 1
ATOM 5289 C CA . PHE A 1 679 ? 21.078 0.323 -16.073 1.00 95.19 679 PHE A CA 1
ATOM 5290 C C . PHE A 1 679 ? 21.756 0.322 -17.454 1.00 95.19 679 PHE A C 1
ATOM 5292 O O . PHE A 1 679 ? 22.382 -0.662 -17.830 1.00 95.19 679 PHE A O 1
ATOM 5299 N N . LEU A 1 680 ? 21.617 1.407 -18.219 1.00 91.94 680 LEU A N 1
ATOM 5300 C CA . LEU A 1 680 ? 22.312 1.644 -19.489 1.00 91.94 680 LEU A CA 1
ATOM 5301 C C . LEU A 1 680 ? 22.923 3.057 -19.575 1.00 91.94 680 LEU A C 1
ATOM 5303 O O . LEU A 1 680 ? 23.666 3.327 -20.503 1.00 91.94 680 LEU A O 1
ATOM 5307 N N . GLY A 1 681 ? 22.643 3.989 -18.655 1.00 86.06 681 GLY A N 1
ATOM 5308 C CA . GLY A 1 681 ? 23.194 5.355 -18.714 1.00 86.06 681 GLY A CA 1
ATOM 5309 C C . GLY A 1 681 ? 23.020 6.009 -20.095 1.00 86.06 681 GLY A C 1
ATOM 5310 O O . GLY A 1 681 ? 21.904 6.111 -20.603 1.00 86.06 681 GLY A O 1
ATOM 5311 N N . SER A 1 682 ? 24.131 6.368 -20.746 1.00 87.50 682 SER A N 1
ATOM 5312 C CA . SER A 1 682 ? 24.155 6.967 -22.094 1.00 87.50 682 SER A CA 1
ATOM 5313 C C . SER A 1 682 ? 24.126 5.963 -23.263 1.00 87.50 682 SER A C 1
ATOM 5315 O O . SER A 1 682 ? 24.210 6.371 -24.425 1.00 87.50 682 SER A O 1
ATOM 5317 N N . GLN A 1 683 ? 24.035 4.660 -22.989 1.00 92.44 683 GLN A N 1
ATOM 5318 C CA . GLN A 1 683 ? 23.793 3.633 -24.004 1.00 92.44 683 GLN A CA 1
ATOM 5319 C C . GLN A 1 683 ? 22.320 3.624 -24.443 1.00 92.44 683 GLN A C 1
ATOM 5321 O O . GLN A 1 683 ? 21.436 4.090 -23.720 1.00 92.44 683 GLN A O 1
ATOM 5326 N N . SER A 1 684 ? 22.043 3.083 -25.633 1.00 92.19 684 SER A N 1
ATOM 5327 C CA . SER A 1 684 ? 20.678 3.007 -26.174 1.00 92.19 684 SER A CA 1
ATOM 5328 C C . SER A 1 684 ? 20.158 1.573 -26.233 1.00 92.19 684 SER A C 1
ATOM 5330 O O . SER A 1 684 ? 20.903 0.656 -26.575 1.00 92.19 684 SER A O 1
ATOM 5332 N N . LEU A 1 685 ? 18.876 1.394 -25.903 1.00 95.94 685 LEU A N 1
ATOM 5333 C CA . LEU A 1 685 ? 18.162 0.131 -26.074 1.00 95.94 685 LEU A CA 1
ATOM 5334 C C . LEU A 1 685 ? 17.463 0.108 -27.439 1.00 95.94 685 LEU A C 1
ATOM 5336 O O . LEU A 1 685 ? 16.797 1.080 -27.805 1.00 95.94 685 LEU A O 1
ATOM 5340 N N . ARG A 1 686 ? 17.580 -1.005 -28.165 1.00 96.06 686 ARG A N 1
ATOM 5341 C CA . ARG A 1 686 ? 16.886 -1.262 -29.438 1.00 96.06 686 ARG A CA 1
ATOM 5342 C C . ARG A 1 686 ? 16.235 -2.640 -29.436 1.00 96.06 686 ARG A C 1
ATOM 5344 O O . ARG A 1 686 ? 16.588 -3.500 -28.625 1.00 96.06 686 ARG A O 1
ATOM 5351 N N . PHE A 1 687 ? 15.286 -2.849 -30.342 1.00 96.62 687 PHE A N 1
ATOM 5352 C CA . PHE A 1 687 ? 14.540 -4.101 -30.423 1.00 96.62 687 PHE A CA 1
ATOM 5353 C C . PHE A 1 687 ? 14.838 -4.847 -31.713 1.00 96.62 687 PHE A C 1
ATOM 5355 O O . PHE A 1 687 ? 14.859 -4.257 -32.788 1.00 96.62 687 PHE A O 1
ATOM 5362 N N . LEU A 1 688 ? 15.027 -6.158 -31.603 1.00 96.12 688 LEU A N 1
ATOM 5363 C CA . LEU A 1 688 ? 15.175 -7.059 -32.741 1.00 96.12 688 LEU A CA 1
ATOM 5364 C C . LEU A 1 688 ? 13.888 -7.848 -32.950 1.00 96.12 688 LEU A C 1
ATOM 5366 O O . LEU A 1 688 ? 13.227 -8.255 -31.986 1.00 96.12 688 LEU A O 1
ATOM 5370 N N . LYS A 1 689 ? 13.541 -8.095 -34.217 1.00 94.12 689 LYS A N 1
ATOM 5371 C CA . LYS A 1 689 ? 12.398 -8.950 -34.526 1.00 94.12 689 LYS A CA 1
ATOM 5372 C C . LYS A 1 689 ? 12.684 -10.376 -34.052 1.00 94.12 689 LYS A C 1
ATOM 5374 O O . LYS A 1 689 ? 13.699 -10.967 -34.400 1.00 94.12 689 LYS A O 1
ATOM 5379 N N . SER A 1 690 ? 11.763 -10.903 -33.253 1.00 88.88 690 SER A N 1
ATOM 5380 C CA . SER A 1 690 ? 11.804 -12.243 -32.658 1.00 88.88 690 SER A CA 1
ATOM 5381 C C . SER A 1 690 ? 10.367 -12.778 -32.510 1.00 88.88 690 SER A C 1
ATOM 5383 O O . SER A 1 690 ? 9.522 -12.490 -33.363 1.00 88.88 690 SER A O 1
ATOM 5385 N N . GLY A 1 691 ? 10.064 -13.545 -31.459 1.00 86.69 691 GLY A N 1
ATOM 5386 C CA . GLY A 1 691 ? 8.761 -14.191 -31.250 1.00 86.69 691 GLY A CA 1
ATOM 5387 C C . GLY A 1 691 ? 7.635 -13.254 -30.789 1.00 86.69 691 GLY A C 1
ATOM 5388 O O . GLY A 1 691 ? 6.463 -13.550 -31.018 1.00 86.69 691 GLY A O 1
ATOM 5389 N N . PHE A 1 692 ? 7.948 -12.111 -30.170 1.00 90.31 692 PHE A N 1
ATOM 5390 C CA . PHE A 1 692 ? 6.939 -11.138 -29.743 1.00 90.31 692 PHE A CA 1
ATOM 5391 C C . PHE A 1 692 ? 6.317 -10.403 -30.944 1.00 90.31 692 PHE A C 1
ATOM 5393 O O . PHE A 1 692 ? 7.029 -9.904 -31.818 1.00 90.31 692 PHE A O 1
ATOM 5400 N N . GLY A 1 693 ? 4.982 -10.324 -30.969 1.00 89.62 693 GLY A N 1
ATOM 5401 C CA . GLY A 1 693 ? 4.182 -9.684 -32.026 1.00 89.62 693 GLY A CA 1
ATOM 5402 C C . GLY A 1 693 ? 3.150 -8.685 -31.492 1.00 89.62 693 GLY A C 1
ATOM 5403 O O . GLY A 1 693 ? 2.062 -8.559 -32.048 1.00 89.62 693 GLY A O 1
ATOM 5404 N N . GLY A 1 694 ? 3.449 -8.043 -30.361 1.00 91.94 694 GLY A N 1
ATOM 5405 C CA . GLY A 1 694 ? 2.659 -6.937 -29.817 1.00 91.94 694 GLY A CA 1
ATOM 5406 C C . GLY A 1 694 ? 3.333 -5.587 -30.051 1.00 91.94 694 GLY A C 1
ATOM 5407 O O . GLY A 1 694 ? 4.406 -5.502 -30.652 1.00 91.94 694 GLY A O 1
ATOM 5408 N N . GLN A 1 695 ? 2.716 -4.525 -29.545 1.00 93.38 695 GLN A N 1
ATOM 5409 C CA . GLN A 1 695 ? 3.299 -3.190 -29.582 1.00 93.38 695 GLN A CA 1
ATOM 5410 C C . GLN A 1 695 ? 4.476 -3.091 -28.599 1.00 93.38 695 GLN A C 1
ATOM 5412 O O . GLN A 1 695 ? 4.363 -3.491 -27.441 1.00 93.38 695 GLN A O 1
ATOM 5417 N N . LEU A 1 696 ? 5.605 -2.546 -29.058 1.00 95.62 696 LEU A N 1
ATOM 5418 C CA . LEU A 1 696 ? 6.798 -2.316 -28.237 1.00 95.62 696 LEU A CA 1
ATOM 5419 C C . LEU A 1 696 ? 6.988 -0.815 -27.937 1.00 95.62 696 LEU A C 1
ATOM 5421 O O . LEU A 1 696 ? 6.539 0.035 -28.714 1.00 95.62 696 LEU A O 1
ATOM 5425 N N . PRO A 1 697 ? 7.675 -0.468 -26.832 1.00 96.44 697 PRO A N 1
ATOM 5426 C CA . PRO A 1 697 ? 8.103 0.902 -26.555 1.00 96.44 697 PRO A CA 1
ATOM 5427 C C . PRO A 1 697 ? 9.036 1.449 -27.644 1.00 96.44 697 PRO A C 1
ATOM 5429 O O . PRO A 1 697 ? 9.611 0.697 -28.422 1.00 96.44 697 PRO A O 1
ATOM 5432 N N . GLN A 1 698 ? 9.259 2.759 -27.667 1.00 95.25 698 GLN A N 1
ATOM 5433 C CA . GLN A 1 698 ? 10.186 3.423 -28.592 1.00 95.25 698 GLN A CA 1
ATOM 5434 C C . GLN A 1 698 ? 10.980 4.513 -27.881 1.00 95.25 698 GLN A C 1
ATOM 5436 O O . GLN A 1 698 ? 10.493 5.010 -26.876 1.00 95.25 698 GLN A O 1
ATOM 5441 N N . PRO A 1 699 ? 12.146 4.955 -28.364 1.00 95.12 699 PRO A N 1
ATOM 5442 C CA . PRO A 1 699 ? 12.868 6.040 -27.706 1.00 95.12 699 PRO A CA 1
ATOM 5443 C C . PRO A 1 699 ? 12.036 7.324 -27.603 1.00 95.12 699 PRO A C 1
ATOM 5445 O O . PRO A 1 699 ? 11.323 7.698 -28.538 1.00 95.12 699 PRO A O 1
ATOM 5448 N N . PHE A 1 700 ? 12.151 8.026 -26.479 1.00 95.06 700 PHE A N 1
ATOM 5449 C CA . PHE A 1 700 ? 11.650 9.395 -26.375 1.00 95.06 700 PHE A CA 1
ATOM 5450 C C . PHE A 1 700 ? 12.416 10.333 -27.324 1.00 95.06 700 PHE A C 1
ATOM 5452 O O . PHE A 1 700 ? 13.625 10.193 -27.513 1.00 95.06 700 PHE A O 1
ATOM 5459 N N . GLY A 1 701 ? 11.716 11.324 -27.882 1.00 91.19 701 GLY A N 1
ATOM 5460 C CA . GLY A 1 701 ? 12.353 12.472 -28.535 1.00 91.19 701 GLY A CA 1
ATOM 5461 C C . GLY A 1 701 ? 12.863 13.504 -27.522 1.00 91.19 701 GLY A C 1
ATOM 5462 O O . GLY A 1 701 ? 12.584 13.399 -26.327 1.00 91.19 701 GLY A O 1
ATOM 5463 N N . GLU A 1 702 ? 13.553 14.543 -28.002 1.00 87.06 702 GLU A N 1
ATOM 5464 C CA . GLU A 1 702 ? 14.109 15.619 -27.155 1.00 87.06 702 GLU A CA 1
ATOM 5465 C C . GLU A 1 702 ? 13.041 16.327 -26.301 1.00 87.06 702 GLU A C 1
ATOM 5467 O O . GLU A 1 702 ? 13.285 16.694 -25.154 1.00 87.06 702 GLU A O 1
ATOM 5472 N N . ASP A 1 703 ? 11.824 16.454 -26.834 1.00 90.06 703 ASP A N 1
ATOM 5473 C CA . ASP A 1 703 ? 10.681 17.081 -26.163 1.00 90.06 703 ASP A CA 1
ATOM 5474 C C . ASP A 1 703 ? 9.932 16.142 -25.191 1.00 90.06 703 ASP A C 1
ATOM 5476 O O . ASP A 1 703 ? 8.871 16.503 -24.662 1.00 90.06 703 ASP A O 1
ATOM 5480 N N . GLY A 1 704 ? 10.431 14.919 -24.973 1.00 92.12 704 GLY A N 1
ATOM 5481 C CA . GLY A 1 704 ? 9.753 13.889 -24.186 1.00 92.12 704 GLY A CA 1
ATOM 5482 C C . GLY A 1 704 ? 8.317 13.661 -24.671 1.00 92.12 704 GLY A C 1
ATOM 5483 O O . GLY A 1 704 ? 8.052 13.592 -25.872 1.00 92.12 704 GLY A O 1
ATOM 5484 N N . SER A 1 705 ? 7.364 13.616 -23.740 1.00 94.50 705 SER A N 1
ATOM 5485 C CA . SER A 1 705 ? 5.937 13.394 -24.033 1.00 94.50 705 SER A CA 1
ATOM 5486 C C . SER A 1 705 ? 5.218 14.574 -24.693 1.00 94.50 705 SER A C 1
ATOM 5488 O O . SER A 1 705 ? 4.069 14.427 -25.109 1.00 94.50 705 SER A O 1
ATOM 5490 N N . ARG A 1 706 ? 5.864 15.744 -24.823 1.00 93.81 706 ARG A N 1
ATOM 5491 C CA . ARG A 1 706 ? 5.333 16.879 -25.609 1.00 93.81 706 ARG A CA 1
ATOM 5492 C C . ARG A 1 706 ? 5.546 16.670 -27.110 1.00 93.81 706 ARG A C 1
ATOM 5494 O O . ARG A 1 706 ? 4.770 17.175 -27.937 1.00 93.81 706 ARG A O 1
ATOM 5501 N N . GLY A 1 707 ? 6.609 15.944 -27.452 1.00 89.56 707 GLY A N 1
ATOM 5502 C CA . GLY A 1 707 ? 7.006 15.640 -28.819 1.00 89.56 707 GLY A CA 1
ATOM 5503 C C . GLY A 1 707 ? 5.961 14.810 -29.560 1.00 89.56 707 GLY A C 1
ATOM 5504 O O . GLY A 1 707 ? 5.026 14.258 -28.979 1.00 89.56 707 GLY A O 1
ATOM 5505 N N . VAL A 1 708 ? 6.078 14.763 -30.884 1.00 88.12 708 VAL A N 1
ATOM 5506 C CA . VAL A 1 708 ? 5.396 13.722 -31.664 1.00 88.12 708 VAL A CA 1
ATOM 5507 C C . VAL A 1 708 ? 6.250 12.456 -31.550 1.00 88.12 708 VAL A C 1
ATOM 5509 O O . VAL A 1 708 ? 7.468 12.567 -31.705 1.00 88.12 708 VAL A O 1
ATOM 5512 N N . PRO A 1 709 ? 5.662 11.284 -31.249 1.00 91.62 709 PRO A N 1
ATOM 5513 C CA . PRO A 1 709 ? 6.397 10.025 -31.281 1.00 91.62 709 PRO A CA 1
ATOM 5514 C C . PRO A 1 709 ? 7.112 9.817 -32.620 1.00 91.62 709 PRO A C 1
ATOM 5516 O O . PRO A 1 709 ? 6.588 10.212 -33.659 1.00 91.62 709 PRO A O 1
ATOM 5519 N N . ALA A 1 710 ? 8.299 9.200 -32.603 1.00 90.75 710 ALA A N 1
ATOM 5520 C CA . ALA A 1 710 ? 9.073 8.973 -33.826 1.00 90.75 710 ALA A CA 1
ATOM 5521 C C . ALA A 1 710 ? 8.309 8.091 -34.827 1.00 90.75 710 ALA A C 1
ATOM 5523 O O . ALA A 1 710 ? 8.373 8.316 -36.032 1.00 90.75 710 ALA A O 1
ATOM 5524 N N . GLN A 1 711 ? 7.551 7.123 -34.313 1.00 92.12 711 GLN A N 1
ATOM 5525 C CA . GLN A 1 711 ? 6.572 6.341 -35.063 1.00 92.12 711 GLN A CA 1
ATOM 5526 C C . GLN A 1 711 ? 5.253 6.340 -34.289 1.00 92.12 711 GLN A C 1
ATOM 5528 O O . GLN A 1 711 ? 5.256 6.333 -33.054 1.00 92.12 711 GLN A O 1
ATOM 5533 N N . ASN A 1 712 ? 4.128 6.324 -34.998 1.00 91.06 712 ASN A N 1
ATOM 5534 C CA . ASN A 1 712 ? 2.810 6.339 -34.367 1.00 91.06 712 ASN A CA 1
ATOM 5535 C C . ASN A 1 712 ? 2.576 5.085 -33.516 1.00 91.06 712 ASN A C 1
ATOM 5537 O O . ASN A 1 712 ? 3.170 4.038 -33.764 1.00 91.06 712 ASN A O 1
ATOM 5541 N N . PHE A 1 713 ? 1.702 5.221 -32.522 1.00 93.69 713 PHE A N 1
ATOM 5542 C CA . PHE A 1 713 ? 1.209 4.108 -31.724 1.00 93.69 713 PHE A CA 1
ATOM 5543 C C . PHE A 1 713 ? -0.235 3.777 -32.110 1.00 93.69 713 PHE A C 1
ATOM 5545 O O . PHE A 1 713 ? -1.014 4.666 -32.451 1.00 93.69 713 PHE A O 1
ATOM 5552 N N . ASN A 1 714 ? -0.611 2.509 -31.990 1.00 91.38 714 ASN A N 1
ATOM 5553 C CA . ASN A 1 714 ? -1.987 2.027 -32.091 1.00 91.38 714 ASN A CA 1
ATOM 5554 C C . ASN A 1 714 ? -2.582 1.641 -30.722 1.00 91.38 714 ASN A C 1
ATOM 5556 O O . ASN A 1 714 ? -1.847 1.234 -29.826 1.00 91.38 714 ASN A O 1
ATOM 5560 N N . ASP A 1 715 ? -3.907 1.700 -30.587 1.00 89.25 715 ASP A N 1
ATOM 5561 C CA . ASP A 1 715 ? -4.674 1.340 -29.382 1.00 89.25 715 ASP A CA 1
ATOM 5562 C C . ASP A 1 715 ? -5.063 -0.150 -29.319 1.00 89.25 715 ASP A C 1
ATOM 5564 O O . ASP A 1 715 ? -5.840 -0.574 -28.467 1.00 89.25 715 ASP A O 1
ATOM 5568 N N . MET A 1 716 ? -4.518 -0.962 -30.226 1.00 88.75 716 MET A N 1
ATOM 5569 C CA . MET A 1 716 ? -4.893 -2.362 -30.430 1.00 88.75 716 MET A CA 1
ATOM 5570 C C . MET A 1 716 ? -3.797 -3.345 -30.019 1.00 88.75 716 MET A C 1
ATOM 5572 O O . MET A 1 716 ? -3.931 -4.540 -30.295 1.00 88.75 716 MET A O 1
ATOM 5576 N N . ASN A 1 717 ? -2.706 -2.861 -29.413 1.00 90.81 717 ASN A N 1
ATOM 5577 C CA . ASN A 1 717 ? -1.503 -3.647 -29.125 1.00 90.81 717 ASN A CA 1
ATOM 5578 C C . ASN A 1 717 ? -1.022 -4.455 -30.355 1.00 90.81 717 ASN A C 1
ATOM 5580 O O . ASN A 1 717 ? -0.534 -5.579 -30.238 1.00 90.81 717 ASN A O 1
ATOM 5584 N N . ARG A 1 718 ? -1.222 -3.912 -31.563 1.00 91.88 718 ARG A N 1
ATOM 5585 C CA . ARG A 1 718 ? -0.779 -4.541 -32.809 1.00 91.88 718 ARG A CA 1
ATOM 5586 C C . ARG A 1 718 ? 0.713 -4.343 -32.974 1.00 91.88 718 ARG A C 1
ATOM 5588 O O . ARG A 1 718 ? 1.248 -3.291 -32.628 1.00 91.88 718 ARG A O 1
ATOM 5595 N N . GLU A 1 719 ? 1.337 -5.355 -33.559 1.00 93.62 719 GLU A N 1
ATOM 5596 C CA . GLU A 1 719 ? 2.728 -5.303 -33.969 1.00 93.62 719 GLU A CA 1
ATOM 5597 C C . GLU A 1 719 ? 2.997 -4.129 -34.916 1.00 93.62 719 GLU A C 1
ATOM 5599 O O . GLU A 1 719 ? 2.262 -3.899 -35.880 1.00 93.62 719 GLU A O 1
ATOM 5604 N N . GLU A 1 720 ? 4.090 -3.421 -34.658 1.00 93.81 720 GLU A N 1
ATOM 5605 C CA . GLU A 1 720 ? 4.576 -2.314 -35.475 1.00 93.81 720 GLU A CA 1
ATOM 5606 C C . GLU A 1 720 ? 5.946 -2.712 -36.033 1.00 93.81 720 GLU A C 1
ATOM 5608 O O . GLU A 1 720 ? 6.942 -2.659 -35.322 1.00 93.81 720 GLU A O 1
ATOM 5613 N N . ILE A 1 721 ? 6.008 -3.135 -37.303 1.00 93.38 721 ILE A N 1
ATOM 5614 C CA . ILE A 1 721 ? 7.249 -3.660 -37.916 1.00 93.38 721 ILE A CA 1
ATOM 5615 C C . ILE A 1 721 ? 8.385 -2.631 -37.899 1.00 93.38 721 ILE A C 1
ATOM 5617 O O . ILE A 1 721 ? 9.547 -2.989 -37.738 1.00 93.38 721 ILE A O 1
ATOM 5621 N N . GLU A 1 722 ? 8.050 -1.348 -38.012 1.00 91.81 722 GLU A N 1
ATOM 5622 C CA . GLU A 1 722 ? 9.016 -0.246 -37.961 1.00 91.81 722 GLU A CA 1
ATOM 5623 C C . GLU A 1 722 ? 9.718 -0.130 -36.598 1.00 91.81 722 GLU A C 1
ATOM 5625 O O . GLU A 1 722 ? 10.737 0.548 -36.488 1.00 91.81 722 GLU A O 1
ATOM 5630 N N . ARG A 1 723 ? 9.195 -0.792 -35.559 1.00 93.56 723 ARG A N 1
ATOM 5631 C CA . ARG A 1 723 ? 9.744 -0.759 -34.203 1.00 93.56 723 ARG A CA 1
ATOM 5632 C C . ARG A 1 723 ? 11.013 -1.589 -34.038 1.00 93.56 723 ARG A C 1
ATOM 5634 O O . ARG A 1 723 ? 11.718 -1.416 -33.045 1.00 93.56 723 ARG A O 1
ATOM 5641 N N . TYR A 1 724 ? 11.271 -2.494 -34.977 1.00 95.00 724 TYR A N 1
ATOM 5642 C CA . TYR A 1 724 ? 12.450 -3.343 -34.972 1.00 95.00 724 TYR A CA 1
ATOM 5643 C C . TYR A 1 724 ? 13.577 -2.693 -35.769 1.00 95.00 724 TYR A C 1
ATOM 5645 O O . TYR A 1 724 ? 13.374 -2.208 -36.882 1.00 95.00 724 TYR A O 1
ATOM 5653 N N . ASP A 1 725 ? 14.776 -2.742 -35.206 1.00 94.69 725 ASP A N 1
ATOM 5654 C CA . ASP A 1 725 ? 16.002 -2.326 -35.867 1.00 94.69 725 ASP A CA 1
ATOM 5655 C C . ASP A 1 725 ? 16.701 -3.523 -36.525 1.00 94.69 725 ASP A C 1
ATOM 5657 O O . ASP A 1 725 ? 16.427 -4.692 -36.237 1.00 94.69 725 ASP A O 1
ATOM 5661 N N . SER A 1 726 ? 17.629 -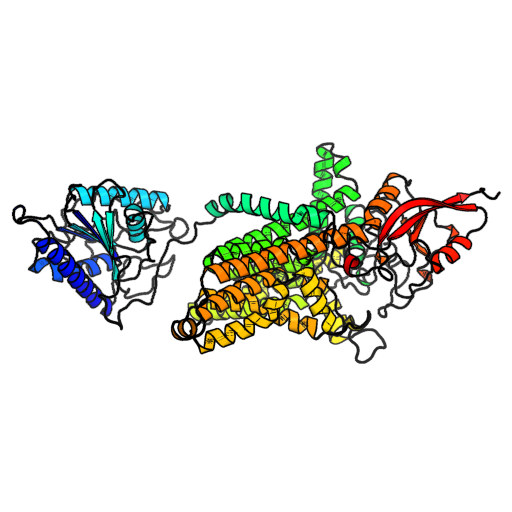3.218 -37.428 1.00 94.31 726 SER A N 1
ATOM 5662 C CA . SER A 1 726 ? 18.442 -4.221 -38.114 1.00 94.31 726 SER A CA 1
ATOM 5663 C C . SER A 1 726 ? 19.591 -4.703 -37.221 1.00 94.31 726 SER A C 1
ATOM 5665 O O . SER A 1 726 ? 20.175 -3.916 -36.481 1.00 94.31 726 SER A O 1
ATOM 5667 N N . ILE A 1 727 ? 19.970 -5.981 -37.294 1.00 95.44 727 ILE A N 1
ATOM 5668 C CA . ILE A 1 727 ? 21.020 -6.563 -36.428 1.00 95.44 727 ILE A CA 1
ATOM 5669 C C . ILE A 1 727 ? 22.386 -5.858 -36.555 1.00 95.44 727 ILE A C 1
ATOM 5671 O O . ILE A 1 727 ? 23.209 -5.906 -35.641 1.00 95.44 727 ILE A O 1
ATOM 5675 N N . GLU A 1 728 ? 22.631 -5.176 -37.671 1.00 94.38 728 GLU A N 1
ATOM 5676 C CA . GLU A 1 728 ? 23.857 -4.449 -37.981 1.00 94.38 728 GLU A CA 1
ATOM 5677 C C . GLU A 1 728 ? 24.079 -3.238 -37.072 1.00 94.38 728 GLU A C 1
ATOM 5679 O O . GLU A 1 728 ? 25.231 -2.850 -36.888 1.00 94.38 728 GLU A O 1
ATOM 5684 N N . VAL A 1 729 ? 23.021 -2.658 -36.486 1.00 94.62 729 VAL A N 1
ATOM 5685 C CA . VAL A 1 729 ? 23.166 -1.516 -35.563 1.00 94.62 729 VAL A CA 1
ATOM 5686 C C . VAL A 1 729 ? 23.511 -1.940 -34.137 1.00 94.62 729 VAL A C 1
ATOM 5688 O O . VAL A 1 729 ? 23.870 -1.092 -33.329 1.00 94.62 729 VAL A O 1
ATOM 5691 N N . CYS A 1 730 ? 23.375 -3.224 -33.803 1.00 95.25 730 CYS A N 1
ATOM 5692 C CA . CYS A 1 730 ? 23.534 -3.724 -32.441 1.00 95.25 730 CYS A CA 1
ATOM 5693 C C . CYS A 1 730 ? 25.006 -3.977 -32.116 1.00 95.25 730 CYS A C 1
ATOM 5695 O O . CYS A 1 730 ? 25.632 -4.812 -32.755 1.00 95.25 730 CYS A O 1
ATOM 5697 N N . ASP A 1 731 ? 25.562 -3.360 -31.080 1.00 95.75 731 ASP A N 1
ATOM 5698 C CA . ASP A 1 731 ? 26.894 -3.736 -30.579 1.00 95.75 731 ASP A CA 1
ATOM 5699 C C . ASP A 1 731 ? 26.808 -4.955 -29.650 1.00 95.75 731 ASP A C 1
ATOM 5701 O O . ASP A 1 731 ? 27.699 -5.810 -29.616 1.00 95.75 731 ASP A O 1
ATOM 5705 N N . TYR A 1 732 ? 25.694 -5.034 -28.916 1.00 96.88 732 TYR A N 1
ATOM 5706 C CA . TYR A 1 732 ? 25.380 -6.088 -27.964 1.00 96.88 732 TYR A CA 1
ATOM 5707 C C . TYR A 1 732 ? 23.978 -6.631 -28.189 1.00 96.88 732 TYR A C 1
ATOM 5709 O O . TYR A 1 732 ? 23.066 -5.886 -28.546 1.00 96.88 732 TYR A O 1
ATOM 5717 N N . VAL A 1 733 ? 23.785 -7.914 -27.900 1.00 97.25 733 VAL A N 1
ATOM 5718 C CA . VAL A 1 733 ? 22.469 -8.560 -27.881 1.00 97.25 733 VAL A CA 1
ATOM 5719 C C . VAL A 1 733 ? 22.270 -9.255 -26.543 1.00 97.25 733 VAL A C 1
ATOM 5721 O O . VAL A 1 733 ? 23.141 -9.999 -26.100 1.00 97.25 733 VAL A O 1
ATOM 5724 N N . VAL A 1 734 ? 21.126 -9.026 -25.902 1.00 97.31 734 VAL A N 1
ATOM 5725 C CA . VAL A 1 734 ? 20.725 -9.706 -24.664 1.00 97.31 734 VAL A CA 1
ATOM 5726 C C . VAL A 1 734 ? 19.575 -10.665 -24.959 1.00 97.31 734 VAL A C 1
ATOM 5728 O O . VAL A 1 734 ? 18.528 -10.230 -25.447 1.00 97.31 734 VAL A O 1
ATOM 5731 N N . ALA A 1 735 ? 19.780 -11.952 -24.664 1.00 96.06 735 ALA A N 1
ATOM 5732 C CA . ALA A 1 735 ? 18.833 -13.034 -24.947 1.00 96.06 735 ALA A CA 1
ATOM 5733 C C . ALA A 1 735 ? 18.974 -14.206 -23.957 1.00 96.06 735 ALA A C 1
ATOM 5735 O O . ALA A 1 735 ? 19.986 -14.331 -23.254 1.00 96.06 735 ALA A O 1
ATOM 5736 N N . MET A 1 736 ? 17.964 -15.079 -23.920 1.00 94.25 736 MET A N 1
ATOM 5737 C CA . MET A 1 736 ? 18.035 -16.346 -23.187 1.00 94.25 736 MET A CA 1
ATOM 5738 C C . MET A 1 736 ? 18.810 -17.400 -23.987 1.00 94.25 736 MET A C 1
ATOM 5740 O O . MET A 1 736 ? 18.752 -17.468 -25.213 1.00 94.25 736 MET A O 1
ATOM 5744 N N . GLU A 1 737 ? 19.525 -18.275 -23.287 1.00 93.62 737 GLU A N 1
ATOM 5745 C CA . GLU A 1 737 ? 20.182 -19.432 -23.883 1.00 93.62 737 GLU A CA 1
ATOM 5746 C C . GLU A 1 737 ? 19.165 -20.383 -24.533 1.00 93.62 737 GLU A C 1
ATOM 5748 O O . GLU A 1 737 ? 18.183 -20.795 -23.909 1.00 93.62 737 GLU A O 1
ATOM 5753 N N . GLY A 1 738 ? 19.449 -20.786 -25.776 1.00 88.62 738 GLY A N 1
ATOM 5754 C CA . GLY A 1 738 ? 18.616 -21.712 -26.543 1.00 88.62 738 GLY A CA 1
ATOM 5755 C C . GLY A 1 738 ? 17.376 -21.067 -27.168 1.00 88.62 738 GLY A C 1
ATOM 5756 O O . GLY A 1 738 ? 16.476 -21.779 -27.619 1.00 88.62 738 GLY A O 1
ATOM 5757 N N . GLU A 1 739 ? 17.307 -19.735 -27.187 1.00 90.44 739 GLU A N 1
ATOM 5758 C CA . GLU A 1 739 ? 16.238 -18.971 -27.821 1.00 90.44 739 GLU A CA 1
ATOM 5759 C C . GLU A 1 739 ? 16.426 -18.928 -29.348 1.00 90.44 739 GLU A C 1
ATOM 5761 O O . GLU A 1 739 ? 17.171 -18.108 -29.889 1.00 90.44 739 GLU A O 1
ATOM 5766 N N . LYS A 1 740 ? 15.744 -19.837 -30.054 1.00 91.31 740 LYS A N 1
ATOM 5767 C CA . LYS A 1 740 ? 15.950 -20.090 -31.490 1.00 91.31 740 LYS A CA 1
ATOM 5768 C C . LYS A 1 740 ? 15.757 -18.853 -32.361 1.00 91.31 740 LYS A C 1
ATOM 5770 O O . LYS A 1 740 ? 16.597 -18.591 -33.217 1.00 91.31 740 LYS A O 1
ATOM 5775 N N . GLU A 1 741 ? 14.686 -18.093 -32.145 1.00 91.44 741 GLU A N 1
ATOM 5776 C CA . GLU A 1 741 ? 14.375 -16.904 -32.943 1.00 91.44 741 GLU A CA 1
ATOM 5777 C C . GLU A 1 741 ? 15.477 -15.842 -32.816 1.00 91.44 741 GLU A C 1
ATOM 5779 O O . GLU A 1 741 ? 15.841 -15.195 -33.797 1.00 91.44 741 GLU A O 1
ATOM 5784 N N . MET A 1 742 ? 16.054 -15.692 -31.620 1.00 92.81 742 MET A N 1
ATOM 5785 C CA . MET A 1 742 ? 17.163 -14.766 -31.394 1.00 92.81 742 MET A CA 1
ATOM 5786 C C . MET A 1 742 ? 18.473 -15.280 -31.980 1.00 92.81 742 MET A C 1
ATOM 5788 O O . MET A 1 742 ? 19.199 -14.507 -32.603 1.00 92.81 742 MET A O 1
ATOM 5792 N N . GLU A 1 743 ? 18.767 -16.575 -31.860 1.00 92.06 743 GLU A N 1
ATOM 5793 C CA . GLU A 1 743 ? 19.935 -17.171 -32.516 1.00 92.06 743 GLU A CA 1
ATOM 5794 C C . GLU A 1 743 ? 19.882 -17.014 -34.043 1.00 92.06 743 GLU A C 1
ATOM 5796 O O . GLU A 1 743 ? 20.910 -16.772 -34.679 1.00 92.06 743 GLU A O 1
ATOM 5801 N N . GLU A 1 744 ? 18.699 -17.146 -34.645 1.00 91.75 744 GLU A N 1
ATOM 5802 C CA . GLU A 1 744 ? 18.480 -16.888 -36.070 1.00 91.75 744 GLU A CA 1
ATOM 5803 C C . GLU A 1 744 ? 18.699 -15.412 -36.412 1.00 91.75 744 GLU A C 1
ATOM 5805 O O . GLU A 1 744 ? 19.430 -15.118 -37.361 1.00 91.75 744 GLU A O 1
ATOM 5810 N N . ALA A 1 745 ? 18.164 -14.486 -35.609 1.00 91.56 745 ALA A N 1
ATOM 5811 C CA . ALA A 1 745 ? 18.374 -13.055 -35.811 1.00 91.56 745 ALA A CA 1
ATOM 5812 C C . ALA A 1 745 ? 19.857 -12.658 -35.741 1.00 91.56 745 ALA A C 1
ATOM 5814 O O . ALA A 1 745 ? 20.343 -11.893 -36.574 1.00 91.56 745 ALA A O 1
ATOM 5815 N N . MET A 1 746 ? 20.606 -13.226 -34.797 1.00 92.94 746 MET A N 1
ATOM 5816 C CA . MET A 1 746 ? 22.037 -12.962 -34.628 1.00 92.94 746 MET A CA 1
ATOM 5817 C C . MET A 1 746 ? 22.879 -13.480 -35.798 1.00 92.94 746 MET A C 1
ATOM 5819 O O . MET A 1 746 ? 23.843 -12.817 -36.190 1.00 92.94 746 MET A O 1
ATOM 5823 N N . LYS A 1 747 ? 22.500 -14.621 -36.391 1.00 92.31 747 LYS A N 1
ATOM 5824 C CA . LYS A 1 747 ? 23.155 -15.204 -37.579 1.00 92.31 747 LYS A CA 1
ATOM 5825 C C . LYS A 1 747 ? 22.961 -14.373 -38.848 1.00 92.31 747 LYS A C 1
ATOM 5827 O O . LYS A 1 747 ? 23.695 -14.587 -39.810 1.00 92.31 747 LYS A O 1
ATOM 5832 N N . MET A 1 748 ? 22.007 -13.438 -38.868 1.00 92.12 748 MET A N 1
ATOM 5833 C CA . MET A 1 748 ? 21.813 -12.547 -40.016 1.00 92.12 748 MET A CA 1
ATOM 5834 C C . MET A 1 748 ? 22.958 -11.538 -40.180 1.00 92.12 748 MET A C 1
ATOM 5836 O O . MET A 1 748 ? 23.185 -11.062 -41.291 1.00 92.12 748 MET A O 1
ATOM 5840 N N . ARG A 1 749 ? 23.718 -11.237 -39.115 1.00 93.12 749 ARG A N 1
ATOM 5841 C CA . ARG A 1 749 ? 24.880 -10.347 -39.214 1.00 93.12 749 ARG A CA 1
ATOM 5842 C C . ARG A 1 749 ? 26.096 -11.098 -39.751 1.00 93.12 749 ARG A C 1
ATOM 5844 O O . ARG A 1 749 ? 26.514 -12.107 -39.191 1.00 93.12 749 ARG A O 1
ATOM 5851 N N . VAL A 1 750 ? 26.691 -10.572 -40.818 1.00 88.94 750 VAL A N 1
ATOM 5852 C CA . VAL A 1 750 ? 27.813 -11.195 -41.541 1.00 88.94 750 VAL A CA 1
ATOM 5853 C C . VAL A 1 750 ? 29.126 -10.450 -41.252 1.00 88.94 750 VAL A C 1
ATOM 5855 O O . VAL A 1 750 ? 29.107 -9.269 -40.917 1.00 88.94 750 VAL A O 1
ATOM 5858 N N . GLY A 1 751 ? 30.277 -11.117 -41.406 1.00 85.62 751 GLY A N 1
ATOM 5859 C CA . GLY A 1 751 ? 31.609 -10.487 -41.297 1.00 85.62 751 GLY A CA 1
ATOM 5860 C C . GLY A 1 751 ? 32.264 -10.548 -39.908 1.00 85.62 751 GLY A C 1
ATOM 5861 O O . GLY A 1 751 ? 33.296 -9.916 -39.681 1.00 85.62 751 GLY A O 1
ATOM 5862 N N . GLY A 1 752 ? 31.694 -11.320 -38.984 1.00 90.31 752 GLY A N 1
ATOM 5863 C CA . GLY A 1 752 ? 32.188 -11.477 -37.618 1.00 90.31 752 GLY A CA 1
ATOM 5864 C C . GLY A 1 752 ? 31.428 -12.562 -36.859 1.00 90.31 752 GLY A C 1
ATOM 5865 O O . GLY A 1 752 ? 30.782 -13.414 -37.474 1.00 90.31 752 GLY A O 1
ATOM 5866 N N . GLY A 1 753 ? 31.507 -12.522 -35.531 1.00 93.75 753 GLY A N 1
ATOM 5867 C CA . GLY A 1 753 ? 30.821 -13.464 -34.651 1.00 93.75 753 GLY A CA 1
ATOM 5868 C C . GLY A 1 753 ? 30.328 -12.820 -33.358 1.00 93.75 753 GLY A C 1
ATOM 5869 O O . GLY A 1 753 ? 30.846 -11.798 -32.909 1.00 93.75 753 GLY A O 1
ATOM 5870 N N . TRP A 1 754 ? 29.319 -13.446 -32.754 1.00 95.25 754 TRP A N 1
ATOM 5871 C CA . TRP A 1 754 ? 28.797 -13.081 -31.441 1.00 95.25 754 TRP A CA 1
ATOM 5872 C C . TRP A 1 754 ? 29.465 -13.931 -30.363 1.00 95.25 754 TRP A C 1
ATOM 5874 O O . TRP A 1 754 ? 29.374 -15.158 -30.398 1.00 95.25 754 TRP A O 1
ATOM 5884 N N . VAL A 1 755 ? 30.113 -13.288 -29.393 1.00 95.69 755 VAL A N 1
ATOM 5885 C CA . VAL A 1 755 ? 30.745 -13.962 -28.250 1.00 95.69 755 VAL A CA 1
ATOM 5886 C C . VAL A 1 755 ? 29.998 -13.627 -26.969 1.00 95.69 755 VAL A C 1
ATOM 5888 O O . VAL A 1 755 ? 29.585 -12.487 -26.775 1.00 95.69 755 VAL A O 1
ATOM 5891 N N . VAL A 1 756 ? 29.817 -14.609 -26.088 1.00 96.81 756 VAL A N 1
ATOM 5892 C CA . VAL A 1 756 ? 29.232 -14.364 -24.763 1.00 96.81 756 VAL A CA 1
ATOM 5893 C C . VAL A 1 756 ? 30.237 -13.566 -23.939 1.00 96.81 756 VAL A C 1
ATOM 5895 O O . VAL A 1 756 ? 31.338 -14.049 -23.682 1.00 96.81 756 VAL A O 1
ATOM 5898 N N . GLU A 1 757 ? 29.869 -12.352 -23.536 1.00 95.69 757 GLU A N 1
ATOM 5899 C CA . GLU A 1 757 ? 30.704 -11.527 -22.656 1.00 95.69 757 GLU A CA 1
ATOM 5900 C C . GLU A 1 757 ? 30.241 -11.602 -21.204 1.00 95.69 757 GLU A C 1
ATOM 5902 O O . GLU A 1 757 ? 31.063 -11.719 -20.297 1.00 95.69 757 GLU A O 1
ATOM 5907 N N . PHE A 1 758 ? 28.925 -11.593 -20.985 1.00 97.00 758 PHE A N 1
ATOM 5908 C CA . PHE A 1 758 ? 28.334 -11.738 -19.659 1.00 97.00 758 PHE A CA 1
ATOM 5909 C C . PHE A 1 758 ? 27.269 -12.829 -19.672 1.00 97.00 758 PHE A C 1
ATOM 5911 O O . PHE A 1 758 ? 26.490 -12.941 -20.620 1.00 97.00 758 PHE A O 1
ATOM 5918 N N . GLU A 1 759 ? 27.217 -13.611 -18.600 1.00 96.75 759 GLU A N 1
ATOM 5919 C CA . GLU A 1 759 ? 26.224 -14.660 -18.402 1.00 96.75 759 GLU A CA 1
ATOM 5920 C C . GLU A 1 759 ? 25.804 -14.698 -16.938 1.00 96.75 759 GLU A C 1
ATOM 5922 O O . GLU A 1 759 ? 26.637 -14.715 -16.034 1.00 96.75 759 GLU A O 1
ATOM 5927 N N . GLU A 1 760 ? 24.496 -14.731 -16.724 1.00 96.69 760 GLU A 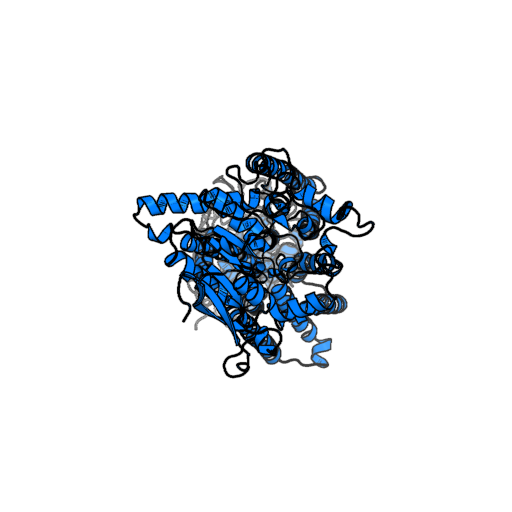N 1
ATOM 5928 C CA . GLU A 1 760 ? 23.873 -14.913 -15.421 1.00 96.69 760 GLU A CA 1
ATOM 5929 C C . GLU A 1 760 ? 22.911 -16.097 -15.480 1.00 96.69 760 GLU A C 1
ATOM 5931 O O . GLU A 1 760 ? 22.351 -16.406 -16.529 1.00 96.69 760 GLU A O 1
ATOM 5936 N N . ILE A 1 761 ? 22.687 -16.773 -14.355 1.00 94.25 761 ILE A N 1
ATOM 5937 C CA . ILE A 1 761 ? 21.756 -17.909 -14.319 1.00 94.25 761 ILE A CA 1
ATOM 5938 C C . ILE A 1 761 ? 20.312 -17.436 -14.154 1.00 94.25 761 ILE A C 1
ATOM 5940 O O . ILE A 1 761 ? 20.000 -16.613 -13.289 1.00 94.25 761 ILE A O 1
ATOM 5944 N N . PHE A 1 762 ? 19.411 -18.019 -14.935 1.00 93.75 762 PHE A N 1
ATOM 5945 C CA . PHE A 1 762 ? 17.982 -17.744 -14.887 1.00 93.75 762 PHE A CA 1
ATOM 5946 C C . PHE A 1 762 ? 17.197 -19.056 -14.834 1.00 93.75 762 PHE A C 1
ATOM 5948 O O . PHE A 1 762 ? 17.524 -20.013 -15.535 1.00 93.75 762 PHE A O 1
ATOM 5955 N N . LEU A 1 763 ? 16.184 -19.137 -13.969 1.00 92.69 763 LEU A N 1
ATOM 5956 C CA . LEU A 1 763 ? 15.417 -20.371 -13.804 1.00 92.69 763 LEU A CA 1
ATOM 5957 C C . LEU A 1 763 ? 14.518 -20.616 -15.020 1.00 92.69 763 LEU A C 1
ATOM 5959 O O . LEU A 1 763 ? 13.699 -19.765 -15.379 1.00 92.69 763 LEU A O 1
ATOM 5963 N N . ASP A 1 764 ? 14.610 -21.812 -15.595 1.00 87.50 764 ASP A N 1
ATOM 5964 C CA . ASP A 1 764 ? 13.694 -22.246 -16.638 1.00 87.50 764 ASP A CA 1
ATOM 5965 C C . ASP A 1 764 ? 12.321 -22.556 -16.029 1.00 87.50 764 ASP A C 1
ATOM 5967 O O . ASP A 1 764 ? 12.150 -23.484 -15.231 1.00 87.50 764 ASP A O 1
ATOM 5971 N N . LYS A 1 765 ? 11.324 -21.753 -16.404 1.00 81.44 765 LYS A N 1
ATOM 5972 C CA . LYS A 1 765 ? 9.948 -21.873 -15.919 1.00 81.44 765 LYS A CA 1
ATOM 5973 C C . LYS A 1 765 ? 9.235 -23.120 -16.450 1.00 81.44 765 LYS A C 1
ATOM 5975 O O . LYS A 1 765 ? 8.328 -23.604 -15.764 1.00 81.44 765 LYS A O 1
ATOM 5980 N N . GLU A 1 766 ? 9.568 -23.574 -17.655 1.00 81.50 766 GLU A N 1
ATOM 5981 C CA . GLU A 1 766 ? 8.882 -24.681 -18.330 1.00 81.50 766 GLU A CA 1
ATOM 5982 C C . GLU A 1 766 ? 9.305 -26.028 -17.753 1.00 81.50 766 GLU A C 1
ATOM 5984 O O . GLU A 1 766 ? 8.470 -26.915 -17.577 1.00 81.50 766 GLU A O 1
ATOM 5989 N N . GLU A 1 767 ? 10.576 -26.141 -17.374 1.00 81.06 767 GLU A N 1
ATOM 5990 C CA . GLU A 1 767 ? 11.154 -27.391 -16.880 1.00 81.06 767 GLU A CA 1
ATOM 5991 C C . GLU A 1 767 ? 11.192 -27.485 -15.339 1.00 81.06 767 GLU A C 1
ATOM 5993 O O . GLU A 1 767 ? 11.396 -28.566 -14.786 1.00 81.06 767 GLU A O 1
ATOM 5998 N N . SER A 1 768 ? 10.938 -26.384 -14.618 1.00 84.31 768 SER A N 1
ATOM 5999 C CA . SER A 1 768 ? 10.979 -26.345 -13.144 1.00 84.31 768 SER A CA 1
ATOM 6000 C C . SER A 1 768 ? 9.614 -26.529 -12.457 1.00 84.31 768 SER A C 1
ATOM 6002 O O . SER A 1 768 ? 8.577 -26.038 -12.911 1.00 84.31 768 SER A O 1
ATOM 6004 N N . GLY A 1 769 ? 9.629 -27.177 -11.284 1.00 85.50 769 GLY A N 1
ATOM 6005 C CA . GLY A 1 769 ? 8.453 -27.510 -10.473 1.00 85.50 769 GLY A CA 1
ATOM 6006 C C . GLY A 1 769 ? 7.987 -26.405 -9.511 1.00 85.50 769 GLY A C 1
ATOM 6007 O O . GLY A 1 769 ? 7.586 -25.312 -9.916 1.00 85.50 769 GLY A O 1
ATOM 6008 N N . LEU A 1 770 ? 7.958 -26.705 -8.208 1.00 83.50 770 LEU A N 1
ATOM 6009 C CA . LEU A 1 770 ? 7.511 -25.766 -7.162 1.00 83.50 770 LEU A CA 1
ATOM 6010 C C . LEU A 1 770 ? 8.571 -24.709 -6.826 1.00 83.50 770 LEU A C 1
ATOM 6012 O O . LEU A 1 770 ? 8.233 -23.617 -6.369 1.00 83.50 770 LEU A O 1
ATOM 6016 N N . GLU A 1 771 ? 9.831 -25.001 -7.125 1.00 84.44 771 GLU A N 1
ATOM 6017 C CA . GLU A 1 771 ? 10.998 -24.141 -6.934 1.00 84.44 771 GLU A CA 1
ATOM 6018 C C . GLU A 1 771 ? 10.813 -22.779 -7.606 1.00 84.44 771 GLU A C 1
ATOM 6020 O O . GLU A 1 771 ? 11.316 -21.769 -7.118 1.00 84.44 771 GLU A O 1
ATOM 6025 N N . ARG A 1 772 ? 10.027 -22.734 -8.691 1.00 85.69 772 ARG A N 1
ATOM 6026 C CA . ARG A 1 772 ? 9.715 -21.518 -9.450 1.00 85.69 772 ARG A CA 1
ATOM 6027 C C . ARG A 1 772 ? 8.897 -20.488 -8.658 1.00 85.69 772 ARG A C 1
ATOM 6029 O O . ARG A 1 772 ? 8.907 -19.310 -9.009 1.00 85.69 772 ARG A O 1
ATOM 6036 N N . ILE A 1 773 ? 8.152 -20.920 -7.636 1.00 85.94 773 ILE A N 1
ATOM 6037 C CA . ILE A 1 773 ? 7.214 -20.075 -6.872 1.00 85.94 773 ILE A CA 1
ATOM 6038 C C . ILE A 1 773 ? 7.580 -19.931 -5.394 1.00 85.94 773 ILE A C 1
ATOM 6040 O O . ILE A 1 773 ? 7.244 -18.908 -4.792 1.00 85.94 773 ILE A O 1
ATOM 6044 N N . ILE A 1 774 ? 8.232 -20.934 -4.805 1.00 87.44 774 ILE A N 1
ATOM 6045 C CA . ILE A 1 774 ? 8.654 -20.934 -3.406 1.00 87.44 774 ILE A CA 1
ATOM 6046 C C . ILE A 1 774 ? 9.936 -21.746 -3.261 1.00 87.44 774 ILE A C 1
ATOM 6048 O O . ILE A 1 774 ? 10.061 -22.831 -3.826 1.00 87.44 774 ILE A O 1
ATOM 6052 N N . ARG A 1 775 ? 10.876 -21.234 -2.468 1.00 85.31 775 ARG A N 1
ATOM 6053 C CA . ARG A 1 775 ? 12.136 -21.913 -2.193 1.00 85.31 775 ARG A CA 1
ATOM 6054 C C . ARG A 1 775 ? 12.339 -22.030 -0.696 1.00 85.31 775 ARG A C 1
ATOM 6056 O O . ARG A 1 775 ? 12.388 -21.031 0.017 1.00 85.31 775 ARG A O 1
ATOM 6063 N N . ILE A 1 776 ? 12.452 -23.267 -0.231 1.00 82.50 776 ILE A N 1
ATOM 6064 C CA . ILE A 1 776 ? 12.832 -23.591 1.140 1.00 82.50 776 ILE A CA 1
ATOM 6065 C C . ILE A 1 776 ? 14.188 -24.286 1.032 1.00 82.50 776 ILE A C 1
ATOM 6067 O O . ILE A 1 776 ? 14.241 -25.357 0.418 1.00 82.50 776 ILE A O 1
ATOM 6071 N N . PRO A 1 777 ? 15.270 -23.686 1.569 1.00 75.38 777 PRO A N 1
ATOM 6072 C CA . PRO A 1 777 ? 16.605 -24.269 1.485 1.00 75.38 777 PRO A CA 1
ATOM 6073 C C . PRO A 1 777 ? 16.591 -25.747 1.886 1.00 75.38 777 PRO A C 1
ATOM 6075 O O . PRO A 1 777 ? 15.898 -26.105 2.844 1.00 75.38 777 PRO A O 1
ATOM 6078 N N . TRP A 1 778 ? 17.338 -26.590 1.165 1.00 75.12 778 TRP A N 1
ATOM 6079 C CA . TRP A 1 778 ? 17.478 -28.037 1.418 1.00 75.12 778 TRP A CA 1
ATOM 6080 C C . TRP A 1 778 ? 16.234 -28.902 1.132 1.00 75.12 778 TRP A C 1
ATOM 6082 O O . TRP A 1 778 ? 16.346 -30.126 1.118 1.00 75.12 778 TRP A O 1
ATOM 6092 N N . LEU A 1 779 ? 15.059 -28.301 0.908 1.00 74.81 779 LEU A N 1
ATOM 6093 C CA . LEU A 1 779 ? 13.790 -28.997 0.641 1.00 74.81 779 LEU A CA 1
ATOM 6094 C C . LEU A 1 779 ? 13.324 -28.853 -0.815 1.00 74.81 779 LEU A C 1
ATOM 6096 O O . LEU A 1 779 ? 12.718 -29.778 -1.346 1.00 74.81 779 LEU A O 1
ATOM 6100 N N . LEU A 1 780 ? 13.586 -27.704 -1.446 1.00 76.88 780 LEU A N 1
ATOM 6101 C CA . LEU A 1 780 ? 13.148 -27.362 -2.806 1.00 76.88 780 LEU A CA 1
ATOM 6102 C C . LEU A 1 780 ? 14.306 -26.714 -3.589 1.00 76.88 780 LEU A C 1
ATOM 6104 O O . LEU A 1 780 ? 14.316 -25.500 -3.787 1.00 76.88 780 LEU A O 1
ATOM 6108 N N . ASP A 1 781 ? 15.304 -27.511 -3.988 1.00 72.38 781 ASP A N 1
ATOM 6109 C CA . ASP A 1 781 ? 16.519 -27.046 -4.693 1.00 72.38 781 ASP A CA 1
ATOM 6110 C C . ASP A 1 781 ? 16.707 -27.648 -6.105 1.00 72.38 781 ASP A C 1
ATOM 6112 O O . ASP A 1 781 ? 17.724 -27.396 -6.746 1.00 72.38 781 ASP A O 1
ATOM 6116 N N . GLY A 1 782 ? 15.731 -28.400 -6.628 1.00 78.50 782 GLY A N 1
ATOM 6117 C CA . GLY A 1 782 ? 15.832 -29.138 -7.899 1.00 78.50 782 GLY A CA 1
ATOM 6118 C C . GLY A 1 782 ? 15.514 -28.350 -9.179 1.00 78.50 782 GLY A C 1
ATOM 6119 O O . GLY A 1 782 ? 15.171 -28.964 -10.183 1.00 78.50 782 GLY A O 1
ATOM 6120 N N . GLY A 1 783 ? 15.562 -27.014 -9.149 1.00 82.62 783 GLY A N 1
ATOM 6121 C CA . GLY A 1 783 ? 15.231 -26.181 -10.314 1.00 82.62 783 GLY A CA 1
ATOM 6122 C C . GLY A 1 783 ? 16.227 -26.342 -11.468 1.00 82.62 783 GLY A C 1
ATOM 6123 O O . GLY A 1 783 ? 17.419 -26.547 -11.226 1.00 82.62 783 GLY A O 1
ATOM 6124 N N . ILE A 1 784 ? 15.742 -26.200 -12.702 1.00 87.94 784 ILE A N 1
ATOM 6125 C CA . ILE A 1 784 ? 16.558 -26.209 -13.925 1.00 87.94 784 ILE A CA 1
ATOM 6126 C C . ILE A 1 784 ? 16.874 -24.762 -14.326 1.00 87.94 784 ILE A C 1
ATOM 6128 O O . ILE A 1 784 ? 16.038 -23.870 -14.176 1.00 87.94 784 ILE A O 1
ATOM 6132 N N . TRP A 1 785 ? 18.099 -24.522 -14.796 1.00 91.75 785 TRP A N 1
ATOM 6133 C CA . TRP A 1 785 ? 18.646 -23.187 -15.050 1.00 91.75 785 TRP A CA 1
ATOM 6134 C C . TRP A 1 785 ? 19.183 -23.088 -16.474 1.00 91.75 785 TRP A C 1
ATOM 6136 O O . TRP A 1 785 ? 19.801 -24.032 -16.961 1.00 91.75 785 TRP A O 1
ATOM 6146 N N . LYS A 1 786 ? 18.976 -21.930 -17.098 1.00 93.88 786 LYS A N 1
ATOM 6147 C CA . LYS A 1 786 ? 19.526 -21.531 -18.399 1.00 93.88 786 LYS A CA 1
ATOM 6148 C C . LYS A 1 786 ? 20.359 -20.258 -18.245 1.00 93.88 786 LYS A C 1
ATOM 6150 O O . LYS A 1 786 ? 20.166 -19.510 -17.279 1.00 93.88 786 LYS A O 1
ATOM 6155 N N . GLY A 1 787 ? 21.263 -20.002 -19.184 1.00 95.25 787 GLY A N 1
ATOM 6156 C CA . GLY A 1 787 ? 21.999 -18.741 -19.251 1.00 95.25 787 GLY A CA 1
ATOM 6157 C C . GLY A 1 787 ? 21.122 -17.576 -19.726 1.00 95.25 787 GLY A C 1
ATOM 6158 O O . GLY A 1 787 ? 20.470 -17.666 -20.760 1.00 95.25 787 GLY A O 1
ATOM 6159 N N . TYR A 1 788 ? 21.130 -16.460 -19.003 1.00 96.81 788 TYR A N 1
ATOM 6160 C CA . TYR A 1 788 ? 20.704 -15.141 -19.478 1.00 96.81 788 TYR A CA 1
ATOM 6161 C C . TYR A 1 788 ? 21.966 -14.396 -19.912 1.00 96.81 788 TYR A C 1
ATOM 6163 O O . TYR A 1 788 ? 22.825 -14.098 -19.076 1.00 96.81 788 TYR A O 1
ATOM 6171 N N . ARG A 1 789 ? 22.134 -14.183 -21.220 1.00 97.56 789 ARG A N 1
ATOM 6172 C CA . ARG A 1 789 ? 23.433 -13.852 -21.824 1.00 97.56 789 ARG A CA 1
ATOM 6173 C C . ARG A 1 789 ? 23.430 -12.490 -22.495 1.00 97.56 789 ARG A C 1
ATOM 6175 O O . ARG A 1 789 ? 22.463 -12.112 -23.151 1.00 97.56 789 ARG A O 1
ATOM 6182 N N . ALA A 1 790 ? 24.556 -11.793 -22.374 1.00 97.25 790 ALA A N 1
ATOM 6183 C CA . ALA A 1 790 ? 24.909 -10.652 -23.200 1.00 97.25 790 ALA A CA 1
ATOM 6184 C C . ALA A 1 790 ? 25.997 -11.079 -24.181 1.00 97.25 790 ALA A C 1
ATOM 6186 O O . ALA A 1 790 ? 27.098 -11.474 -23.784 1.00 97.25 790 ALA A O 1
ATOM 6187 N N . TYR A 1 791 ? 25.683 -10.976 -25.460 1.00 96.94 791 TYR A N 1
ATOM 6188 C CA . TYR A 1 791 ? 26.584 -11.284 -26.549 1.00 96.94 791 TYR A CA 1
ATOM 6189 C C . TYR A 1 791 ? 27.160 -9.993 -27.112 1.00 96.94 791 TYR A C 1
ATOM 6191 O O . TYR A 1 791 ? 26.407 -9.070 -27.417 1.00 96.94 791 TYR A O 1
ATOM 6199 N N . LYS A 1 792 ? 28.475 -9.953 -27.296 1.00 96.31 792 LYS A N 1
ATOM 6200 C CA . LYS A 1 792 ? 29.194 -8.866 -27.956 1.00 96.31 792 LYS A CA 1
ATOM 6201 C C . LYS A 1 792 ? 29.517 -9.237 -29.390 1.00 96.31 792 LYS A C 1
ATOM 6203 O O . LYS A 1 792 ? 29.950 -10.361 -29.657 1.00 96.31 792 LYS A O 1
ATOM 6208 N N . TRP A 1 793 ? 29.363 -8.284 -30.299 1.00 95.25 793 TRP A N 1
ATOM 6209 C CA . TRP A 1 793 ? 29.844 -8.444 -31.663 1.00 95.25 793 TRP A CA 1
ATOM 6210 C C . TRP A 1 793 ? 31.363 -8.264 -31.750 1.00 95.25 793 TRP A C 1
ATOM 6212 O O . TRP A 1 793 ? 31.921 -7.296 -31.228 1.00 95.25 793 TRP A O 1
ATOM 6222 N N . VAL A 1 794 ? 32.034 -9.181 -32.447 1.00 93.69 794 VAL A N 1
ATOM 6223 C CA . VAL A 1 794 ? 33.465 -9.100 -32.752 1.00 93.69 794 VAL A CA 1
ATOM 6224 C C . VAL A 1 794 ? 33.653 -9.203 -34.261 1.00 93.69 794 VAL A C 1
ATOM 6226 O O . VAL A 1 794 ? 33.338 -10.225 -34.876 1.00 93.69 794 VAL A O 1
ATOM 6229 N N . GLU A 1 795 ? 34.173 -8.135 -34.863 1.00 87.50 795 GLU A N 1
ATOM 6230 C CA . GLU A 1 795 ? 34.541 -8.113 -36.279 1.00 87.50 795 GLU A CA 1
ATOM 6231 C C . GLU A 1 795 ? 35.789 -8.977 -36.526 1.00 87.50 795 GLU A C 1
ATOM 6233 O O . GLU A 1 795 ? 36.758 -8.910 -35.770 1.00 87.50 795 GLU A O 1
ATOM 6238 N N . GLY A 1 796 ? 35.789 -9.778 -37.600 1.00 73.25 796 GLY A N 1
ATOM 6239 C CA . GLY A 1 796 ? 37.015 -10.418 -38.102 1.00 73.25 796 GLY A CA 1
ATOM 6240 C C . GLY A 1 796 ? 37.551 -11.636 -37.332 1.00 73.25 796 GLY A C 1
ATOM 6241 O O . GLY A 1 796 ? 38.762 -11.833 -37.297 1.00 73.25 796 GLY A O 1
ATOM 6242 N N . GLY A 1 797 ? 36.687 -12.474 -36.752 1.00 54.53 797 GLY A N 1
ATOM 6243 C CA . GLY A 1 797 ? 37.070 -13.703 -36.034 1.00 54.53 797 GLY A CA 1
ATOM 6244 C C . GLY A 1 797 ? 36.550 -14.998 -36.663 1.00 54.53 797 GLY A C 1
ATOM 6245 O O . GLY A 1 797 ? 35.996 -15.828 -35.951 1.00 54.53 797 GLY A O 1
ATOM 6246 N N . GLY A 1 798 ? 36.656 -15.141 -37.986 1.00 44.59 798 GLY A N 1
ATOM 6247 C CA . GLY A 1 798 ? 36.372 -16.394 -38.685 1.00 44.59 798 GLY A CA 1
ATOM 6248 C C . GLY A 1 798 ? 37.663 -17.094 -39.091 1.00 44.59 798 GLY A C 1
ATOM 6249 O O . GLY A 1 798 ? 38.180 -16.796 -40.161 1.00 44.59 798 GLY A O 1
ATOM 6250 N N . ASP A 1 799 ? 38.151 -17.974 -38.219 1.00 35.94 799 ASP A N 1
ATOM 6251 C CA . ASP A 1 799 ? 38.729 -19.282 -38.564 1.00 35.94 799 ASP A CA 1
ATOM 6252 C C . ASP A 1 799 ? 38.505 -20.248 -37.391 1.00 35.94 799 ASP A C 1
ATOM 6254 O O . ASP A 1 799 ? 38.880 -19.892 -36.246 1.00 35.94 799 ASP A O 1
#

Foldseek 3Di:
DDFLLAKEKEWEFAAFPDDADFQPDPPAGAHDPLRLVLLLLLLVVVVVVVVVSVVPDDDPPPDDFFAAEEFAQRNSLLSSSQSNCVSCVVPDPYQAHEYAQLQADADAPVGDDDFDSRDDCPDPSVPPRRYDPPHDHQAHDGPHDDLVRNLVSLLSRQLVVRVVGRYYHYYYHQSSSVSVCVQQADPVDDADFQFHRFMWMWRDRDSNHNPIDTPGHRDQPSDDPVRRPPDDGDDDDDDPPPVLVVVLVVQLVVLLVLQVVLQLLFADPFLCLFAVAVQLLCCLQPVFWGWHDPCLALVQVQHFCLLRVVLSVVLNVVLVVCVVVVNVVCNALVNSLSVLLSVLLSLQSVLLSLLLVLCVVQFDPLLSVLLVLLQSLFQLCSNLSRGSALLSLLQSLLSNLLSCLSVVNNLSNLLSLLCSCQRRHAVVLNQLCVLSLVVQLVVLCVVPNPVRNVVSVCSNVVSNVVSNVVRQVSSCVQQVDRDRSSVSLCCQAPPDDFPPDPPHGLLPLVHFDDLCPVVVLLCLRRPPLSVLPVQLVVLVVVLVVVDNDDPSLVSLVSSLVSLVVQCVVQSPDRHDDSSSNSSCSSSSSSSSSSSLVSVVVVCPPPVNCVVPVDDPVVSVVVSVVSSVRSNQSSNQQSVLSSVAQSFQVVQLLVCLVPDDAAAEEEEEPCLSSNRHCSSNGRYHYAYAYFDDFFDDIDIADSSGNNDRPPDDDHSNRGGDPVRHDQLVRHQKYWDWPPRVRVVVSLVVDDQWDWDWPDWDKHFDPVPADCSNRGHDPPPGDPTDITIGTMIGTDGDPDD

Nearest PDB structures (foldseek):
  4ars-assembly1_A  TM=6.405E-01  e=2.392E-02  Hafnia alvei
  7z2t-assembly1_A  TM=6.625E-01  e=4.979E-02  Escherichia coli
  7wld-assembly1_U  TM=4.062E-01  e=2.905E-03  Homo sapiens
  7z3v-assembly1_A  TM=5.261E-01  e=4.340E-02  Escherichia coli
  8if8-assembly1_B  TM=3.096E-01  e=5.457E-02  Mycobacterium tuberculosis H37Rv

Secondary structure (DSSP, 8-state):
-----EEEEEEE---BSS---TTT--SS-PBPHHHHHHHHHHHHHHHHHHHHHHHSS-TT--S---EEEEE-SSHHHHHHHHHHHHHHTTTS--PSBEE-GGGPPP--TTT---S-----TTSGGGTTS-B-TTPPPS----SS--HHHHHHHHHHHHHHHHHH-SEEEEEE-HHHHHHHHHHHS-TTSPPPPB-TT-EEEEEES-TTSS-EEEEEEEE-TTS-GGGS--S--B-PPSPPTHHHHHHHHHHHHHHHHHHHHHHHSPPP--HHIIIIIIHHHHHHHH----EE-GGGSTTT--S-GGGTHHHHHHHHHHHHHHHHHT-GGGGSHHHHHHHHHHHHHHHHHHHHHHHHHHHTTTS-HHHHHHHHHHHHT-HHHHHHHT--SHHHHHHHHHHHHHHHHHTT-HHHHHHHHHHIIIIIS-GGGHHHHHHHHHHHHHHHHHHHHHHHHHHHHHHHHHHHHHHHHHHHHHHHHHHSS---HHHHHHHIIIII-STT-TT--GGGGG----THHHHHHHHHHHGGGGGHHHHHHHHHHHHHHHSPPPHHHHHHHHHHHHHHHHHHHHHTSSS--GGGGGGGTTHHHHHHHHHHHHHHHHHTSHHHHTTS---HHHHHHHHHHHHHHHHHHHHHHHHHHHHHH-THHHHHHHHHHHPPTT-EEEESGGGGG---GGGTTT-EEEE--SS--S---EE--TTGGGSPPSS---TT----GGGPPPGGG-SEEEEETT-HHHHHHHHT--SEEEEEEEEEEEE-TTT--GGGT---TTTS----EEEEEEEEEEET---

Radius of gyration: 34.74 Å; Cα contacts (8 Å, |Δi|>4): 1407; chains: 1; bounding box: 71×61×114 Å

InterPro domains:
  IPR005599 GPI mannosyltransferase [PF03901] (253-680)
  IPR005599 GPI mannosyltransferase [PTHR22760] (252-737)
  IPR013078 Histidine phosphatase superfamily, clade-1 [PF00300] (68-184)
  IPR029033 Histidine phosphatase superfamily [G3DSA:3.40.50.1240] (6-236)
  IPR029033 Histidine phosphatase superfamily [SSF53254] (6-205)

Sequence (799 aa):
MTSTNKTLTLCRYGIRSSMLVEYVGPFNMSISPSAHVTASQTGDLILSLLNKAKVEGDGKKKKNRKIAIFSSPFLRACQTAHGIYKVLSPHFSLPPILVEPGITEWLDPSLVSTSNLQPDVKGEEYDGIPIDEDYEPHGDAKFPETVPELSTRLISTVTSLLNSYDDVIIVSHAPCLLSIARHYAPPSNPLNESALGGVYRFELVSPDKQEAVMTHNSYTLHLTEDLKPGIQRWDFPPPSCSYLLHISYPFIYLVTFLLLLPSILSPISDCDEVYNYYEPLKIGLLGEPAMMTWENSKEYAFRTYAMIEPSKLVLGATKIVAGIVGGEVLTGDIALFHFHRLLLILLTSFSLTSLFISLRPHLPPSLLLLSYLLLTTSGGLNLTSSSFLPSSLALILTTFTTSHHLNGSHTKAILTGMVATTCIAWPFVGILYVPLALDALYLGYKNCGFKGASKPITVALASFVALTGVTAIVDKVNYGVWTIPNLNIFIYNAIKGPEGMEGKTGDELYGVEPFGYYVKNLILNFGPAAIFIPLLPLVAILKRTIVRFTTPELTLLKVLTPLYIWIMVVGTRPHKEERFLYPVYHLIPIAAATTLWMGREICNINRLERIIPVKNSLYKLVWAAVAIAGVVTGWGRSYAIYKNYNAPIPLYTSLSRTLGPGTVVCTGNEWYRFPSSFFLGSQSLRFLKSGFGGQLPQPFGEDGSRGVPAQNFNDMNREEIERYDSIEVCDYVVAMEGEKEMEEAMKMRVGGGWVVEFEEIFLDKEESGLERIIRIPWLLDGGIWKGYRAYKWVEGGGD

Organism: NCBI:txid722753

Solvent-accessible surface area (backbone atoms only — not comparable to full-atom values): 42148 Å² total; per-residue (Å²): 133,81,66,41,89,31,37,44,36,40,33,29,30,40,52,59,61,64,81,74,42,85,80,72,42,68,82,65,45,54,49,24,80,72,20,51,55,48,18,33,39,49,15,52,51,50,49,53,53,56,49,50,59,62,69,77,51,72,96,82,79,87,81,83,80,44,44,47,48,35,16,13,50,41,46,25,17,41,55,26,42,42,25,23,45,69,56,40,50,87,79,42,89,55,69,51,39,36,60,28,45,24,47,38,74,80,50,43,65,92,55,45,96,65,60,84,79,80,60,71,72,86,41,79,92,44,68,92,52,62,61,41,88,85,62,79,62,82,32,73,71,66,48,51,41,52,74,70,55,49,40,54,46,36,50,58,24,51,44,53,52,55,74,77,34,34,34,42,36,38,22,28,35,50,68,46,50,49,45,50,45,62,58,43,42,38,94,89,54,86,80,57,54,36,26,45,51,10,30,33,31,33,43,29,50,42,87,90,49,53,53,27,50,67,80,34,63,38,42,46,82,71,40,56,78,98,64,41,61,89,62,69,68,41,70,83,70,78,70,63,78,72,58,48,54,74,62,40,51,65,50,36,52,51,46,34,58,58,32,44,64,54,20,74,56,42,50,79,87,49,48,58,38,23,41,71,36,48,20,54,39,43,32,74,66,67,73,41,60,30,40,35,38,59,45,54,30,54,89,59,29,42,61,57,45,51,52,43,51,63,55,40,52,54,53,51,51,48,42,55,52,29,61,75,74,69,34,64,78,64,57,36,50,57,42,45,54,54,50,51,31,49,51,39,34,51,52,36,25,52,22,52,46,49,28,56,62,42,39,54,89,52,40,61,70,73,41,47,50,42,22,47,49,36,42,56,31,10,24,46,48,25,55,39,34,35,45,70,40,39,36,34,52,24,22,35,26,45,34,41,18,51,20,26,43,65,67,67,37,47,71,59,15,47,52,34,40,42,46,24,24,57,38,45,26,56,52,72,59,44,65,48,45,48,63,59,48,52,51,48,36,49,52,21,30,74,74,50,37,71,70,32,28,43,54,64,51,51,52,46,52,53,48,48,56,53,44,43,52,52,30,31,51,44,26,23,69,51,30,67,44,89,50,54,18,55,56,43,43,45,42,34,41,75,72,65,23,34,88,92,42,89,94,44,42,42,57,51,76,84,44,72,52,63,77,65,52,59,57,52,49,39,37,56,22,36,28,62,36,43,65,24,59,77,43,26,64,56,48,50,52,53,38,58,75,77,44,81,77,50,73,42,54,50,52,49,54,56,72,45,44,36,45,56,53,47,51,52,58,55,64,70,41,54,35,75,59,77,62,75,54,38,45,40,55,81,45,43,25,48,37,26,32,50,32,55,50,52,49,51,55,53,44,66,33,78,78,41,31,76,76,48,76,75,57,75,67,54,58,53,49,51,53,48,50,49,39,52,48,14,36,53,40,5,46,16,18,36,49,17,48,28,69,36,59,30,35,48,57,63,52,35,47,52,44,43,75,70,57,60,78,70,42,30,39,25,27,38,71,52,53,67,53,57,73,41,46,49,38,30,50,62,24,41,82,47,35,39,73,43,84,68,67,49,56,74,66,42,68,53,50,98,57,42,34,46,35,77,69,90,63,88,74,73,79,71,54,52,56,52,77,87,65,41,52,64,64,82,69,40,48,28,40,41,45,58,62,88,42,62,53,56,56,54,45,59,65,69,48,79,75,44,44,77,42,82,75,46,75,32,63,28,50,36,71,88,80,27,69,64,36,75,63,36,27,45,88,96,78,40,76,87,58,41,73,39,44,41,31,35,27,35,63,41,78,76,69,87,129

Mean predicted aligned error: 14.5 Å

pLDDT: mean 86.14, std 12.85, range [31.92, 97.88]